Protein AF-A0A1A7NNK5-F1 (afdb_monomer)

Secondary structure (DSSP, 8-state):
-EEE-S-EEPPPPPP---PPTTSPPPPPPPPP---EEE---S-S---EEEE-S-EEPPPPPPPPPPPP-----SSS--PPPPPPPPPPPPPSEEEEEEEEEEE-TT-EEEPPPPPPPPPPPPPP-PPP-TT--PPPPPPPBPPPPPPPPPSEEEEEEEEEEE-TT-EEEPPPPPPPPSSSBT-PPPPPPPSEEEEEEEEEEEETT-EEEPPPPPPBSSPPPPPPSEEEEEEEEEEEESSEEEEPPPPPPBP--SS-S--PPPPPPPSEEEEEEEEEEEESSEEEEPPPPPPB-TTSPPPPPPPSEEEEEEEEEEE-TT-EEEPPPPPPBP--SS--PBPPPPPPSEEEEEEEEEEE-TT-EEEPPPPPPBSSBPPPPPPSEEEEEEEEEEE-SS-EEEPPPPPPB-STTPBPPPPPPSEEEEEEEEEEE-TT-EEEPPPPPPB------TTPBPPPPPPPPPSEEEEEEEEEEE-TT-EEEPPPPPPB---TTSBPPPPPPPPPSEEEEEEEEEEEESS-EEEPPPBPPPP--SSSPPPPPPPPPSEEEEES-EEEEESS--EEEPPPB--S--GGGTT----SPPPPPPPPPPSEEE-SSS-EEEE-S-B------HHHHHHHHHHHHS-GGG--HHHHHHHHHHHHHHTT-S---S-GGGTEETTEE-HHHHHHHHHHHHHHHHHHHHTT----S-EEE--SSTT--HHHHHHHHTT-EEEE-SS--B-S----GGGT---PPPTT--TT-GGGS-----SEEEEETTTEEEEESEE-TTT-SEEEE-SEEEEEPTT-EE-SEEEE-TTEEEEE-EEEGGGS-----SS-----------S-SS-EESS-EEE-TT-EEEEEEEETTEEE-EEESS-EEE-TT-EEEEE-TT-B--TT-EEEEEEEESS-B----SEEEE--SS-EEEEE--STTEEEEEEE--S---PPPPP--

Organism: NCBI:txid505345

Solvent-accessible surface area (backbone atoms only — not comparable to full-atom values): 41651 Å² total; per-residue (Å²): 112,49,75,42,74,59,75,45,72,29,54,69,26,74,68,72,74,84,78,69,92,88,60,86,78,73,78,77,76,76,46,70,63,14,47,54,70,52,83,73,79,94,76,82,76,77,39,34,40,40,34,50,26,41,30,33,17,4,42,17,20,54,18,50,61,22,55,66,34,69,90,65,100,52,101,62,83,50,50,17,32,50,15,31,53,15,26,50,13,10,35,10,35,37,37,48,68,37,36,32,40,38,32,30,73,54,11,35,30,28,16,3,35,14,6,33,17,5,40,16,6,60,35,76,85,80,81,93,63,100,83,68,96,71,81,81,48,51,59,4,36,13,3,31,15,6,33,15,6,26,4,34,37,35,44,37,33,45,33,38,40,33,26,52,40,11,34,29,27,15,5,31,16,5,32,17,15,86,76,17,61,74,2,28,15,6,32,15,6,23,7,30,39,35,46,35,32,46,32,38,40,41,20,46,52,16,34,30,31,18,4,32,17,5,35,8,30,28,16,6,31,17,6,24,13,34,33,37,42,36,30,48,33,40,38,39,42,35,43,27,42,32,27,15,3,34,17,3,36,18,46,81,47,96,84,59,82,66,15,26,14,5,32,14,7,21,18,27,39,41,40,37,38,37,35,39,41,40,29,27,53,27,36,38,28,16,3,32,17,5,32,16,6,39,41,8,33,14,6,31,15,6,26,23,36,33,31,47,36,38,44,35,39,40,38,25,57,42,23,36,39,33,18,4,32,16,5,35,12,46,41,90,75,98,40,72,1,31,15,5,30,15,5,20,34,30,42,32,45,32,35,45,34,40,37,42,26,40,56,20,39,39,36,16,3,31,16,4,33,4,18,23,24,16,5,33,16,6,25,30,36,34,33,47,37,37,40,34,40,39,38,29,38,48,23,37,39,31,17,2,29,18,3,38,6,55,34,60,64,7,30,14,4,30,16,6,22,28,33,36,30,49,32,35,42,34,39,38,39,25,30,59,21,35,37,30,17,4,31,13,14,39,18,43,76,76,65,92,67,84,74,47,64,35,22,39,17,5,30,15,6,23,20,33,36,32,47,30,32,48,35,36,39,38,26,51,44,21,36,32,32,16,4,32,13,4,31,20,53,30,56,65,73,15,36,19,6,30,15,4,32,15,7,22,18,30,36,32,47,30,37,43,34,38,40,41,25,32,41,26,35,29,30,19,3,33,11,7,28,9,7,70,12,59,35,62,26,9,34,15,5,32,15,7,22,15,30,35,40,30,31,53,26,32,41,35,45,37,81,46,23,31,44,30,27,28,20,54,15,38,44,42,73,59,86,81,51,84,83,55,94,64,95,43,64,79,35,53,59,17,49,66,20,28,20,33,31,37,38,49,42,49,30,33,43,34,36,58,46,52,24,36,44,76,71,72,55,66,64,56,56,53,49,53,46,50,66,74,69,48,72,66,84,81,49,58,58,65,63,45,51,56,52,50,52,52,52,32,49,73,48,72,39,90,71,79,98,62,62,64,76,63,30,34,54,101,60,35,59,35,73,67,13,52,51,53,51,47,48,55,52,48,52,42,38,50,50,63,41,35,74,55,22,30,58,57,51,46,67,40,83,46,65,85,49,99,80,65,49,72,68,54,53,52,56,39,57,75,47,42,40,50,41,41,34,78,79,40,47,45,25,74,68,67,72,86,45,79,84,68,37,74,75,53,70,61,93,83,60,58,90,90,57,71,80,77,67,60,60,43,73,60,33,28,50,46,73,58,75,96,55,33,37,39,40,34,34,59,30,58,56,90,59,38,59,39,45,45,36,52,66,43,36,40,31,44,34,50,63,19,34,34,26,29,27,37,36,25,30,49,59,7,32,43,33,27,62,62,37,55,61,86,68,51,82,74,76,79,67,96,73,83,83,90,82,86,74,91,65,88,77,75,80,53,71,50,24,37,26,55,24,37,38,34,29,29,47,52,4,31,44,40,37,35,35,51,34,72,50,28,26,24,42,40,35,21,59,21,30,32,41,42,34,83,50,9,31,36,38,38,50,24,61,76,47,53,78,58,86,67,41,57,38,72,59,33,37,34,24,68,52,45,50,76,56,63,70,65,40,77,48,67,57,32,88,77,45,38,72,43,81,42,62,86,50,88,30,33,32,26,37,32,37,41,90,69,67,71,77,77,74,76,77,78,88,75,135

Foldseek 3Di:
DAEAPEAAEFDAFDADPADDPDDDDDQPPWGDWREAEDDDDDDDDAAEYEYQAEFEIYAWHAWHAFDAQDPDPDPDFGAWAAWGAWHEWHERYEYAEHAEYEYANQYEQEWYAWHETHHIHQQDDDDDDPDDPDDGHATHAWYATHETHERYEYAEYQEYHAEHQYEFEWYATHAIDDHGPPHEWYEWYESYAYAEYAEYEHEYNYEFYIYAWYEYLEWHEWYESEEYEDYAEYEYYYQYYQEWYATYAHDADPPDAESETYAWYESYHYEEYEEYYAEANAEQEIYAWYAGYEQAETHEWYEPYEYADYAEYEAYHAYEYEIYAWYAYDYDDDHWYETHEWYEPYDYAEYAEYEHEDQYEYETYAWYAIQAEWHAWYEHAEYAEYEEYEAEANYEFEIYATHEHADQAHEWYAWYEHHEYAEYAEYHHEHQYEFEIYAWEEHDDPDLDAEDAGYATYEWYEHAAYAEYAEYEHEYQYEQHIYAWYAYEHRQHYEKYETHEWYEPEAYAYYNEYEYEYLYEQEIYEFYEIYDHLEATYEFHAWAESEEYEDQYEYEYDYFAYEQDWAFRAQNPDVPCPPDPRPYDGHHGHHTYFSYEYAYFQYEYEYAAAADDDLPDVCLVVLVCCLVPPPLPPAALVNVVVSLCVLCVVLVRNDDPADPVQQDDPRTGDPSNSVVSCCVSVVSNVVVQSRRHHYDGEHDHHHPDPPDDPVVSLVRVLGYWYAAHDHYFAFPYDDPVPSFFDFDADPPDDPVRPSPDGQGDFRTWDDDPDFEIETEDEGAQNHTQEAEFAAGEYEYEQHYEANYEYEFHAHGEYWYFWAFQVLDDDPPPPDDDDDDDDDPDPDGRHHEYAAEYEYEANGEYEKEAAELGIIAAYEYAAEYHYYQNYEYEYECQNYDDDAFRKNWHRYAYNHAHDDDGNYYYYNHPAWGWDWDCPDGRGTMIGTHGPPPPPDDDDDDD

Structure (mmCIF, N/CA/C/O backbone):
data_AF-A0A1A7NNK5-F1
#
_entry.id   AF-A0A1A7NNK5-F1
#
loop_
_atom_site.group_PDB
_atom_site.id
_atom_site.type_symbol
_atom_site.label_atom_id
_atom_site.label_alt_id
_atom_site.label_comp_id
_atom_site.label_asym_id
_atom_site.label_entity_id
_atom_site.label_seq_id
_atom_site.pdbx_PDB_ins_code
_atom_site.Cartn_x
_atom_site.Cartn_y
_atom_site.Cartn_z
_atom_site.occupancy
_atom_site.B_iso_or_equiv
_atom_site.auth_seq_id
_atom_site.auth_comp_id
_atom_site.auth_asym_id
_atom_site.auth_atom_id
_atom_site.pdbx_PDB_model_num
ATOM 1 N N . MET A 1 1 ? 2.997 -22.135 -40.185 1.00 81.81 1 MET A N 1
ATOM 2 C CA . MET A 1 1 ? 3.923 -22.169 -39.035 1.00 81.81 1 MET A CA 1
ATOM 3 C C . MET A 1 1 ? 5.244 -21.602 -39.512 1.00 81.81 1 MET A C 1
ATOM 5 O O . MET A 1 1 ? 5.759 -22.099 -40.505 1.00 81.81 1 MET A O 1
ATOM 9 N N . LEU A 1 2 ? 5.728 -20.541 -38.877 1.00 83.88 2 LEU A N 1
ATOM 10 C CA . LEU A 1 2 ? 7.052 -19.974 -39.112 1.00 83.88 2 LEU A CA 1
ATOM 11 C C . LEU A 1 2 ? 7.973 -20.445 -37.988 1.00 83.88 2 LEU A C 1
ATOM 13 O O . LEU A 1 2 ? 7.607 -20.326 -36.820 1.00 83.88 2 LEU A O 1
ATOM 17 N N . THR A 1 3 ? 9.153 -20.954 -38.328 1.00 85.81 3 THR A N 1
ATOM 18 C CA . THR A 1 3 ? 10.159 -21.367 -37.345 1.00 85.81 3 THR A CA 1
ATOM 19 C C . THR A 1 3 ? 11.445 -20.590 -37.579 1.00 85.81 3 THR A C 1
ATOM 21 O O . THR A 1 3 ? 12.001 -20.651 -38.672 1.00 85.81 3 THR A O 1
ATOM 24 N N . VAL A 1 4 ? 11.918 -19.878 -36.557 1.00 84.69 4 VAL A N 1
ATOM 25 C CA . VAL A 1 4 ? 13.207 -19.173 -36.559 1.00 84.69 4 VAL A CA 1
ATOM 26 C C . VAL A 1 4 ? 14.189 -19.994 -35.728 1.00 84.69 4 VAL A C 1
ATOM 28 O O . VAL A 1 4 ? 14.134 -19.990 -34.498 1.00 84.69 4 VAL A O 1
ATOM 31 N N . ASN A 1 5 ? 15.051 -20.747 -36.410 1.00 86.00 5 ASN A N 1
ATOM 32 C CA . ASN A 1 5 ? 16.009 -21.681 -35.807 1.00 86.00 5 ASN A CA 1
ATOM 33 C C . ASN A 1 5 ? 17.481 -21.325 -36.083 1.00 86.00 5 ASN A C 1
ATOM 35 O O . ASN A 1 5 ? 18.376 -22.057 -35.666 1.00 86.00 5 ASN A O 1
ATOM 39 N N . THR A 1 6 ? 17.731 -20.211 -36.765 1.00 82.06 6 THR A N 1
ATOM 40 C CA . THR A 1 6 ? 19.062 -19.645 -37.002 1.00 82.06 6 THR A CA 1
ATOM 41 C C . THR A 1 6 ? 19.121 -18.239 -36.433 1.00 82.06 6 THR A C 1
ATOM 43 O O . THR A 1 6 ? 18.115 -17.534 -36.458 1.00 82.06 6 THR A O 1
ATOM 46 N N . ASP A 1 7 ? 20.293 -17.825 -35.955 1.00 83.31 7 ASP A N 1
ATOM 47 C CA . ASP A 1 7 ? 20.484 -16.470 -35.445 1.00 83.31 7 ASP A CA 1
ATOM 48 C C . ASP A 1 7 ? 20.218 -15.430 -36.546 1.00 83.31 7 ASP A C 1
ATOM 50 O O . ASP A 1 7 ? 20.822 -15.475 -37.620 1.00 83.31 7 ASP A O 1
ATOM 54 N N . CYS A 1 8 ? 19.342 -14.471 -36.259 1.00 80.38 8 CYS A N 1
ATOM 55 C CA . CYS A 1 8 ? 19.039 -13.339 -37.126 1.00 80.38 8 CYS A CA 1
ATOM 56 C C . CYS A 1 8 ? 19.620 -12.058 -36.516 1.00 80.38 8 CYS A C 1
ATOM 58 O O . CYS A 1 8 ? 19.437 -11.781 -35.328 1.00 80.38 8 CYS A O 1
ATOM 60 N N . ARG A 1 9 ? 20.327 -11.266 -37.326 1.00 75.75 9 ARG A N 1
ATOM 61 C CA . ARG A 1 9 ? 20.856 -9.952 -36.936 1.00 75.75 9 ARG A CA 1
ATOM 62 C C . ARG A 1 9 ? 20.324 -8.900 -37.901 1.00 75.75 9 ARG A C 1
ATOM 64 O O . ARG A 1 9 ? 20.449 -9.096 -39.107 1.00 75.75 9 ARG A O 1
ATOM 71 N N . GLY A 1 10 ? 19.749 -7.819 -37.377 1.00 66.50 10 GLY A N 1
ATOM 72 C CA . GLY A 1 10 ? 19.498 -6.609 -38.156 1.00 66.50 10 GLY A CA 1
ATOM 73 C C . GLY A 1 10 ? 20.810 -6.028 -38.688 1.00 66.50 10 GLY A C 1
ATOM 74 O O . GLY A 1 10 ? 21.851 -6.163 -38.044 1.00 66.50 10 GLY A O 1
ATOM 75 N N . GLU A 1 11 ? 20.778 -5.421 -39.873 1.00 60.53 11 GLU A N 1
ATOM 76 C CA . GLU A 1 11 ? 21.938 -4.701 -40.405 1.00 60.53 11 GLU A CA 1
ATOM 77 C C . GLU A 1 11 ? 22.227 -3.466 -39.538 1.00 60.53 11 GLU A C 1
ATOM 79 O O . GLU A 1 11 ? 21.307 -2.740 -39.152 1.00 60.53 11 GLU A O 1
ATOM 84 N N . ASP A 1 12 ? 23.501 -3.237 -39.207 1.00 56.03 12 ASP A N 1
ATOM 85 C CA . ASP A 1 12 ? 23.922 -2.036 -38.485 1.00 56.03 12 ASP A CA 1
ATOM 86 C C . ASP A 1 12 ? 23.692 -0.805 -39.375 1.00 56.03 12 ASP A C 1
ATOM 88 O O . ASP A 1 12 ? 24.138 -0.767 -40.526 1.00 56.03 12 ASP A O 1
ATOM 92 N N . GLY A 1 13 ? 23.024 0.227 -38.848 1.00 54.53 13 GLY A N 1
ATOM 93 C CA . GLY A 1 13 ? 22.861 1.489 -39.565 1.00 54.53 13 GLY A CA 1
ATOM 94 C C . GLY A 1 13 ? 24.223 2.095 -39.922 1.00 54.53 13 GLY A C 1
ATOM 95 O O . GLY A 1 13 ? 25.065 2.313 -39.049 1.00 54.53 13 GLY A O 1
ATOM 96 N N . VAL A 1 14 ? 24.455 2.377 -41.208 1.00 51.34 14 VAL A N 1
ATOM 97 C CA . VAL A 1 14 ? 25.700 2.996 -41.693 1.00 51.34 14 VAL A CA 1
ATOM 98 C C . VAL A 1 14 ? 25.894 4.348 -40.999 1.00 51.34 14 VAL A C 1
ATOM 100 O O . VAL A 1 14 ? 25.038 5.227 -41.100 1.00 51.34 14 VAL A O 1
ATOM 103 N N . SER A 1 15 ? 27.015 4.535 -40.293 1.00 47.50 15 SER A N 1
ATOM 104 C CA . SER A 1 15 ? 27.321 5.820 -39.660 1.00 47.50 15 SER A CA 1
ATOM 105 C C . SER A 1 15 ? 27.484 6.898 -40.734 1.00 47.50 15 SER A C 1
ATOM 107 O O . SER A 1 15 ? 28.276 6.758 -41.668 1.00 47.50 15 SER A O 1
ATOM 109 N N . GLY A 1 16 ? 26.710 7.981 -40.628 1.00 49.78 16 GLY A N 1
ATOM 110 C CA . GLY A 1 16 ? 26.841 9.117 -41.535 1.00 49.78 16 GLY A CA 1
ATOM 111 C C . GLY A 1 16 ? 28.265 9.672 -41.467 1.00 49.78 16 GLY A C 1
ATOM 112 O O . GLY A 1 16 ? 28.710 10.144 -40.420 1.00 49.78 16 GLY A O 1
ATOM 113 N N . THR A 1 17 ? 29.011 9.596 -42.568 1.00 45.22 17 THR A N 1
ATOM 114 C CA . THR A 1 17 ? 30.363 10.160 -42.667 1.00 45.22 17 THR A CA 1
ATOM 115 C C . THR A 1 17 ? 30.332 11.664 -42.393 1.00 45.22 17 THR A C 1
ATOM 117 O O . THR A 1 17 ? 29.502 12.367 -42.966 1.00 45.22 17 THR A O 1
ATOM 120 N N . ARG A 1 18 ? 31.256 12.161 -41.550 1.00 42.41 18 ARG A N 1
ATOM 121 C CA . ARG A 1 18 ? 31.449 13.595 -41.250 1.00 42.41 18 ARG A CA 1
ATOM 122 C C . ARG A 1 18 ? 31.411 14.430 -42.536 1.00 42.41 18 ARG A C 1
ATOM 124 O O . ARG A 1 18 ? 32.340 14.354 -43.338 1.00 42.41 18 ARG A O 1
ATOM 131 N N . GLY A 1 19 ? 30.372 15.247 -42.703 1.00 44.44 19 GLY A N 1
ATOM 132 C CA . GLY A 1 19 ? 30.342 16.273 -43.742 1.00 44.44 19 GLY A CA 1
ATOM 133 C C . GLY A 1 19 ? 31.486 17.267 -43.531 1.00 44.44 19 GLY A C 1
ATOM 134 O O . GLY A 1 19 ? 31.755 17.692 -42.407 1.00 44.44 19 GLY A O 1
ATOM 135 N N . THR A 1 20 ? 32.200 17.614 -44.599 1.00 43.59 20 THR A N 1
ATOM 136 C CA . THR A 1 20 ? 33.245 18.647 -44.582 1.00 43.59 20 THR A CA 1
ATOM 137 C C . THR A 1 20 ? 32.674 20.007 -44.148 1.00 43.59 20 THR A C 1
ATOM 139 O O . THR A 1 20 ? 31.589 20.367 -44.615 1.00 43.59 20 THR A O 1
ATOM 142 N N . PRO A 1 21 ? 33.386 20.798 -43.317 1.00 37.69 21 PRO A N 1
ATOM 143 C CA . PRO A 1 21 ? 32.901 22.098 -42.848 1.00 37.69 21 PRO A CA 1
ATOM 144 C C . PRO A 1 21 ? 32.651 23.045 -44.032 1.00 37.69 21 PRO A C 1
ATOM 146 O O . PRO A 1 21 ? 33.583 23.347 -44.776 1.00 37.69 21 PRO A O 1
ATOM 149 N N . GLY A 1 22 ? 31.409 23.508 -44.219 1.00 39.97 22 GLY A N 1
ATOM 150 C CA . GLY A 1 22 ? 31.071 24.552 -45.203 1.00 39.97 22 GLY A CA 1
ATOM 151 C C .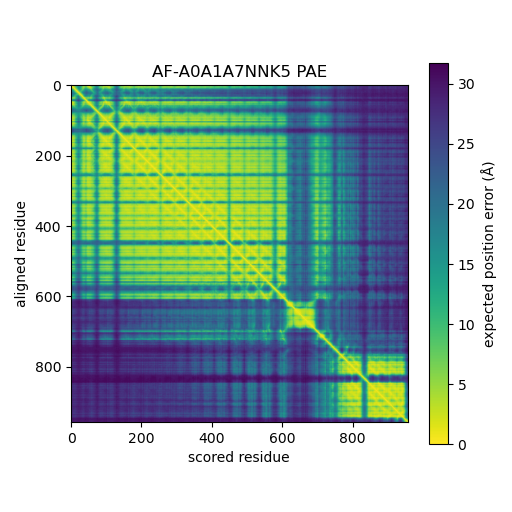 GLY A 1 22 ? 29.923 24.256 -46.175 1.00 39.97 22 GLY A C 1
ATOM 152 O O . GLY A 1 22 ? 29.599 25.119 -46.985 1.00 39.97 22 GLY A O 1
ATOM 153 N N . THR A 1 23 ? 29.273 23.093 -46.102 1.00 41.62 23 THR A N 1
ATOM 154 C CA . THR A 1 23 ? 28.012 22.838 -46.829 1.00 41.62 23 THR A CA 1
ATOM 155 C C . THR A 1 23 ? 26.858 22.788 -45.835 1.00 41.62 23 THR A C 1
ATOM 157 O O . THR A 1 23 ? 26.981 22.152 -44.791 1.00 41.62 23 THR A O 1
ATOM 160 N N . GLN A 1 24 ? 25.767 23.513 -46.115 1.00 41.47 24 GLN A N 1
ATOM 161 C CA . GLN A 1 24 ? 24.550 23.460 -45.300 1.00 41.47 24 GLN A CA 1
ATOM 162 C C . GLN A 1 24 ? 24.129 21.996 -45.128 1.00 41.47 24 GLN A C 1
ATOM 164 O O . GLN A 1 24 ? 24.039 21.261 -46.111 1.00 41.47 24 GLN A O 1
ATOM 169 N N . GLY A 1 25 ? 23.968 21.580 -43.870 1.00 40.12 25 GLY A N 1
ATOM 170 C CA . GLY A 1 25 ? 23.824 20.185 -43.473 1.00 40.12 25 GLY A CA 1
ATOM 171 C C . GLY A 1 25 ? 22.693 19.483 -44.214 1.00 40.12 25 GLY A C 1
ATOM 172 O O . GLY A 1 25 ? 21.543 19.915 -44.172 1.00 40.12 25 GLY A O 1
ATOM 173 N N . ILE A 1 26 ? 23.026 18.377 -44.873 1.00 44.66 26 ILE A N 1
ATOM 174 C CA . ILE A 1 26 ? 22.032 17.389 -45.283 1.00 44.66 26 ILE A CA 1
ATOM 175 C C . ILE A 1 26 ? 21.593 16.688 -43.986 1.00 44.66 26 ILE A C 1
ATOM 177 O O . ILE A 1 26 ? 22.468 16.181 -43.278 1.00 44.66 26 ILE A O 1
ATOM 181 N N . PRO A 1 27 ? 20.292 16.668 -43.637 1.00 44.09 27 PRO A N 1
ATOM 182 C CA . PRO A 1 27 ? 19.795 15.896 -42.503 1.00 44.09 27 PRO A CA 1
ATOM 183 C C . PRO A 1 27 ? 20.292 14.456 -42.635 1.00 44.09 27 PRO A C 1
ATOM 185 O O . PRO A 1 27 ? 20.125 13.851 -43.696 1.00 44.09 27 PRO A O 1
ATOM 188 N N . GLY A 1 28 ? 20.950 13.931 -41.598 1.00 44.59 28 GLY A N 1
ATOM 189 C CA . GLY A 1 28 ? 21.425 12.550 -41.601 1.00 44.59 28 GLY A CA 1
ATOM 190 C C . GLY A 1 28 ? 20.269 11.621 -41.958 1.00 44.59 28 GLY A C 1
ATOM 191 O O . GLY A 1 28 ? 19.222 11.657 -41.317 1.00 44.59 28 GLY A O 1
ATOM 192 N N . THR A 1 29 ? 20.425 10.837 -43.023 1.00 43.19 29 THR A N 1
ATOM 193 C CA . THR A 1 29 ? 19.422 9.854 -43.434 1.00 43.19 29 THR A CA 1
ATOM 194 C C . THR A 1 29 ? 19.223 8.868 -42.290 1.00 43.19 29 THR A C 1
ATOM 196 O O . THR A 1 29 ? 20.189 8.238 -41.858 1.00 43.19 29 THR A O 1
ATOM 199 N N . SER A 1 30 ? 17.990 8.750 -41.796 1.00 45.66 30 SER A N 1
ATOM 200 C CA . SER A 1 30 ? 17.600 7.758 -40.795 1.00 45.66 30 SER A CA 1
ATOM 201 C C . SER A 1 30 ? 18.019 6.373 -41.288 1.00 45.66 30 SER A C 1
ATOM 203 O O . SER A 1 30 ? 17.568 5.948 -42.354 1.00 45.66 30 SER A O 1
ATOM 205 N N . GLY A 1 31 ? 18.910 5.701 -40.557 1.00 48.41 31 GLY A N 1
ATOM 206 C CA . GLY A 1 31 ? 19.272 4.317 -40.852 1.00 48.41 31 GLY A CA 1
ATOM 207 C C . GLY A 1 31 ? 18.009 3.458 -40.913 1.00 48.41 31 GLY A C 1
ATOM 208 O O . GLY A 1 31 ? 17.103 3.642 -40.107 1.00 48.41 31 GLY A O 1
ATOM 209 N N . THR A 1 32 ? 17.915 2.577 -41.904 1.00 48.72 32 THR A N 1
ATOM 210 C CA . THR A 1 32 ? 16.809 1.623 -42.026 1.00 48.72 32 THR A CA 1
ATOM 211 C C . THR A 1 32 ? 16.795 0.697 -40.814 1.00 48.72 32 THR A C 1
ATOM 213 O O . THR A 1 32 ? 17.808 0.057 -40.534 1.00 48.72 32 THR A O 1
ATOM 216 N N . ASP A 1 33 ? 15.663 0.620 -40.112 1.00 53.53 33 ASP A N 1
ATOM 217 C CA . ASP A 1 33 ? 15.479 -0.243 -38.943 1.00 53.53 33 ASP A CA 1
ATOM 218 C C . ASP A 1 33 ? 15.718 -1.708 -39.341 1.00 53.53 33 ASP A C 1
ATOM 220 O O . ASP A 1 33 ? 14.889 -2.322 -40.010 1.00 53.53 33 ASP A O 1
ATOM 224 N N . GLY A 1 34 ? 16.852 -2.295 -38.960 1.00 54.03 34 GLY A N 1
ATOM 225 C CA . GLY A 1 34 ? 17.108 -3.715 -39.190 1.00 54.03 34 GLY A CA 1
ATOM 226 C C . GLY A 1 34 ? 16.211 -4.570 -38.293 1.00 54.03 34 GLY A C 1
ATOM 227 O O . GLY A 1 34 ? 16.580 -4.831 -37.155 1.00 54.03 34 GLY A O 1
ATOM 228 N N . HIS A 1 35 ? 15.046 -5.004 -38.773 1.00 63.47 35 HIS A N 1
ATOM 229 C CA . HIS A 1 35 ? 14.123 -5.854 -38.013 1.00 63.47 35 HIS A CA 1
ATOM 230 C C . HIS A 1 35 ? 13.504 -6.946 -38.890 1.00 63.47 35 HIS A C 1
ATOM 232 O O . HIS A 1 35 ? 13.397 -6.811 -40.110 1.00 63.47 35 HIS A O 1
ATOM 238 N N . ILE A 1 36 ? 13.080 -8.048 -38.265 1.00 73.00 36 ILE A N 1
ATOM 239 C CA . ILE A 1 36 ? 12.209 -9.021 -38.931 1.00 73.00 36 ILE A CA 1
ATOM 240 C C . ILE A 1 36 ? 10.787 -8.458 -38.865 1.00 73.00 36 ILE A C 1
ATOM 242 O O . ILE A 1 36 ? 10.138 -8.562 -37.825 1.00 73.00 36 ILE A O 1
ATOM 246 N N . ALA A 1 37 ? 10.319 -7.860 -39.963 1.00 74.56 37 ALA A N 1
ATOM 247 C CA . ALA A 1 37 ? 8.921 -7.481 -40.151 1.00 74.56 37 ALA A CA 1
ATOM 248 C C . ALA A 1 37 ? 8.180 -8.538 -40.967 1.00 74.56 37 ALA A C 1
ATOM 250 O O . ALA A 1 37 ? 8.602 -8.910 -42.064 1.00 74.56 37 ALA A O 1
ATOM 251 N N . ILE A 1 38 ? 7.039 -8.984 -40.450 1.00 75.31 38 ILE A N 1
ATOM 252 C CA . ILE A 1 38 ? 6.088 -9.799 -41.209 1.00 75.31 38 ILE A CA 1
ATOM 253 C C . ILE A 1 38 ? 4.771 -9.044 -41.246 1.00 75.31 38 ILE A C 1
ATOM 255 O O . ILE A 1 38 ? 3.964 -9.126 -40.319 1.00 75.31 38 ILE A O 1
ATOM 259 N N . ASP A 1 39 ? 4.579 -8.303 -42.330 1.00 72.25 39 ASP A N 1
ATOM 260 C CA . ASP A 1 39 ? 3.332 -7.606 -42.603 1.00 72.25 39 ASP A CA 1
ATOM 261 C C . ASP A 1 39 ? 2.347 -8.572 -43.278 1.00 72.25 39 ASP A C 1
ATOM 263 O O . ASP A 1 39 ? 2.556 -9.025 -44.410 1.00 72.25 39 ASP A O 1
ATOM 267 N N . GLN A 1 40 ? 1.296 -8.957 -42.552 1.00 66.19 40 GLN A N 1
ATOM 268 C CA . GLN A 1 40 ? 0.234 -9.807 -43.081 1.00 66.19 40 GLN A CA 1
ATOM 269 C C . GLN A 1 40 ? -0.958 -8.948 -43.502 1.00 66.19 40 GLN A C 1
ATOM 271 O O . GLN A 1 40 ? -1.788 -8.556 -42.688 1.00 66.19 40 GLN A O 1
ATOM 276 N N . ASN A 1 41 ? -1.085 -8.714 -44.807 1.00 60.59 41 ASN A N 1
ATOM 277 C CA . ASN A 1 41 ? -2.256 -8.060 -45.385 1.00 60.59 41 ASN A CA 1
ATOM 278 C C . ASN A 1 41 ? -3.505 -8.964 -45.295 1.00 60.59 41 ASN A C 1
ATOM 280 O O . ASN A 1 41 ? -3.696 -9.814 -46.159 1.00 60.59 41 ASN A O 1
ATOM 284 N N . ASN A 1 42 ? -4.338 -8.752 -44.263 1.00 52.91 42 ASN A N 1
ATOM 285 C CA . ASN A 1 42 ? -5.781 -9.039 -44.058 1.00 52.91 42 ASN A CA 1
ATOM 286 C C . ASN A 1 42 ? -6.442 -10.355 -44.540 1.00 52.91 42 ASN A C 1
ATOM 288 O O . ASN A 1 42 ? -7.616 -10.566 -44.247 1.00 52.91 42 ASN A O 1
ATOM 292 N N . ASN A 1 43 ? -5.764 -11.262 -45.236 1.00 57.12 43 ASN A N 1
ATOM 293 C CA . ASN A 1 43 ? -6.344 -12.496 -45.759 1.00 57.12 43 ASN A CA 1
ATOM 294 C C . ASN A 1 43 ? -5.309 -13.624 -45.664 1.00 57.12 43 ASN A C 1
ATOM 296 O O . ASN A 1 43 ? -4.485 -13.739 -46.561 1.00 57.12 43 ASN A O 1
ATOM 300 N N . PHE A 1 44 ? -5.349 -14.423 -44.588 1.00 52.50 44 PHE A N 1
ATOM 301 C CA . PHE A 1 44 ? -5.070 -15.877 -44.506 1.00 52.50 44 PHE A CA 1
ATOM 302 C C . PHE A 1 44 ? -4.421 -16.326 -43.180 1.00 52.50 44 PHE A C 1
ATOM 304 O O . PHE A 1 44 ? -3.382 -15.831 -42.774 1.00 52.50 44 PHE A O 1
ATOM 311 N N . THR A 1 45 ? -5.006 -17.403 -42.631 1.00 63.25 45 THR A N 1
ATOM 312 C CA . THR A 1 45 ? -4.492 -18.445 -41.710 1.00 63.25 45 THR A CA 1
ATOM 313 C C . THR A 1 45 ? -3.793 -18.060 -40.395 1.00 63.25 45 THR A C 1
ATOM 315 O O . THR A 1 45 ? -2.855 -17.274 -40.396 1.00 63.25 45 THR A O 1
ATOM 318 N N . PRO A 1 46 ? -4.133 -18.737 -39.275 1.00 68.12 46 PRO A N 1
ATOM 319 C CA . PRO A 1 46 ? -3.464 -18.542 -37.992 1.00 68.12 46 PRO A CA 1
ATOM 320 C C . PRO A 1 46 ? -1.951 -18.786 -38.103 1.00 68.12 46 PRO A C 1
ATOM 322 O O . PRO A 1 46 ? -1.488 -19.922 -38.249 1.00 68.12 46 PRO A O 1
ATOM 325 N N . LEU A 1 47 ? -1.164 -17.712 -38.024 1.00 83.12 47 LEU A N 1
ATOM 326 C CA . LEU A 1 47 ? 0.288 -17.801 -37.999 1.00 83.12 47 LEU A CA 1
ATOM 327 C C . LEU A 1 47 ? 0.738 -18.247 -36.603 1.00 83.12 47 LEU A C 1
ATOM 329 O O . LEU A 1 47 ? 0.609 -17.508 -35.629 1.00 83.12 47 LEU A O 1
ATOM 333 N N . THR A 1 48 ? 1.274 -19.462 -36.505 1.00 89.69 48 THR A N 1
ATOM 334 C CA . THR A 1 48 ? 2.083 -19.874 -35.351 1.00 89.69 48 THR A CA 1
ATOM 335 C C . THR A 1 48 ? 3.545 -19.557 -35.629 1.00 89.69 48 THR A C 1
ATOM 337 O O . THR A 1 48 ? 4.094 -20.076 -36.607 1.00 89.69 48 THR A O 1
ATOM 340 N N . VAL A 1 49 ? 4.160 -18.740 -34.777 1.00 88.69 49 VAL A N 1
ATOM 341 C CA . VAL A 1 49 ? 5.586 -18.395 -34.813 1.00 88.69 49 VAL A CA 1
ATOM 342 C C . VAL A 1 49 ? 6.297 -19.148 -33.692 1.00 88.69 49 VAL A C 1
ATOM 344 O O . VAL A 1 49 ? 5.896 -19.052 -32.536 1.00 88.69 49 VAL A O 1
ATOM 347 N N . VAL A 1 50 ? 7.338 -19.908 -34.029 1.00 90.56 50 VAL A N 1
ATOM 348 C CA . VAL A 1 50 ? 8.185 -20.633 -33.073 1.00 90.56 50 VAL A CA 1
ATOM 349 C C . VAL A 1 50 ? 9.612 -20.114 -33.196 1.00 90.56 50 VAL A C 1
ATOM 351 O O . VAL A 1 50 ? 10.199 -20.188 -34.274 1.00 90.56 50 VAL A O 1
ATOM 354 N N . ILE A 1 51 ? 10.175 -19.598 -32.108 1.00 88.12 51 ILE A N 1
ATOM 355 C CA . ILE A 1 51 ? 11.527 -19.029 -32.079 1.00 88.12 51 ILE A CA 1
ATOM 356 C C . ILE A 1 51 ? 12.372 -19.852 -31.116 1.00 88.12 51 ILE A C 1
ATOM 358 O O . ILE A 1 51 ? 12.052 -19.951 -29.931 1.00 88.12 51 ILE A O 1
ATOM 362 N N . SER A 1 52 ? 13.458 -20.416 -31.640 1.00 87.44 52 SER A N 1
ATOM 363 C CA . SER A 1 52 ? 14.410 -21.240 -30.889 1.00 87.44 52 SER A CA 1
ATOM 364 C C . SER A 1 52 ? 15.862 -20.763 -31.048 1.00 87.44 52 SER A C 1
ATOM 366 O O . SER A 1 52 ? 16.788 -21.493 -30.706 1.00 87.44 52 SER A O 1
ATOM 368 N N . ALA A 1 53 ? 16.074 -19.574 -31.620 1.00 86.94 53 ALA A N 1
ATOM 369 C CA . ALA A 1 53 ? 17.381 -18.960 -31.871 1.00 86.94 53 ALA A CA 1
ATOM 370 C C . ALA A 1 53 ? 17.385 -17.477 -31.458 1.00 86.94 53 ALA A C 1
ATOM 372 O O . ALA A 1 53 ? 16.373 -16.967 -30.969 1.00 86.94 53 ALA A O 1
ATOM 373 N N . ASN A 1 54 ? 18.520 -16.788 -31.617 1.00 86.31 54 ASN A N 1
ATOM 374 C CA . ASN A 1 54 ? 18.619 -15.370 -31.276 1.00 86.31 54 ASN A CA 1
ATOM 375 C C . ASN A 1 54 ? 18.074 -14.482 -32.404 1.00 86.31 54 ASN A C 1
ATOM 377 O O . ASN A 1 54 ? 18.397 -14.687 -33.572 1.00 86.31 54 ASN A O 1
ATOM 381 N N . VAL A 1 55 ? 17.312 -13.451 -32.052 1.00 84.12 55 VAL A N 1
ATOM 382 C CA . VAL A 1 55 ? 16.828 -12.410 -32.963 1.00 84.12 55 VAL A CA 1
ATOM 383 C C . VAL A 1 55 ? 17.247 -11.058 -32.397 1.00 84.12 55 VAL A C 1
ATOM 385 O O . VAL A 1 55 ? 16.818 -10.692 -31.306 1.00 84.12 55 VAL A O 1
ATOM 388 N N . ASN A 1 56 ? 18.096 -10.326 -33.117 1.00 81.50 56 ASN A N 1
ATOM 389 C CA . ASN A 1 56 ? 18.588 -9.014 -32.692 1.00 81.50 56 ASN A CA 1
ATOM 390 C C . ASN A 1 56 ? 18.106 -7.917 -33.648 1.00 81.50 56 ASN A C 1
ATOM 392 O O . ASN A 1 56 ? 18.348 -8.019 -34.853 1.00 81.50 56 ASN A O 1
ATOM 396 N N . GLY A 1 57 ? 17.496 -6.868 -33.100 1.00 74.69 57 GLY A N 1
ATOM 397 C CA . GLY A 1 57 ? 17.162 -5.636 -33.808 1.00 74.69 57 GLY A CA 1
ATOM 398 C C . GLY A 1 57 ? 18.408 -4.803 -34.124 1.00 74.69 57 GLY A C 1
ATOM 399 O O . GLY A 1 57 ? 19.425 -4.886 -33.429 1.00 74.69 57 GLY A O 1
ATOM 400 N N . GLY A 1 58 ? 18.338 -4.018 -35.196 1.00 68.25 58 GLY A N 1
ATOM 401 C CA . GLY A 1 58 ? 19.427 -3.171 -35.681 1.00 68.25 58 GLY A CA 1
ATOM 402 C C . GLY A 1 58 ? 19.730 -2.005 -34.737 1.00 68.25 58 GLY A C 1
ATOM 403 O O . GLY A 1 58 ? 18.831 -1.427 -34.126 1.00 68.25 58 GLY A O 1
ATOM 404 N N . ILE A 1 59 ? 21.006 -1.644 -34.610 1.00 70.06 59 ILE A N 1
ATOM 405 C CA . ILE A 1 59 ? 21.447 -0.513 -33.782 1.00 70.06 59 ILE A CA 1
ATOM 406 C C . ILE A 1 59 ? 21.135 0.808 -34.502 1.00 70.06 59 ILE A C 1
ATOM 408 O O . ILE A 1 59 ? 21.449 0.965 -35.684 1.00 70.06 59 ILE A O 1
ATOM 412 N N . GLY A 1 60 ? 20.565 1.773 -33.777 1.00 59.94 60 GLY A N 1
ATOM 413 C CA . GLY A 1 60 ? 20.300 3.116 -34.283 1.00 59.94 60 GLY A CA 1
ATOM 414 C C . GLY A 1 60 ? 21.586 3.886 -34.582 1.00 59.94 60 GLY A C 1
ATOM 415 O O . GLY A 1 60 ? 22.531 3.889 -33.790 1.00 59.94 60 GLY A O 1
ATOM 416 N N . GLY A 1 61 ? 21.634 4.562 -35.733 1.00 58.91 61 GLY A N 1
ATOM 417 C CA . GLY A 1 61 ? 22.793 5.368 -36.132 1.00 58.91 61 GLY A CA 1
ATOM 418 C C . GLY A 1 61 ? 23.052 6.539 -35.175 1.00 58.91 61 GLY A C 1
ATOM 419 O O . GLY A 1 61 ? 22.121 7.139 -34.648 1.00 58.91 61 GLY A O 1
ATOM 420 N N . THR A 1 62 ? 24.313 6.903 -34.939 1.00 60.56 62 THR A N 1
ATOM 421 C CA . THR A 1 62 ? 24.660 8.088 -34.131 1.00 60.56 62 THR A CA 1
ATOM 422 C C . THR A 1 62 ? 24.332 9.383 -34.872 1.00 60.56 62 THR A C 1
ATOM 424 O O . THR A 1 62 ? 24.631 9.489 -36.064 1.00 60.56 62 THR A O 1
ATOM 427 N N . GLY A 1 63 ? 23.806 10.380 -34.162 1.00 58.25 63 GLY A N 1
ATOM 428 C CA . GLY A 1 63 ? 23.580 11.716 -34.702 1.00 58.25 63 GLY A CA 1
ATOM 429 C C . GLY A 1 63 ? 24.885 12.372 -35.150 1.00 58.25 63 GLY A C 1
ATOM 430 O O . GLY A 1 63 ? 25.933 12.206 -34.521 1.00 58.25 63 GLY A O 1
ATOM 431 N N . GLY A 1 64 ? 24.845 13.093 -36.271 1.00 55.78 64 GLY A N 1
ATOM 432 C CA . GLY A 1 64 ? 26.003 13.842 -36.758 1.00 55.78 64 GLY A CA 1
ATOM 433 C C . GLY A 1 64 ? 26.355 14.986 -35.806 1.00 55.78 64 GLY A C 1
ATOM 434 O O . GLY A 1 64 ? 25.467 15.687 -35.330 1.00 55.78 64 GLY A O 1
ATOM 435 N N . ASN A 1 65 ? 27.643 15.204 -35.533 1.00 56.38 65 ASN A N 1
ATOM 436 C CA . ASN A 1 65 ? 28.077 16.385 -34.780 1.00 56.38 65 ASN A CA 1
ATOM 437 C C . ASN A 1 65 ? 27.687 17.662 -35.538 1.00 56.38 65 ASN A C 1
ATOM 439 O O . ASN A 1 65 ? 27.916 17.744 -36.749 1.00 56.38 65 ASN A O 1
ATOM 443 N N . GLY A 1 66 ? 27.164 18.657 -34.821 1.00 53.09 66 GLY A N 1
ATOM 444 C CA . GLY A 1 66 ? 27.034 20.017 -35.324 1.00 53.09 66 GLY A CA 1
ATOM 445 C C . GLY A 1 66 ? 28.407 20.524 -35.763 1.00 53.09 66 GLY A C 1
ATOM 446 O O . GLY A 1 66 ? 29.431 20.219 -35.145 1.00 53.09 66 GLY A O 1
ATOM 447 N N . GLY A 1 67 ? 28.457 21.249 -36.877 1.00 50.31 67 GLY A N 1
ATOM 448 C CA . GLY A 1 67 ? 29.690 21.891 -37.314 1.00 50.31 67 GLY A CA 1
ATOM 449 C C . GLY A 1 67 ? 30.124 22.948 -36.297 1.00 50.31 67 GLY A C 1
ATOM 450 O O . GLY A 1 67 ? 29.307 23.760 -35.855 1.00 50.31 67 GLY A O 1
ATOM 451 N N . ASP A 1 68 ? 31.412 22.969 -35.949 1.00 51.34 68 ASP A N 1
ATOM 452 C CA . ASP A 1 68 ? 31.984 24.071 -35.175 1.00 51.34 68 ASP A CA 1
ATOM 453 C C . ASP A 1 68 ? 31.658 25.386 -35.897 1.00 51.34 68 ASP A C 1
ATOM 455 O O . ASP A 1 68 ? 31.979 25.545 -37.081 1.00 51.34 68 ASP A O 1
ATOM 459 N N . GLY A 1 69 ? 30.987 26.313 -35.203 1.00 48.84 69 GLY A N 1
ATOM 460 C CA . GLY A 1 69 ? 30.682 27.632 -35.747 1.00 48.84 69 GLY A CA 1
ATOM 461 C C . GLY A 1 69 ? 31.982 28.262 -36.236 1.00 48.84 69 GLY A C 1
ATOM 462 O O . GLY A 1 69 ? 32.913 28.463 -35.454 1.00 48.84 69 GLY A O 1
ATOM 463 N N . GLY A 1 70 ? 32.087 28.491 -37.548 1.00 44.41 70 GLY A N 1
ATOM 464 C CA . GLY A 1 70 ? 33.314 28.986 -38.161 1.00 44.41 70 GLY A CA 1
ATOM 465 C C . GLY A 1 70 ? 33.809 30.236 -37.436 1.00 44.41 70 GLY A C 1
ATOM 466 O O . GLY A 1 70 ? 33.025 31.118 -37.094 1.00 44.41 70 GLY A O 1
ATOM 467 N N . ARG A 1 71 ? 35.121 30.318 -37.193 1.00 42.84 71 ARG A N 1
ATOM 468 C CA . ARG A 1 71 ? 35.787 31.487 -36.602 1.00 42.84 71 ARG A CA 1
ATOM 469 C C . ARG A 1 71 ? 35.694 32.675 -37.572 1.00 42.84 71 ARG A C 1
ATOM 471 O O . ARG A 1 71 ? 36.648 32.978 -38.283 1.00 42.84 71 ARG A O 1
ATOM 478 N N . PHE A 1 72 ? 34.532 33.318 -37.651 1.00 50.31 72 PHE A N 1
ATOM 479 C CA . PHE A 1 72 ? 34.302 34.481 -38.503 1.00 50.31 72 PHE A CA 1
ATOM 480 C C . PHE A 1 72 ? 34.917 35.712 -37.850 1.00 50.31 72 PHE A C 1
ATOM 482 O O . PHE A 1 72 ? 34.406 36.175 -36.840 1.00 50.31 72 PHE A O 1
ATOM 489 N N . ILE A 1 73 ? 35.985 36.261 -38.440 1.00 48.66 73 ILE A N 1
ATOM 490 C CA . ILE A 1 73 ? 36.685 37.500 -38.025 1.00 48.66 73 ILE A CA 1
ATOM 491 C C . ILE A 1 73 ? 35.853 38.756 -38.409 1.00 48.66 73 ILE A C 1
ATOM 493 O O . ILE A 1 73 ? 36.381 39.784 -38.822 1.00 48.66 73 ILE A O 1
ATOM 497 N N . GLY A 1 74 ? 34.522 38.670 -38.339 1.00 50.16 74 GLY A N 1
ATOM 498 C CA . GLY A 1 74 ? 33.584 39.744 -38.674 1.00 50.16 74 GLY A CA 1
ATOM 499 C C . GLY A 1 74 ? 32.702 40.089 -37.477 1.00 50.16 74 GLY A C 1
ATOM 500 O O . GLY A 1 74 ? 32.438 39.232 -36.647 1.00 50.16 74 GLY A O 1
ATOM 501 N N . ARG A 1 75 ? 32.243 41.344 -37.400 1.00 53.31 75 ARG A N 1
ATOM 502 C CA . ARG A 1 75 ? 31.419 41.920 -36.312 1.00 53.31 75 ARG A CA 1
ATOM 503 C C . ARG A 1 75 ? 30.018 41.297 -36.139 1.00 53.31 75 ARG A C 1
ATOM 505 O O . ARG A 1 75 ? 29.238 41.794 -35.333 1.00 53.31 75 ARG A O 1
ATOM 512 N N . ASP A 1 76 ? 29.704 40.234 -36.872 1.00 54.69 76 ASP A N 1
ATOM 513 C CA . ASP A 1 76 ? 28.404 39.572 -36.842 1.00 54.69 76 ASP A CA 1
ATOM 514 C C . ASP A 1 76 ? 28.477 38.315 -35.965 1.00 54.69 76 ASP A C 1
ATOM 516 O O . ASP A 1 76 ? 29.425 37.532 -36.044 1.00 54.69 76 ASP A O 1
ATOM 520 N N . LYS A 1 77 ? 27.479 38.142 -35.092 1.00 56.75 77 LYS A N 1
ATOM 521 C CA . LYS A 1 77 ? 27.402 37.054 -34.107 1.00 56.75 77 LYS A CA 1
ATOM 522 C C . LYS A 1 77 ? 27.481 35.688 -34.798 1.00 56.75 77 LYS A C 1
ATOM 524 O O . LYS A 1 77 ? 26.629 35.368 -35.621 1.00 56.75 77 LYS A O 1
ATOM 529 N N . ALA A 1 78 ? 28.479 34.881 -34.444 1.00 55.31 78 ALA A N 1
ATOM 530 C CA . ALA A 1 78 ? 28.554 33.484 -34.857 1.00 55.31 78 ALA A CA 1
ATOM 531 C C . ALA A 1 78 ? 27.832 32.616 -33.817 1.00 55.31 78 ALA A C 1
ATOM 533 O O . ALA A 1 78 ? 28.355 32.398 -32.723 1.00 55.31 78 ALA A O 1
ATOM 534 N N . ASP A 1 79 ? 26.629 32.151 -34.150 1.00 60.19 79 ASP A N 1
ATOM 535 C CA . ASP A 1 79 ? 25.915 31.152 -33.354 1.00 60.19 79 ASP A CA 1
ATOM 536 C C . ASP A 1 79 ? 26.492 29.751 -33.641 1.00 60.19 79 ASP A C 1
ATOM 538 O O . ASP A 1 79 ? 26.878 29.439 -34.775 1.00 60.19 79 ASP A O 1
ATOM 542 N N . GLY A 1 80 ? 26.598 28.912 -32.606 1.00 61.66 80 GLY A N 1
ATOM 543 C CA . GLY A 1 80 ? 26.959 27.503 -32.773 1.00 61.66 80 GLY A CA 1
ATOM 544 C C . GLY A 1 80 ? 25.863 26.750 -33.533 1.00 61.66 80 GLY A C 1
ATOM 545 O O . GLY A 1 80 ? 24.687 27.077 -33.397 1.00 61.66 80 GLY A O 1
ATOM 546 N N . THR A 1 81 ? 26.226 25.752 -34.345 1.00 70.12 81 THR A N 1
ATOM 547 C CA . THR A 1 81 ? 25.215 24.908 -35.007 1.00 70.12 81 THR A CA 1
ATOM 548 C C . THR A 1 81 ? 24.745 23.788 -34.083 1.00 70.12 81 THR A C 1
ATOM 550 O O . THR A 1 81 ? 25.519 23.292 -33.261 1.00 70.12 81 THR A O 1
ATOM 553 N N . ASP A 1 82 ? 23.478 23.401 -34.207 1.00 72.19 82 ASP A N 1
ATOM 554 C CA . ASP A 1 82 ? 22.884 22.323 -33.416 1.00 72.19 82 ASP A CA 1
ATOM 555 C C . ASP A 1 82 ? 23.498 20.957 -33.767 1.00 72.19 82 ASP A C 1
ATOM 557 O O . ASP A 1 82 ? 23.840 20.681 -34.922 1.00 72.19 82 ASP A O 1
ATOM 561 N N . GLY A 1 83 ? 23.633 20.094 -32.760 1.00 71.50 83 GLY A N 1
ATOM 562 C CA . GLY A 1 83 ? 23.980 18.689 -32.953 1.00 71.50 83 GLY A CA 1
ATOM 563 C C . GLY A 1 83 ? 22.806 17.904 -33.542 1.00 71.50 83 GLY A C 1
ATOM 564 O O . GLY A 1 83 ? 21.656 18.147 -33.189 1.00 71.50 83 GLY A O 1
ATOM 565 N N . GLY A 1 84 ? 23.073 16.954 -34.439 1.00 73.62 84 GLY A N 1
ATOM 566 C CA . GLY A 1 84 ? 22.030 16.093 -35.002 1.00 73.62 84 GLY A CA 1
ATOM 567 C C . GLY A 1 84 ? 21.504 15.076 -33.987 1.00 73.62 84 GLY A C 1
ATOM 568 O O . GLY A 1 84 ? 22.261 14.587 -33.153 1.00 73.62 84 GLY A O 1
ATOM 569 N N . ASP A 1 85 ? 20.228 14.709 -34.069 1.00 78.88 85 ASP A N 1
ATOM 570 C CA . ASP A 1 85 ? 19.640 13.677 -33.206 1.00 78.88 85 ASP A CA 1
ATOM 571 C C . ASP A 1 85 ? 20.187 12.271 -33.518 1.00 78.88 85 ASP A C 1
ATOM 573 O O . ASP A 1 85 ? 20.539 11.952 -34.656 1.00 78.88 85 ASP A O 1
ATOM 577 N N . GLY A 1 86 ? 20.246 11.415 -32.498 1.00 76.56 86 GLY A N 1
ATOM 578 C CA . GLY A 1 86 ? 20.531 9.993 -32.642 1.00 76.56 86 GLY A CA 1
ATOM 579 C C . GLY A 1 86 ? 19.355 9.236 -33.261 1.00 76.56 86 GLY A C 1
ATOM 580 O O . GLY A 1 86 ? 18.197 9.497 -32.946 1.00 76.56 86 GLY A O 1
ATOM 581 N N . GLY A 1 87 ? 19.644 8.275 -34.137 1.00 76.38 87 GLY A N 1
ATOM 582 C CA . GLY A 1 87 ? 18.641 7.391 -34.730 1.00 76.38 87 GLY A CA 1
ATOM 583 C C . GLY A 1 87 ? 18.063 6.405 -33.714 1.00 76.38 87 GLY A C 1
ATOM 584 O O . GLY A 1 87 ? 18.742 6.012 -32.769 1.00 76.38 87 GLY A O 1
ATOM 585 N N . ASN A 1 88 ? 16.817 5.978 -33.901 1.00 81.12 88 ASN A N 1
ATOM 586 C CA . ASN A 1 88 ? 16.193 4.974 -33.034 1.00 81.12 88 ASN A CA 1
ATOM 587 C C . ASN A 1 88 ? 16.792 3.579 -33.275 1.00 81.12 88 ASN A C 1
ATOM 589 O O . ASN A 1 88 ? 17.275 3.288 -34.367 1.00 81.12 88 ASN A O 1
ATOM 593 N N . GLY A 1 89 ? 16.766 2.723 -32.256 1.00 82.12 89 GLY A N 1
ATOM 594 C CA . GLY A 1 89 ? 17.056 1.302 -32.408 1.00 82.12 89 GLY A CA 1
ATOM 595 C C . GLY A 1 89 ? 15.873 0.565 -33.035 1.00 82.12 89 GLY A C 1
ATOM 596 O O . GLY A 1 89 ? 14.724 0.852 -32.702 1.00 82.12 89 GLY A O 1
ATOM 597 N N . GLY A 1 90 ? 16.151 -0.391 -33.920 1.00 80.19 90 GLY A N 1
ATOM 598 C CA . GLY A 1 90 ? 15.120 -1.212 -34.556 1.00 80.19 90 GLY A CA 1
ATOM 599 C C . GLY A 1 90 ? 14.517 -2.236 -33.591 1.00 80.19 90 GLY A C 1
ATOM 600 O O . GLY A 1 90 ? 15.201 -2.728 -32.694 1.00 80.19 90 GLY A O 1
ATOM 601 N N . ASP A 1 91 ? 13.245 -2.589 -33.774 1.00 85.56 91 ASP A N 1
ATOM 602 C CA . ASP A 1 91 ? 12.603 -3.651 -32.990 1.00 85.56 91 ASP A CA 1
ATOM 603 C C . ASP A 1 91 ? 13.279 -5.018 -33.257 1.00 85.56 91 ASP A C 1
ATOM 605 O O . ASP A 1 91 ? 13.777 -5.281 -34.351 1.00 85.56 91 ASP A O 1
ATOM 609 N N . GLY A 1 92 ? 13.313 -5.917 -32.269 1.00 86.12 92 GLY A N 1
ATOM 610 C CA . GLY A 1 92 ? 13.872 -7.261 -32.445 1.00 86.12 92 GLY A CA 1
ATOM 611 C C . GLY A 1 92 ? 13.014 -8.102 -33.391 1.00 86.12 92 GLY A C 1
ATOM 612 O O . GLY A 1 92 ? 13.480 -8.589 -34.424 1.00 86.12 92 GLY A O 1
ATOM 613 N N . LEU A 1 93 ? 11.732 -8.240 -33.053 1.00 88.56 93 LEU A N 1
ATOM 614 C CA . LEU A 1 93 ? 10.722 -8.889 -33.883 1.00 88.56 93 LEU A CA 1
ATOM 615 C C . LEU A 1 93 ? 9.459 -8.029 -33.937 1.00 88.56 93 LEU A C 1
ATOM 617 O O . LEU A 1 93 ? 8.892 -7.711 -32.890 1.00 88.56 93 LEU A O 1
ATOM 621 N N . GLN A 1 94 ? 8.992 -7.723 -35.149 1.00 89.88 94 GLN A N 1
ATOM 622 C CA . GLN A 1 94 ? 7.752 -6.988 -35.369 1.00 89.88 94 GLN A CA 1
ATOM 623 C C . GLN A 1 94 ? 6.772 -7.806 -36.213 1.00 89.88 94 GLN A C 1
ATOM 625 O O . GLN A 1 94 ? 7.087 -8.280 -37.306 1.00 89.88 94 GLN A O 1
ATOM 630 N N . LEU A 1 95 ? 5.556 -7.954 -35.703 1.00 87.56 95 LEU A N 1
ATOM 631 C CA . LEU A 1 95 ? 4.476 -8.695 -36.345 1.00 87.56 95 LEU A CA 1
ATOM 632 C C . LEU A 1 95 ? 3.195 -7.856 -36.281 1.00 87.56 95 LEU A C 1
ATOM 634 O O . LEU A 1 95 ? 2.922 -7.225 -35.266 1.00 87.56 95 LEU A O 1
ATOM 638 N N . THR A 1 96 ? 2.371 -7.870 -37.324 1.00 87.88 96 THR A N 1
ATOM 639 C CA . THR A 1 96 ? 1.039 -7.242 -37.242 1.00 87.88 96 THR A CA 1
ATOM 640 C C . THR A 1 96 ? 0.097 -8.154 -36.453 1.00 87.88 96 THR A C 1
ATOM 642 O O . THR A 1 96 ? -0.438 -7.785 -35.412 1.00 87.88 96 THR A O 1
ATOM 645 N N . GLN A 1 97 ? -0.035 -9.408 -36.888 1.00 87.50 97 GLN A N 1
ATOM 646 C CA . GLN A 1 97 ? -0.931 -10.388 -36.279 1.00 87.50 97 GLN A CA 1
ATOM 647 C C . GLN A 1 97 ? -0.254 -11.752 -36.146 1.00 87.50 97 GLN A C 1
ATOM 649 O O . GLN A 1 97 ? 0.564 -12.157 -36.975 1.00 87.50 97 GLN A O 1
ATOM 654 N N . SER A 1 98 ? -0.633 -12.498 -35.114 1.00 89.00 98 SER A N 1
ATOM 655 C CA . SER A 1 98 ? -0.306 -13.914 -34.989 1.00 89.00 98 SER A CA 1
ATOM 656 C C . SER A 1 98 ? -1.429 -14.660 -34.276 1.00 89.00 98 SER A C 1
ATOM 658 O O . SER A 1 98 ? -2.229 -14.077 -33.555 1.00 89.00 98 SER A O 1
ATOM 660 N N . ASN A 1 99 ? -1.507 -15.972 -34.468 1.00 90.50 99 ASN A N 1
ATOM 661 C CA . ASN A 1 99 ? -2.388 -16.797 -33.646 1.00 90.50 99 ASN A CA 1
ATOM 662 C C . ASN A 1 99 ? -1.675 -17.238 -32.371 1.00 90.50 99 ASN A C 1
ATOM 664 O O . ASN A 1 99 ? -2.252 -17.220 -31.291 1.00 90.50 99 ASN A O 1
ATOM 668 N N . LYS A 1 100 ? -0.419 -17.670 -32.501 1.00 94.38 100 LYS A N 1
ATOM 669 C CA . LYS A 1 100 ? 0.357 -18.176 -31.375 1.00 94.38 100 LYS A CA 1
ATOM 670 C C . LYS A 1 100 ? 1.830 -17.855 -31.555 1.00 94.38 100 LYS A C 1
ATOM 672 O O . LYS A 1 100 ? 2.402 -18.206 -32.586 1.00 94.38 100 LYS A O 1
ATOM 677 N N . ILE A 1 101 ? 2.453 -17.277 -30.539 1.00 93.56 101 ILE A N 1
ATOM 678 C CA . ILE A 1 101 ? 3.903 -17.090 -30.480 1.00 93.56 101 ILE A CA 1
ATOM 679 C C . ILE A 1 101 ? 4.462 -18.024 -29.411 1.00 93.56 101 ILE A C 1
ATOM 681 O O . ILE A 1 101 ? 3.966 -18.045 -28.288 1.00 93.56 101 ILE A O 1
ATOM 685 N N . ILE A 1 102 ? 5.481 -18.804 -29.760 1.00 93.94 102 ILE A N 1
ATOM 686 C CA . ILE A 1 102 ? 6.181 -19.708 -28.846 1.00 93.94 102 ILE A CA 1
ATOM 687 C C . ILE A 1 102 ? 7.667 -19.359 -28.873 1.00 93.94 102 ILE A C 1
ATOM 689 O O . ILE A 1 102 ? 8.312 -19.487 -29.914 1.00 93.94 102 ILE A O 1
ATOM 693 N N . LEU A 1 103 ? 8.214 -18.959 -27.728 1.00 92.50 103 LEU A N 1
ATOM 694 C CA . LEU A 1 103 ? 9.653 -18.816 -27.524 1.00 92.50 103 LEU A CA 1
ATOM 695 C C . LEU A 1 103 ? 10.100 -19.905 -26.553 1.00 92.50 103 LEU A C 1
ATOM 697 O O . LEU A 1 103 ? 9.631 -19.934 -25.412 1.00 92.50 103 LEU A O 1
ATOM 701 N N . ASN A 1 104 ? 10.993 -20.781 -27.013 1.00 86.69 104 ASN A N 1
ATOM 702 C CA . ASN A 1 104 ? 11.503 -21.914 -26.241 1.00 86.69 104 ASN A CA 1
ATOM 703 C C . ASN A 1 104 ? 13.038 -22.023 -26.311 1.00 86.69 104 ASN A C 1
ATOM 705 O O . ASN A 1 104 ? 13.709 -21.229 -26.974 1.00 86.69 104 ASN A O 1
ATOM 709 N N . ALA A 1 105 ? 13.604 -23.005 -25.601 1.00 74.31 105 ALA A N 1
ATOM 710 C CA . ALA A 1 105 ? 14.987 -23.456 -25.769 1.00 74.31 105 ALA A CA 1
ATOM 711 C C . ALA A 1 105 ? 16.085 -22.364 -25.695 1.00 74.31 105 ALA A C 1
ATOM 713 O O . ALA A 1 105 ? 17.029 -22.380 -26.485 1.00 74.31 105 ALA A O 1
ATOM 714 N N . LYS A 1 106 ? 16.025 -21.452 -24.709 1.00 83.25 106 LYS A N 1
ATOM 715 C CA . LYS A 1 106 ? 16.982 -20.329 -24.532 1.00 83.25 106 LYS A CA 1
ATOM 716 C C . LYS A 1 106 ? 16.996 -19.287 -25.670 1.00 83.25 106 LYS A C 1
ATOM 718 O O . LYS A 1 106 ? 17.997 -18.581 -25.812 1.00 83.25 106 LYS A O 1
ATOM 723 N N . ALA A 1 107 ? 15.932 -19.177 -26.468 1.00 88.44 107 ALA A N 1
ATOM 724 C CA . ALA A 1 107 ? 15.807 -18.112 -27.465 1.00 88.44 107 ALA A CA 1
ATOM 725 C C . ALA A 1 107 ? 15.940 -16.717 -26.823 1.00 88.44 107 ALA A C 1
ATOM 727 O O . ALA A 1 107 ? 15.382 -16.473 -25.749 1.00 88.44 107 ALA A O 1
ATOM 728 N N . ASN A 1 108 ? 16.651 -15.804 -27.495 1.00 90.94 108 ASN A N 1
ATOM 729 C CA . ASN A 1 108 ? 16.767 -14.400 -27.091 1.00 90.94 108 ASN A CA 1
ATOM 730 C C . ASN A 1 108 ? 16.210 -13.499 -28.195 1.00 90.94 108 ASN A C 1
ATOM 732 O O . ASN A 1 108 ? 16.678 -13.574 -29.327 1.00 90.94 108 ASN A O 1
ATOM 736 N N . VAL A 1 109 ? 15.263 -12.622 -27.871 1.00 90.88 109 VAL A N 1
ATOM 737 C CA . VAL A 1 109 ? 14.790 -11.568 -28.781 1.00 90.88 109 VAL A CA 1
ATOM 738 C C . VAL A 1 109 ? 15.182 -10.220 -28.188 1.00 90.88 109 VAL A C 1
ATOM 740 O O . VAL A 1 109 ? 14.776 -9.903 -27.073 1.00 90.88 109 VAL A O 1
ATOM 743 N N . ILE A 1 110 ? 16.013 -9.454 -28.888 1.00 90.81 110 ILE A N 1
ATOM 744 C CA . ILE A 1 110 ? 16.658 -8.247 -28.359 1.00 90.81 110 ILE A CA 1
ATOM 745 C C . ILE A 1 110 ? 16.352 -7.067 -29.279 1.00 90.81 110 ILE A C 1
ATOM 747 O O . ILE A 1 110 ? 16.652 -7.130 -30.468 1.00 90.81 110 ILE A O 1
ATOM 751 N N . GLY A 1 111 ? 15.791 -5.993 -28.731 1.00 88.56 111 GLY A N 1
ATOM 752 C CA . GLY A 1 111 ? 15.607 -4.723 -29.425 1.00 88.56 111 GLY A CA 1
ATOM 753 C C . GLY A 1 111 ? 16.922 -3.960 -29.608 1.00 88.56 111 GLY A C 1
ATOM 754 O O . GLY A 1 111 ? 17.854 -4.070 -28.807 1.00 88.56 111 GLY A O 1
ATOM 755 N N . GLY A 1 112 ? 16.999 -3.175 -30.674 1.00 82.75 112 GLY A N 1
ATOM 756 C CA . GLY A 1 112 ? 18.150 -2.360 -31.034 1.00 82.75 112 GLY A CA 1
ATOM 757 C C . GLY A 1 112 ? 18.386 -1.196 -30.074 1.00 82.75 112 GLY A C 1
ATOM 758 O O . GLY A 1 112 ? 17.456 -0.623 -29.516 1.00 82.75 112 GLY A O 1
ATOM 759 N N . ILE A 1 113 ? 19.643 -0.807 -29.882 1.00 85.19 113 ILE A N 1
ATOM 760 C CA . ILE A 1 113 ? 20.005 0.335 -29.028 1.00 85.19 113 ILE A CA 1
ATOM 761 C C . ILE A 1 113 ? 19.817 1.639 -29.814 1.00 85.19 113 ILE A C 1
ATOM 763 O O . ILE A 1 113 ? 20.224 1.711 -30.971 1.00 85.19 113 ILE A O 1
ATOM 767 N N . GLY A 1 114 ? 19.250 2.670 -29.187 1.00 80.69 114 GLY A N 1
ATOM 768 C CA . GLY A 1 114 ? 19.162 4.010 -29.763 1.00 80.69 114 GLY A CA 1
ATOM 769 C C . GLY A 1 114 ? 20.534 4.678 -29.909 1.00 80.69 114 GLY A C 1
ATOM 770 O O . GLY A 1 114 ? 21.402 4.573 -29.040 1.00 80.69 114 GLY A O 1
ATOM 771 N N . GLY A 1 115 ? 20.742 5.382 -31.015 1.00 79.62 115 GLY A N 1
ATOM 772 C CA . GLY A 1 115 ? 21.957 6.133 -31.300 1.00 79.62 115 GLY A CA 1
ATOM 773 C C . GLY A 1 115 ? 22.128 7.334 -30.372 1.00 79.62 115 GLY A C 1
ATOM 774 O O . GLY A 1 115 ? 21.161 7.938 -29.918 1.00 79.62 115 GLY A O 1
ATOM 775 N N . ASN A 1 116 ? 23.372 7.713 -30.081 1.00 82.88 116 ASN A N 1
ATOM 776 C CA . ASN A 1 116 ? 23.639 8.921 -29.296 1.00 82.88 116 ASN A CA 1
ATOM 777 C C . ASN A 1 116 ? 23.365 10.185 -30.127 1.00 82.88 116 ASN A C 1
ATOM 779 O O . ASN A 1 116 ? 23.620 10.185 -31.334 1.00 82.88 116 ASN A O 1
ATOM 783 N N . GLY A 1 117 ? 22.916 11.253 -29.470 1.00 76.00 117 GLY A N 1
ATOM 784 C CA . GLY A 1 117 ? 22.836 12.586 -30.059 1.00 76.00 117 GLY A CA 1
ATOM 785 C C . GLY A 1 117 ? 24.223 13.143 -30.388 1.00 76.00 117 GLY A C 1
ATOM 786 O O . GLY A 1 117 ? 25.204 12.866 -29.694 1.00 76.00 117 GLY A O 1
ATOM 787 N N . GLY A 1 118 ? 24.306 13.900 -31.476 1.00 72.12 118 GLY A N 1
ATOM 788 C CA . GLY A 1 118 ? 25.509 14.581 -31.934 1.00 72.12 118 GLY A CA 1
ATOM 789 C C . GLY A 1 118 ? 25.830 15.811 -31.089 1.00 72.12 118 GLY A C 1
ATOM 790 O O . GLY A 1 118 ? 24.943 16.444 -30.514 1.00 72.12 118 GLY A O 1
ATOM 791 N N . ALA A 1 119 ? 27.115 16.160 -31.024 1.00 70.31 119 ALA A N 1
ATOM 792 C CA . ALA A 1 119 ? 27.557 17.308 -30.241 1.00 70.31 119 ALA A CA 1
ATOM 793 C C . ALA A 1 119 ? 27.091 18.641 -30.835 1.00 70.31 119 ALA A C 1
ATOM 795 O O . ALA A 1 119 ? 27.228 18.839 -32.041 1.00 70.31 119 ALA A O 1
ATOM 796 N N . GLY A 1 120 ? 26.579 19.550 -30.000 1.00 63.38 120 GLY A N 1
ATOM 797 C CA . GLY A 1 120 ? 26.338 20.940 -30.403 1.00 63.38 120 GLY A CA 1
ATOM 798 C C . GLY A 1 120 ? 27.661 21.688 -30.600 1.00 63.38 120 GLY A C 1
ATOM 799 O O . GLY A 1 120 ? 28.625 21.465 -29.863 1.00 63.38 120 GLY A O 1
ATOM 800 N N . GLY A 1 121 ? 27.735 22.570 -31.598 1.00 58.94 121 GLY A N 1
ATOM 801 C CA . GLY A 1 121 ? 28.918 23.397 -31.829 1.00 58.94 121 GLY A CA 1
ATOM 802 C C . GLY A 1 121 ? 29.097 24.437 -30.716 1.00 58.94 121 GLY A C 1
ATOM 803 O O . GLY A 1 121 ? 28.175 25.199 -30.410 1.00 58.94 121 GLY A O 1
ATOM 804 N N . ASN A 1 122 ? 30.298 24.518 -30.136 1.00 59.47 122 ASN A N 1
ATOM 805 C CA . ASN A 1 122 ? 30.628 25.566 -29.167 1.00 59.47 122 ASN A CA 1
ATOM 806 C C . ASN A 1 122 ? 30.687 26.933 -29.867 1.00 59.47 122 ASN A C 1
ATOM 808 O O . ASN A 1 122 ? 31.422 27.100 -30.843 1.00 59.47 122 ASN A O 1
ATOM 812 N N . ALA A 1 123 ? 29.982 27.937 -29.340 1.00 56.19 123 ALA A N 1
ATOM 813 C CA . ALA A 1 123 ? 30.206 29.320 -29.748 1.00 56.19 123 ALA A CA 1
ATOM 814 C C . ALA A 1 123 ? 31.619 29.745 -29.302 1.00 56.19 123 ALA A C 1
ATOM 816 O O . ALA A 1 123 ? 31.976 29.629 -28.127 1.00 56.19 123 ALA A O 1
ATOM 817 N N . GLY A 1 124 ? 32.460 30.194 -30.237 1.00 53.94 124 GLY A N 1
ATOM 818 C CA . GLY A 1 124 ? 33.828 30.613 -29.929 1.00 53.94 124 GLY A CA 1
ATOM 819 C C . GLY A 1 124 ? 33.853 31.810 -28.972 1.00 53.94 124 GLY A C 1
ATOM 820 O O . GLY A 1 124 ? 33.278 32.855 -29.268 1.00 53.94 124 GLY A O 1
ATOM 821 N N . LEU A 1 125 ? 34.546 31.678 -27.836 1.00 47.03 125 LEU A N 1
ATOM 822 C CA . LEU A 1 125 ? 34.758 32.768 -26.880 1.00 47.03 125 LEU A CA 1
ATOM 823 C C . LEU A 1 125 ? 35.673 33.836 -27.515 1.00 47.03 125 LEU A C 1
ATOM 825 O O . LEU A 1 125 ? 36.857 33.581 -27.749 1.00 47.03 125 LEU A O 1
ATOM 829 N N . TYR A 1 126 ? 35.131 35.015 -27.833 1.00 47.78 126 TYR A N 1
ATOM 830 C CA . TYR A 1 126 ? 35.902 36.112 -28.426 1.00 47.78 126 TYR A CA 1
ATOM 831 C C . TYR A 1 126 ? 36.807 36.810 -27.398 1.00 47.78 126 TYR A C 1
ATOM 833 O O . TYR A 1 126 ? 36.439 37.009 -26.242 1.00 47.78 126 TYR A O 1
ATOM 841 N N . ALA A 1 127 ? 38.019 37.155 -27.842 1.00 45.12 127 ALA A N 1
ATOM 842 C CA . ALA A 1 127 ? 39.089 37.738 -27.040 1.00 45.12 127 ALA A CA 1
ATOM 843 C C . ALA A 1 127 ? 38.866 39.224 -26.699 1.00 45.12 127 ALA A C 1
ATOM 845 O O . ALA A 1 127 ? 38.316 39.990 -27.485 1.00 45.12 127 ALA A O 1
ATOM 846 N N . PHE A 1 128 ? 39.374 39.593 -25.523 1.00 42.44 128 PHE A N 1
ATOM 847 C CA . PHE A 1 128 ? 39.327 40.891 -24.854 1.00 42.44 128 PHE A CA 1
ATOM 848 C C . PHE A 1 128 ? 39.757 42.086 -25.728 1.00 42.44 128 PHE A C 1
ATOM 850 O O . PHE A 1 128 ? 40.891 42.149 -26.202 1.00 42.44 128 PHE A O 1
ATOM 857 N N . GLY A 1 129 ? 38.859 43.066 -25.856 1.00 42.91 129 GLY A N 1
ATOM 858 C CA . GLY A 1 129 ? 39.156 44.452 -26.217 1.00 42.91 129 GLY A CA 1
ATOM 859 C C . GLY A 1 129 ? 38.396 45.383 -25.266 1.00 42.91 129 GLY A C 1
ATOM 860 O O . GLY A 1 129 ? 37.180 45.273 -25.134 1.00 42.91 129 GLY A O 1
ATOM 861 N N . ASP A 1 130 ? 39.126 46.264 -24.587 1.00 52.41 130 ASP A N 1
ATOM 862 C CA . ASP A 1 130 ? 38.845 46.810 -23.248 1.00 52.41 130 ASP A CA 1
ATOM 863 C C . ASP A 1 130 ? 37.551 47.614 -22.990 1.00 52.41 130 ASP A C 1
ATOM 865 O O . ASP A 1 130 ? 37.452 48.184 -21.913 1.00 52.41 130 ASP A O 1
ATOM 869 N N . ASN A 1 131 ? 36.544 47.705 -23.870 1.00 48.16 131 ASN A N 1
ATOM 870 C CA . ASN A 1 131 ? 35.389 48.584 -23.581 1.00 48.16 131 ASN A CA 1
ATOM 871 C C . ASN A 1 131 ? 34.024 48.234 -24.208 1.00 48.16 131 ASN A C 1
ATOM 873 O O . ASN A 1 131 ? 33.147 49.097 -24.228 1.00 48.16 131 ASN A O 1
ATOM 877 N N . LEU A 1 132 ? 33.771 47.005 -24.674 1.00 48.41 132 LEU A N 1
ATOM 878 C CA . LEU A 1 132 ? 32.435 46.635 -25.175 1.00 48.41 132 LEU A CA 1
ATOM 879 C C . LEU A 1 132 ? 31.869 45.403 -24.454 1.00 48.41 132 LEU A C 1
ATOM 881 O O . LEU A 1 132 ? 32.382 44.296 -24.583 1.00 48.41 132 LEU A O 1
ATOM 885 N N . ILE A 1 133 ? 30.780 45.606 -23.704 1.00 48.84 133 ILE A N 1
ATOM 886 C CA . ILE A 1 133 ? 29.929 44.535 -23.166 1.00 48.84 133 ILE A CA 1
ATOM 887 C C . ILE A 1 133 ? 29.163 43.935 -24.355 1.00 48.84 133 ILE A C 1
ATOM 889 O O . ILE A 1 133 ? 28.039 44.342 -24.646 1.00 48.84 133 ILE A O 1
ATOM 893 N N . GLU A 1 134 ? 29.779 43.015 -25.094 1.00 50.03 134 GLU A N 1
ATOM 894 C CA . GLU A 1 134 ? 29.071 42.250 -26.121 1.00 50.03 134 GLU A CA 1
ATOM 895 C C . GLU A 1 134 ? 28.448 40.984 -25.530 1.00 50.03 134 GLU A C 1
ATOM 897 O O . GLU A 1 134 ? 29.024 40.284 -24.698 1.00 50.03 134 GLU A O 1
ATOM 902 N N . THR A 1 135 ? 27.213 40.721 -25.954 1.00 55.88 135 THR A N 1
ATOM 903 C CA . THR A 1 135 ? 26.438 39.544 -25.559 1.00 55.88 135 THR A CA 1
ATOM 904 C C . THR A 1 135 ? 27.076 38.296 -26.180 1.00 55.88 135 THR A C 1
ATOM 906 O O . THR A 1 135 ? 27.196 38.271 -27.406 1.00 55.88 135 THR A O 1
ATOM 909 N N . PRO A 1 136 ? 27.473 37.272 -25.395 1.00 57.44 136 PRO A N 1
ATOM 910 C CA . PRO A 1 136 ? 28.027 36.034 -25.944 1.00 57.44 136 PRO A CA 1
ATOM 911 C C . PRO A 1 136 ? 27.067 35.411 -26.971 1.00 57.44 136 PRO A C 1
ATOM 913 O O . PRO A 1 136 ? 25.848 35.431 -26.772 1.00 57.44 136 PRO A O 1
ATOM 916 N N . GLY A 1 137 ? 27.615 34.911 -28.085 1.00 58.19 137 GLY A N 1
ATOM 917 C CA . GLY A 1 137 ? 26.858 34.164 -29.098 1.00 58.19 137 GLY A CA 1
ATOM 918 C C . GLY A 1 137 ? 26.205 32.924 -28.485 1.00 58.19 137 GLY A C 1
ATOM 919 O O . GLY A 1 137 ? 26.702 32.396 -27.486 1.00 58.19 137 GLY A O 1
ATOM 920 N N . LYS A 1 138 ? 25.072 32.477 -29.038 1.00 65.94 138 LYS A N 1
ATOM 921 C CA . LYS A 1 138 ? 24.369 31.313 -28.487 1.00 65.94 138 LYS A CA 1
ATOM 922 C C . LYS A 1 138 ? 25.132 30.036 -28.848 1.00 65.94 138 LYS A C 1
ATOM 924 O O . LYS A 1 138 ? 25.492 29.833 -30.007 1.00 65.94 138 LYS A O 1
ATOM 929 N N . SER A 1 139 ? 25.381 29.185 -27.857 1.00 64.62 139 SER A N 1
ATOM 930 C CA . SER A 1 139 ? 25.782 27.790 -28.064 1.00 64.62 139 SER A CA 1
ATOM 931 C C . SER A 1 139 ? 24.745 27.077 -28.930 1.00 64.62 139 SER A C 1
ATOM 933 O O . SER A 1 139 ? 23.546 27.317 -28.773 1.00 64.62 139 SER A O 1
ATOM 935 N N . GLY A 1 140 ? 25.202 26.198 -29.826 1.00 65.00 140 GLY A N 1
ATOM 936 C CA . GLY A 1 140 ? 24.301 25.262 -30.494 1.00 65.00 140 GLY A CA 1
ATOM 937 C C . GLY A 1 140 ? 23.691 24.302 -29.471 1.00 65.00 140 GLY A C 1
ATOM 938 O O . GLY A 1 140 ? 24.329 23.960 -28.467 1.00 65.00 140 GLY A O 1
ATOM 939 N N . SER A 1 141 ? 22.456 23.874 -29.705 1.00 74.50 141 SER A N 1
ATOM 940 C CA . SER A 1 141 ? 21.815 22.861 -28.871 1.00 74.50 141 SER A CA 1
ATOM 941 C C . SER A 1 141 ? 22.441 21.482 -29.098 1.00 74.50 141 SER A C 1
ATOM 943 O O . SER A 1 141 ? 22.918 21.160 -30.189 1.00 74.50 141 SER A O 1
ATOM 945 N N . GLY A 1 142 ? 22.506 20.676 -28.039 1.00 75.44 142 GLY A N 1
ATOM 946 C CA . GLY A 1 142 ? 22.973 19.293 -28.137 1.00 75.44 142 GLY A CA 1
ATOM 947 C C . GLY A 1 142 ? 21.910 18.409 -28.792 1.00 75.44 142 GLY A C 1
ATOM 948 O O . GLY A 1 142 ? 20.725 18.584 -28.511 1.00 75.44 142 GLY A O 1
ATOM 949 N N . GLY A 1 143 ? 22.315 17.443 -29.620 1.00 78.75 143 GLY A N 1
ATOM 950 C CA . GLY A 1 143 ? 21.379 16.490 -30.221 1.00 78.75 143 GLY A CA 1
ATOM 951 C C . GLY A 1 143 ? 20.723 15.585 -29.170 1.00 78.75 143 GLY A C 1
ATOM 952 O O . GLY A 1 143 ? 21.342 15.240 -28.152 1.00 78.75 143 GLY A O 1
ATOM 953 N N . ASN A 1 144 ? 19.477 15.174 -29.413 1.00 84.88 144 ASN A N 1
ATOM 954 C CA . ASN A 1 144 ? 18.783 14.196 -28.574 1.00 84.88 144 ASN A CA 1
ATOM 955 C C . ASN A 1 144 ? 19.299 12.779 -28.854 1.00 84.88 144 ASN A C 1
ATOM 957 O O . ASN A 1 144 ? 19.678 12.452 -29.976 1.00 84.88 144 ASN A O 1
ATOM 961 N N . GLY A 1 145 ? 19.297 11.915 -27.844 1.00 83.56 145 GLY A N 1
ATOM 962 C CA . GLY A 1 145 ? 19.509 10.485 -28.028 1.00 83.56 145 GLY A CA 1
ATOM 963 C C . GLY A 1 145 ? 18.291 9.819 -28.669 1.00 83.56 145 GLY A C 1
ATOM 964 O O . GLY A 1 145 ? 17.153 10.161 -28.351 1.00 83.56 145 GLY A O 1
ATOM 965 N N . GLY A 1 146 ? 18.529 8.850 -29.550 1.00 83.25 146 GLY A N 1
ATOM 966 C CA . GLY A 1 146 ? 17.476 8.038 -30.156 1.00 83.25 146 GLY A CA 1
ATOM 967 C C . GLY A 1 146 ? 16.863 7.057 -29.158 1.00 83.25 146 GLY A C 1
ATOM 968 O O . GLY A 1 146 ? 17.512 6.646 -28.194 1.00 83.25 146 GLY A O 1
ATOM 969 N N . ASN A 1 147 ? 15.615 6.656 -29.374 1.00 88.50 147 ASN A N 1
ATOM 970 C CA . ASN A 1 147 ? 14.943 5.674 -28.520 1.00 88.50 147 ASN A CA 1
ATOM 971 C C . ASN A 1 147 ? 15.470 4.257 -28.785 1.00 88.50 147 ASN A C 1
ATOM 973 O O . ASN A 1 147 ? 15.888 3.947 -29.899 1.00 88.50 147 ASN A O 1
ATOM 977 N N . GLY A 1 148 ? 15.432 3.389 -27.780 1.00 89.75 148 GLY A N 1
ATOM 978 C CA . GLY A 1 148 ? 15.679 1.963 -27.964 1.00 89.75 148 GLY A CA 1
ATOM 979 C C . GLY A 1 148 ? 14.498 1.260 -28.638 1.00 89.75 148 GLY A C 1
ATOM 980 O O . GLY A 1 148 ? 13.345 1.623 -28.411 1.00 89.75 148 GLY A O 1
ATOM 981 N N . GLY A 1 149 ? 14.791 0.253 -29.457 1.00 87.75 149 GLY A N 1
ATOM 982 C CA . GLY A 1 149 ? 13.789 -0.597 -30.097 1.00 87.75 149 GLY A CA 1
ATOM 983 C C . GLY A 1 149 ? 13.187 -1.601 -29.118 1.00 87.75 149 GLY A C 1
ATOM 984 O O . GLY A 1 149 ? 13.820 -1.987 -28.134 1.00 87.75 149 GLY A O 1
ATOM 985 N N . ASN A 1 150 ? 11.968 -2.053 -29.376 1.00 92.62 150 ASN A N 1
ATOM 986 C CA . ASN A 1 150 ? 11.305 -3.057 -28.553 1.00 92.62 150 ASN A CA 1
ATOM 987 C C . ASN A 1 150 ? 11.900 -4.446 -28.806 1.00 92.62 150 ASN A C 1
ATOM 989 O O . ASN A 1 150 ? 12.398 -4.732 -29.893 1.00 92.62 150 ASN A O 1
ATOM 993 N N . GLY A 1 151 ? 11.822 -5.346 -27.827 1.00 92.56 151 GLY A N 1
ATOM 994 C CA . GLY A 1 151 ? 12.178 -6.748 -28.051 1.00 92.56 151 GLY A CA 1
ATOM 995 C C . GLY A 1 151 ? 11.196 -7.406 -29.023 1.00 92.56 151 GLY A C 1
ATOM 996 O O . GLY A 1 151 ? 11.563 -7.806 -30.127 1.00 92.56 151 GLY A O 1
ATOM 997 N N . LEU A 1 152 ? 9.927 -7.466 -28.624 1.00 93.94 152 LEU A N 1
ATOM 998 C CA . LEU A 1 152 ? 8.818 -7.986 -29.419 1.00 93.94 152 LEU A CA 1
ATOM 999 C C . LEU A 1 152 ? 7.713 -6.931 -29.529 1.00 93.94 152 LEU A C 1
ATOM 1001 O O . LEU A 1 152 ? 7.149 -6.519 -28.517 1.00 93.94 152 LEU A O 1
ATOM 1005 N N . LYS A 1 153 ? 7.361 -6.549 -30.757 1.00 93.88 153 LYS A N 1
ATOM 1006 C CA . LYS A 1 153 ? 6.244 -5.649 -31.046 1.00 93.88 153 LYS A CA 1
ATOM 1007 C C . LYS A 1 153 ? 5.180 -6.366 -31.868 1.00 93.88 153 LYS A C 1
ATOM 1009 O O . LYS A 1 153 ? 5.480 -6.935 -32.918 1.00 93.88 153 LYS A O 1
ATOM 1014 N N . LEU A 1 154 ? 3.942 -6.355 -31.385 1.00 90.81 154 LEU A N 1
ATOM 1015 C CA . LEU A 1 154 ? 2.835 -7.085 -31.997 1.00 90.81 154 LEU A CA 1
ATOM 1016 C C . LEU A 1 154 ? 1.525 -6.305 -31.889 1.00 90.81 154 LEU A C 1
ATOM 1018 O O . LEU A 1 154 ? 1.206 -5.843 -30.808 1.00 90.81 154 LEU A O 1
ATOM 1022 N N . GLU A 1 155 ? 0.698 -6.207 -32.929 1.00 90.50 155 GLU A N 1
ATOM 1023 C CA . GLU A 1 155 ? -0.642 -5.625 -32.723 1.00 90.50 155 GLU A CA 1
ATOM 1024 C C . GLU A 1 155 ? -1.567 -6.641 -32.040 1.00 90.50 155 GLU A C 1
ATOM 1026 O O . GLU A 1 155 ? -2.131 -6.345 -30.986 1.00 90.50 155 GLU A O 1
ATOM 1031 N N . GLN A 1 156 ? -1.683 -7.861 -32.581 1.00 91.44 156 GLN A N 1
ATOM 1032 C CA . GLN A 1 156 ? -2.614 -8.875 -32.063 1.00 91.44 156 GLN A CA 1
ATOM 1033 C C . GLN A 1 156 ? -2.016 -10.291 -31.972 1.00 91.44 156 GLN A C 1
ATOM 1035 O O . GLN A 1 156 ? -1.413 -10.789 -32.926 1.00 91.44 156 GLN A O 1
ATOM 1040 N N . SER A 1 157 ? -2.249 -10.979 -30.850 1.00 93.12 157 SER A N 1
ATOM 1041 C CA . SER A 1 157 ? -2.088 -12.437 -30.707 1.00 93.12 157 SER A CA 1
ATOM 1042 C C . SER A 1 157 ? -3.341 -13.086 -30.131 1.00 93.12 157 SER A C 1
ATOM 1044 O O . SER A 1 157 ? -4.053 -12.449 -29.364 1.00 93.12 157 SER A O 1
ATOM 1046 N N . ASN A 1 158 ? -3.551 -14.384 -30.351 1.00 93.25 158 ASN A N 1
ATOM 1047 C CA . ASN A 1 158 ? -4.421 -15.142 -29.442 1.00 93.25 158 ASN A CA 1
ATOM 1048 C C . ASN A 1 158 ? -3.603 -15.649 -28.245 1.00 93.25 158 ASN A C 1
ATOM 1050 O O . ASN A 1 158 ? -4.009 -15.502 -27.098 1.00 93.25 158 ASN A O 1
ATOM 1054 N N . GLU A 1 159 ? -2.407 -16.193 -28.482 1.00 96.50 159 GLU A N 1
ATOM 1055 C CA . GLU A 1 159 ? -1.586 -16.783 -27.421 1.00 96.50 159 GLU A CA 1
ATOM 1056 C C . GLU A 1 159 ? -0.108 -16.380 -27.535 1.00 96.50 159 GLU A C 1
ATOM 1058 O O . GLU A 1 159 ? 0.479 -16.400 -28.619 1.00 96.50 159 GLU A O 1
ATOM 1063 N N . ILE A 1 160 ? 0.527 -16.045 -26.413 1.00 96.25 160 ILE A N 1
ATOM 1064 C CA . ILE A 1 160 ? 1.985 -15.887 -26.313 1.00 96.25 160 ILE A CA 1
ATOM 1065 C C . ILE A 1 160 ? 2.488 -16.821 -25.215 1.00 96.25 160 ILE A C 1
ATOM 1067 O O . ILE A 1 160 ? 2.061 -16.716 -24.069 1.00 96.25 160 ILE A O 1
ATOM 1071 N N . LEU A 1 161 ? 3.405 -17.722 -25.562 1.00 96.56 161 LEU A N 1
ATOM 1072 C CA . LEU A 1 161 ? 4.014 -18.685 -24.653 1.00 96.56 161 LEU A CA 1
ATOM 1073 C C . LEU A 1 161 ? 5.531 -18.482 -24.606 1.00 96.56 161 LEU A C 1
ATOM 1075 O O . LEU A 1 161 ? 6.228 -18.734 -25.591 1.00 96.56 161 LEU A O 1
ATOM 1079 N N . LEU A 1 162 ? 6.038 -18.082 -23.442 1.00 95.25 162 LEU A N 1
ATOM 1080 C CA . LEU A 1 162 ? 7.467 -17.985 -23.154 1.00 95.25 162 LEU A CA 1
ATOM 1081 C C . LEU A 1 162 ? 7.838 -19.047 -22.122 1.00 95.25 162 LEU A C 1
ATOM 1083 O O . LEU A 1 162 ? 7.295 -19.063 -21.013 1.00 95.25 162 LEU A O 1
ATOM 1087 N N . ASN A 1 163 ? 8.753 -19.944 -22.477 1.00 92.25 163 ASN A N 1
ATOM 1088 C CA . ASN A 1 163 ? 9.183 -21.014 -21.587 1.00 92.25 163 ASN A CA 1
ATOM 1089 C C . ASN A 1 163 ? 10.688 -21.307 -21.706 1.00 92.25 163 ASN A C 1
ATOM 1091 O O . ASN A 1 163 ? 11.398 -20.726 -22.524 1.00 92.25 163 ASN A O 1
ATOM 1095 N N . GLU A 1 164 ? 11.186 -22.204 -20.851 1.00 87.62 164 GLU A N 1
ATOM 1096 C CA . GLU A 1 164 ? 12.517 -22.820 -20.967 1.00 87.62 164 GLU A CA 1
ATOM 1097 C C . GLU A 1 164 ? 13.676 -21.818 -21.131 1.00 87.62 164 GLU A C 1
ATOM 1099 O O . GLU A 1 164 ? 14.537 -21.968 -22.005 1.00 87.62 164 GLU A O 1
ATOM 1104 N N . ARG A 1 165 ? 13.730 -20.803 -20.256 1.00 89.62 165 ARG A N 1
ATOM 1105 C CA . ARG A 1 165 ? 14.745 -19.728 -20.275 1.00 89.62 165 ARG A CA 1
ATOM 1106 C C . ARG A 1 165 ? 14.674 -18.791 -21.487 1.00 89.62 165 ARG A C 1
ATOM 1108 O O . ARG A 1 165 ? 15.677 -18.147 -21.793 1.00 89.62 165 ARG A O 1
ATOM 1115 N N . ALA A 1 166 ? 13.537 -18.710 -22.179 1.00 92.88 166 ALA A N 1
ATOM 1116 C CA . ALA A 1 166 ? 13.315 -17.678 -23.188 1.00 92.88 166 ALA A CA 1
ATOM 1117 C C . ALA A 1 166 ? 13.531 -16.278 -22.593 1.00 92.88 166 ALA A C 1
ATOM 1119 O O . ALA A 1 166 ? 13.118 -16.001 -21.463 1.00 92.88 166 ALA A O 1
ATOM 1120 N N . LYS A 1 167 ? 14.170 -15.394 -23.358 1.00 95.88 167 LYS A N 1
ATOM 1121 C CA . LYS A 1 167 ? 14.475 -14.032 -22.929 1.00 95.88 167 LYS A CA 1
ATOM 1122 C C . LYS A 1 167 ? 14.054 -13.029 -23.989 1.00 95.88 167 LYS A C 1
ATOM 1124 O O . LYS A 1 167 ? 14.412 -13.169 -25.155 1.00 95.88 167 LYS A O 1
ATOM 1129 N N . ILE A 1 168 ? 13.343 -11.991 -23.573 1.00 94.88 168 ILE A N 1
ATOM 1130 C CA . ILE A 1 168 ? 13.027 -10.852 -24.431 1.00 94.88 168 ILE A CA 1
ATOM 1131 C C . ILE A 1 168 ? 13.581 -9.592 -23.772 1.00 94.88 168 ILE A C 1
ATOM 1133 O O . ILE A 1 168 ? 13.381 -9.376 -22.575 1.00 94.88 168 ILE A O 1
ATOM 1137 N N . ILE A 1 169 ? 14.329 -8.801 -24.538 1.00 95.00 169 ILE A N 1
ATOM 1138 C CA . ILE A 1 169 ? 15.047 -7.624 -24.055 1.00 95.00 169 ILE A CA 1
ATOM 1139 C C . ILE A 1 169 ? 14.689 -6.413 -24.915 1.00 95.00 169 ILE A C 1
ATOM 1141 O O . ILE A 1 169 ? 14.876 -6.459 -26.126 1.00 95.00 169 ILE A O 1
ATOM 1145 N N . GLY A 1 170 ? 14.226 -5.329 -24.300 1.00 94.06 170 GLY A N 1
ATOM 1146 C CA . GLY A 1 170 ? 14.104 -4.027 -24.956 1.00 94.06 170 GLY A CA 1
ATOM 1147 C C . GLY A 1 170 ? 15.466 -3.342 -25.105 1.00 94.06 170 GLY A C 1
ATOM 1148 O O . GLY A 1 170 ? 16.351 -3.481 -24.259 1.00 94.06 170 GLY A O 1
ATOM 1149 N N . GLY A 1 171 ? 15.657 -2.604 -26.189 1.00 89.44 171 GLY A N 1
ATOM 1150 C CA . GLY A 1 171 ? 16.876 -1.854 -26.460 1.00 89.44 171 GLY A CA 1
ATOM 1151 C C . GLY A 1 171 ? 17.007 -0.615 -25.578 1.00 89.44 171 GLY A C 1
ATOM 1152 O O . GLY A 1 171 ? 16.019 0.011 -25.211 1.00 89.44 171 GLY A O 1
ATOM 1153 N N . ASN A 1 172 ? 18.228 -0.226 -25.220 1.00 92.19 172 ASN A N 1
ATOM 1154 C CA . ASN A 1 172 ? 18.447 0.985 -24.421 1.00 92.19 172 ASN A CA 1
ATOM 1155 C C . ASN A 1 172 ? 18.271 2.253 -25.268 1.00 92.19 172 ASN A C 1
ATOM 1157 O O . ASN A 1 172 ? 18.615 2.257 -26.450 1.00 92.19 172 ASN A O 1
ATOM 1161 N N . GLY A 1 173 ? 17.828 3.341 -24.643 1.00 89.88 173 GLY A N 1
ATOM 1162 C CA . GLY A 1 173 ? 17.864 4.671 -25.239 1.00 89.88 173 GLY A CA 1
ATOM 1163 C C . GLY A 1 173 ? 19.293 5.202 -25.376 1.00 89.88 173 GLY A C 1
ATOM 1164 O O . GLY A 1 173 ? 20.161 4.951 -24.532 1.00 89.88 173 GLY A O 1
ATOM 1165 N N . GLY A 1 174 ? 19.540 5.950 -26.445 1.00 85.31 174 GLY A N 1
ATOM 1166 C CA . GLY A 1 174 ? 20.796 6.641 -26.698 1.00 85.31 174 GLY A CA 1
ATOM 1167 C C . GLY A 1 174 ? 20.987 7.833 -25.766 1.00 85.31 174 GLY A C 1
ATOM 1168 O O . GLY A 1 174 ? 20.026 8.439 -25.289 1.00 85.31 174 GLY A O 1
ATOM 1169 N N . ASN A 1 175 ? 22.238 8.197 -25.489 1.00 87.88 175 ASN A N 1
ATOM 1170 C CA . ASN A 1 175 ? 22.509 9.387 -24.687 1.00 87.88 175 ASN A CA 1
ATOM 1171 C C . ASN A 1 175 ? 22.346 10.651 -25.541 1.00 87.88 175 ASN A C 1
ATOM 1173 O O . ASN A 1 175 ? 22.806 10.685 -26.681 1.00 87.88 175 ASN A O 1
ATOM 1177 N N . GLY A 1 176 ? 21.752 11.694 -24.970 1.00 83.56 176 GLY A N 1
ATOM 1178 C CA . GLY A 1 176 ? 21.870 13.050 -25.489 1.00 83.56 176 GLY A CA 1
ATOM 1179 C C . GLY A 1 176 ? 23.293 13.580 -25.315 1.00 83.56 176 GLY A C 1
ATOM 1180 O O . GLY A 1 176 ? 24.090 13.046 -24.530 1.00 83.56 176 GLY A O 1
ATOM 1181 N N . ASP A 1 177 ? 23.618 14.636 -26.051 1.00 80.94 177 ASP A N 1
ATOM 1182 C CA . ASP A 1 177 ? 24.921 15.281 -25.928 1.00 80.94 177 ASP A CA 1
ATOM 1183 C C . ASP A 1 177 ? 25.117 15.980 -24.564 1.00 80.94 177 ASP A C 1
ATOM 1185 O O . ASP A 1 177 ? 24.171 16.412 -23.904 1.00 80.94 177 ASP A O 1
ATOM 1189 N N . LYS A 1 178 ? 26.382 16.090 -24.141 1.00 74.12 178 LYS A N 1
ATOM 1190 C CA . LYS A 1 178 ? 26.816 16.797 -22.927 1.00 74.12 178 LYS A CA 1
ATOM 1191 C C . LYS A 1 178 ? 27.298 18.226 -23.188 1.00 74.12 178 LYS A C 1
ATOM 1193 O O . LYS A 1 178 ? 27.409 18.981 -22.225 1.00 74.12 178 LYS A O 1
ATOM 1198 N N . SER A 1 179 ? 27.688 18.550 -24.424 1.00 61.88 179 SER A N 1
ATOM 1199 C CA . SER A 1 179 ? 28.387 19.797 -24.775 1.00 61.88 179 SER A CA 1
ATOM 1200 C C . SER A 1 179 ? 27.480 20.950 -25.207 1.00 61.88 179 SER A C 1
ATOM 1202 O O . SER A 1 179 ? 27.903 22.094 -25.076 1.00 61.88 179 SER A O 1
ATOM 1204 N N . GLY A 1 180 ? 26.265 20.681 -25.684 1.00 60.47 180 GLY A N 1
ATOM 1205 C CA . GLY A 1 180 ? 25.283 21.712 -26.037 1.00 60.47 180 GLY A CA 1
ATOM 1206 C C . GLY A 1 180 ? 24.192 21.912 -24.983 1.00 60.47 180 GLY A C 1
ATOM 1207 O O . GLY A 1 180 ? 23.924 21.035 -24.156 1.00 60.47 180 GLY A O 1
ATOM 1208 N N . ASP A 1 181 ? 23.515 23.058 -25.036 1.00 63.94 181 ASP A N 1
ATOM 1209 C CA . ASP A 1 181 ? 22.321 23.278 -24.222 1.00 63.94 181 ASP A CA 1
ATOM 1210 C C . ASP A 1 181 ? 21.206 22.303 -24.695 1.00 63.94 181 ASP A C 1
ATOM 1212 O O . ASP A 1 181 ? 20.947 22.194 -25.891 1.00 63.94 181 ASP A O 1
ATOM 1216 N N . TYR A 1 182 ? 20.526 21.601 -23.776 1.00 74.38 182 TYR A N 1
ATOM 1217 C CA . TYR A 1 182 ? 19.244 20.881 -23.993 1.00 74.38 182 TYR A CA 1
ATOM 1218 C C . TYR A 1 182 ? 19.191 19.477 -24.647 1.00 74.38 182 TYR A C 1
ATOM 1220 O O . TYR A 1 182 ? 18.079 18.983 -24.835 1.00 74.38 182 TYR A O 1
ATOM 1228 N N . GLY A 1 183 ? 20.294 18.777 -24.934 1.00 77.50 183 GLY A N 1
ATOM 1229 C CA . GLY A 1 183 ? 20.205 17.432 -25.545 1.00 77.50 183 GLY A CA 1
ATOM 1230 C C . GLY A 1 183 ? 19.553 16.386 -24.625 1.00 77.50 183 GLY A C 1
ATOM 1231 O O . GLY A 1 183 ? 20.111 16.066 -23.579 1.00 77.50 183 GLY A O 1
ATOM 1232 N N . ASN A 1 184 ? 18.384 15.834 -24.966 1.00 86.50 184 ASN A N 1
ATOM 1233 C CA . ASN A 1 184 ? 17.671 14.870 -24.108 1.00 86.50 184 ASN A CA 1
ATOM 1234 C C . ASN A 1 184 ? 18.151 13.429 -24.333 1.00 86.50 184 ASN A C 1
ATOM 1236 O O . ASN A 1 184 ? 18.579 13.076 -25.426 1.00 86.50 184 ASN A O 1
ATOM 1240 N N . GLY A 1 185 ? 18.076 12.583 -23.308 1.00 87.12 185 GLY A N 1
ATOM 1241 C CA . GLY A 1 185 ? 18.292 11.147 -23.456 1.00 87.12 185 GLY A CA 1
ATOM 1242 C C . GLY A 1 185 ? 17.101 10.482 -24.145 1.00 87.12 185 GLY A C 1
ATOM 1243 O O . GLY A 1 185 ? 15.960 10.873 -23.908 1.00 87.12 185 GLY A O 1
ATOM 1244 N N . GLY A 1 186 ? 17.363 9.479 -24.981 1.00 88.31 186 GLY A N 1
ATOM 1245 C CA . GLY A 1 186 ? 16.311 8.678 -25.605 1.00 88.31 186 GLY A CA 1
ATOM 1246 C C . GLY A 1 186 ? 15.655 7.725 -24.608 1.00 88.31 186 GLY A C 1
ATOM 1247 O O . GLY A 1 186 ? 16.269 7.332 -23.617 1.00 88.31 186 GLY A O 1
ATOM 1248 N N . ASN A 1 187 ? 14.414 7.325 -24.856 1.00 92.56 187 ASN A N 1
ATOM 1249 C CA . ASN A 1 187 ? 13.711 6.361 -24.009 1.00 92.56 187 ASN A CA 1
ATOM 1250 C C . ASN A 1 187 ? 14.219 4.932 -24.251 1.00 92.56 187 ASN A C 1
ATOM 1252 O O . ASN A 1 187 ? 14.652 4.600 -25.356 1.00 92.56 187 ASN A O 1
ATOM 1256 N N . GLY A 1 188 ? 14.148 4.077 -23.234 1.00 93.62 188 GLY A N 1
ATOM 1257 C CA . GLY A 1 188 ? 14.335 2.638 -23.397 1.00 93.62 188 GLY A CA 1
ATOM 1258 C C . GLY A 1 188 ? 13.148 1.992 -24.115 1.00 93.62 188 GLY A C 1
ATOM 1259 O O . GLY A 1 188 ? 12.011 2.425 -23.943 1.00 93.62 188 GLY A O 1
ATOM 1260 N N . GLY A 1 189 ? 13.412 0.962 -24.916 1.00 92.94 189 GLY A N 1
ATOM 1261 C CA . GLY A 1 189 ? 12.388 0.169 -25.593 1.00 92.94 189 GLY A CA 1
ATOM 1262 C C . GLY A 1 189 ? 11.715 -0.833 -24.656 1.00 92.94 189 GLY A C 1
ATOM 1263 O O . GLY A 1 189 ? 12.324 -1.304 -23.687 1.00 92.94 189 GLY A O 1
ATOM 1264 N N . ASP A 1 190 ? 10.466 -1.186 -24.951 1.00 96.50 190 ASP A N 1
ATOM 1265 C CA . ASP A 1 190 ? 9.729 -2.188 -24.185 1.00 96.50 190 ASP A CA 1
ATOM 1266 C C . ASP A 1 190 ? 10.284 -3.595 -24.469 1.00 96.50 190 ASP A C 1
ATOM 1268 O O . ASP A 1 190 ? 10.770 -3.879 -25.568 1.00 96.50 190 ASP A O 1
ATOM 1272 N N . ALA A 1 191 ? 10.207 -4.525 -23.512 1.00 96.31 191 ALA A N 1
ATOM 1273 C CA . ALA A 1 191 ? 10.548 -5.915 -23.832 1.00 96.31 191 ALA A CA 1
ATOM 1274 C C . ALA A 1 191 ? 9.463 -6.523 -24.731 1.00 96.31 191 ALA A C 1
ATOM 1276 O O . ALA A 1 191 ? 9.777 -7.043 -25.800 1.00 96.31 191 ALA A O 1
ATOM 1277 N N . ILE A 1 192 ? 8.191 -6.395 -24.345 1.00 96.62 192 ILE A N 1
ATOM 1278 C CA . ILE A 1 192 ? 7.054 -6.724 -25.207 1.00 96.62 192 ILE A CA 1
ATOM 1279 C C . ILE A 1 192 ? 6.070 -5.556 -25.245 1.00 96.62 192 ILE A C 1
ATOM 1281 O O . ILE A 1 192 ? 5.595 -5.116 -24.198 1.00 96.62 192 ILE A O 1
ATOM 1285 N N . GLN A 1 193 ? 5.713 -5.120 -26.450 1.00 96.19 193 GLN A N 1
ATOM 1286 C CA . GLN A 1 193 ? 4.671 -4.131 -26.694 1.00 96.19 193 GLN A CA 1
ATOM 1287 C C . GLN A 1 193 ? 3.572 -4.735 -27.567 1.00 96.19 193 GLN A C 1
ATOM 1289 O O . GLN A 1 193 ? 3.843 -5.201 -28.677 1.00 96.19 193 GLN A O 1
ATOM 1294 N N . LEU A 1 194 ? 2.332 -4.720 -27.071 1.00 94.25 194 LEU A N 1
ATOM 1295 C CA . LEU A 1 194 ? 1.190 -5.240 -27.807 1.00 94.25 194 LEU A CA 1
ATOM 1296 C C . LEU A 1 194 ? -0.133 -4.504 -27.583 1.00 94.25 194 LEU A C 1
ATOM 1298 O O . LEU A 1 194 ? -0.373 -3.954 -26.514 1.00 94.25 194 LEU A O 1
ATOM 1302 N N . GLN A 1 195 ? -1.021 -4.511 -28.584 1.00 93.31 195 GLN A N 1
ATOM 1303 C CA . GLN A 1 195 ? -2.379 -3.977 -28.403 1.00 93.31 195 GLN A CA 1
ATOM 1304 C C . GLN A 1 195 ? -3.282 -5.035 -27.764 1.00 93.31 195 GLN A C 1
ATOM 1306 O O . GLN A 1 195 ? -3.912 -4.777 -26.741 1.00 93.31 195 GLN A O 1
ATOM 1311 N N . GLN A 1 196 ? -3.312 -6.256 -28.304 1.00 94.00 196 GLN A N 1
ATOM 1312 C CA . GLN A 1 196 ? -4.197 -7.306 -27.802 1.00 94.00 196 GLN A CA 1
ATOM 1313 C C . GLN A 1 196 ? -3.531 -8.684 -27.773 1.00 94.00 196 GLN A C 1
ATOM 1315 O O . GLN A 1 196 ? -2.882 -9.101 -28.731 1.00 94.00 196 GLN A O 1
ATOM 1320 N N . ALA A 1 197 ? -3.752 -9.425 -26.688 1.00 94.94 197 ALA A N 1
ATOM 1321 C CA . ALA A 1 197 ? -3.482 -10.856 -26.623 1.00 94.94 197 ALA A CA 1
ATOM 1322 C C . ALA A 1 197 ? -4.534 -11.573 -25.779 1.00 94.94 197 ALA A C 1
ATOM 1324 O O . ALA A 1 197 ? -4.693 -11.211 -24.620 1.00 94.94 197 ALA A O 1
ATOM 1325 N N . ASP A 1 198 ? -5.209 -12.614 -26.274 1.00 94.94 198 ASP A N 1
ATOM 1326 C CA . ASP A 1 198 ? -6.195 -13.315 -25.430 1.00 94.94 198 ASP A CA 1
ATOM 1327 C C . ASP A 1 198 ? -5.529 -13.950 -24.203 1.00 94.94 198 ASP A C 1
ATOM 1329 O O . ASP A 1 198 ? -6.039 -13.824 -23.089 1.00 94.94 198 ASP A O 1
ATOM 1333 N N . THR A 1 199 ? -4.386 -14.617 -24.378 1.00 97.44 199 THR A N 1
ATOM 1334 C CA . THR A 1 199 ? -3.654 -15.270 -23.287 1.00 97.44 199 THR A CA 1
ATOM 1335 C C . THR A 1 199 ? -2.140 -15.096 -23.407 1.00 97.44 199 THR A C 1
ATOM 1337 O O . THR A 1 199 ? -1.549 -15.344 -24.458 1.00 97.44 199 THR A O 1
ATOM 1340 N N . ILE A 1 200 ? -1.488 -14.730 -22.304 1.00 97.56 200 ILE A N 1
ATOM 1341 C CA . ILE A 1 200 ? -0.025 -14.672 -22.186 1.00 97.56 200 ILE A CA 1
ATOM 1342 C C . ILE A 1 200 ? 0.416 -15.611 -21.065 1.00 97.56 200 ILE A C 1
ATOM 1344 O O . ILE A 1 200 ? -0.062 -15.502 -19.939 1.00 97.56 200 ILE A O 1
ATOM 1348 N N . ILE A 1 201 ? 1.342 -16.522 -21.360 1.00 97.44 201 ILE A N 1
ATOM 1349 C CA . ILE A 1 201 ? 1.899 -17.479 -20.402 1.00 97.44 201 ILE A CA 1
ATOM 1350 C C . ILE A 1 201 ? 3.418 -17.342 -20.403 1.00 97.44 201 ILE A C 1
ATOM 1352 O O . ILE A 1 201 ? 4.075 -17.574 -21.419 1.00 97.44 201 ILE A O 1
ATOM 1356 N N . ILE A 1 202 ? 3.984 -17.008 -19.247 1.00 96.56 202 ILE A N 1
ATOM 1357 C CA . ILE A 1 202 ? 5.426 -16.864 -19.047 1.00 96.56 202 ILE A CA 1
ATOM 1358 C C . ILE A 1 202 ? 5.831 -17.797 -17.916 1.00 96.56 202 ILE A C 1
ATOM 1360 O O . ILE A 1 202 ? 5.297 -17.728 -16.809 1.00 96.56 202 ILE A O 1
ATOM 1364 N N . SER A 1 203 ? 6.750 -18.715 -18.205 1.00 95.50 203 SER A N 1
ATOM 1365 C CA . SER A 1 203 ? 7.079 -19.788 -17.272 1.00 95.50 203 SER A CA 1
ATOM 1366 C C . SER A 1 203 ? 8.521 -20.271 -17.360 1.00 95.50 203 SER A C 1
ATOM 1368 O O . SER A 1 203 ? 9.250 -19.930 -18.288 1.00 95.50 203 SER A O 1
ATOM 1370 N N . ASN A 1 204 ? 8.924 -21.118 -16.409 1.00 90.50 204 ASN A N 1
ATOM 1371 C CA . ASN A 1 204 ? 10.126 -21.956 -16.504 1.00 90.50 204 ASN A CA 1
ATOM 1372 C C . ASN A 1 204 ? 11.415 -21.186 -16.863 1.00 90.50 204 ASN A C 1
ATOM 1374 O O . ASN A 1 204 ? 12.023 -21.427 -17.910 1.00 90.50 204 ASN A O 1
ATOM 1378 N N . LEU A 1 205 ? 11.861 -20.292 -15.977 1.00 92.25 205 LEU A N 1
ATOM 1379 C CA . LEU A 1 205 ? 13.076 -19.468 -16.090 1.00 92.25 205 LEU A CA 1
ATOM 1380 C C . LEU A 1 205 ? 13.024 -18.365 -17.156 1.00 92.25 205 LEU A C 1
ATOM 1382 O O . LEU A 1 205 ? 14.064 -17.776 -17.460 1.00 92.25 205 LEU A O 1
ATOM 1386 N N . ALA A 1 206 ? 11.856 -18.087 -17.741 1.00 94.94 206 ALA A N 1
ATOM 1387 C CA . ALA A 1 206 ? 11.709 -17.028 -18.733 1.00 94.94 206 ALA A CA 1
ATOM 1388 C C . ALA A 1 206 ? 11.954 -15.626 -18.141 1.00 94.94 206 ALA A C 1
ATOM 1390 O O . ALA A 1 206 ? 11.708 -15.372 -16.956 1.00 94.94 206 ALA A O 1
ATOM 1391 N N . GLN A 1 207 ? 12.451 -14.714 -18.982 1.00 96.69 207 GLN A N 1
ATOM 1392 C CA . GLN A 1 207 ? 12.821 -13.357 -18.583 1.00 96.69 207 GLN A CA 1
ATOM 1393 C C . GLN A 1 207 ? 12.312 -12.295 -19.558 1.00 96.69 207 GLN A C 1
ATOM 1395 O O . GLN A 1 207 ? 12.555 -12.394 -20.761 1.00 96.69 207 GLN A O 1
ATOM 1400 N N . LEU A 1 208 ? 11.700 -11.238 -19.023 1.00 96.81 208 LEU A N 1
ATOM 1401 C CA . LEU A 1 208 ? 11.428 -9.991 -19.742 1.00 96.81 208 LEU A CA 1
ATOM 1402 C C . LEU A 1 208 ? 12.258 -8.876 -19.115 1.00 96.81 208 LEU A C 1
ATOM 1404 O O . LEU A 1 208 ? 12.248 -8.713 -17.895 1.00 96.81 208 LEU A O 1
ATOM 1408 N N . ILE A 1 209 ? 13.011 -8.142 -19.929 1.00 96.69 209 ILE A N 1
ATOM 1409 C CA . ILE A 1 209 ? 13.870 -7.056 -19.450 1.00 96.69 209 ILE A CA 1
ATOM 1410 C C . ILE A 1 209 ? 13.709 -5.869 -20.385 1.00 96.69 209 ILE A C 1
ATOM 1412 O O . ILE A 1 209 ? 14.087 -5.947 -21.546 1.00 96.69 209 ILE A O 1
ATOM 1416 N N . ALA A 1 210 ? 13.167 -4.765 -19.903 1.00 96.25 210 ALA A N 1
ATOM 1417 C CA . ALA A 1 210 ? 13.025 -3.581 -20.732 1.00 96.25 210 ALA A CA 1
ATOM 1418 C C . ALA A 1 210 ? 14.336 -2.791 -20.843 1.00 96.25 210 ALA A C 1
ATOM 1420 O O . ALA A 1 210 ? 15.253 -2.936 -20.027 1.00 96.25 210 ALA A O 1
ATOM 1421 N N . GLY A 1 211 ? 14.411 -1.942 -21.863 1.00 92.06 211 GLY A N 1
ATOM 1422 C CA . GLY A 1 211 ? 15.549 -1.070 -22.099 1.00 92.06 211 GLY A CA 1
ATOM 1423 C C . GLY A 1 211 ? 15.633 0.067 -21.087 1.00 92.06 211 GLY A C 1
ATOM 1424 O O . GLY A 1 211 ? 14.622 0.596 -20.631 1.00 92.06 211 GLY A O 1
ATOM 1425 N N . MET A 1 212 ? 16.847 0.484 -20.746 1.00 94.88 212 MET A N 1
ATOM 1426 C CA . MET A 1 212 ? 17.075 1.661 -19.903 1.00 94.88 212 MET A CA 1
ATOM 1427 C C . MET A 1 212 ? 16.941 2.956 -20.706 1.00 94.88 212 MET A C 1
ATOM 1429 O O . MET A 1 212 ? 17.289 2.994 -21.887 1.00 94.88 212 MET A O 1
ATOM 1433 N N . GLY A 1 213 ? 16.524 4.029 -20.040 1.00 92.50 213 GLY A N 1
ATOM 1434 C CA . GLY A 1 213 ? 16.571 5.377 -20.588 1.00 92.50 213 GLY A CA 1
ATOM 1435 C C . GLY A 1 213 ? 18.005 5.890 -20.753 1.00 92.50 213 GLY A C 1
ATOM 1436 O O . GLY A 1 213 ? 18.892 5.639 -19.930 1.00 92.50 213 GLY A O 1
ATOM 1437 N N . GLY A 1 214 ? 18.234 6.631 -21.829 1.00 88.94 214 GLY A N 1
ATOM 1438 C CA . GLY A 1 214 ? 19.489 7.304 -22.122 1.00 88.94 214 GLY A CA 1
ATOM 1439 C C . GLY A 1 214 ? 19.729 8.501 -21.206 1.00 88.94 214 GLY A C 1
ATOM 1440 O O . GLY A 1 214 ? 18.802 9.123 -20.684 1.00 88.94 214 GLY A O 1
ATOM 1441 N N . ARG A 1 215 ? 20.997 8.853 -20.995 1.00 89.69 215 ARG A N 1
ATOM 1442 C CA . ARG A 1 215 ? 21.365 10.046 -20.217 1.00 89.69 215 ARG A CA 1
ATOM 1443 C C . ARG A 1 215 ? 21.287 11.284 -21.095 1.00 89.69 215 ARG A C 1
ATOM 1445 O O . ARG A 1 215 ? 21.643 11.214 -22.262 1.00 89.69 215 ARG A O 1
ATOM 1452 N N . GLY A 1 216 ? 20.891 12.415 -20.538 1.00 85.75 216 GLY A N 1
ATOM 1453 C CA . GLY A 1 216 ? 20.790 13.667 -21.286 1.00 85.75 216 GLY A CA 1
ATOM 1454 C C . GLY A 1 216 ? 20.730 14.866 -20.362 1.00 85.75 216 GLY A C 1
ATOM 1455 O O . GLY A 1 216 ? 20.849 14.731 -19.153 1.00 85.75 216 GLY A O 1
ATOM 1456 N N . TYR A 1 217 ? 20.512 16.050 -20.907 1.00 83.50 217 TYR A N 1
ATOM 1457 C CA . TYR A 1 217 ? 20.070 17.216 -20.154 1.00 83.50 217 TYR A CA 1
ATOM 1458 C C . TYR A 1 217 ? 18.766 16.910 -19.404 1.00 83.50 217 TYR A C 1
ATOM 1460 O O . TYR A 1 217 ? 18.679 17.158 -18.205 1.00 83.50 217 TYR A O 1
ATOM 1468 N N . LYS A 1 218 ? 17.807 16.263 -20.077 1.00 84.69 218 LYS A N 1
ATOM 1469 C CA . LYS A 1 218 ? 16.757 15.463 -19.432 1.00 84.69 218 LYS A CA 1
ATOM 1470 C C . LYS A 1 218 ? 17.059 13.989 -19.649 1.00 84.69 218 LYS A C 1
ATOM 1472 O O . LYS A 1 218 ? 17.449 13.601 -20.750 1.00 84.69 218 LYS A O 1
ATOM 1477 N N . GLY A 1 219 ? 16.903 13.184 -18.608 1.00 87.00 219 GLY A N 1
ATOM 1478 C CA . GLY A 1 219 ? 16.992 11.737 -18.746 1.00 87.00 219 GLY A CA 1
ATOM 1479 C C . GLY A 1 219 ? 15.843 11.194 -19.590 1.00 87.00 219 GLY A C 1
ATOM 1480 O O . GLY A 1 219 ? 14.716 11.664 -19.455 1.00 87.00 219 GLY A O 1
ATOM 1481 N N . GLY A 1 220 ? 16.125 10.214 -20.447 1.00 90.25 220 GLY A N 1
ATOM 1482 C CA . GLY A 1 220 ? 15.074 9.448 -21.114 1.00 90.25 220 GLY A CA 1
ATOM 1483 C C . GLY A 1 220 ? 14.393 8.496 -20.134 1.00 90.25 220 GLY A C 1
ATOM 1484 O O . GLY A 1 220 ? 15.003 8.078 -19.150 1.00 90.25 220 GLY A O 1
ATOM 1485 N N . ASN A 1 221 ? 13.143 8.134 -20.383 1.00 94.19 221 ASN A N 1
ATOM 1486 C CA . ASN A 1 221 ? 12.416 7.194 -19.532 1.00 94.19 221 ASN A CA 1
ATOM 1487 C C . ASN A 1 221 ? 12.879 5.753 -19.787 1.00 94.19 221 ASN A C 1
ATOM 1489 O O . ASN A 1 221 ? 13.320 5.417 -20.888 1.00 94.19 221 ASN A O 1
ATOM 1493 N N . GLY A 1 222 ? 12.773 4.892 -18.779 1.00 94.50 222 GLY A N 1
ATOM 1494 C CA . GLY A 1 222 ? 12.930 3.454 -18.967 1.00 94.50 222 GLY A CA 1
ATOM 1495 C C . GLY A 1 222 ? 11.754 2.841 -19.731 1.00 94.50 222 GLY A C 1
ATOM 1496 O O . GLY A 1 222 ? 10.631 3.334 -19.642 1.00 94.50 222 GLY A O 1
ATOM 1497 N N . GLY A 1 223 ? 12.009 1.767 -20.478 1.00 94.38 223 GLY A N 1
ATOM 1498 C CA . GLY A 1 223 ? 10.962 0.996 -21.152 1.00 94.38 223 GLY A CA 1
ATOM 1499 C C . GLY A 1 223 ? 10.186 0.095 -20.187 1.00 94.38 223 GLY A C 1
ATOM 1500 O O . GLY A 1 223 ? 10.661 -0.218 -19.090 1.00 94.38 223 GLY A O 1
ATOM 1501 N N . ASN A 1 224 ? 9.018 -0.381 -20.611 1.00 97.31 224 ASN A N 1
ATOM 1502 C CA . ASN A 1 224 ? 8.187 -1.313 -19.851 1.00 97.31 224 ASN A CA 1
ATOM 1503 C C . ASN A 1 224 ? 8.522 -2.765 -20.214 1.00 97.31 224 ASN A C 1
ATOM 1505 O O . ASN A 1 224 ? 8.809 -3.086 -21.368 1.00 97.31 224 ASN A O 1
ATOM 1509 N N . SER A 1 225 ? 8.478 -3.694 -19.257 1.00 97.06 225 SER A N 1
ATOM 1510 C CA . SER A 1 225 ? 8.712 -5.108 -19.611 1.00 97.06 225 SER A CA 1
ATOM 1511 C C . SER A 1 225 ? 7.550 -5.703 -20.404 1.00 97.06 225 SER A C 1
ATOM 1513 O O . SER A 1 225 ? 7.766 -6.432 -21.369 1.00 97.06 225 SER A O 1
ATOM 1515 N N . LEU A 1 226 ? 6.318 -5.384 -20.018 1.00 97.31 226 LEU A N 1
ATOM 1516 C CA . LEU A 1 226 ? 5.120 -5.793 -20.738 1.00 97.31 226 LEU A CA 1
ATOM 1517 C C . LEU A 1 226 ? 4.168 -4.605 -20.848 1.00 97.31 226 LEU A C 1
ATOM 1519 O O . LEU A 1 226 ? 3.590 -4.187 -19.847 1.00 97.31 226 LEU A O 1
ATOM 1523 N N . GLN A 1 227 ? 3.987 -4.092 -22.061 1.00 97.00 227 GLN A N 1
ATOM 1524 C CA . GLN A 1 227 ? 2.974 -3.093 -22.377 1.00 97.00 227 GLN A CA 1
ATOM 1525 C C . GLN A 1 227 ? 1.852 -3.740 -23.197 1.00 97.00 227 GLN A C 1
ATOM 1527 O O . GLN A 1 227 ? 2.111 -4.269 -24.277 1.00 97.00 227 GLN A O 1
ATOM 1532 N N . LEU A 1 228 ? 0.619 -3.712 -22.681 1.00 95.50 228 LEU A N 1
ATOM 1533 C CA . LEU A 1 228 ? -0.522 -4.415 -23.277 1.00 95.50 228 LEU A CA 1
ATOM 1534 C C . LEU A 1 228 ? -1.852 -3.678 -23.075 1.00 95.50 228 LEU A C 1
ATOM 1536 O O . LEU A 1 228 ? -2.245 -3.405 -21.945 1.00 95.50 228 LEU A O 1
ATOM 1540 N N . GLU A 1 229 ? -2.611 -3.410 -24.139 1.00 94.06 229 GLU A N 1
ATOM 1541 C CA . GLU A 1 229 ? -3.919 -2.756 -23.970 1.00 94.06 229 GLU A CA 1
ATOM 1542 C C . GLU A 1 229 ? -5.002 -3.730 -23.492 1.00 94.06 229 GLU A C 1
ATOM 1544 O O . GLU A 1 229 ? -5.737 -3.412 -22.559 1.00 94.06 229 GLU A O 1
ATOM 1549 N N . ARG A 1 230 ? -5.124 -4.914 -24.101 1.00 94.12 230 ARG A N 1
ATOM 1550 C CA . ARG A 1 230 ? -6.181 -5.883 -23.773 1.00 94.12 230 ARG A CA 1
ATOM 1551 C C . ARG A 1 230 ? -5.705 -7.323 -23.661 1.00 94.12 230 ARG A C 1
ATOM 1553 O O . ARG A 1 230 ? -5.075 -7.846 -24.578 1.00 94.12 230 ARG A O 1
ATOM 1560 N N . SER A 1 231 ? -6.114 -8.001 -22.591 1.00 96.31 231 SER A N 1
ATOM 1561 C CA . SER A 1 231 ? -5.996 -9.456 -22.490 1.00 96.31 231 SER A CA 1
ATOM 1562 C C . SER A 1 231 ? -7.111 -10.102 -21.689 1.00 96.31 231 SER A C 1
ATOM 1564 O O . SER A 1 231 ? -7.664 -9.492 -20.781 1.00 96.31 231 SER A O 1
ATOM 1566 N N . ASN A 1 232 ? -7.435 -11.359 -21.986 1.00 95.88 232 ASN A N 1
ATOM 1567 C CA . ASN A 1 232 ? -8.329 -12.117 -21.116 1.00 95.88 232 ASN A CA 1
ATOM 1568 C C . ASN A 1 232 ? -7.553 -12.688 -19.929 1.00 95.88 232 ASN A C 1
ATOM 1570 O O . ASN A 1 232 ? -8.086 -12.730 -18.821 1.00 95.88 232 ASN A O 1
ATOM 1574 N N . LYS A 1 233 ? -6.303 -13.122 -20.144 1.00 97.88 233 LYS A N 1
ATOM 1575 C CA . LYS A 1 233 ? -5.533 -13.816 -19.114 1.00 97.88 233 LYS A CA 1
ATOM 1576 C C . LYS A 1 233 ? -4.019 -13.653 -19.257 1.00 97.88 233 LYS A C 1
ATOM 1578 O O . LYS A 1 233 ? -3.450 -13.926 -20.311 1.00 97.88 233 LYS A O 1
ATOM 1583 N N . ILE A 1 234 ? -3.348 -13.335 -18.154 1.00 98.06 234 ILE A N 1
ATOM 1584 C CA . ILE A 1 234 ? -1.887 -13.342 -18.035 1.00 98.06 234 ILE A CA 1
ATOM 1585 C C . ILE A 1 234 ? -1.487 -14.304 -16.913 1.00 98.06 234 ILE A C 1
ATOM 1587 O O . ILE A 1 234 ? -2.017 -14.224 -15.806 1.00 98.06 234 ILE A O 1
ATOM 1591 N N . VAL A 1 235 ? -0.551 -15.213 -17.189 1.00 98.06 235 VAL A N 1
ATOM 1592 C CA . VAL A 1 235 ? -0.064 -16.214 -16.231 1.00 98.06 235 VAL A CA 1
ATOM 1593 C C . VAL A 1 235 ? 1.453 -16.164 -16.127 1.00 98.06 235 VAL A C 1
ATOM 1595 O O . VAL A 1 235 ? 2.158 -16.372 -17.117 1.00 98.06 235 VAL A O 1
ATOM 1598 N N . PHE A 1 236 ? 1.943 -15.988 -14.904 1.00 97.31 236 PHE A N 1
ATOM 1599 C CA . PHE A 1 236 ? 3.342 -16.160 -14.536 1.00 97.31 236 PHE A CA 1
ATOM 1600 C C . PHE A 1 236 ? 3.471 -17.357 -13.598 1.00 97.31 236 PHE A C 1
ATOM 1602 O O . PHE A 1 236 ? 2.862 -17.386 -12.525 1.00 97.31 236 PHE A O 1
ATOM 1609 N N . ASN A 1 237 ? 4.249 -18.357 -14.011 1.00 95.25 237 ASN A N 1
ATOM 1610 C CA . ASN A 1 237 ? 4.382 -19.592 -13.246 1.00 95.25 237 ASN A CA 1
ATOM 1611 C C . ASN A 1 237 ? 5.804 -20.170 -13.290 1.00 95.25 237 ASN A C 1
ATOM 1613 O O . ASN A 1 237 ? 6.378 -20.395 -14.356 1.00 95.25 237 ASN A O 1
ATOM 1617 N N . GLY A 1 238 ? 6.346 -20.481 -12.119 1.00 92.69 238 GLY A N 1
ATOM 1618 C CA . GLY A 1 238 ? 7.682 -21.036 -11.930 1.00 92.69 238 GLY A CA 1
ATOM 1619 C C . GLY A 1 238 ? 8.684 -19.942 -11.580 1.00 92.69 238 GLY A C 1
ATOM 1620 O O . GLY A 1 238 ? 8.321 -18.892 -11.066 1.00 92.69 238 GLY A O 1
ATOM 1621 N N . GLU A 1 239 ? 9.963 -20.179 -11.845 1.00 94.56 239 GLU A N 1
ATOM 1622 C CA . GLU A 1 239 ? 10.982 -19.142 -11.672 1.00 94.56 239 GLU A CA 1
ATOM 1623 C C . GLU A 1 239 ? 10.909 -18.190 -12.872 1.00 94.56 239 GLU A C 1
ATOM 1625 O O . GLU A 1 239 ? 11.273 -18.576 -13.973 1.00 94.56 239 GLU A O 1
ATOM 1630 N N . VAL A 1 240 ? 10.371 -16.983 -12.721 1.00 96.19 240 VAL A N 1
ATOM 1631 C CA . VAL A 1 240 ? 10.214 -16.009 -13.823 1.00 96.19 240 VAL A CA 1
ATOM 1632 C C . VAL A 1 240 ? 10.734 -14.660 -13.364 1.00 96.19 240 VAL A C 1
ATOM 1634 O O . VAL A 1 240 ? 10.537 -14.295 -12.208 1.00 96.19 240 VAL A O 1
ATOM 1637 N N . LYS A 1 241 ? 11.373 -13.901 -14.260 1.00 97.69 241 LYS A N 1
ATOM 1638 C CA . LYS A 1 241 ? 11.889 -12.567 -13.930 1.00 97.69 241 LYS A CA 1
ATOM 1639 C C . LYS A 1 241 ? 11.451 -11.504 -14.934 1.00 97.69 241 LYS A C 1
ATOM 1641 O O . LYS A 1 241 ? 11.808 -11.581 -16.104 1.00 97.69 241 LYS A O 1
ATOM 1646 N N . ILE A 1 242 ? 10.736 -10.492 -14.461 1.00 96.88 242 ILE A N 1
ATOM 1647 C CA . ILE A 1 242 ? 10.231 -9.363 -15.252 1.00 96.88 242 ILE A CA 1
ATOM 1648 C C . ILE A 1 242 ? 10.867 -8.083 -14.702 1.00 96.88 242 ILE A C 1
ATOM 1650 O O . ILE A 1 242 ? 10.793 -7.853 -13.496 1.00 96.88 242 ILE A O 1
ATOM 1654 N N . ILE A 1 243 ? 11.539 -7.289 -15.541 1.00 97.00 243 ILE A N 1
ATOM 1655 C CA . ILE A 1 243 ? 12.340 -6.135 -15.101 1.00 97.00 243 ILE A CA 1
ATOM 1656 C C . ILE A 1 243 ? 12.050 -4.889 -15.951 1.00 97.00 243 ILE A C 1
ATOM 1658 O O . ILE A 1 243 ? 12.446 -4.823 -17.115 1.00 97.00 243 ILE A O 1
ATOM 1662 N N . GLY A 1 244 ? 11.390 -3.885 -15.377 1.00 96.25 244 GLY A N 1
ATOM 1663 C CA . GLY A 1 244 ? 11.229 -2.562 -15.986 1.00 96.25 244 GLY A CA 1
ATOM 1664 C C . GLY A 1 244 ? 12.568 -1.833 -16.162 1.00 96.25 244 GLY A C 1
ATOM 1665 O O . GLY A 1 244 ? 13.529 -2.057 -15.420 1.00 96.25 244 GLY A O 1
ATOM 1666 N N . GLY A 1 245 ? 12.653 -0.968 -17.168 1.00 93.31 245 GLY A N 1
ATOM 1667 C CA . GLY A 1 245 ? 13.872 -0.246 -17.510 1.00 93.31 245 GLY A CA 1
ATOM 1668 C C . GLY A 1 245 ? 14.138 0.893 -16.534 1.00 93.31 245 GLY A C 1
ATOM 1669 O O . GLY A 1 245 ? 13.220 1.605 -16.154 1.00 93.31 245 GLY A O 1
ATOM 1670 N N . ALA A 1 246 ? 15.383 1.118 -16.121 1.00 94.50 246 ALA A N 1
ATOM 1671 C CA . ALA A 1 246 ? 15.698 2.285 -15.295 1.00 94.50 246 ALA A CA 1
ATOM 1672 C C . ALA A 1 246 ? 15.595 3.590 -16.103 1.00 94.50 246 ALA A C 1
ATOM 1674 O O . ALA A 1 246 ? 15.946 3.619 -17.286 1.00 94.50 246 ALA A O 1
ATOM 1675 N N . GLY A 1 247 ? 15.177 4.669 -15.445 1.00 92.19 247 GLY A N 1
ATOM 1676 C CA . GLY A 1 247 ? 15.203 6.015 -16.000 1.00 92.19 247 GLY A CA 1
ATOM 1677 C C . GLY A 1 247 ? 16.630 6.528 -16.201 1.00 92.19 247 GLY A C 1
ATOM 1678 O O . GLY A 1 247 ? 17.556 6.229 -15.440 1.00 92.19 247 GLY A O 1
ATOM 1679 N N . GLY A 1 248 ? 16.820 7.314 -17.252 1.00 88.25 248 GLY A N 1
ATOM 1680 C CA . GLY A 1 248 ? 18.080 7.953 -17.587 1.00 88.25 248 GLY A CA 1
ATOM 1681 C C . GLY A 1 248 ? 18.439 9.056 -16.597 1.00 88.25 248 GLY A C 1
ATOM 1682 O O . GLY A 1 248 ? 17.589 9.815 -16.135 1.00 88.25 248 GLY A O 1
ATOM 1683 N N . ASN A 1 249 ? 19.725 9.185 -16.277 1.00 88.75 249 ASN A N 1
ATOM 1684 C CA . ASN A 1 249 ? 20.195 10.289 -15.442 1.00 88.75 249 ASN A CA 1
ATOM 1685 C C . ASN A 1 249 ? 20.304 11.577 -16.257 1.00 88.75 249 ASN A C 1
ATOM 1687 O O . ASN A 1 249 ? 20.812 11.563 -17.383 1.00 88.75 249 ASN A O 1
ATOM 1691 N N . ALA A 1 250 ? 19.935 12.689 -15.635 1.00 83.19 250 ALA A N 1
ATOM 1692 C CA . ALA A 1 250 ? 20.226 13.998 -16.173 1.00 83.19 250 ALA A CA 1
ATOM 1693 C C . ALA A 1 250 ? 21.697 14.390 -15.933 1.00 83.19 250 ALA A C 1
ATOM 1695 O O . ALA A 1 250 ? 22.295 14.046 -14.906 1.00 83.19 250 ALA A O 1
ATOM 1696 N N . PHE A 1 251 ? 22.307 15.118 -16.866 1.00 80.19 251 PHE A N 1
ATOM 1697 C CA . PHE A 1 251 ? 23.667 15.623 -16.718 1.00 80.19 251 PHE A CA 1
ATOM 1698 C C . PHE A 1 251 ? 23.732 16.781 -15.719 1.00 80.19 251 PHE A C 1
ATOM 1700 O O . PHE A 1 251 ? 22.813 17.591 -15.576 1.00 80.19 251 PHE A O 1
ATOM 1707 N N . TYR A 1 252 ? 24.866 16.863 -15.026 1.00 72.31 252 TYR A N 1
ATOM 1708 C CA . TYR A 1 252 ? 25.127 17.886 -14.026 1.00 72.31 252 TYR A CA 1
ATOM 1709 C C . TYR A 1 252 ? 25.652 19.158 -14.703 1.00 72.31 252 TYR A C 1
ATOM 1711 O O . TYR A 1 252 ? 26.835 19.247 -15.028 1.00 72.31 252 TYR A O 1
ATOM 1719 N N . THR A 1 253 ? 24.784 20.147 -14.918 1.00 65.31 253 THR A N 1
ATOM 1720 C CA . THR A 1 253 ? 25.184 21.476 -15.410 1.00 65.31 253 THR A CA 1
ATOM 1721 C C . THR A 1 253 ? 24.966 22.525 -14.325 1.00 65.31 253 THR A C 1
ATOM 1723 O O . THR A 1 253 ? 23.889 22.600 -13.739 1.00 65.31 253 THR A O 1
ATOM 1726 N N . TYR A 1 254 ? 25.979 23.352 -14.052 1.00 63.53 254 TYR A N 1
ATOM 1727 C CA . TYR A 1 254 ? 25.939 24.334 -12.959 1.00 63.53 254 TYR A CA 1
ATOM 1728 C C . TYR A 1 254 ? 24.994 25.527 -13.203 1.00 63.53 254 TYR A C 1
ATOM 1730 O O . TYR A 1 254 ? 24.595 26.168 -12.234 1.00 63.53 254 TYR A O 1
ATOM 1738 N N . TYR A 1 255 ? 24.625 25.828 -14.456 1.00 62.75 255 TYR A N 1
ATOM 1739 C CA . TYR A 1 255 ? 24.011 27.119 -14.813 1.00 62.75 255 TYR A CA 1
ATOM 1740 C C . TYR A 1 255 ? 22.614 27.055 -15.443 1.00 62.75 255 TYR A C 1
ATOM 1742 O O . TYR A 1 255 ? 21.990 28.100 -15.616 1.00 62.75 255 TYR A O 1
ATOM 1750 N N . LEU A 1 256 ? 22.094 25.869 -15.755 1.00 59.44 256 LEU A N 1
ATOM 1751 C CA . LEU A 1 256 ? 20.840 25.728 -16.492 1.00 59.44 256 LEU A CA 1
ATOM 1752 C C . LEU A 1 256 ? 19.754 25.095 -15.609 1.00 59.44 256 LEU A C 1
ATOM 1754 O O . LEU A 1 256 ? 20.032 24.213 -14.798 1.00 59.44 256 LEU A O 1
ATOM 1758 N N . LYS A 1 257 ? 18.522 25.609 -15.715 1.00 60.62 257 LYS A N 1
ATOM 1759 C CA . LYS A 1 257 ? 17.342 25.120 -14.983 1.00 60.62 257 LYS A CA 1
ATOM 1760 C C . LYS A 1 257 ? 16.605 24.078 -15.840 1.00 60.62 257 LYS A C 1
ATOM 1762 O O . LYS A 1 257 ? 16.378 24.333 -17.022 1.00 60.62 257 LYS A O 1
ATOM 1767 N N . GLY A 1 258 ? 16.156 22.964 -15.247 1.00 63.16 258 GLY A N 1
ATOM 1768 C CA . GLY A 1 258 ? 15.218 22.020 -15.888 1.00 63.16 258 GLY A CA 1
ATOM 1769 C C . GLY A 1 258 ? 15.774 20.651 -16.312 1.00 63.16 258 GLY A C 1
ATOM 1770 O O . GLY A 1 258 ? 15.249 20.057 -17.257 1.00 63.16 258 GLY A O 1
ATOM 1771 N N . ASN A 1 259 ? 16.794 20.143 -15.621 1.00 73.81 259 ASN A N 1
ATOM 1772 C CA . ASN A 1 259 ? 17.484 18.877 -15.888 1.00 73.81 259 ASN A CA 1
ATOM 1773 C C . ASN A 1 259 ? 16.835 17.713 -15.132 1.00 73.81 259 ASN A C 1
ATOM 1775 O O . ASN A 1 259 ? 17.405 17.198 -14.163 1.00 73.81 259 ASN A O 1
ATOM 1779 N N . ASN A 1 260 ? 15.617 17.335 -15.513 1.00 84.88 260 ASN A N 1
ATOM 1780 C CA . ASN A 1 260 ? 14.894 16.275 -14.810 1.00 84.88 260 ASN A CA 1
ATOM 1781 C C . ASN A 1 260 ? 15.473 14.894 -15.137 1.00 84.88 260 ASN A C 1
ATOM 1783 O O . ASN A 1 260 ? 15.821 14.617 -16.289 1.00 84.88 260 ASN A O 1
ATOM 1787 N N . GLY A 1 261 ? 15.558 14.033 -14.124 1.00 88.25 261 GLY A N 1
ATOM 1788 C CA . GLY A 1 261 ? 15.808 12.611 -14.351 1.00 88.25 261 GLY A CA 1
ATOM 1789 C C . GLY A 1 261 ? 14.633 11.975 -15.097 1.00 88.25 261 GLY A C 1
ATOM 1790 O O . GLY A 1 261 ? 13.502 12.438 -14.959 1.00 88.25 261 GLY A O 1
ATOM 1791 N N . GLY A 1 262 ? 14.906 10.953 -15.905 1.00 91.44 262 GLY A N 1
ATOM 1792 C CA . GLY A 1 262 ? 13.854 10.191 -16.579 1.00 91.44 262 GLY A CA 1
ATOM 1793 C C . GLY A 1 262 ? 13.139 9.262 -15.604 1.00 91.44 262 GLY A C 1
ATOM 1794 O O . GLY A 1 262 ? 13.743 8.809 -14.633 1.00 91.44 262 GLY A O 1
ATOM 1795 N N . ASP A 1 263 ? 11.873 8.958 -15.853 1.00 94.50 263 ASP A N 1
ATOM 1796 C CA . ASP A 1 263 ? 11.110 8.027 -15.022 1.00 94.50 263 ASP A CA 1
ATOM 1797 C C . ASP A 1 263 ? 11.562 6.577 -15.267 1.00 94.50 263 ASP A C 1
ATOM 1799 O O . ASP A 1 263 ? 12.006 6.213 -16.362 1.00 94.50 263 ASP A O 1
ATOM 1803 N N . GLY A 1 264 ? 11.465 5.740 -14.237 1.00 94.25 264 GLY A N 1
ATOM 1804 C CA . GLY A 1 264 ? 11.611 4.298 -14.373 1.00 94.25 264 GLY A CA 1
ATOM 1805 C C . GLY A 1 264 ? 10.420 3.693 -15.115 1.00 94.25 264 GLY A C 1
ATOM 1806 O O . GLY A 1 264 ? 9.289 4.133 -14.946 1.00 94.25 264 GLY A O 1
ATOM 1807 N N . GLY A 1 265 ? 10.676 2.688 -15.946 1.00 94.25 265 GLY A N 1
ATOM 1808 C CA . GLY A 1 265 ? 9.642 1.963 -16.673 1.00 94.25 265 GLY A CA 1
ATOM 1809 C C . GLY A 1 265 ? 8.927 0.934 -15.802 1.00 94.25 265 GLY A C 1
ATOM 1810 O O . GLY A 1 265 ? 9.510 0.363 -14.872 1.00 94.25 265 GLY A O 1
ATOM 1811 N N . ASP A 1 266 ? 7.665 0.671 -16.120 1.00 97.56 266 ASP A N 1
ATOM 1812 C CA . ASP A 1 266 ? 6.827 -0.254 -15.365 1.00 97.56 266 ASP A CA 1
ATOM 1813 C C . ASP A 1 266 ? 7.247 -1.711 -15.640 1.00 97.56 266 ASP A C 1
ATOM 1815 O O . ASP A 1 266 ? 7.722 -2.058 -16.731 1.00 97.56 266 ASP A O 1
ATOM 1819 N N . ALA A 1 267 ? 7.055 -2.619 -14.677 1.00 96.56 267 ALA A N 1
ATOM 1820 C CA . ALA A 1 267 ? 7.203 -4.044 -14.996 1.00 96.56 267 ALA A CA 1
ATOM 1821 C C . ALA A 1 267 ? 6.055 -4.495 -15.921 1.00 96.56 267 ALA A C 1
ATOM 1823 O O . ALA A 1 267 ? 6.283 -5.194 -16.911 1.00 96.56 267 ALA A O 1
ATOM 1824 N N . MET A 1 268 ? 4.834 -4.037 -15.643 1.00 97.38 268 MET A N 1
ATOM 1825 C CA . MET A 1 268 ? 3.649 -4.274 -16.459 1.00 97.38 268 MET A CA 1
ATOM 1826 C C . MET A 1 268 ? 2.804 -3.003 -16.556 1.00 97.38 268 MET A C 1
ATOM 1828 O O . MET A 1 268 ? 2.299 -2.505 -15.550 1.00 97.38 268 MET A O 1
ATOM 1832 N N . LYS A 1 269 ? 2.595 -2.528 -17.783 1.00 96.94 269 LYS A N 1
ATOM 1833 C CA . LYS A 1 269 ? 1.702 -1.415 -18.100 1.00 96.94 269 LYS A CA 1
ATOM 1834 C C . LYS A 1 269 ? 0.547 -1.917 -18.949 1.00 96.94 269 LYS A C 1
ATOM 1836 O O . LYS A 1 269 ? 0.705 -2.224 -20.130 1.00 96.94 269 LYS A O 1
ATOM 1841 N N . LEU A 1 270 ? -0.614 -2.020 -18.326 1.00 95.38 270 LEU A N 1
ATOM 1842 C CA . LEU A 1 270 ? -1.783 -2.678 -18.877 1.00 95.38 270 LEU A CA 1
ATOM 1843 C C . LEU A 1 270 ? -2.969 -1.702 -18.962 1.00 95.38 270 LEU A C 1
ATOM 1845 O O . LEU A 1 270 ? -3.026 -0.733 -18.210 1.00 95.38 270 LEU A O 1
ATOM 1849 N N . SER A 1 271 ? -3.948 -1.944 -19.837 1.00 93.62 271 SER A N 1
ATOM 1850 C CA . SER A 1 271 ? -5.197 -1.152 -19.847 1.00 93.62 271 SER A CA 1
ATOM 1851 C C . SER A 1 271 ? -6.402 -1.957 -19.357 1.00 93.62 271 SER A C 1
ATOM 1853 O O . SER A 1 271 ? -7.051 -1.563 -18.389 1.00 93.62 271 SER A O 1
ATOM 1855 N N . GLN A 1 272 ? -6.670 -3.126 -19.936 1.00 94.94 272 GLN A N 1
ATOM 1856 C CA . GLN A 1 272 ? -7.774 -3.985 -19.520 1.00 94.94 272 GLN A CA 1
ATOM 1857 C C . GLN A 1 272 ? -7.359 -5.455 -19.541 1.00 94.94 272 GLN A C 1
ATOM 1859 O O . GLN A 1 272 ? -7.031 -5.996 -20.597 1.00 94.94 272 GLN A O 1
ATOM 1864 N N . VAL A 1 273 ? -7.415 -6.119 -18.387 1.00 95.75 273 VAL A N 1
ATOM 1865 C CA . VAL A 1 273 ? -7.122 -7.554 -18.280 1.00 95.75 273 VAL A CA 1
ATOM 1866 C C . VAL A 1 273 ? -8.236 -8.273 -17.528 1.00 95.75 273 VAL A C 1
ATOM 1868 O O . VAL A 1 273 ? -8.742 -7.744 -16.550 1.00 95.75 273 VAL A O 1
ATOM 1871 N N . GLY A 1 274 ? -8.638 -9.465 -17.967 1.00 96.06 274 GLY A N 1
ATOM 1872 C CA . GLY A 1 274 ? -9.538 -10.311 -17.175 1.00 96.06 274 GLY A CA 1
ATOM 1873 C C . GLY A 1 274 ? -8.834 -10.797 -15.906 1.00 96.06 274 GLY A C 1
ATOM 1874 O O . GLY A 1 274 ? -9.056 -10.271 -14.818 1.00 96.06 274 GLY A O 1
ATOM 1875 N N . ASP A 1 275 ? -7.913 -11.748 -16.072 1.00 97.81 275 ASP A N 1
ATOM 1876 C CA . ASP A 1 275 ? -7.190 -12.386 -14.970 1.00 97.81 275 ASP A CA 1
ATOM 1877 C C . ASP A 1 275 ? -5.668 -12.194 -15.057 1.00 97.81 275 ASP A C 1
ATOM 1879 O O . ASP A 1 275 ? -5.062 -12.378 -16.116 1.00 97.81 275 ASP A O 1
ATOM 1883 N N . ILE A 1 276 ? -5.035 -11.921 -13.915 1.00 98.19 276 ILE A N 1
ATOM 1884 C CA . ILE A 1 276 ? -3.583 -11.989 -13.721 1.00 98.19 276 ILE A CA 1
ATOM 1885 C C . ILE A 1 276 ? -3.292 -13.015 -12.622 1.00 98.19 276 ILE A C 1
ATOM 1887 O O . ILE A 1 276 ? -3.625 -12.791 -11.459 1.00 98.19 276 ILE A O 1
ATOM 1891 N N . ASP A 1 277 ? -2.638 -14.118 -12.984 1.00 98.12 277 ASP A N 1
ATOM 1892 C CA . ASP A 1 277 ? -2.228 -15.173 -12.053 1.00 98.12 277 ASP A CA 1
ATOM 1893 C C . ASP A 1 277 ? -0.689 -15.184 -11.923 1.00 98.12 277 ASP A C 1
ATOM 1895 O O . ASP A 1 277 ? 0.026 -15.418 -12.900 1.00 98.12 277 ASP A O 1
ATOM 1899 N N . ILE A 1 278 ? -0.168 -14.946 -10.716 1.00 97.69 278 ILE A N 1
ATOM 1900 C CA . ILE A 1 278 ? 1.261 -14.969 -10.373 1.00 97.69 278 ILE A CA 1
ATOM 1901 C C . ILE A 1 278 ? 1.487 -16.031 -9.292 1.00 97.69 278 ILE A C 1
ATOM 1903 O O . ILE A 1 278 ? 0.900 -15.979 -8.213 1.00 97.69 278 ILE A O 1
ATOM 1907 N N . SER A 1 279 ? 2.348 -17.006 -9.566 1.00 94.88 279 SER A N 1
ATOM 1908 C CA . SER A 1 279 ? 2.606 -18.114 -8.637 1.00 94.88 279 SER A CA 1
ATOM 1909 C C . SER A 1 279 ? 4.036 -18.626 -8.744 1.00 94.88 279 SER A C 1
ATOM 1911 O O . SER A 1 279 ? 4.652 -18.558 -9.808 1.00 94.88 279 SER A O 1
ATOM 1913 N N . ASN A 1 280 ? 4.526 -19.214 -7.658 1.00 93.75 280 ASN A N 1
ATOM 1914 C CA . ASN A 1 280 ? 5.863 -19.768 -7.468 1.00 93.75 280 ASN A CA 1
ATOM 1915 C C . ASN A 1 280 ? 6.932 -18.666 -7.351 1.00 93.75 280 ASN A C 1
ATOM 1917 O O . ASN A 1 280 ? 6.660 -17.559 -6.891 1.00 93.75 280 ASN A O 1
ATOM 1921 N N . LEU A 1 281 ? 8.173 -18.960 -7.747 1.00 93.81 281 LEU A N 1
ATOM 1922 C CA . LEU A 1 281 ? 9.341 -18.077 -7.611 1.00 93.81 281 LEU A CA 1
ATOM 1923 C C . LEU A 1 281 ? 9.370 -16.951 -8.664 1.00 93.81 281 LEU A C 1
ATOM 1925 O O . LEU A 1 281 ? 10.383 -16.716 -9.328 1.00 93.81 281 LEU A O 1
ATOM 1929 N N . VAL A 1 282 ? 8.250 -16.257 -8.839 1.00 96.44 282 VAL A N 1
ATOM 1930 C CA . VAL A 1 282 ? 8.112 -15.154 -9.789 1.00 96.44 282 VAL A CA 1
ATOM 1931 C C . VAL A 1 282 ? 8.630 -13.856 -9.164 1.00 96.44 282 VAL A C 1
ATOM 1933 O O . VAL A 1 282 ? 8.256 -13.497 -8.049 1.00 96.44 282 VAL A O 1
ATOM 1936 N N . GLN A 1 283 ? 9.469 -13.128 -9.903 1.00 97.56 283 GLN A N 1
ATOM 1937 C CA . GLN A 1 283 ? 9.992 -11.814 -9.539 1.00 97.56 283 GLN A CA 1
ATOM 1938 C C . GLN A 1 283 ? 9.569 -10.761 -10.563 1.00 97.56 283 GLN A C 1
ATOM 1940 O O . GLN A 1 283 ? 9.980 -10.835 -11.723 1.00 97.56 283 GLN A O 1
ATOM 1945 N N . LEU A 1 284 ? 8.800 -9.757 -10.140 1.00 97.44 284 LEU A N 1
ATOM 1946 C CA . LEU A 1 284 ? 8.523 -8.571 -10.956 1.00 97.44 284 LEU A CA 1
ATOM 1947 C C . LEU A 1 284 ? 9.192 -7.375 -10.290 1.00 97.44 284 LEU A C 1
ATOM 1949 O O . LEU A 1 284 ? 8.968 -7.101 -9.113 1.00 97.44 284 LEU A O 1
ATOM 1953 N N . ILE A 1 285 ? 10.030 -6.676 -11.041 1.00 97.25 285 ILE A N 1
ATOM 1954 C CA . ILE A 1 285 ? 10.808 -5.543 -10.556 1.00 97.25 285 ILE A CA 1
ATOM 1955 C C . ILE A 1 285 ? 10.599 -4.407 -11.544 1.00 97.25 285 ILE A C 1
ATOM 1957 O O . ILE A 1 285 ? 10.891 -4.581 -12.722 1.00 97.25 285 ILE A O 1
ATOM 1961 N N . SER A 1 286 ? 10.099 -3.256 -11.122 1.00 96.31 286 SER A N 1
ATOM 1962 C CA . SER A 1 286 ? 10.021 -2.099 -12.020 1.00 96.31 286 SER A CA 1
ATOM 1963 C C . SER A 1 286 ? 11.301 -1.259 -11.982 1.00 96.31 286 SER A C 1
ATOM 1965 O O . SER A 1 286 ? 12.205 -1.471 -11.167 1.00 96.31 286 SER A O 1
ATOM 1967 N N . GLY A 1 287 ? 11.425 -0.339 -12.934 1.00 93.69 287 GLY A N 1
ATOM 1968 C CA . GLY A 1 287 ? 12.602 0.498 -13.099 1.00 93.69 287 GLY A CA 1
ATOM 1969 C C . GLY A 1 287 ? 12.710 1.583 -12.035 1.00 93.69 287 GLY A C 1
ATOM 1970 O O . GLY A 1 287 ? 11.722 2.211 -11.675 1.00 93.69 287 GLY A O 1
ATOM 1971 N N . ALA A 1 288 ? 13.921 1.863 -11.556 1.00 95.06 288 ALA A N 1
ATOM 1972 C CA . ALA A 1 288 ? 14.164 3.032 -10.712 1.00 95.06 288 ALA A CA 1
ATOM 1973 C C . ALA A 1 288 ? 14.143 4.329 -11.537 1.00 95.06 288 ALA A C 1
ATOM 1975 O O . ALA A 1 288 ? 14.549 4.330 -12.702 1.00 95.06 288 ALA A O 1
ATOM 1976 N N . GLY A 1 289 ? 13.732 5.429 -10.912 1.00 93.25 289 GLY A N 1
ATOM 1977 C CA . GLY A 1 289 ? 13.815 6.763 -11.488 1.00 93.25 289 GLY A CA 1
ATOM 1978 C C . GLY A 1 289 ? 15.259 7.242 -11.638 1.00 93.25 289 GLY A C 1
ATOM 1979 O O . GLY A 1 289 ? 16.136 6.947 -10.822 1.00 93.25 289 GLY A O 1
ATOM 1980 N N . GLY A 1 290 ? 15.509 7.999 -12.699 1.00 91.25 290 GLY A N 1
ATOM 1981 C CA . GLY A 1 290 ? 16.791 8.621 -12.983 1.00 91.25 290 GLY A CA 1
ATOM 1982 C C . GLY A 1 290 ? 17.083 9.782 -12.037 1.00 91.25 290 GLY A C 1
ATOM 1983 O O . GLY A 1 290 ? 16.194 10.529 -11.624 1.00 91.25 290 GLY A O 1
ATOM 1984 N N . ASN A 1 291 ? 18.355 9.975 -11.704 1.00 90.88 291 ASN A N 1
ATOM 1985 C CA . ASN A 1 291 ? 18.781 11.118 -10.903 1.00 90.88 291 ASN A CA 1
ATOM 1986 C C . ASN A 1 291 ? 18.767 12.399 -11.743 1.00 90.88 291 ASN A C 1
ATOM 1988 O O . ASN A 1 291 ? 19.106 12.380 -12.929 1.00 90.88 291 ASN A O 1
ATOM 1992 N N . SER A 1 292 ? 18.428 13.518 -11.111 1.00 86.00 292 SER A N 1
ATOM 1993 C CA . SER A 1 292 ? 18.424 14.828 -11.755 1.00 86.00 292 SER A CA 1
ATOM 1994 C C . SER A 1 292 ? 19.759 15.556 -11.593 1.00 86.00 292 SER A C 1
ATOM 1996 O O . SER A 1 292 ? 20.542 15.291 -10.675 1.00 86.00 292 SER A O 1
ATOM 1998 N N . GLY A 1 293 ? 19.987 16.543 -12.461 1.00 79.56 293 GLY A N 1
ATOM 1999 C CA . GLY A 1 293 ? 21.017 17.556 -12.253 1.00 79.56 293 GLY A CA 1
ATOM 2000 C C . GLY A 1 293 ? 20.610 18.546 -11.157 1.00 79.56 293 GLY A C 1
ATOM 2001 O O . GLY A 1 293 ? 19.562 18.397 -10.520 1.00 79.56 293 GLY A O 1
ATOM 2002 N N . ASN A 1 294 ? 21.425 19.585 -10.963 1.00 77.50 294 ASN A N 1
ATOM 2003 C CA . ASN A 1 294 ? 21.125 20.646 -10.005 1.00 77.50 294 ASN A CA 1
ATOM 2004 C C . ASN A 1 294 ? 19.760 21.298 -10.263 1.00 77.50 294 ASN A C 1
ATOM 2006 O O . ASN A 1 294 ? 19.398 21.564 -11.409 1.00 77.50 294 ASN A O 1
ATOM 2010 N N . ASN A 1 295 ? 19.034 21.624 -9.190 1.00 75.00 295 ASN A N 1
ATOM 2011 C CA . ASN A 1 295 ? 17.822 22.459 -9.230 1.00 75.00 295 ASN A CA 1
ATOM 2012 C C . ASN A 1 295 ? 16.695 21.883 -10.102 1.00 75.00 295 ASN A C 1
ATOM 2014 O O . ASN A 1 295 ? 15.976 22.630 -10.766 1.00 75.00 295 ASN A O 1
ATOM 2018 N N . SER A 1 296 ? 16.598 20.558 -10.151 1.00 82.50 296 SER A N 1
ATOM 2019 C CA . SER A 1 296 ? 15.686 19.832 -11.033 1.00 82.50 296 SER A CA 1
ATOM 2020 C C . SER A 1 296 ? 15.036 18.676 -10.280 1.00 82.50 296 SER A C 1
ATOM 2022 O O . SER A 1 296 ? 15.417 18.398 -9.143 1.00 82.50 296 SER A O 1
ATOM 2024 N N . ASN A 1 297 ? 14.038 18.032 -10.882 1.00 87.56 297 ASN A N 1
ATOM 2025 C CA . ASN A 1 297 ? 13.322 16.943 -10.225 1.00 87.56 297 ASN A CA 1
ATOM 2026 C C . ASN A 1 297 ? 13.941 15.592 -10.580 1.00 87.56 297 ASN A C 1
ATOM 2028 O O . ASN A 1 297 ? 14.232 15.333 -11.753 1.00 87.56 297 ASN A O 1
ATOM 2032 N N . GLY A 1 298 ? 14.127 14.732 -9.578 1.00 89.81 298 GLY A N 1
ATOM 2033 C CA . GLY A 1 298 ? 14.402 13.315 -9.814 1.00 89.81 298 GLY A CA 1
ATOM 2034 C C . GLY A 1 298 ? 13.247 12.667 -10.580 1.00 89.81 298 GLY A C 1
ATOM 2035 O O . GLY A 1 298 ? 12.101 13.090 -10.430 1.00 89.81 298 GLY A O 1
ATOM 2036 N N . GLY A 1 299 ? 13.549 11.668 -11.408 1.00 92.19 299 GLY A N 1
ATOM 2037 C CA . GLY A 1 299 ? 12.516 10.873 -12.074 1.00 92.19 299 GLY A CA 1
ATOM 2038 C C . GLY A 1 299 ? 11.792 9.975 -11.075 1.00 92.19 299 GLY A C 1
ATOM 2039 O O . GLY A 1 299 ? 12.374 9.570 -10.070 1.00 92.19 299 GLY A O 1
ATOM 2040 N N . ASN A 1 300 ? 10.532 9.653 -11.323 1.00 95.56 300 ASN A N 1
ATOM 2041 C CA . ASN A 1 300 ? 9.770 8.729 -10.488 1.00 95.56 300 ASN A CA 1
ATOM 2042 C C . ASN A 1 300 ? 10.220 7.281 -10.728 1.00 95.56 300 ASN A C 1
ATOM 2044 O O . ASN A 1 300 ? 10.703 6.941 -11.809 1.00 95.56 300 ASN A O 1
ATOM 2048 N N . GLY A 1 301 ? 10.068 6.421 -9.726 1.00 95.38 301 GLY A N 1
ATOM 2049 C CA . GLY A 1 301 ? 10.169 4.980 -9.919 1.00 95.38 301 GLY A CA 1
ATOM 2050 C C . GLY A 1 301 ? 8.960 4.436 -10.681 1.00 95.38 301 GLY A C 1
ATOM 2051 O O . GLY A 1 301 ? 7.858 4.957 -10.535 1.00 95.38 301 GLY A O 1
ATOM 2052 N N . GLY A 1 302 ? 9.168 3.400 -11.492 1.00 95.00 302 GLY A N 1
ATOM 2053 C CA . GLY A 1 302 ? 8.092 2.728 -12.220 1.00 95.00 302 GLY A CA 1
ATOM 2054 C C . GLY A 1 302 ? 7.209 1.894 -11.293 1.00 95.00 302 GLY A C 1
ATOM 2055 O O . GLY A 1 302 ? 7.664 1.425 -10.243 1.00 95.00 302 GLY A O 1
ATOM 2056 N N . ASP A 1 303 ? 5.971 1.644 -11.699 1.00 97.69 303 ASP A N 1
ATOM 2057 C CA . ASP A 1 303 ? 5.042 0.761 -10.993 1.00 97.69 303 ASP A CA 1
ATOM 2058 C C . ASP A 1 303 ? 5.301 -0.711 -11.373 1.00 97.69 303 ASP A C 1
ATOM 2060 O O . ASP A 1 303 ? 5.773 -1.019 -12.474 1.00 97.69 303 ASP A O 1
ATOM 2064 N N . VAL A 1 304 ? 4.985 -1.664 -10.491 1.00 97.44 304 VAL A N 1
ATOM 2065 C CA . VAL A 1 304 ? 5.069 -3.087 -10.870 1.00 97.44 304 VAL A CA 1
ATOM 2066 C C . VAL A 1 304 ? 3.924 -3.452 -11.810 1.00 97.44 304 VAL A C 1
ATOM 2068 O O . VAL A 1 304 ? 4.173 -3.982 -12.891 1.00 97.44 304 VAL A O 1
ATOM 2071 N N . ILE A 1 305 ? 2.682 -3.148 -11.432 1.00 97.19 305 ILE A N 1
ATOM 2072 C CA . ILE A 1 305 ? 1.503 -3.322 -12.282 1.00 97.19 305 ILE A CA 1
ATOM 2073 C C . ILE A 1 305 ? 0.695 -2.027 -12.290 1.00 97.19 305 ILE A C 1
ATOM 2075 O O . ILE A 1 305 ? 0.015 -1.689 -11.320 1.00 97.19 305 ILE A O 1
ATOM 2079 N N . LYS A 1 306 ? 0.728 -1.331 -13.424 1.00 96.31 306 LYS A N 1
ATOM 2080 C CA . LYS A 1 306 ? -0.124 -0.178 -13.709 1.00 96.31 306 LYS A CA 1
ATOM 2081 C C . LYS A 1 306 ? -1.259 -0.620 -14.622 1.00 96.31 306 LYS A C 1
ATOM 2083 O O . LYS A 1 306 ? -0.982 -1.111 -15.717 1.00 96.31 306 LYS A O 1
ATOM 2088 N N . LEU A 1 307 ? -2.514 -0.491 -14.192 1.00 93.25 307 LEU A N 1
ATOM 2089 C CA . LEU A 1 307 ? -3.647 -1.058 -14.928 1.00 93.25 307 LEU A CA 1
ATOM 2090 C C . LEU A 1 307 ? -4.962 -0.301 -14.707 1.00 93.25 307 LEU A C 1
ATOM 2092 O O . LEU A 1 307 ? -5.379 -0.090 -13.581 1.00 93.25 307 LEU A O 1
ATOM 2096 N N . HIS A 1 308 ? -5.672 0.052 -15.780 1.00 91.75 308 HIS A N 1
ATOM 2097 C CA . HIS A 1 308 ? -6.965 0.742 -15.663 1.00 91.75 308 HIS A CA 1
ATOM 2098 C C . HIS A 1 308 ? -8.059 -0.201 -15.126 1.00 91.75 308 HIS A C 1
ATOM 2100 O O . HIS A 1 308 ? -8.699 0.110 -14.124 1.00 91.75 308 HIS A O 1
ATOM 2106 N N . LYS A 1 309 ? -8.253 -1.391 -15.713 1.00 93.38 309 LYS A N 1
ATOM 2107 C CA . LYS A 1 309 ? -9.255 -2.356 -15.222 1.00 93.38 309 LYS A CA 1
ATOM 2108 C C . LYS A 1 309 ? -8.741 -3.795 -15.169 1.00 93.38 309 LYS A C 1
ATOM 2110 O O . LYS A 1 309 ? -8.287 -4.325 -16.182 1.00 93.38 309 LYS A O 1
ATOM 2115 N N . VAL A 1 310 ? -8.954 -4.455 -14.032 1.00 95.19 310 VAL A N 1
ATOM 2116 C CA . VAL A 1 310 ? -8.794 -5.906 -13.876 1.00 95.19 310 VAL A CA 1
ATOM 2117 C C . VAL A 1 310 ? -10.023 -6.556 -13.261 1.00 95.19 310 VAL A C 1
ATOM 2119 O O . VAL A 1 310 ? -10.663 -5.954 -12.400 1.00 95.19 310 VAL A O 1
ATOM 2122 N N . ASP A 1 311 ? -10.346 -7.782 -13.660 1.00 95.44 311 ASP A N 1
ATOM 2123 C CA . ASP A 1 311 ? -11.371 -8.545 -12.948 1.00 95.44 311 ASP A CA 1
ATOM 2124 C C . ASP A 1 311 ? -10.719 -9.262 -11.749 1.00 95.44 311 ASP A C 1
ATOM 2126 O O . ASP A 1 311 ? -11.120 -9.035 -10.608 1.00 95.44 311 ASP A O 1
ATOM 2130 N N . ASN A 1 312 ? -9.649 -10.048 -11.949 1.00 97.31 312 ASN A N 1
ATOM 2131 C CA . ASN A 1 312 ? -8.961 -10.736 -10.847 1.00 97.31 312 ASN A CA 1
ATOM 2132 C C . ASN A 1 312 ? -7.427 -10.642 -10.900 1.00 97.31 312 ASN A C 1
ATOM 2134 O O . ASN A 1 312 ? -6.808 -10.907 -11.927 1.00 97.31 312 ASN A O 1
ATOM 2138 N N . ILE A 1 313 ? -6.806 -10.385 -9.747 1.00 98.00 313 ILE A N 1
ATOM 2139 C CA . ILE A 1 313 ? -5.369 -10.574 -9.508 1.00 98.00 313 ILE A CA 1
ATOM 2140 C C . ILE A 1 313 ? -5.195 -11.655 -8.438 1.00 98.00 313 ILE A C 1
ATOM 2142 O O . ILE A 1 313 ? -5.774 -11.552 -7.354 1.00 98.00 313 ILE A O 1
ATOM 2146 N N . ARG A 1 314 ? -4.385 -12.681 -8.719 1.00 98.25 314 ARG A N 1
ATOM 2147 C CA . ARG A 1 314 ? -4.054 -13.764 -7.781 1.00 98.25 314 ARG A CA 1
ATOM 2148 C C . ARG A 1 314 ? -2.544 -13.902 -7.655 1.00 98.25 314 ARG A C 1
ATOM 2150 O O . ARG A 1 314 ? -1.868 -14.100 -8.660 1.00 98.25 314 ARG A O 1
ATOM 2157 N N . ILE A 1 315 ? -2.024 -13.817 -6.433 1.00 97.81 315 ILE A N 1
ATOM 2158 C CA . ILE A 1 315 ? -0.594 -13.938 -6.131 1.00 97.81 315 ILE A CA 1
ATOM 2159 C C . ILE A 1 315 ? -0.386 -14.941 -5.001 1.00 97.81 315 ILE A C 1
ATOM 2161 O O . ILE A 1 315 ? -1.042 -14.842 -3.966 1.00 97.81 315 ILE A O 1
ATOM 2165 N N . SER A 1 316 ? 0.508 -15.903 -5.213 1.00 95.25 316 SER A N 1
ATOM 2166 C CA . SER A 1 316 ? 0.715 -17.053 -4.320 1.00 95.25 316 SER A CA 1
ATOM 2167 C C . SER A 1 316 ? 2.146 -17.599 -4.400 1.00 95.25 316 SER A C 1
ATOM 2169 O O . SER A 1 316 ? 2.956 -17.153 -5.219 1.00 95.25 316 SER A O 1
ATOM 2171 N N . ASP A 1 317 ? 2.445 -18.601 -3.568 1.00 89.38 317 ASP A N 1
ATOM 2172 C CA . ASP A 1 317 ? 3.599 -19.500 -3.715 1.00 89.38 317 ASP A CA 1
ATOM 2173 C C . ASP A 1 317 ? 4.995 -18.825 -3.719 1.00 89.38 317 ASP A C 1
ATOM 2175 O O . ASP A 1 317 ? 5.923 -19.284 -4.381 1.00 89.38 317 ASP A O 1
ATOM 2179 N N . SER A 1 318 ? 5.209 -17.795 -2.895 1.00 92.56 318 SER A N 1
ATOM 2180 C CA . SER A 1 318 ? 6.509 -17.096 -2.727 1.00 92.56 318 SER A CA 1
ATOM 2181 C C . SER A 1 318 ? 6.896 -16.106 -3.831 1.00 92.56 318 SER A C 1
ATOM 2183 O O . SER A 1 318 ? 8.083 -15.829 -4.039 1.00 92.56 318 SER A O 1
ATOM 2185 N N . ALA A 1 319 ? 5.909 -15.537 -4.520 1.00 95.75 319 ALA A N 1
ATOM 2186 C CA . ALA A 1 319 ? 6.148 -14.452 -5.461 1.00 95.75 319 ALA A CA 1
ATOM 2187 C C . ALA A 1 319 ? 6.737 -13.210 -4.763 1.00 95.75 319 ALA A C 1
ATOM 2189 O O . ALA A 1 319 ? 6.421 -12.906 -3.607 1.00 95.75 319 ALA A O 1
ATOM 2190 N N . LYS A 1 320 ? 7.579 -12.467 -5.488 1.00 97.88 320 LYS A N 1
ATOM 2191 C CA . LYS A 1 320 ? 8.193 -11.224 -5.016 1.00 97.88 320 LYS A CA 1
ATOM 2192 C C . LYS A 1 320 ? 8.004 -10.091 -6.017 1.00 97.88 320 LYS A C 1
ATOM 2194 O O . LYS A 1 320 ? 8.497 -10.164 -7.141 1.00 97.88 320 LYS A O 1
ATOM 2199 N N . LEU A 1 321 ? 7.326 -9.027 -5.605 1.00 98.12 321 LEU A N 1
ATOM 2200 C CA . LEU A 1 321 ? 7.120 -7.838 -6.432 1.00 98.12 321 LEU A CA 1
ATOM 2201 C C . LEU A 1 321 ? 7.823 -6.647 -5.772 1.00 98.12 321 LEU A C 1
ATOM 2203 O O . LEU A 1 321 ? 7.670 -6.426 -4.572 1.00 98.12 321 LEU A O 1
ATOM 2207 N N . ILE A 1 322 ? 8.613 -5.897 -6.541 1.00 97.81 322 ILE A N 1
ATOM 2208 C CA . ILE A 1 322 ? 9.412 -4.770 -6.042 1.00 97.81 322 ILE A CA 1
ATOM 2209 C C . ILE A 1 322 ? 9.233 -3.578 -6.976 1.00 97.81 322 ILE A C 1
ATOM 2211 O O . ILE A 1 322 ? 9.601 -3.661 -8.149 1.00 97.81 322 ILE A O 1
ATOM 2215 N N . ALA A 1 323 ? 8.707 -2.471 -6.465 1.00 97.56 323 ALA A N 1
ATOM 2216 C CA . ALA A 1 323 ? 8.582 -1.265 -7.265 1.00 97.56 323 ALA A CA 1
ATOM 2217 C C . ALA A 1 323 ? 9.879 -0.437 -7.283 1.00 97.56 323 ALA A C 1
ATOM 2219 O O . ALA A 1 323 ? 10.776 -0.599 -6.451 1.00 97.56 323 ALA A O 1
ATOM 2220 N N . GLY A 1 324 ? 9.985 0.456 -8.261 1.00 93.94 324 GLY A N 1
ATOM 2221 C CA . GLY A 1 324 ? 11.154 1.279 -8.497 1.00 93.94 324 GLY A CA 1
ATOM 2222 C C . GLY A 1 324 ? 11.256 2.399 -7.476 1.00 93.94 324 GLY A C 1
ATOM 2223 O O . GLY A 1 324 ? 10.267 3.040 -7.140 1.00 93.94 324 GLY A O 1
ATOM 2224 N N . ASN A 1 325 ? 12.464 2.689 -7.005 1.00 95.75 325 ASN A N 1
ATOM 2225 C CA . ASN A 1 325 ? 12.687 3.867 -6.168 1.00 95.75 325 ASN A CA 1
ATOM 2226 C C . ASN A 1 325 ? 12.668 5.146 -7.010 1.00 95.75 325 ASN A C 1
ATOM 2228 O O . ASN A 1 325 ? 13.083 5.133 -8.172 1.00 95.75 325 ASN A O 1
ATOM 2232 N N . GLY A 1 326 ? 12.271 6.256 -6.396 1.00 93.38 326 GLY A N 1
ATOM 2233 C CA . GLY A 1 326 ? 12.412 7.581 -6.979 1.00 93.38 326 GLY A CA 1
ATOM 2234 C C . GLY A 1 326 ? 13.875 8.006 -7.113 1.00 93.38 326 GLY A C 1
ATOM 2235 O O . GLY A 1 326 ? 14.733 7.690 -6.282 1.00 93.38 326 GLY A O 1
ATOM 2236 N N . GLY A 1 327 ? 14.164 8.751 -8.172 1.00 90.19 327 GLY A N 1
ATOM 2237 C CA . GLY A 1 327 ? 15.464 9.335 -8.449 1.00 90.19 327 GLY A CA 1
ATOM 2238 C C . GLY A 1 327 ? 15.790 10.479 -7.494 1.00 90.19 327 GLY A C 1
ATOM 2239 O O . GLY A 1 327 ? 14.920 11.219 -7.028 1.00 90.19 327 GLY A O 1
ATOM 2240 N N . THR A 1 328 ? 17.074 10.644 -7.200 1.00 89.12 328 THR A N 1
ATOM 2241 C CA . THR A 1 328 ? 17.552 11.735 -6.345 1.00 89.12 328 THR A CA 1
ATOM 2242 C C . THR A 1 328 ? 17.708 13.028 -7.143 1.00 89.12 328 THR A C 1
ATOM 2244 O O . THR A 1 328 ? 18.174 13.000 -8.285 1.00 89.12 328 THR A O 1
ATOM 2247 N N . SER A 1 329 ? 17.368 14.166 -6.537 1.00 85.31 329 SER A N 1
ATOM 2248 C CA . SER A 1 329 ? 17.811 15.474 -7.008 1.00 85.31 329 SER A CA 1
ATOM 2249 C C . SER A 1 329 ? 18.971 15.980 -6.166 1.00 85.31 329 SER A C 1
ATOM 2251 O O . SER A 1 329 ? 18.906 16.072 -4.938 1.00 85.31 329 SER A O 1
ATOM 2253 N N . ASN A 1 330 ? 20.067 16.316 -6.842 1.00 77.19 330 ASN A N 1
ATOM 2254 C CA . ASN A 1 330 ? 21.133 17.082 -6.217 1.00 77.19 330 ASN A CA 1
ATOM 2255 C C . ASN A 1 330 ? 20.729 18.559 -6.233 1.00 77.19 330 ASN A C 1
ATOM 2257 O O . ASN A 1 330 ? 20.361 19.098 -7.268 1.00 77.19 330 ASN A O 1
ATOM 2261 N N . SER A 1 331 ? 20.812 19.237 -5.095 1.00 68.44 331 SER A N 1
ATOM 2262 C CA . SER A 1 331 ? 20.877 20.697 -5.037 1.00 68.44 331 SER A CA 1
ATOM 2263 C C . SER A 1 331 ? 22.029 21.051 -4.120 1.00 68.44 331 SER A C 1
ATOM 2265 O O . SER A 1 331 ? 22.207 20.410 -3.086 1.00 68.44 331 SER A O 1
ATOM 2267 N N . HIS A 1 332 ? 22.874 21.994 -4.534 1.00 64.06 332 HIS A N 1
ATOM 2268 C CA . HIS A 1 332 ? 24.017 22.402 -3.721 1.00 64.06 332 HIS A CA 1
ATOM 2269 C C . HIS A 1 332 ? 23.832 23.750 -3.036 1.00 64.06 332 HIS A C 1
ATOM 2271 O O . HIS A 1 332 ? 24.462 23.958 -2.007 1.00 64.06 332 HIS A O 1
ATOM 2277 N N . ILE A 1 333 ? 23.001 24.669 -3.541 1.00 62.16 333 ILE A N 1
ATOM 2278 C CA . ILE A 1 333 ? 22.818 25.990 -2.919 1.00 62.16 333 ILE A CA 1
ATOM 2279 C C . ILE A 1 333 ? 21.450 26.571 -3.315 1.00 62.16 333 ILE A C 1
ATOM 2281 O O . ILE A 1 333 ? 21.282 27.075 -4.424 1.00 62.16 333 ILE A O 1
ATOM 2285 N N . GLY A 1 334 ? 20.486 26.559 -2.389 1.00 59.81 334 GLY A N 1
ATOM 2286 C CA . GLY A 1 334 ? 19.365 27.511 -2.354 1.00 59.81 334 GLY A CA 1
ATOM 2287 C C . GLY A 1 334 ? 18.265 27.367 -3.412 1.00 59.81 334 GLY A C 1
ATOM 2288 O O . GLY A 1 334 ? 17.404 28.242 -3.480 1.00 59.81 334 GLY A O 1
ATOM 2289 N N . ASN A 1 335 ? 18.258 26.297 -4.209 1.00 59.53 335 ASN A N 1
ATOM 2290 C CA . ASN A 1 335 ? 17.250 26.062 -5.244 1.00 59.53 335 ASN A CA 1
ATOM 2291 C C . ASN A 1 335 ? 16.524 24.718 -5.043 1.00 59.53 335 ASN A C 1
ATOM 2293 O O . ASN A 1 335 ? 17.119 23.702 -4.685 1.00 59.53 335 ASN A O 1
ATOM 2297 N N . VAL A 1 336 ? 15.215 24.745 -5.295 1.00 68.81 336 VAL A N 1
ATOM 2298 C CA . VAL A 1 336 ? 14.211 23.732 -4.924 1.00 68.81 336 VAL A CA 1
ATOM 2299 C C . VAL A 1 336 ? 14.090 22.661 -6.019 1.00 68.81 336 VAL A C 1
ATOM 2301 O O . VAL A 1 336 ? 13.284 22.795 -6.933 1.00 68.81 336 VAL A O 1
ATOM 2304 N N . GLY A 1 337 ? 14.927 21.622 -5.974 1.00 77.31 337 GLY A N 1
ATOM 2305 C CA . GLY A 1 337 ? 14.718 20.396 -6.762 1.00 77.31 337 GLY A CA 1
ATOM 2306 C C . GLY A 1 337 ? 13.977 19.346 -5.934 1.00 77.31 337 GLY A C 1
ATOM 2307 O O . GLY A 1 337 ? 14.376 19.096 -4.798 1.00 77.31 337 GLY A O 1
ATOM 2308 N N . ASN A 1 338 ? 12.914 18.731 -6.452 1.00 87.56 338 ASN A N 1
ATOM 2309 C CA . ASN A 1 338 ? 12.194 17.682 -5.718 1.00 87.56 338 ASN A CA 1
ATOM 2310 C C . ASN A 1 338 ? 12.822 16.305 -5.980 1.00 87.56 338 ASN A C 1
ATOM 2312 O O . ASN A 1 338 ? 13.355 16.048 -7.060 1.00 87.56 338 ASN A O 1
ATOM 2316 N N . GLY A 1 339 ? 12.815 15.418 -4.992 1.00 88.50 339 GLY A N 1
ATOM 2317 C CA . GLY A 1 339 ? 13.069 14.000 -5.231 1.00 88.50 339 GLY A CA 1
ATOM 2318 C C . GLY A 1 339 ? 11.933 13.398 -6.059 1.00 88.50 339 GLY A C 1
ATOM 2319 O O . GLY A 1 339 ? 10.799 13.869 -5.977 1.00 88.50 339 GLY A O 1
ATOM 2320 N N . GLY A 1 340 ? 12.234 12.388 -6.874 1.00 92.12 340 GLY A N 1
ATOM 2321 C CA . GLY A 1 340 ? 11.192 11.631 -7.568 1.00 92.12 340 GLY A CA 1
ATOM 2322 C C . GLY A 1 340 ? 10.407 10.761 -6.591 1.00 92.12 340 GLY A C 1
ATOM 2323 O O . GLY A 1 340 ? 10.949 10.347 -5.568 1.00 92.12 340 GLY A O 1
ATOM 2324 N N . ASN A 1 341 ? 9.148 10.461 -6.880 1.00 95.19 341 ASN A N 1
ATOM 2325 C CA . ASN A 1 341 ? 8.356 9.555 -6.048 1.00 95.19 341 ASN A CA 1
ATOM 2326 C C . ASN A 1 341 ? 8.769 8.096 -6.286 1.00 95.19 341 ASN A C 1
ATOM 2328 O O . ASN A 1 341 ? 9.244 7.746 -7.368 1.00 95.19 341 ASN A O 1
ATOM 2332 N N . GLY A 1 342 ? 8.595 7.246 -5.279 1.00 95.06 342 GLY A N 1
ATOM 2333 C CA . GLY A 1 342 ? 8.680 5.802 -5.451 1.00 95.06 342 GLY A CA 1
ATOM 2334 C C . GLY A 1 342 ? 7.478 5.255 -6.222 1.00 95.06 342 GLY A C 1
ATOM 2335 O O . GLY A 1 342 ? 6.394 5.831 -6.177 1.00 95.06 342 GLY A O 1
ATOM 2336 N N . GLY A 1 343 ? 7.683 4.160 -6.949 1.00 95.81 343 GLY A N 1
ATOM 2337 C CA . GLY A 1 343 ? 6.625 3.480 -7.690 1.00 95.81 343 GLY A CA 1
ATOM 2338 C C . GLY A 1 343 ? 5.753 2.601 -6.797 1.00 95.81 343 GLY A C 1
ATOM 2339 O O . GLY A 1 343 ? 6.186 2.146 -5.731 1.00 95.81 343 GLY A O 1
ATOM 2340 N N . ASN A 1 344 ? 4.535 2.327 -7.253 1.00 97.94 344 ASN A N 1
ATOM 2341 C CA . ASN A 1 344 ? 3.572 1.479 -6.557 1.00 97.94 344 ASN A CA 1
ATOM 2342 C C . ASN A 1 344 ? 3.736 0.005 -6.956 1.00 97.94 344 ASN A C 1
ATOM 2344 O O . ASN A 1 344 ? 4.239 -0.306 -8.041 1.00 97.94 344 ASN A O 1
ATOM 2348 N N . ILE A 1 345 ? 3.265 -0.932 -6.126 1.00 98.00 345 ILE A N 1
ATOM 2349 C CA . ILE A 1 345 ? 3.142 -2.329 -6.584 1.00 98.00 345 ILE A CA 1
ATOM 2350 C C . ILE A 1 345 ? 1.943 -2.461 -7.528 1.00 98.00 345 ILE A C 1
ATOM 2352 O O . ILE A 1 345 ? 2.112 -2.912 -8.660 1.00 98.00 345 ILE A O 1
ATOM 2356 N N . PHE A 1 346 ? 0.758 -2.021 -7.104 1.00 97.50 346 PHE A N 1
ATOM 2357 C CA . PHE A 1 346 ? -0.412 -1.911 -7.970 1.00 97.50 346 PHE A CA 1
ATOM 2358 C C . PHE A 1 346 ? -0.913 -0.475 -8.004 1.00 97.50 346 PHE A C 1
ATOM 2360 O O . PHE A 1 346 ? -1.269 0.079 -6.965 1.00 97.50 346 PHE A O 1
ATOM 2367 N N . GLN A 1 347 ? -1.002 0.087 -9.206 1.00 96.75 347 GLN A N 1
ATOM 2368 C CA . GLN A 1 347 ? -1.736 1.319 -9.468 1.00 96.75 347 GLN A CA 1
ATOM 2369 C C . GLN A 1 347 ? -2.923 0.987 -10.373 1.00 96.75 347 GLN A C 1
ATOM 2371 O O . GLN A 1 347 ? -2.752 0.752 -11.573 1.00 96.75 347 GLN A O 1
ATOM 2376 N N . LEU A 1 348 ? -4.108 0.914 -9.767 1.00 94.94 348 LEU A N 1
ATOM 2377 C CA . LEU A 1 348 ? -5.326 0.395 -10.375 1.00 94.94 348 LEU A CA 1
ATOM 2378 C C . LEU A 1 348 ? -6.450 1.434 -10.339 1.00 94.94 348 LEU A C 1
ATOM 2380 O O . LEU A 1 348 ? -6.694 2.045 -9.301 1.00 94.94 348 LEU A O 1
ATOM 2384 N N . ASP A 1 349 ? -7.219 1.583 -11.415 1.00 93.69 349 ASP A N 1
ATOM 2385 C CA . ASP A 1 349 ? -8.471 2.345 -11.300 1.00 93.69 349 ASP A CA 1
ATOM 2386 C C . ASP A 1 349 ? -9.602 1.432 -10.817 1.00 93.69 349 ASP A C 1
ATOM 2388 O O . ASP A 1 349 ? -10.321 1.776 -9.878 1.00 93.69 349 ASP A O 1
ATOM 2392 N N . LYS A 1 350 ? -9.731 0.230 -11.395 1.00 94.12 350 LYS A N 1
ATOM 2393 C CA . LYS A 1 350 ? -10.730 -0.754 -10.968 1.00 94.12 350 LYS A CA 1
ATOM 2394 C C . LYS A 1 350 ? -10.180 -2.178 -10.870 1.00 94.12 350 LYS A C 1
ATOM 2396 O O . LYS A 1 350 ? -9.538 -2.661 -11.801 1.00 94.12 350 LYS A O 1
ATOM 2401 N N . ALA A 1 351 ? -10.528 -2.869 -9.784 1.00 95.19 351 ALA A N 1
ATOM 2402 C CA . ALA A 1 351 ? -10.281 -4.295 -9.591 1.00 95.19 351 ALA A CA 1
ATOM 2403 C C . ALA A 1 351 ? -11.488 -4.981 -8.942 1.00 95.19 351 ALA A C 1
ATOM 2405 O O . ALA A 1 351 ? -11.940 -4.530 -7.892 1.00 95.19 351 ALA A O 1
ATOM 2406 N N . ASP A 1 352 ? -11.999 -6.079 -9.499 1.00 94.56 352 ASP A N 1
ATOM 2407 C CA . ASP A 1 352 ? -13.078 -6.797 -8.807 1.00 94.56 352 ASP A CA 1
ATOM 2408 C C . ASP A 1 352 ? -12.496 -7.609 -7.631 1.00 94.56 352 ASP A C 1
ATOM 2410 O O . ASP A 1 352 ? -12.927 -7.433 -6.493 1.00 94.56 352 ASP A O 1
ATOM 2414 N N . ASN A 1 353 ? -11.447 -8.413 -7.842 1.00 96.69 353 ASN A N 1
ATOM 2415 C CA . ASN A 1 353 ? -10.807 -9.180 -6.766 1.00 96.69 353 ASN A CA 1
ATOM 2416 C C . ASN A 1 353 ? -9.274 -9.104 -6.793 1.00 96.69 353 ASN A C 1
ATOM 2418 O O . ASN A 1 353 ? -8.642 -9.405 -7.803 1.00 96.69 353 ASN A O 1
ATOM 2422 N N . ILE A 1 354 ? -8.666 -8.812 -5.644 1.00 97.88 354 ILE A N 1
ATOM 2423 C CA . ILE A 1 354 ? -7.221 -8.938 -5.414 1.00 97.88 354 ILE A CA 1
ATOM 2424 C C . ILE A 1 354 ? -7.009 -9.977 -4.315 1.00 97.88 354 ILE A C 1
ATOM 2426 O O . ILE A 1 354 ? -7.489 -9.804 -3.195 1.00 97.88 354 ILE A O 1
ATOM 2430 N N . ARG A 1 355 ? -6.290 -11.059 -4.621 1.00 98.06 355 ARG A N 1
ATOM 2431 C CA . ARG A 1 355 ? -5.952 -12.118 -3.666 1.00 98.06 355 ARG A CA 1
ATOM 2432 C C . ARG A 1 355 ? -4.444 -12.312 -3.584 1.00 98.06 355 ARG A C 1
ATOM 2434 O O . ARG A 1 355 ? -3.811 -12.612 -4.592 1.00 98.06 355 ARG A O 1
ATOM 2441 N N . ILE A 1 356 ? -3.899 -12.190 -2.379 1.00 98.06 356 ILE A N 1
ATOM 2442 C CA . ILE A 1 356 ? -2.479 -12.378 -2.079 1.00 98.06 356 ILE A CA 1
ATOM 2443 C C . ILE A 1 356 ? -2.381 -13.398 -0.939 1.00 98.06 356 ILE A C 1
ATOM 2445 O O . ILE A 1 356 ? -2.961 -13.184 0.123 1.00 98.06 356 ILE A O 1
ATOM 2449 N N . SER A 1 357 ? -1.689 -14.511 -1.153 1.00 96.00 357 SER A N 1
ATOM 2450 C CA . SER A 1 357 ? -1.591 -15.600 -0.175 1.00 96.00 357 SER A CA 1
ATOM 2451 C C . SER A 1 357 ? -0.176 -16.163 -0.058 1.00 96.00 357 SER A C 1
ATOM 2453 O O . SE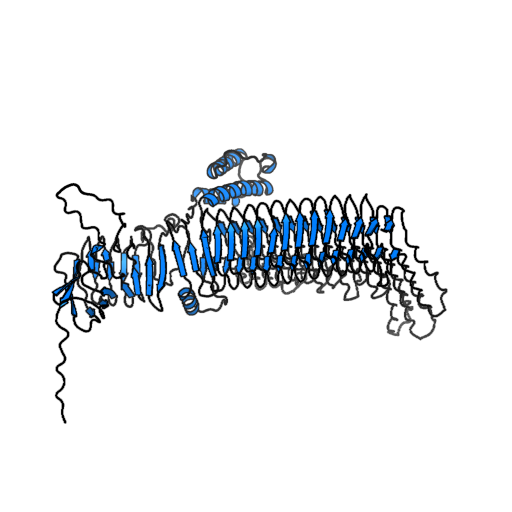R A 1 357 ? 0.757 -15.729 -0.747 1.00 96.00 357 SER A O 1
ATOM 2455 N N . ASP A 1 358 ? -0.035 -17.147 0.828 1.00 93.06 358 ASP A N 1
ATOM 2456 C CA . ASP A 1 358 ? 1.183 -17.925 1.059 1.00 93.06 358 ASP A CA 1
ATOM 2457 C C . ASP A 1 358 ? 2.374 -17.043 1.476 1.00 93.06 358 ASP A C 1
ATOM 2459 O O . ASP A 1 358 ? 2.200 -16.077 2.212 1.00 93.06 358 ASP A O 1
ATOM 2463 N N . SER A 1 359 ? 3.597 -17.374 1.057 1.00 92.88 359 SER A N 1
ATOM 2464 C CA . SER A 1 359 ? 4.836 -16.674 1.444 1.00 92.88 359 SER A CA 1
ATOM 2465 C C . SER A 1 359 ? 5.188 -15.488 0.528 1.00 92.88 359 SER A C 1
ATOM 2467 O O . SER A 1 359 ? 6.348 -15.317 0.153 1.00 92.88 359 SER A O 1
ATOM 2469 N N . THR A 1 360 ? 4.196 -14.704 0.099 1.00 95.25 360 THR A N 1
ATOM 2470 C CA . THR A 1 360 ? 4.380 -13.616 -0.884 1.00 95.25 360 THR A CA 1
ATOM 2471 C C . THR A 1 360 ? 4.961 -12.343 -0.252 1.00 95.25 360 THR A C 1
ATOM 2473 O O . THR A 1 360 ? 4.534 -11.934 0.828 1.00 95.25 360 THR A O 1
ATOM 2476 N N . GLU A 1 361 ? 5.885 -11.665 -0.946 1.00 97.31 361 GLU A N 1
ATOM 2477 C CA . GLU A 1 361 ? 6.482 -10.390 -0.510 1.00 97.31 361 GLU A CA 1
ATOM 2478 C C . GLU A 1 361 ? 6.279 -9.279 -1.559 1.00 97.31 361 GLU A C 1
ATOM 2480 O O . GLU A 1 361 ? 6.757 -9.388 -2.690 1.00 97.31 361 GLU A O 1
ATOM 2485 N N . LEU A 1 362 ? 5.605 -8.185 -1.187 1.00 97.94 362 LEU A N 1
ATOM 2486 C CA . LEU A 1 362 ? 5.405 -7.006 -2.040 1.00 97.94 362 LEU A CA 1
ATOM 2487 C C . LEU A 1 362 ? 6.065 -5.777 -1.395 1.00 97.94 362 LEU A C 1
ATOM 2489 O O . LEU A 1 362 ? 5.754 -5.448 -0.250 1.00 97.94 362 LEU A O 1
ATOM 2493 N N . ILE A 1 363 ? 6.966 -5.100 -2.114 1.00 97.38 363 ILE A N 1
ATOM 2494 C CA . ILE A 1 363 ? 7.764 -3.972 -1.601 1.00 97.38 363 ILE A CA 1
ATOM 2495 C C . ILE A 1 363 ? 7.662 -2.773 -2.549 1.00 97.38 363 ILE A C 1
ATOM 2497 O O . ILE A 1 363 ? 8.289 -2.765 -3.611 1.00 97.38 363 ILE A O 1
ATOM 2501 N N . ALA A 1 364 ? 6.890 -1.757 -2.177 1.00 97.69 364 ALA A N 1
ATOM 2502 C CA . ALA A 1 364 ? 6.781 -0.536 -2.965 1.00 97.69 364 ALA A CA 1
ATOM 2503 C C . ALA A 1 364 ? 8.072 0.304 -2.908 1.00 97.69 364 ALA A C 1
ATOM 2505 O O . ALA A 1 364 ? 8.935 0.116 -2.045 1.00 97.69 364 ALA A O 1
ATOM 2506 N N . GLY A 1 365 ? 8.223 1.217 -3.864 1.00 94.75 365 GLY A N 1
ATOM 2507 C CA . GLY A 1 365 ? 9.441 1.987 -4.054 1.00 94.75 365 GLY A CA 1
ATOM 2508 C C . GLY A 1 365 ? 9.538 3.130 -3.058 1.00 94.75 365 GLY A C 1
ATOM 2509 O O . GLY A 1 365 ? 8.549 3.795 -2.773 1.00 94.75 365 GLY A O 1
ATOM 2510 N N . SER A 1 366 ? 10.732 3.414 -2.553 1.00 95.94 366 SER A N 1
ATOM 2511 C CA . SER A 1 366 ? 10.956 4.587 -1.704 1.00 95.94 366 SER A CA 1
ATOM 2512 C C . SER A 1 366 ? 11.072 5.865 -2.532 1.00 95.94 366 SER A C 1
ATOM 2514 O O . SER A 1 366 ? 11.557 5.849 -3.667 1.00 95.94 366 SER A O 1
ATOM 2516 N N . GLY A 1 367 ? 10.693 6.987 -1.929 1.00 92.94 367 GLY A N 1
ATOM 2517 C CA . GLY A 1 367 ? 10.908 8.316 -2.473 1.00 92.94 367 GLY A CA 1
ATOM 2518 C C . GLY A 1 367 ? 12.391 8.645 -2.639 1.00 92.94 367 GLY A C 1
ATOM 2519 O O . GLY A 1 367 ? 13.254 8.271 -1.839 1.00 92.94 367 GLY A O 1
ATOM 2520 N N . GLY A 1 368 ? 12.697 9.369 -3.706 1.00 89.75 368 GLY A N 1
ATOM 2521 C CA . GLY A 1 368 ? 14.014 9.905 -3.984 1.00 89.75 368 GLY A CA 1
ATOM 2522 C C . GLY A 1 368 ? 14.357 11.071 -3.062 1.00 89.75 368 GLY A C 1
ATOM 2523 O O . GLY A 1 368 ? 13.495 11.818 -2.598 1.00 89.75 368 GLY A O 1
ATOM 2524 N N . LYS A 1 369 ? 15.650 11.262 -2.807 1.00 89.44 369 LYS A N 1
ATOM 2525 C CA . LYS A 1 369 ? 16.143 12.399 -2.018 1.00 89.44 369 LYS A CA 1
ATOM 2526 C C . LYS A 1 369 ? 15.992 13.697 -2.798 1.00 89.44 369 LYS A C 1
ATOM 2528 O O . LYS A 1 369 ? 16.327 13.730 -3.980 1.00 89.44 369 LYS A O 1
ATOM 2533 N N . GLY A 1 370 ? 15.533 14.746 -2.130 1.00 81.62 370 GLY A N 1
ATOM 2534 C CA . GLY A 1 370 ? 15.330 16.062 -2.717 1.00 81.62 370 GLY A CA 1
ATOM 2535 C C . GLY A 1 370 ? 16.294 17.111 -2.187 1.00 81.62 370 GLY A C 1
ATOM 2536 O O . GLY A 1 370 ? 16.596 17.136 -0.997 1.00 81.62 370 GLY A O 1
ATOM 2537 N N . GLY A 1 371 ? 16.730 18.034 -3.042 1.00 76.62 371 GLY A N 1
ATOM 2538 C CA . GLY A 1 371 ? 17.320 19.291 -2.570 1.00 76.62 371 GLY A CA 1
ATOM 2539 C C . GLY A 1 371 ? 16.289 20.203 -1.891 1.00 76.62 371 GLY A C 1
ATOM 2540 O O . GLY A 1 371 ? 16.592 20.881 -0.921 1.00 76.62 371 GLY A O 1
ATOM 2541 N N . GLY A 1 372 ? 15.055 20.186 -2.397 1.00 78.62 372 GLY A N 1
ATOM 2542 C CA . GLY A 1 372 ? 13.952 21.064 -2.021 1.00 78.62 372 GLY A CA 1
ATOM 2543 C C . GLY A 1 372 ? 12.768 20.364 -1.361 1.00 78.62 372 GLY A C 1
ATOM 2544 O O . GLY A 1 372 ? 12.301 20.841 -0.344 1.00 78.62 372 GLY A O 1
ATOM 2545 N N . ASN A 1 373 ? 12.279 19.246 -1.891 1.00 84.56 373 ASN A N 1
ATOM 2546 C CA . ASN A 1 373 ? 11.335 18.376 -1.180 1.00 84.56 373 ASN A CA 1
ATOM 2547 C C . ASN A 1 373 ? 11.721 16.928 -1.442 1.00 84.56 373 ASN A C 1
ATOM 2549 O O . ASN A 1 373 ? 12.034 16.587 -2.584 1.00 84.56 373 ASN A O 1
ATOM 2553 N N . GLY A 1 374 ? 11.690 16.086 -0.418 1.00 86.19 374 GLY A N 1
ATOM 2554 C CA . GLY A 1 374 ? 11.770 14.645 -0.599 1.00 86.19 374 GLY A CA 1
ATOM 2555 C C . GLY A 1 374 ? 10.639 14.123 -1.484 1.00 86.19 374 GLY A C 1
ATOM 2556 O O . GLY A 1 374 ? 9.534 14.661 -1.454 1.00 86.19 374 GLY A O 1
ATOM 2557 N N . GLY A 1 375 ? 10.916 13.096 -2.286 1.00 90.38 375 GLY A N 1
ATOM 2558 C CA . GLY A 1 375 ? 9.864 12.379 -3.005 1.00 90.38 375 GLY A CA 1
ATOM 2559 C C . GLY A 1 375 ? 9.029 11.534 -2.047 1.00 90.38 375 GLY A C 1
ATOM 2560 O O . GLY A 1 375 ? 9.527 11.105 -1.010 1.00 90.38 375 GLY A O 1
ATOM 2561 N N . ASN A 1 376 ? 7.772 11.269 -2.378 1.00 94.56 376 ASN A N 1
ATOM 2562 C CA . ASN A 1 376 ? 6.929 10.387 -1.570 1.00 94.56 376 ASN A CA 1
ATOM 2563 C C . ASN A 1 376 ? 7.273 8.914 -1.833 1.00 94.56 376 ASN A C 1
ATOM 2565 O O . ASN A 1 376 ? 7.704 8.560 -2.933 1.00 94.56 376 ASN A O 1
ATOM 2569 N N . GLY A 1 377 ? 7.076 8.062 -0.831 1.00 94.69 377 GLY A N 1
ATOM 2570 C CA . GLY A 1 377 ? 7.081 6.616 -1.011 1.00 94.69 377 GLY A CA 1
ATOM 2571 C C . GLY A 1 377 ? 5.870 6.141 -1.814 1.00 94.69 377 GLY A C 1
ATOM 2572 O O . GLY A 1 377 ? 4.822 6.783 -1.793 1.00 94.69 377 GLY A O 1
ATOM 2573 N N . GLY A 1 378 ? 6.030 5.038 -2.541 1.00 95.75 378 GLY A N 1
ATOM 2574 C CA . GLY A 1 378 ? 4.951 4.404 -3.292 1.00 95.75 378 GLY A CA 1
ATOM 2575 C C . GLY A 1 378 ? 4.061 3.527 -2.414 1.00 95.75 378 GLY A C 1
ATOM 2576 O O . GLY A 1 378 ? 4.499 3.002 -1.383 1.00 95.75 378 GLY A O 1
ATOM 2577 N N . ASP A 1 379 ? 2.822 3.338 -2.853 1.00 97.88 379 ASP A N 1
ATOM 2578 C CA . ASP A 1 379 ? 1.838 2.485 -2.199 1.00 97.88 379 ASP A CA 1
ATOM 2579 C C . ASP A 1 379 ? 1.993 1.014 -2.628 1.00 97.88 379 ASP A C 1
ATOM 2581 O O . ASP A 1 379 ? 2.458 0.704 -3.731 1.00 97.88 379 ASP A O 1
ATOM 2585 N N . VAL A 1 380 ? 1.562 0.063 -1.792 1.00 97.56 380 VAL A N 1
ATOM 2586 C CA . VAL A 1 380 ? 1.475 -1.341 -2.242 1.00 97.56 380 VAL A CA 1
ATOM 2587 C C . VAL A 1 380 ? 0.244 -1.524 -3.134 1.00 97.56 380 VAL A C 1
ATOM 2589 O O . VAL A 1 380 ? 0.377 -1.944 -4.279 1.00 97.56 380 VAL A O 1
ATOM 2592 N N . ILE A 1 381 ? -0.951 -1.184 -2.656 1.00 97.56 381 ILE A N 1
ATOM 2593 C CA . ILE A 1 381 ? -2.194 -1.235 -3.434 1.00 97.56 381 ILE A CA 1
ATOM 2594 C C . ILE A 1 381 ? -2.802 0.167 -3.467 1.00 97.56 381 ILE A C 1
ATOM 2596 O O . ILE A 1 381 ? -3.375 0.605 -2.472 1.00 97.56 381 ILE A O 1
ATOM 2600 N N . GLN A 1 382 ? -2.737 0.836 -4.616 1.00 96.62 382 GLN A N 1
ATOM 2601 C CA . GLN A 1 382 ? -3.481 2.064 -4.884 1.00 96.62 382 GLN A CA 1
ATOM 2602 C C . GLN A 1 382 ? -4.631 1.754 -5.846 1.00 96.62 382 GLN A C 1
ATOM 2604 O O . GLN A 1 382 ? -4.398 1.292 -6.964 1.00 96.62 382 GLN A O 1
ATOM 2609 N N . LEU A 1 383 ? -5.872 1.975 -5.406 1.00 93.50 383 LEU A N 1
ATOM 2610 C CA . LEU A 1 383 ? -7.072 1.568 -6.141 1.00 93.50 383 LEU A CA 1
ATOM 2611 C C . LEU A 1 3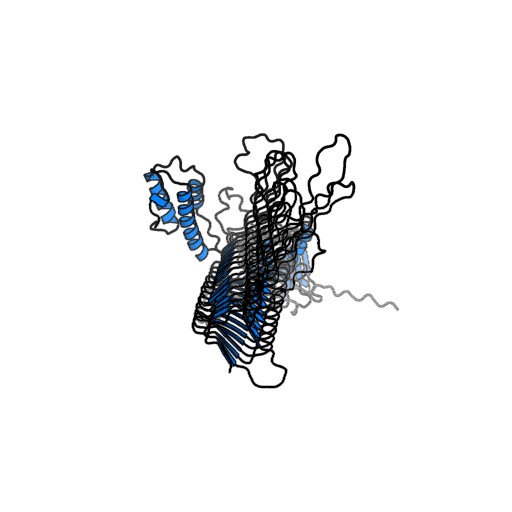83 ? -8.164 2.643 -6.110 1.00 93.50 383 LEU A C 1
ATOM 2613 O O . LEU A 1 383 ? -8.596 3.018 -5.027 1.00 93.50 383 LEU A O 1
ATOM 2617 N N . GLN A 1 384 ? -8.726 3.086 -7.239 1.00 90.75 384 GLN A N 1
ATOM 2618 C CA . GLN A 1 384 ? -9.899 3.979 -7.155 1.00 90.75 384 GLN A CA 1
ATOM 2619 C C . GLN A 1 384 ? -11.135 3.222 -6.638 1.00 90.75 384 GLN A C 1
ATOM 2621 O O . GLN A 1 384 ? -11.715 3.617 -5.628 1.00 90.75 384 GLN A O 1
ATOM 2626 N N . ALA A 1 385 ? -11.506 2.100 -7.261 1.00 88.50 385 ALA A N 1
ATOM 2627 C CA . ALA A 1 385 ? -12.659 1.298 -6.847 1.00 88.50 385 ALA A CA 1
ATOM 2628 C C . ALA A 1 385 ? -12.393 -0.216 -6.890 1.00 88.50 385 ALA A C 1
ATOM 2630 O O . ALA A 1 385 ? -12.033 -0.771 -7.926 1.00 88.50 385 ALA A O 1
ATOM 2631 N N . GLY A 1 386 ? -12.653 -0.899 -5.776 1.00 85.81 386 GLY A N 1
ATOM 2632 C CA . GLY A 1 386 ? -12.530 -2.345 -5.633 1.00 85.81 386 GLY A CA 1
ATOM 2633 C C . GLY A 1 386 ? -13.787 -3.037 -5.128 1.00 85.81 386 GLY A C 1
ATOM 2634 O O . GLY A 1 386 ? -14.573 -2.439 -4.387 1.00 85.81 386 GLY A O 1
ATOM 2635 N N . GLU A 1 387 ? -13.962 -4.319 -5.461 1.00 89.88 387 GLU A N 1
ATOM 2636 C CA . GLU A 1 387 ? -14.903 -5.155 -4.707 1.00 89.88 387 GLU A CA 1
ATOM 2637 C C . GLU A 1 387 ? -14.209 -5.822 -3.520 1.00 89.88 387 GLU A C 1
ATOM 2639 O O . GLU A 1 387 ? -14.515 -5.468 -2.383 1.00 89.88 387 GLU A O 1
ATOM 2644 N N . ASN A 1 388 ? -13.256 -6.730 -3.740 1.00 95.81 388 ASN A N 1
ATOM 2645 C CA . ASN A 1 388 ? -12.686 -7.532 -2.656 1.00 95.81 388 ASN A CA 1
ATOM 2646 C C . ASN A 1 388 ? -11.151 -7.549 -2.660 1.00 95.81 388 ASN A C 1
ATOM 2648 O O . ASN A 1 388 ? -10.522 -7.856 -3.672 1.00 95.81 388 ASN A O 1
ATOM 2652 N N . ILE A 1 389 ? -10.546 -7.314 -1.494 1.00 97.75 389 ILE A N 1
ATOM 2653 C CA . ILE A 1 389 ? -9.113 -7.518 -1.245 1.00 97.75 389 ILE A CA 1
ATOM 2654 C C . ILE A 1 389 ? -8.967 -8.607 -0.182 1.00 97.75 389 ILE A C 1
ATOM 2656 O O . ILE A 1 389 ? -9.513 -8.489 0.913 1.00 97.75 389 ILE A O 1
ATOM 2660 N N . THR A 1 390 ? -8.251 -9.683 -0.501 1.00 98.00 390 THR A N 1
ATOM 2661 C CA . THR A 1 390 ? -7.984 -10.802 0.413 1.00 98.00 390 THR A CA 1
ATOM 2662 C C . THR A 1 390 ? -6.484 -11.017 0.550 1.00 98.00 390 THR A C 1
ATOM 2664 O O . THR A 1 390 ? -5.803 -11.269 -0.442 1.00 98.00 390 THR A O 1
ATOM 2667 N N . ILE A 1 391 ? -5.983 -10.947 1.778 1.00 97.75 391 ILE A N 1
ATOM 2668 C CA . ILE A 1 391 ? -4.590 -11.196 2.142 1.00 97.75 391 ILE A CA 1
ATOM 2669 C C . ILE A 1 391 ? -4.585 -12.299 3.203 1.00 97.75 391 ILE A C 1
ATOM 2671 O O . ILE A 1 391 ? -5.241 -12.148 4.229 1.00 97.75 391 ILE A O 1
ATOM 2675 N N . SER A 1 392 ? -3.891 -13.408 2.971 1.00 93.88 392 SER A N 1
ATOM 2676 C CA . SER A 1 392 ? -3.882 -14.546 3.903 1.00 93.88 392 SER A CA 1
ATOM 2677 C C . SER A 1 392 ? -2.490 -15.139 4.098 1.00 93.88 392 SER A C 1
ATOM 2679 O O . SER A 1 392 ? -1.564 -14.832 3.356 1.00 93.88 392 SER A O 1
ATOM 2681 N N . ASP A 1 393 ? -2.356 -16.034 5.076 1.00 91.50 393 ASP A N 1
ATOM 2682 C CA . ASP A 1 393 ? -1.152 -16.840 5.311 1.00 91.50 393 ASP A CA 1
ATOM 2683 C C . ASP A 1 393 ? 0.078 -15.996 5.691 1.00 91.50 393 ASP A C 1
ATOM 2685 O O . ASP A 1 393 ? -0.013 -15.193 6.609 1.00 91.50 393 ASP A O 1
ATOM 2689 N N . SER A 1 394 ? 1.252 -16.198 5.085 1.00 90.31 394 SER A N 1
ATOM 2690 C CA . SER A 1 394 ? 2.523 -15.560 5.489 1.00 90.31 394 SER A CA 1
ATOM 2691 C C . SER A 1 394 ? 2.942 -14.439 4.533 1.00 90.31 394 SER A C 1
ATOM 2693 O O . SER A 1 394 ? 4.083 -14.388 4.071 1.00 90.31 394 SER A O 1
ATOM 2695 N N . VAL A 1 395 ? 2.005 -13.540 4.227 1.00 94.50 395 VAL A N 1
ATOM 2696 C CA . VAL A 1 395 ? 2.219 -12.429 3.293 1.00 94.50 395 VAL A CA 1
ATOM 2697 C C . VAL A 1 395 ? 2.911 -11.254 3.976 1.00 94.50 395 VAL A C 1
ATOM 2699 O O . VAL A 1 395 ? 2.546 -10.863 5.084 1.00 94.50 395 VAL A O 1
ATOM 2702 N N . ARG A 1 396 ? 3.865 -10.628 3.285 1.00 96.06 396 ARG A N 1
ATOM 2703 C CA . ARG A 1 396 ? 4.513 -9.390 3.725 1.00 96.06 396 ARG A CA 1
ATOM 2704 C C . ARG A 1 396 ? 4.311 -8.274 2.706 1.00 96.06 396 ARG A C 1
ATOM 2706 O O . ARG A 1 396 ? 4.813 -8.359 1.588 1.00 96.06 396 ARG A O 1
ATOM 2713 N N . LEU A 1 397 ? 3.615 -7.215 3.107 1.00 97.56 397 LEU A N 1
ATOM 2714 C CA . LEU A 1 397 ? 3.400 -6.013 2.306 1.00 97.56 397 LEU A CA 1
ATOM 2715 C C . LEU A 1 397 ? 4.151 -4.842 2.942 1.00 97.56 397 LEU A C 1
ATOM 2717 O O . LEU A 1 397 ? 3.952 -4.552 4.120 1.00 97.56 397 LEU A O 1
ATOM 2721 N N . MET A 1 398 ? 5.010 -4.176 2.178 1.00 97.00 398 MET A N 1
ATOM 2722 C CA . MET A 1 398 ? 5.803 -3.041 2.644 1.00 97.00 398 MET A CA 1
ATOM 2723 C C . MET A 1 398 ? 5.645 -1.868 1.687 1.00 97.00 398 MET A C 1
ATOM 2725 O O . MET A 1 398 ? 6.034 -1.969 0.523 1.00 97.00 398 MET A O 1
ATOM 2729 N N . ALA A 1 399 ? 5.094 -0.762 2.169 1.00 96.69 399 ALA A N 1
ATOM 2730 C CA . ALA A 1 399 ? 5.033 0.463 1.391 1.00 96.69 399 ALA A CA 1
ATOM 2731 C C . ALA A 1 399 ? 6.382 1.203 1.401 1.00 96.69 399 ALA A C 1
ATOM 2733 O O . ALA A 1 399 ? 7.260 0.939 2.229 1.00 96.69 399 ALA A O 1
ATOM 2734 N N . GLY A 1 400 ? 6.559 2.113 0.447 1.00 93.25 400 GLY A N 1
ATOM 2735 C CA . GLY A 1 400 ? 7.797 2.854 0.269 1.00 93.25 400 GLY A CA 1
ATOM 2736 C C . GLY A 1 400 ? 7.987 3.919 1.338 1.00 93.25 400 GLY A C 1
ATOM 2737 O O . GLY A 1 400 ? 7.037 4.595 1.715 1.00 93.25 400 GLY A O 1
ATOM 2738 N N . ASN A 1 401 ? 9.216 4.135 1.797 1.00 93.62 401 ASN A N 1
ATOM 2739 C CA . ASN A 1 401 ? 9.499 5.269 2.679 1.00 93.62 401 ASN A CA 1
ATOM 2740 C C . ASN A 1 401 ? 9.511 6.579 1.887 1.00 93.62 401 ASN A C 1
ATOM 2742 O O . ASN A 1 401 ? 9.832 6.585 0.697 1.00 93.62 401 ASN A O 1
ATOM 2746 N N . GLY A 1 402 ? 9.237 7.690 2.563 1.00 89.69 402 GLY A N 1
ATOM 2747 C CA . GLY A 1 402 ? 9.519 9.014 2.032 1.00 89.69 402 GLY A CA 1
ATOM 2748 C C . GLY A 1 402 ? 11.005 9.201 1.725 1.00 89.69 402 GLY A C 1
ATOM 2749 O O . GLY A 1 402 ? 11.866 8.490 2.244 1.00 89.69 402 GLY A O 1
ATOM 2750 N N . GLY A 1 403 ? 11.300 10.161 0.858 1.00 86.75 403 GLY A N 1
ATOM 2751 C CA . GLY A 1 403 ? 12.650 10.586 0.534 1.00 86.75 403 GLY A CA 1
ATOM 2752 C C . GLY A 1 403 ? 13.122 11.746 1.406 1.00 86.75 403 GLY A C 1
ATOM 2753 O O . GLY A 1 403 ? 12.350 12.612 1.814 1.00 86.75 403 GLY A O 1
ATOM 2754 N N . TYR A 1 404 ? 14.425 11.785 1.654 1.00 83.31 404 TYR A N 1
ATOM 2755 C CA . TYR A 1 404 ? 15.049 12.772 2.530 1.00 83.31 404 TYR A CA 1
ATOM 2756 C C . TYR A 1 404 ? 15.217 14.130 1.838 1.00 83.31 404 TYR A C 1
ATOM 2758 O O . TYR A 1 404 ? 15.668 14.195 0.688 1.00 83.31 404 TYR A O 1
ATOM 2766 N N . GLY A 1 405 ? 14.929 15.213 2.562 1.00 77.31 405 GLY A N 1
ATOM 2767 C CA . GLY A 1 405 ? 15.223 16.587 2.153 1.00 77.31 405 GLY A CA 1
ATOM 2768 C C . GLY A 1 405 ? 16.615 17.037 2.621 1.00 77.31 405 GLY A C 1
ATOM 2769 O O . GLY A 1 405 ? 16.921 16.983 3.811 1.00 77.31 405 GLY A O 1
ATOM 2770 N N . ASN A 1 406 ? 17.490 17.452 1.695 1.00 72.06 406 ASN A N 1
ATOM 2771 C CA . ASN A 1 406 ? 18.888 17.797 2.004 1.00 72.06 406 ASN A CA 1
ATOM 2772 C C . ASN A 1 406 ? 19.097 19.221 2.551 1.00 72.06 406 ASN A C 1
ATOM 2774 O O . ASN A 1 406 ? 20.091 19.449 3.247 1.00 72.06 406 ASN A O 1
ATOM 2778 N N . ASP A 1 407 ? 18.200 20.166 2.258 1.00 69.19 407 ASP A N 1
ATOM 2779 C CA . ASP A 1 407 ? 18.357 21.563 2.672 1.00 69.19 407 ASP A CA 1
ATOM 2780 C C . ASP A 1 407 ? 17.428 21.908 3.840 1.00 69.19 407 ASP A C 1
ATOM 2782 O O . ASP A 1 407 ? 16.264 21.527 3.850 1.00 69.19 407 ASP A O 1
ATOM 2786 N N . GLY A 1 408 ? 17.883 22.723 4.800 1.00 62.50 408 GLY A N 1
ATOM 2787 C CA . GLY A 1 408 ? 17.104 23.087 6.002 1.00 62.50 408 GLY A CA 1
ATOM 2788 C C . GLY A 1 408 ? 15.789 23.852 5.756 1.00 62.50 408 GLY A C 1
ATOM 2789 O O . GLY A 1 408 ? 15.104 24.210 6.709 1.00 62.50 408 GLY A O 1
ATOM 2790 N N . ARG A 1 409 ? 15.434 24.112 4.490 1.00 68.31 409 ARG A N 1
ATOM 2791 C CA . ARG A 1 409 ? 14.147 24.680 4.044 1.00 68.31 409 ARG A CA 1
ATOM 2792 C C . ARG A 1 409 ? 13.236 23.652 3.360 1.00 68.31 409 ARG A C 1
ATOM 2794 O O . ARG A 1 409 ? 12.179 24.032 2.868 1.00 68.31 409 ARG A O 1
ATOM 2801 N N . SER A 1 410 ? 13.671 22.399 3.257 1.00 70.62 410 SER A N 1
ATOM 2802 C CA . SER A 1 410 ? 12.992 21.364 2.480 1.00 70.62 410 SER A CA 1
ATOM 2803 C C . SER A 1 410 ? 11.902 20.653 3.266 1.00 70.62 410 SER A C 1
ATOM 2805 O O . SER A 1 410 ? 12.000 20.555 4.486 1.00 70.62 410 SER A O 1
ATOM 2807 N N . ASN A 1 411 ? 10.869 20.153 2.586 1.00 81.56 411 ASN A N 1
ATOM 2808 C CA . ASN A 1 411 ? 9.938 19.229 3.228 1.00 81.56 411 ASN A CA 1
ATOM 2809 C C . ASN A 1 411 ? 10.413 17.784 3.044 1.00 81.56 411 ASN A C 1
ATOM 2811 O O . ASN A 1 411 ? 10.868 17.415 1.958 1.00 81.56 411 ASN A O 1
ATOM 2815 N N . GLY A 1 412 ? 10.309 16.970 4.094 1.00 83.44 412 GLY A N 1
ATOM 2816 C CA . GLY A 1 412 ? 10.500 15.523 3.976 1.00 83.44 412 GLY A CA 1
ATOM 2817 C C . GLY A 1 412 ? 9.406 14.905 3.101 1.00 83.44 412 GLY A C 1
ATOM 2818 O O . GLY A 1 412 ? 8.284 15.411 3.061 1.00 83.44 412 GLY A O 1
ATOM 2819 N N . GLY A 1 413 ? 9.733 13.833 2.381 1.00 88.19 413 GLY A N 1
ATOM 2820 C CA . GLY A 1 413 ? 8.740 13.064 1.637 1.00 88.19 413 GLY A CA 1
ATOM 2821 C C . GLY A 1 413 ? 7.844 12.257 2.575 1.00 88.19 413 GLY A C 1
ATOM 2822 O O . GLY A 1 413 ? 8.303 11.791 3.622 1.00 88.19 413 GLY A O 1
ATOM 2823 N N . ASN A 1 414 ? 6.581 12.071 2.197 1.00 93.12 414 ASN A N 1
ATOM 2824 C CA . ASN A 1 414 ? 5.657 11.223 2.949 1.00 93.12 414 ASN A CA 1
ATOM 2825 C C . ASN A 1 414 ? 5.943 9.741 2.682 1.00 93.12 414 ASN A C 1
ATOM 2827 O O . ASN A 1 414 ? 6.357 9.374 1.579 1.00 93.12 414 ASN A O 1
ATOM 2831 N N . GLY A 1 415 ? 5.692 8.892 3.674 1.00 93.25 415 GLY A N 1
ATOM 2832 C CA . GLY A 1 415 ? 5.645 7.449 3.478 1.00 93.25 415 GLY A CA 1
ATOM 2833 C C . GLY A 1 415 ? 4.432 7.020 2.652 1.00 93.25 415 GLY A C 1
ATOM 2834 O O . GLY A 1 415 ? 3.397 7.684 2.672 1.00 93.25 415 GLY A O 1
ATOM 2835 N N . GLY A 1 416 ? 4.573 5.924 1.911 1.00 95.19 416 GLY A N 1
ATOM 2836 C CA . GLY A 1 416 ? 3.485 5.307 1.157 1.00 95.19 416 GLY A CA 1
ATOM 2837 C C . GLY A 1 416 ? 2.565 4.468 2.044 1.00 95.19 416 GLY A C 1
ATOM 2838 O O . GLY A 1 416 ? 2.958 4.006 3.122 1.00 95.19 416 GLY A O 1
ATOM 2839 N N . ASN A 1 417 ? 1.352 4.231 1.564 1.00 97.56 417 ASN A N 1
ATOM 2840 C CA . ASN A 1 417 ? 0.338 3.415 2.215 1.00 97.56 417 ASN A CA 1
ATOM 2841 C C . ASN A 1 417 ? 0.426 1.948 1.774 1.00 97.56 417 ASN A C 1
ATOM 2843 O O . ASN A 1 417 ? 0.858 1.634 0.663 1.00 97.56 417 ASN A O 1
ATOM 2847 N N . VAL A 1 418 ? -0.041 1.009 2.601 1.00 97.25 418 VAL A N 1
ATOM 2848 C CA . VAL A 1 418 ? -0.156 -0.385 2.127 1.00 97.25 418 VAL A CA 1
ATOM 2849 C C . VAL A 1 418 ? -1.390 -0.550 1.242 1.00 97.25 418 VAL A C 1
ATOM 2851 O O . VAL A 1 418 ? -1.283 -1.071 0.136 1.00 97.25 418 VAL A O 1
ATOM 2854 N N . ILE A 1 419 ? -2.555 -0.086 1.689 1.00 97.50 419 ILE A N 1
ATOM 2855 C CA . ILE A 1 419 ? -3.788 -0.082 0.900 1.00 97.50 419 ILE A CA 1
ATOM 2856 C C . ILE A 1 419 ? -4.369 1.326 0.924 1.00 97.50 419 ILE A C 1
ATOM 2858 O O . ILE A 1 419 ? -4.803 1.789 1.976 1.00 97.50 419 ILE A O 1
ATOM 2862 N N . GLN A 1 420 ? -4.428 1.972 -0.236 1.00 96.50 420 GLN A N 1
ATOM 2863 C CA . GLN A 1 420 ? -5.102 3.248 -0.433 1.00 96.50 420 GLN A CA 1
ATOM 2864 C C . GLN A 1 420 ? -6.230 3.085 -1.452 1.00 96.50 420 GLN A C 1
ATOM 2866 O O . GLN A 1 420 ? -5.993 2.664 -2.588 1.00 96.50 420 GLN A O 1
ATOM 2871 N N . SER A 1 421 ? -7.466 3.425 -1.074 1.00 95.25 421 SER A N 1
ATOM 2872 C CA . SER A 1 421 ? -8.579 3.372 -2.025 1.00 95.25 421 SER A CA 1
ATOM 2873 C C . SER A 1 421 ? -9.723 4.339 -1.747 1.00 95.25 421 SER A C 1
ATOM 2875 O O . SER A 1 421 ? -10.000 4.676 -0.603 1.00 95.25 421 SER A O 1
ATOM 2877 N N . GLN A 1 422 ? -10.450 4.766 -2.784 1.00 92.56 422 GLN A N 1
ATOM 2878 C CA . GLN A 1 422 ? -11.694 5.511 -2.557 1.00 92.56 422 GLN A CA 1
ATOM 2879 C C . GLN A 1 422 ? -12.786 4.567 -2.054 1.00 92.56 422 GLN A C 1
ATOM 2881 O O . GLN A 1 422 ? -13.443 4.851 -1.057 1.00 92.56 422 GLN A O 1
ATOM 2886 N N . ARG A 1 423 ? -12.969 3.408 -2.694 1.00 92.75 423 ARG A N 1
ATOM 2887 C CA . ARG A 1 423 ? -14.017 2.467 -2.289 1.00 92.75 423 ARG A CA 1
ATOM 2888 C C . ARG A 1 423 ? -13.583 1.022 -2.433 1.00 92.75 423 ARG A C 1
ATOM 2890 O O . ARG A 1 423 ? -13.241 0.603 -3.531 1.00 92.75 423 ARG A O 1
ATOM 2897 N N . VAL A 1 424 ? -13.738 0.236 -1.372 1.00 93.62 424 VAL A N 1
ATOM 2898 C CA . VAL A 1 424 ? -13.599 -1.228 -1.415 1.00 93.62 424 VAL A CA 1
ATOM 2899 C C . VAL A 1 424 ? -14.793 -1.868 -0.725 1.00 93.62 424 VAL A C 1
ATOM 2901 O O . VAL A 1 424 ? -15.125 -1.494 0.389 1.00 93.62 424 VAL A O 1
ATOM 2904 N N . ASN A 1 425 ? -15.467 -2.842 -1.334 1.00 93.81 425 ASN A N 1
ATOM 2905 C CA . ASN A 1 425 ? -16.586 -3.498 -0.651 1.00 93.81 425 ASN A CA 1
ATOM 2906 C C . ASN A 1 425 ? -16.099 -4.314 0.564 1.00 93.81 425 ASN A C 1
ATOM 2908 O O . ASN A 1 425 ? -16.584 -4.096 1.675 1.00 93.81 425 ASN A O 1
ATOM 2912 N N . THR A 1 426 ? -15.128 -5.210 0.375 1.00 96.06 426 THR A N 1
ATOM 2913 C CA . THR A 1 426 ? -14.618 -6.083 1.440 1.00 96.06 426 THR A CA 1
ATOM 2914 C C . THR A 1 426 ? -13.090 -6.138 1.472 1.00 96.06 426 THR A C 1
ATOM 2916 O O . THR A 1 426 ? -12.456 -6.399 0.454 1.00 96.06 426 THR A O 1
ATOM 2919 N N . ILE A 1 427 ? -12.496 -5.983 2.657 1.00 97.31 427 ILE A N 1
ATOM 2920 C CA . ILE A 1 427 ? -11.090 -6.316 2.925 1.00 97.31 427 ILE A CA 1
ATOM 2921 C C . ILE A 1 427 ? -11.033 -7.453 3.945 1.00 97.31 427 ILE A C 1
ATOM 2923 O O . ILE A 1 427 ? -11.649 -7.371 5.007 1.00 97.31 427 ILE A O 1
ATOM 2927 N N . MET A 1 428 ? -10.290 -8.511 3.635 1.00 97.56 428 MET A N 1
ATOM 2928 C CA . MET A 1 428 ? -10.015 -9.626 4.542 1.00 97.56 428 MET A CA 1
ATOM 2929 C C . MET A 1 428 ? -8.507 -9.806 4.676 1.00 97.56 428 MET A C 1
ATOM 2931 O O . MET A 1 428 ? -7.832 -10.029 3.675 1.00 97.56 428 MET A O 1
ATOM 2935 N N . VAL A 1 429 ? -7.988 -9.718 5.899 1.00 97.00 429 VAL A N 1
ATOM 2936 C CA . VAL A 1 429 ? -6.579 -9.972 6.218 1.00 97.00 429 VAL A CA 1
ATOM 2937 C C . VAL A 1 429 ? -6.514 -11.061 7.285 1.00 97.00 429 VAL A C 1
ATOM 2939 O O . VAL A 1 429 ? -7.094 -10.902 8.354 1.00 97.00 429 VAL A O 1
ATOM 2942 N N . SER A 1 430 ? -5.843 -12.172 7.007 1.00 93.50 430 SER A N 1
ATOM 2943 C CA . SER A 1 430 ? -5.733 -13.304 7.932 1.00 93.50 430 SER A CA 1
ATOM 2944 C C . SER A 1 430 ? -4.363 -13.986 7.862 1.00 93.50 430 SER A C 1
ATOM 2946 O O . SER A 1 430 ? -3.482 -13.592 7.098 1.00 93.50 430 SER A O 1
ATOM 2948 N N . GLY A 1 431 ? -4.170 -15.015 8.683 1.00 88.25 431 GLY A N 1
ATOM 2949 C CA . GLY A 1 431 ? -2.898 -15.704 8.877 1.00 88.25 431 GLY A CA 1
ATOM 2950 C C . GLY A 1 431 ? -1.827 -14.839 9.551 1.00 88.25 431 GLY A C 1
ATOM 2951 O O . GLY A 1 431 ? -2.099 -13.907 10.295 1.00 88.25 431 GLY A O 1
ATOM 2952 N N . LEU A 1 432 ? -0.569 -15.132 9.252 1.00 85.75 432 LEU A N 1
ATOM 2953 C CA . LEU A 1 432 ? 0.613 -14.431 9.755 1.00 85.75 432 LEU A CA 1
ATOM 2954 C C . LEU A 1 432 ? 0.974 -13.184 8.924 1.00 85.75 432 LEU A C 1
ATOM 2956 O O . LEU A 1 432 ? 2.151 -12.814 8.861 1.00 85.75 432 LEU A O 1
ATOM 2960 N N . ALA A 1 433 ? -0.001 -12.550 8.265 1.00 91.25 433 ALA A N 1
ATOM 2961 C CA . ALA A 1 433 ? 0.275 -11.448 7.355 1.00 91.25 433 ALA A CA 1
ATOM 2962 C C . ALA A 1 433 ? 0.846 -10.222 8.091 1.00 91.25 433 ALA A C 1
ATOM 2964 O O . ALA A 1 433 ? 0.400 -9.849 9.180 1.00 91.25 433 ALA A O 1
ATOM 2965 N N . GLN A 1 434 ? 1.833 -9.577 7.473 1.00 94.00 434 GLN A N 1
ATOM 2966 C CA . GLN A 1 434 ? 2.491 -8.369 7.965 1.00 94.00 434 GLN A CA 1
ATOM 2967 C C . GLN A 1 434 ? 2.336 -7.257 6.937 1.00 94.00 434 GLN A C 1
ATOM 2969 O O . GLN A 1 434 ? 2.868 -7.348 5.832 1.00 94.00 434 GLN A O 1
ATOM 2974 N N . LEU A 1 435 ? 1.621 -6.201 7.302 1.00 97.19 435 LEU A N 1
ATOM 2975 C CA . LEU A 1 435 ? 1.426 -5.028 6.463 1.00 97.19 435 LEU A CA 1
ATOM 2976 C C . LEU A 1 435 ? 2.098 -3.838 7.149 1.00 97.19 435 LEU A C 1
ATOM 2978 O O . LEU A 1 435 ? 1.737 -3.470 8.268 1.00 97.19 435 LEU A O 1
ATOM 2982 N N . MET A 1 436 ? 3.099 -3.266 6.488 1.00 95.75 436 MET A N 1
ATOM 2983 C CA . MET A 1 436 ? 3.938 -2.195 7.013 1.00 95.75 436 MET A CA 1
ATOM 2984 C C . MET A 1 436 ? 3.877 -0.990 6.080 1.00 95.75 436 MET A C 1
ATOM 2986 O O . MET A 1 436 ? 4.310 -1.080 4.930 1.00 95.75 436 MET A O 1
ATOM 2990 N N . ALA A 1 437 ? 3.346 0.125 6.564 1.00 95.56 437 ALA A N 1
ATOM 2991 C CA . ALA A 1 437 ? 3.349 1.363 5.803 1.00 95.56 437 ALA A CA 1
ATOM 2992 C C . ALA A 1 437 ? 4.729 2.037 5.842 1.00 95.56 437 ALA A C 1
ATOM 2994 O O . ALA A 1 437 ? 5.586 1.705 6.666 1.00 95.56 437 ALA A O 1
ATOM 2995 N N . GLY A 1 438 ? 4.955 2.957 4.910 1.00 91.31 438 GLY A N 1
ATOM 2996 C CA . GLY A 1 438 ? 6.219 3.654 4.766 1.00 91.31 438 GLY A CA 1
ATOM 2997 C C . GLY A 1 438 ? 6.387 4.731 5.823 1.00 91.31 438 GLY A C 1
ATOM 2998 O O . GLY A 1 438 ? 5.436 5.428 6.162 1.00 91.31 438 GLY A O 1
ATOM 2999 N N . ASN A 1 439 ? 7.604 4.926 6.312 1.00 91.94 439 ASN A N 1
ATOM 3000 C CA . ASN A 1 439 ? 7.903 6.043 7.205 1.00 91.94 439 ASN A CA 1
ATOM 3001 C C . ASN A 1 439 ? 8.011 7.353 6.413 1.00 91.94 439 ASN A C 1
ATOM 3003 O O . ASN A 1 439 ? 8.511 7.362 5.284 1.00 91.94 439 ASN A O 1
ATOM 3007 N N . GLY A 1 440 ? 7.608 8.460 7.031 1.00 84.56 440 GLY A N 1
ATOM 3008 C CA . GLY A 1 440 ? 7.982 9.794 6.582 1.00 84.56 440 GLY A CA 1
ATOM 3009 C C . GLY A 1 440 ? 9.477 10.012 6.799 1.00 84.56 440 GLY A C 1
ATOM 3010 O O . GLY A 1 440 ? 10.045 9.534 7.784 1.00 84.56 440 GLY A O 1
ATOM 3011 N N . ASP A 1 441 ? 10.140 10.702 5.873 1.00 84.19 441 ASP A N 1
ATOM 3012 C CA . ASP A 1 441 ? 11.582 10.924 6.007 1.00 84.19 441 ASP A CA 1
ATOM 3013 C C . ASP A 1 441 ? 11.902 12.187 6.815 1.00 84.19 441 ASP A C 1
ATOM 3015 O O . ASP A 1 441 ? 11.127 13.148 6.907 1.00 84.19 441 ASP A O 1
ATOM 3019 N N . TYR A 1 442 ? 13.102 12.170 7.380 1.00 75.38 442 TYR A N 1
ATOM 3020 C CA . TYR A 1 442 ? 13.691 13.260 8.128 1.00 75.38 442 TYR A CA 1
ATOM 3021 C C . TYR A 1 442 ? 14.029 14.442 7.210 1.00 75.38 442 TYR A C 1
ATOM 3023 O O . TYR A 1 442 ? 14.399 14.284 6.046 1.00 75.38 442 TYR A O 1
ATOM 3031 N N . ASN A 1 443 ? 13.989 15.647 7.774 1.00 65.88 443 ASN A N 1
ATOM 3032 C CA . ASN A 1 443 ? 14.662 16.812 7.201 1.00 65.88 443 ASN A CA 1
ATOM 3033 C C . ASN A 1 443 ? 15.921 17.057 8.029 1.00 65.88 443 ASN A C 1
ATOM 3035 O O . ASN A 1 443 ? 15.821 17.343 9.228 1.00 65.88 443 ASN A O 1
ATOM 3039 N N . GLY A 1 444 ? 17.104 16.859 7.453 1.00 57.81 444 GLY A N 1
ATOM 3040 C CA . GLY A 1 444 ? 18.323 16.849 8.256 1.00 57.81 444 GLY A CA 1
ATOM 3041 C C . GLY A 1 444 ? 19.279 18.004 7.990 1.00 57.81 444 GLY A C 1
ATOM 3042 O O . GLY A 1 444 ? 19.412 18.575 6.909 1.00 57.81 444 GLY A O 1
ATOM 3043 N N . GLU A 1 445 ? 19.993 18.327 9.060 1.00 52.78 445 GLU A N 1
ATOM 3044 C CA . GLU A 1 445 ? 20.968 19.398 9.137 1.00 52.78 445 GLU A CA 1
ATOM 3045 C C . GLU A 1 445 ? 22.323 18.946 8.596 1.00 52.78 445 GLU A C 1
ATOM 3047 O O . GLU A 1 445 ? 23.117 18.313 9.296 1.00 52.78 445 GLU A O 1
ATOM 3052 N N . ARG A 1 446 ? 22.658 19.323 7.364 1.00 53.34 446 ARG A N 1
ATOM 3053 C CA . ARG A 1 446 ? 24.080 19.466 6.999 1.00 53.34 446 ARG A CA 1
ATOM 3054 C C . ARG A 1 446 ? 24.485 20.874 6.593 1.00 53.34 446 ARG A C 1
ATOM 3056 O O . ARG A 1 446 ? 25.674 21.183 6.645 1.00 53.34 446 ARG A O 1
ATOM 3063 N N . SER A 1 447 ? 23.540 21.763 6.308 1.00 50.28 447 SER A N 1
ATOM 3064 C CA . SER A 1 447 ? 23.863 23.137 5.926 1.00 50.28 447 SER A CA 1
ATOM 3065 C C . SER A 1 447 ? 23.724 24.093 7.109 1.00 50.28 447 SER A C 1
ATOM 3067 O O . SER A 1 447 ? 22.622 24.422 7.536 1.00 50.28 447 SER A O 1
ATOM 3069 N N . ARG A 1 448 ? 24.864 24.595 7.613 1.00 50.53 448 ARG A N 1
ATOM 3070 C CA . ARG A 1 448 ? 24.968 25.719 8.572 1.00 50.53 448 ARG A CA 1
ATOM 3071 C C . ARG A 1 448 ? 24.547 27.058 7.933 1.00 50.53 448 ARG A C 1
ATOM 3073 O O . ARG A 1 448 ? 25.251 28.058 8.065 1.00 50.53 448 ARG A O 1
ATOM 3080 N N . SER A 1 449 ? 23.463 27.088 7.161 1.00 43.34 449 SER A N 1
ATOM 3081 C CA . SER A 1 449 ? 23.025 28.311 6.491 1.00 43.34 449 SER A CA 1
ATOM 3082 C C . SER A 1 449 ? 22.234 29.187 7.457 1.00 43.34 449 SER A C 1
ATOM 3084 O O . SER A 1 449 ? 21.215 28.770 8.005 1.00 43.34 449 SER A O 1
ATOM 3086 N N . TYR A 1 450 ? 22.721 30.409 7.634 1.00 52.94 450 TYR A N 1
ATOM 3087 C CA . TYR A 1 450 ? 22.142 31.470 8.443 1.00 52.94 450 TYR A CA 1
ATOM 3088 C C . TYR A 1 450 ? 20.683 31.789 8.030 1.00 52.94 450 TYR A C 1
ATOM 3090 O O . TYR A 1 450 ? 20.402 32.016 6.855 1.00 52.94 450 TYR A O 1
ATOM 3098 N N . ALA A 1 451 ? 19.776 31.844 9.015 1.00 51.12 451 ALA A N 1
ATOM 3099 C CA . ALA A 1 451 ? 18.458 32.503 8.970 1.00 51.12 451 ALA A CA 1
ATOM 3100 C C . ALA A 1 451 ? 17.403 31.997 7.948 1.00 51.12 451 ALA A C 1
ATOM 3102 O O . ALA A 1 451 ? 16.754 32.796 7.273 1.00 51.12 451 ALA A O 1
ATOM 3103 N N . GLY A 1 452 ? 17.188 30.682 7.822 1.00 53.59 452 GLY A N 1
ATOM 3104 C CA . GLY A 1 452 ? 16.037 30.116 7.092 1.00 53.59 452 GLY A CA 1
ATOM 3105 C C . GLY A 1 452 ? 14.882 29.692 8.012 1.00 53.59 452 GLY A C 1
ATOM 3106 O O . GLY A 1 452 ? 15.130 29.237 9.125 1.00 53.59 452 GLY A O 1
ATOM 3107 N N . ASN A 1 453 ? 13.634 29.812 7.542 1.00 57.34 453 ASN A N 1
ATOM 3108 C CA . ASN A 1 453 ? 12.471 29.159 8.162 1.00 57.34 453 ASN A CA 1
ATOM 3109 C C . ASN A 1 453 ? 12.615 27.633 8.009 1.00 57.34 453 ASN A C 1
ATOM 3111 O O . ASN A 1 453 ? 12.882 27.181 6.894 1.00 57.34 453 ASN A O 1
ATOM 3115 N N . GLY A 1 454 ? 12.477 26.864 9.096 1.00 57.88 454 GLY A N 1
ATOM 3116 C CA . GLY A 1 454 ? 12.559 25.400 9.060 1.00 57.88 454 GLY A CA 1
ATOM 3117 C C . GLY A 1 454 ? 11.479 24.773 8.171 1.00 57.88 454 GLY A C 1
ATOM 3118 O O . GLY A 1 454 ? 10.352 25.265 8.130 1.00 57.88 454 GLY A O 1
ATOM 3119 N N . GLY A 1 455 ? 11.831 23.716 7.435 1.00 65.25 455 GLY A N 1
ATOM 3120 C CA . GLY A 1 455 ? 10.877 22.914 6.655 1.00 65.25 455 GLY A CA 1
ATOM 3121 C C . GLY A 1 455 ? 10.122 21.885 7.507 1.00 65.25 455 GLY A C 1
ATOM 3122 O O . GLY A 1 455 ? 10.546 21.580 8.623 1.00 65.25 455 GLY A O 1
ATOM 3123 N N . ASN A 1 456 ? 9.012 21.348 6.991 1.00 80.06 456 ASN A N 1
ATOM 3124 C CA . ASN A 1 456 ? 8.210 20.324 7.674 1.00 80.06 456 ASN A CA 1
ATOM 3125 C C . ASN A 1 456 ? 8.732 18.920 7.339 1.00 80.06 456 ASN A C 1
ATOM 3127 O O . ASN A 1 456 ? 9.057 18.634 6.188 1.00 80.06 456 ASN A O 1
ATOM 3131 N N . ALA A 1 457 ? 8.796 18.022 8.314 1.00 83.56 457 ALA A N 1
ATOM 3132 C CA . ALA A 1 457 ? 9.078 16.622 8.011 1.00 83.56 457 ALA A CA 1
ATOM 3133 C C . ALA A 1 457 ? 7.881 15.930 7.333 1.00 83.56 457 ALA A C 1
ATOM 3135 O O . ALA A 1 457 ? 6.747 16.407 7.410 1.00 83.56 457 ALA A O 1
ATOM 3136 N N . GLY A 1 458 ? 8.153 14.820 6.643 1.00 86.56 458 GLY A N 1
ATOM 3137 C CA . GLY A 1 458 ? 7.119 14.043 5.963 1.00 86.56 458 GLY A CA 1
ATOM 3138 C C . GLY A 1 458 ? 6.275 13.234 6.944 1.00 86.56 458 GLY A C 1
ATOM 3139 O O . GLY A 1 458 ? 6.766 12.805 7.989 1.00 86.56 458 GLY A O 1
ATOM 3140 N N . ASN A 1 459 ? 5.010 13.003 6.607 1.00 91.69 459 ASN A N 1
ATOM 3141 C CA . ASN A 1 459 ? 4.126 12.146 7.396 1.00 91.69 459 ASN A CA 1
ATOM 3142 C C . ASN A 1 459 ? 4.426 10.664 7.132 1.00 91.69 459 ASN A C 1
ATOM 3144 O O . ASN A 1 459 ? 4.837 10.295 6.029 1.00 91.69 459 ASN A O 1
ATOM 3148 N N . GLY A 1 460 ? 4.195 9.821 8.133 1.00 92.00 460 GLY A N 1
ATOM 3149 C CA . GLY A 1 460 ? 4.135 8.377 7.948 1.00 92.00 460 GLY A CA 1
ATOM 3150 C C . GLY A 1 460 ? 2.907 7.973 7.136 1.00 92.00 460 GLY A C 1
ATOM 3151 O O . GLY A 1 460 ? 1.883 8.651 7.185 1.00 92.00 460 GLY A O 1
ATOM 3152 N N . GLY A 1 461 ? 3.031 6.896 6.366 1.00 94.00 461 GLY A N 1
ATOM 3153 C CA . GLY A 1 461 ? 1.926 6.323 5.607 1.00 94.00 461 GLY A CA 1
ATOM 3154 C C . GLY A 1 461 ? 1.006 5.471 6.478 1.00 94.00 461 GLY A C 1
ATOM 3155 O O . GLY A 1 461 ? 1.414 4.942 7.520 1.00 94.00 461 GLY A O 1
ATOM 3156 N N . ASP A 1 462 ? -0.223 5.293 6.015 1.00 96.31 462 ASP A N 1
ATOM 3157 C CA . ASP A 1 462 ? -1.236 4.473 6.663 1.00 96.31 462 ASP A CA 1
ATOM 3158 C C . ASP A 1 462 ? -1.168 3.025 6.166 1.00 96.31 462 ASP A C 1
ATOM 3160 O O . ASP A 1 462 ? -0.799 2.741 5.022 1.00 96.31 462 ASP A O 1
ATOM 3164 N N . VAL A 1 463 ? -1.560 2.058 6.996 1.00 96.81 463 VAL A N 1
ATOM 3165 C CA . VAL A 1 463 ? -1.636 0.670 6.504 1.00 96.81 463 VAL A CA 1
ATOM 3166 C C . VAL A 1 463 ? -2.874 0.489 5.629 1.00 96.81 463 VAL A C 1
ATOM 3168 O O . VAL A 1 463 ? -2.770 -0.016 4.515 1.00 96.81 463 VAL A O 1
ATOM 3171 N N . ILE A 1 464 ? -4.042 0.920 6.100 1.00 97.00 464 ILE A N 1
ATOM 3172 C CA . ILE A 1 464 ? -5.288 0.891 5.328 1.00 97.00 464 ILE A CA 1
ATOM 3173 C C . ILE A 1 464 ? -5.920 2.280 5.385 1.00 97.00 464 ILE A C 1
ATOM 3175 O O . ILE A 1 464 ? -6.420 2.665 6.436 1.00 97.00 464 ILE A O 1
ATOM 3179 N N . GLN A 1 465 ? -5.944 2.995 4.262 1.00 96.25 465 GLN A N 1
ATOM 3180 C CA . GLN A 1 465 ? -6.589 4.299 4.111 1.00 96.25 465 GLN A CA 1
ATOM 3181 C C . GLN A 1 465 ? -7.700 4.209 3.062 1.00 96.25 465 GLN A C 1
ATOM 3183 O O . GLN A 1 465 ? -7.418 4.044 1.871 1.00 96.25 465 GLN A O 1
ATOM 3188 N N . LEU A 1 466 ? -8.967 4.316 3.482 1.00 94.38 466 LEU A N 1
ATOM 3189 C CA . LEU A 1 466 ? -10.110 4.250 2.562 1.00 94.38 466 LEU A CA 1
ATOM 3190 C C . LEU A 1 466 ? -11.115 5.378 2.794 1.00 94.38 466 LEU A C 1
ATOM 3192 O O . LEU A 1 466 ? -11.396 5.731 3.935 1.00 94.38 466 LEU A O 1
ATOM 3196 N N . GLN A 1 467 ? -11.760 5.870 1.733 1.00 92.62 467 GLN A N 1
ATOM 3197 C CA . GLN A 1 467 ? -12.940 6.728 1.926 1.00 92.62 467 GLN A CA 1
ATOM 3198 C C . GLN A 1 467 ? -14.152 5.881 2.329 1.00 92.62 467 GLN A C 1
ATOM 3200 O O . GLN A 1 467 ? -14.879 6.224 3.255 1.00 92.62 467 GLN A O 1
ATOM 3205 N N . GLN A 1 468 ? -14.364 4.733 1.679 1.00 92.44 468 GLN A N 1
ATOM 3206 C CA . GLN A 1 468 ? -15.499 3.868 1.984 1.00 92.44 468 GLN A CA 1
ATOM 3207 C C . GLN A 1 468 ? -15.150 2.377 1.962 1.00 92.44 468 GLN A C 1
ATOM 3209 O O . GLN A 1 468 ? -14.589 1.875 0.985 1.00 92.44 468 GLN A O 1
ATOM 3214 N N . ALA A 1 469 ? -15.595 1.645 2.989 1.00 93.38 469 ALA A N 1
ATOM 3215 C CA . ALA A 1 469 ? -15.660 0.188 2.944 1.00 93.38 469 ALA A CA 1
ATOM 3216 C C . ALA A 1 469 ? -16.897 -0.410 3.613 1.00 93.38 469 ALA A C 1
ATOM 3218 O O . ALA A 1 469 ? -17.323 0.064 4.656 1.00 93.38 469 ALA A O 1
ATOM 3219 N N . ASN A 1 470 ? -17.469 -1.487 3.062 1.00 90.94 470 ASN A N 1
ATOM 3220 C CA . ASN A 1 470 ? -18.612 -2.146 3.709 1.00 90.94 470 ASN A CA 1
ATOM 3221 C C . ASN A 1 470 ? -18.152 -3.086 4.824 1.00 90.94 470 ASN A C 1
ATOM 3223 O O . ASN A 1 470 ? -18.754 -3.103 5.897 1.00 90.94 470 ASN A O 1
ATOM 3227 N N . VAL A 1 471 ? -17.097 -3.865 4.583 1.00 93.19 471 VAL A N 1
ATOM 3228 C CA . VAL A 1 471 ? -16.597 -4.862 5.533 1.00 93.19 471 VAL A CA 1
ATOM 3229 C C . VAL A 1 471 ? -15.070 -4.868 5.556 1.00 93.19 471 VAL A C 1
ATOM 3231 O O . VAL A 1 471 ? -14.430 -5.026 4.523 1.00 93.19 471 VAL A O 1
ATOM 3234 N N . ILE A 1 472 ? -14.479 -4.783 6.744 1.00 95.69 472 ILE A N 1
ATOM 3235 C CA . ILE A 1 472 ? -13.059 -5.059 6.983 1.00 95.69 472 ILE A CA 1
ATOM 3236 C C . ILE A 1 472 ? -12.977 -6.157 8.039 1.00 95.69 472 ILE A C 1
ATOM 3238 O O . ILE A 1 472 ? -13.544 -6.017 9.119 1.00 95.69 472 ILE A O 1
ATOM 3242 N N . LYS A 1 473 ? -12.294 -7.260 7.739 1.00 95.19 473 LYS A N 1
ATOM 3243 C CA . LYS A 1 473 ? -12.061 -8.367 8.675 1.00 95.19 473 LYS A CA 1
ATOM 3244 C C . LYS A 1 473 ? -10.572 -8.620 8.805 1.00 95.19 473 LYS A C 1
ATOM 3246 O O . LYS A 1 473 ? -9.908 -8.844 7.797 1.00 95.19 473 LYS A O 1
ATOM 3251 N N . ILE A 1 474 ? -10.067 -8.601 10.031 1.00 94.69 474 ILE A N 1
ATOM 3252 C CA . ILE A 1 474 ? -8.664 -8.870 10.334 1.00 94.69 474 ILE A CA 1
ATOM 3253 C C . ILE A 1 474 ? -8.614 -9.974 11.390 1.00 94.69 474 ILE A C 1
ATOM 3255 O O . ILE A 1 474 ? -9.191 -9.798 12.462 1.00 94.69 474 ILE A O 1
ATOM 3259 N N . SER A 1 475 ? -7.963 -11.100 11.093 1.00 90.12 475 SER A N 1
ATOM 3260 C CA . SER A 1 475 ? -7.905 -12.271 11.978 1.00 90.12 475 SER A CA 1
ATOM 3261 C C . SER A 1 475 ? -6.518 -12.925 12.051 1.00 90.12 475 SER A C 1
ATOM 3263 O O . SER A 1 475 ? -5.621 -12.586 11.296 1.00 90.12 475 SER A O 1
ATOM 3265 N N . ASP A 1 476 ? -6.347 -13.897 12.947 1.00 83.19 476 ASP A N 1
ATOM 3266 C CA . ASP A 1 476 ? -5.307 -14.940 12.916 1.00 83.19 476 ASP A CA 1
ATOM 3267 C C . ASP A 1 476 ? -3.826 -14.523 13.072 1.00 83.19 476 ASP A C 1
ATOM 3269 O O . ASP A 1 476 ? -2.944 -15.173 12.522 1.00 83.19 476 ASP A O 1
ATOM 3273 N N . SER A 1 477 ? -3.503 -13.576 13.956 1.00 82.69 477 SER A N 1
ATOM 3274 C CA . SER A 1 477 ? -2.131 -13.088 14.252 1.00 82.69 477 SER A CA 1
ATOM 3275 C C . SER A 1 477 ? -1.521 -12.113 13.237 1.00 82.69 477 SER A C 1
ATOM 3277 O O . SER A 1 477 ? -0.299 -11.942 13.189 1.00 82.69 477 SER A O 1
ATOM 3279 N N . VAL A 1 478 ? -2.367 -11.421 12.476 1.00 89.56 478 VAL A N 1
ATOM 3280 C CA . VAL A 1 478 ? -1.959 -10.339 11.567 1.00 89.56 478 VAL A CA 1
ATOM 3281 C C . VAL A 1 478 ? -1.285 -9.185 12.314 1.00 89.56 478 VAL A C 1
ATOM 3283 O O . VAL A 1 478 ? -1.682 -8.820 13.423 1.00 89.56 478 VAL A O 1
ATOM 3286 N N . GLN A 1 479 ? -0.298 -8.558 11.670 1.00 88.81 479 GLN A N 1
ATOM 3287 C CA . GLN A 1 479 ? 0.340 -7.327 12.135 1.00 88.81 479 GLN A CA 1
ATOM 3288 C C . GLN A 1 479 ? 0.134 -6.195 11.125 1.00 88.81 479 GLN A C 1
ATOM 3290 O O . GLN A 1 479 ? 0.611 -6.283 9.995 1.00 88.81 479 GLN A O 1
ATOM 3295 N N . LEU A 1 480 ? -0.529 -5.117 11.549 1.00 93.38 480 LEU A N 1
ATOM 3296 C CA . LEU A 1 480 ? -0.611 -3.856 10.813 1.00 93.38 480 LEU A CA 1
ATOM 3297 C C . LEU A 1 480 ? 0.255 -2.816 11.532 1.00 93.38 480 LEU A C 1
ATOM 3299 O O . LEU A 1 480 ? 0.021 -2.515 12.706 1.00 93.38 480 LEU A O 1
ATOM 3303 N N . ILE A 1 481 ? 1.271 -2.298 10.844 1.00 90.31 481 ILE A N 1
ATOM 3304 C CA . ILE A 1 481 ? 2.245 -1.346 11.387 1.00 90.31 481 ILE A CA 1
ATOM 3305 C C . ILE A 1 481 ? 2.264 -0.104 10.503 1.00 90.31 481 ILE A C 1
ATOM 3307 O O . ILE A 1 481 ? 2.771 -0.151 9.383 1.00 90.31 481 ILE A O 1
ATOM 3311 N N . ALA A 1 482 ? 1.705 0.994 10.993 1.00 91.62 482 ALA A N 1
ATOM 3312 C CA . ALA A 1 482 ? 1.717 2.254 10.268 1.00 91.62 482 ALA A CA 1
ATOM 3313 C C . ALA A 1 482 ? 3.093 2.930 10.323 1.00 91.62 482 ALA A C 1
ATOM 3315 O O . ALA A 1 482 ? 3.924 2.616 11.182 1.00 91.62 482 ALA A O 1
ATOM 3316 N N . GLY A 1 483 ? 3.326 3.839 9.382 1.00 90.38 483 GLY A N 1
ATOM 3317 C CA . GLY A 1 483 ? 4.596 4.522 9.220 1.00 90.38 483 GLY A CA 1
ATOM 3318 C C . GLY A 1 483 ? 4.814 5.577 10.291 1.00 90.38 483 GLY A C 1
ATOM 3319 O O . GLY A 1 483 ? 3.900 6.323 10.631 1.00 90.38 483 GLY A O 1
ATOM 3320 N N . ASP A 1 484 ? 6.033 5.686 10.804 1.00 89.56 484 ASP A N 1
ATOM 3321 C CA . ASP A 1 484 ? 6.408 6.786 11.691 1.00 89.56 484 ASP A CA 1
ATOM 3322 C C . ASP A 1 484 ? 6.518 8.100 10.890 1.00 89.56 484 ASP A C 1
ATOM 3324 O O . ASP A 1 484 ? 6.939 8.104 9.731 1.00 89.56 484 ASP A O 1
ATOM 3328 N N . GLY A 1 485 ? 6.150 9.225 11.501 1.00 86.44 485 GLY A N 1
ATOM 3329 C CA . GLY A 1 485 ? 6.395 10.556 10.958 1.00 86.44 485 GLY A CA 1
ATOM 3330 C C . GLY A 1 485 ? 7.879 10.914 11.023 1.00 86.44 485 GLY A C 1
ATOM 3331 O O . GLY A 1 485 ? 8.587 10.530 11.954 1.00 86.44 485 GLY A O 1
ATOM 3332 N N . GLY A 1 486 ? 8.365 11.665 10.038 1.00 84.44 486 GLY A N 1
ATOM 3333 C CA . GLY A 1 486 ? 9.753 12.114 10.020 1.00 84.44 486 GLY A CA 1
ATOM 3334 C C . GLY A 1 486 ? 10.029 13.135 11.127 1.00 84.44 486 GLY A C 1
ATOM 3335 O O . GLY A 1 486 ? 9.180 13.975 11.433 1.00 84.44 486 GLY A O 1
ATOM 3336 N N . SER A 1 487 ? 11.231 13.119 11.709 1.00 83.12 487 SER A N 1
ATOM 3337 C CA . SER A 1 487 ? 11.660 14.197 12.614 1.00 83.12 487 SER A CA 1
ATOM 3338 C C . SER A 1 487 ? 12.357 15.322 11.849 1.00 83.12 487 SER A C 1
ATOM 3340 O O . SER A 1 487 ? 13.015 15.111 10.823 1.00 83.12 487 SER A O 1
ATOM 3342 N N . THR A 1 488 ? 12.285 16.533 12.393 1.00 75.31 488 THR A N 1
ATOM 3343 C CA . THR A 1 488 ? 13.098 17.660 11.924 1.00 75.31 488 THR A CA 1
ATOM 3344 C C . THR A 1 488 ? 14.273 17.883 12.863 1.00 75.31 488 THR A C 1
ATOM 3346 O O . THR A 1 488 ? 14.140 17.849 14.086 1.00 75.31 488 THR A O 1
ATOM 3349 N N . ARG A 1 489 ? 15.452 18.139 12.296 1.00 71.00 489 ARG A N 1
ATOM 3350 C CA . ARG A 1 489 ? 16.564 18.731 13.043 1.00 71.00 489 ARG A CA 1
ATOM 3351 C C . ARG A 1 489 ? 16.656 20.195 12.610 1.00 71.00 489 ARG A C 1
ATOM 3353 O O . ARG A 1 489 ? 16.768 20.491 11.422 1.00 71.00 489 ARG A O 1
ATOM 3360 N N . GLY A 1 490 ? 16.475 21.110 13.557 1.00 61.19 490 GLY A N 1
ATOM 3361 C CA . GLY A 1 490 ? 16.448 22.546 13.301 1.00 61.19 490 GLY A CA 1
ATOM 3362 C C . GLY A 1 490 ? 17.791 23.181 13.609 1.00 61.19 490 GLY A C 1
ATOM 3363 O O . GLY A 1 490 ? 18.306 23.061 14.719 1.00 61.19 490 GLY A O 1
ATOM 3364 N N . SER A 1 491 ? 18.312 23.938 12.639 1.00 61.97 491 SER A N 1
ATOM 3365 C CA . SER A 1 491 ? 19.501 24.765 12.837 1.00 61.97 491 SER A CA 1
ATOM 3366 C C . SER A 1 491 ? 19.367 25.596 14.111 1.00 61.97 491 SER A C 1
ATOM 3368 O O . SER A 1 491 ? 18.342 26.245 14.329 1.00 61.97 491 SER A O 1
ATOM 3370 N N . THR A 1 492 ? 20.442 25.655 14.900 1.00 65.06 492 THR A N 1
ATOM 3371 C CA . THR A 1 492 ? 20.491 26.432 16.145 1.00 65.06 492 THR A CA 1
ATOM 3372 C C . THR A 1 492 ? 20.010 27.873 15.967 1.00 65.06 492 THR A C 1
ATOM 3374 O O . THR A 1 492 ? 19.507 28.451 16.913 1.00 65.06 492 THR A O 1
ATOM 3377 N N . ASN A 1 493 ? 20.111 28.460 14.769 1.00 64.75 493 ASN A N 1
ATOM 3378 C CA . ASN A 1 493 ? 19.818 29.876 14.532 1.00 64.75 493 ASN A CA 1
ATOM 3379 C C . ASN A 1 493 ? 18.530 30.134 13.712 1.00 64.75 493 ASN A C 1
ATOM 3381 O O . ASN A 1 493 ? 18.338 31.262 13.257 1.00 64.75 493 ASN A O 1
ATOM 3385 N N . GLY A 1 494 ? 17.688 29.121 13.463 1.00 64.62 494 GLY A N 1
ATOM 3386 C CA . GLY A 1 494 ? 16.456 29.234 12.660 1.00 64.62 494 GLY A CA 1
ATOM 3387 C C . GLY A 1 494 ? 15.161 29.030 13.459 1.00 64.62 494 GLY A C 1
ATOM 3388 O O . GLY A 1 494 ? 15.192 28.595 14.611 1.00 64.62 494 GLY A O 1
ATOM 3389 N N . ASN A 1 495 ? 14.016 29.335 12.833 1.00 65.50 495 ASN A N 1
ATOM 3390 C CA . ASN A 1 495 ? 12.697 28.923 13.334 1.00 65.50 495 ASN A CA 1
ATOM 3391 C C . ASN A 1 495 ? 12.593 27.393 13.262 1.00 65.50 495 ASN A C 1
ATOM 3393 O O . ASN A 1 495 ? 12.995 26.817 12.246 1.00 65.50 495 ASN A O 1
ATOM 3397 N N . GLY A 1 496 ? 12.069 26.746 14.307 1.00 66.12 496 GLY A N 1
ATOM 3398 C CA . GLY A 1 496 ? 11.949 25.289 14.328 1.00 66.12 496 GLY A CA 1
ATOM 3399 C C . GLY A 1 496 ? 10.988 24.775 13.249 1.00 66.12 496 GLY A C 1
ATOM 3400 O O . GLY A 1 496 ? 9.932 25.361 13.022 1.00 66.12 496 GLY A O 1
ATOM 3401 N N . GLY A 1 497 ? 11.372 23.696 12.567 1.00 74.44 497 GLY A N 1
ATOM 3402 C CA . GLY A 1 497 ? 10.494 22.919 11.689 1.00 74.44 497 GLY A CA 1
ATOM 3403 C C . GLY A 1 497 ? 9.546 22.020 12.487 1.00 74.44 497 GLY A C 1
ATOM 3404 O O . GLY A 1 497 ? 9.881 21.605 13.602 1.00 74.44 497 GLY A O 1
ATOM 3405 N N . ASN A 1 498 ? 8.370 21.730 11.923 1.00 82.06 498 ASN A N 1
ATOM 3406 C CA . ASN A 1 498 ? 7.398 20.826 12.540 1.00 82.06 498 ASN A CA 1
ATOM 3407 C C . ASN A 1 498 ? 7.726 19.368 12.205 1.00 82.06 498 ASN A C 1
ATOM 3409 O O . ASN A 1 498 ? 8.047 19.053 11.054 1.00 82.06 498 ASN A O 1
ATOM 3413 N N . GLY A 1 499 ? 7.602 18.489 13.199 1.00 82.81 499 GLY A N 1
ATOM 3414 C CA . GLY A 1 499 ? 7.653 17.044 12.987 1.00 82.81 499 GLY A CA 1
ATOM 3415 C C . GLY A 1 499 ? 6.481 16.553 12.130 1.00 82.81 499 GLY A C 1
ATOM 3416 O O . GLY A 1 499 ? 5.405 17.154 12.132 1.00 82.81 499 GLY A O 1
ATOM 3417 N N . GLY A 1 500 ? 6.700 15.473 11.382 1.00 86.38 500 GLY A N 1
ATOM 3418 C CA . GLY A 1 500 ? 5.662 14.824 10.589 1.00 86.38 500 GLY A CA 1
ATOM 3419 C C . GLY A 1 500 ? 4.729 14.005 11.474 1.00 86.38 500 GLY A C 1
ATOM 3420 O O . GLY A 1 500 ? 5.144 13.480 12.508 1.00 86.38 500 GLY A O 1
ATOM 3421 N N . ASN A 1 501 ? 3.466 13.876 11.084 1.00 88.06 501 ASN A N 1
ATOM 3422 C CA . ASN A 1 501 ? 2.528 13.021 11.807 1.00 88.06 501 ASN A CA 1
ATOM 3423 C C . ASN A 1 501 ? 2.836 11.542 11.537 1.00 88.06 501 ASN A C 1
ATOM 3425 O O . ASN A 1 501 ? 3.246 11.188 10.431 1.00 88.06 501 ASN A O 1
ATOM 3429 N N . GLY A 1 502 ? 2.620 10.685 12.532 1.00 86.69 502 GLY A N 1
ATOM 3430 C CA . GLY A 1 502 ? 2.592 9.240 12.323 1.00 86.69 502 GLY A CA 1
ATOM 3431 C C . GLY A 1 502 ? 1.344 8.822 11.551 1.00 86.69 502 GLY A C 1
ATOM 3432 O O . GLY A 1 502 ? 0.298 9.454 11.696 1.00 86.69 502 GLY A O 1
ATOM 3433 N N . GLY A 1 503 ? 1.462 7.769 10.747 1.00 90.56 503 GLY A N 1
ATOM 3434 C CA . GLY A 1 503 ? 0.337 7.190 10.018 1.00 90.56 503 GLY A CA 1
ATOM 3435 C C . GLY A 1 503 ? -0.583 6.360 10.913 1.00 90.56 503 GLY A C 1
ATOM 3436 O O . GLY A 1 503 ? -0.195 5.887 11.992 1.00 90.56 503 GLY A O 1
ATOM 3437 N N . ASP A 1 504 ? -1.802 6.148 10.441 1.00 90.94 504 ASP A N 1
ATOM 3438 C CA . ASP A 1 504 ? -2.819 5.320 11.065 1.00 90.94 504 ASP A CA 1
ATOM 3439 C C . ASP A 1 504 ? -2.702 3.854 10.610 1.00 90.94 504 ASP A C 1
ATOM 3441 O O . ASP A 1 504 ? -2.392 3.548 9.456 1.00 90.94 504 ASP A O 1
ATOM 3445 N N . ALA A 1 505 ? -2.990 2.888 11.492 1.00 91.12 505 ALA A N 1
ATOM 3446 C CA . ALA A 1 505 ? -3.056 1.494 11.031 1.00 91.12 505 ALA A CA 1
ATOM 3447 C C . ALA A 1 505 ? -4.334 1.244 10.206 1.00 91.12 505 ALA A C 1
ATOM 3449 O O . ALA A 1 505 ? -4.311 0.497 9.232 1.00 91.12 505 ALA A O 1
ATOM 3450 N N . ILE A 1 506 ? -5.447 1.891 10.552 1.00 94.44 506 ILE A N 1
ATOM 3451 C CA . ILE A 1 506 ? -6.675 1.885 9.752 1.00 94.44 506 ILE A CA 1
ATOM 3452 C C . ILE A 1 506 ? -7.293 3.284 9.814 1.00 94.44 506 ILE A C 1
ATOM 3454 O O . ILE A 1 506 ? -7.704 3.700 10.893 1.00 94.44 506 ILE A O 1
ATOM 3458 N N . GLN A 1 507 ? -7.414 3.971 8.681 1.00 94.06 507 GLN A N 1
ATOM 3459 C CA . GLN A 1 507 ? -8.097 5.258 8.539 1.00 94.06 507 GLN A CA 1
ATOM 3460 C C . GLN A 1 507 ? -9.261 5.132 7.552 1.00 94.06 507 GLN A C 1
ATOM 3462 O O . GLN A 1 507 ? -9.075 4.712 6.407 1.00 94.06 507 GLN A O 1
ATOM 3467 N N . LEU A 1 508 ? -10.471 5.487 7.993 1.00 90.56 508 LEU A N 1
ATOM 3468 C CA . LEU A 1 508 ? -11.692 5.350 7.198 1.00 90.56 508 LEU A CA 1
ATOM 3469 C C . LEU A 1 508 ? -12.621 6.554 7.354 1.00 90.56 508 LEU A C 1
ATOM 3471 O O . LEU A 1 508 ? -12.953 6.935 8.480 1.00 90.56 508 LEU A O 1
ATOM 3475 N N . ASP A 1 509 ? -13.134 7.087 6.243 1.00 87.06 509 ASP A N 1
ATOM 3476 C CA . ASP A 1 509 ? -14.210 8.085 6.318 1.00 87.06 509 ASP A CA 1
ATOM 3477 C C . ASP A 1 509 ? -15.544 7.393 6.657 1.00 87.06 509 ASP A C 1
ATOM 3479 O O . ASP A 1 509 ? -16.241 7.771 7.600 1.00 87.06 509 ASP A O 1
ATOM 3483 N N . GLN A 1 510 ? -15.889 6.320 5.940 1.00 80.62 510 GLN A N 1
ATOM 3484 C CA . GLN A 1 510 ? -17.117 5.553 6.163 1.00 80.62 510 GLN A CA 1
ATOM 3485 C C . GLN A 1 510 ? -16.860 4.046 6.098 1.00 80.62 510 GLN A C 1
ATOM 3487 O O . GLN A 1 510 ? -16.612 3.488 5.029 1.00 80.62 510 GLN A O 1
ATOM 3492 N N . ALA A 1 511 ? -16.982 3.354 7.229 1.00 70.88 511 ALA A N 1
ATOM 3493 C CA . ALA A 1 511 ? -17.005 1.896 7.264 1.00 70.88 511 ALA A CA 1
ATOM 3494 C C . ALA A 1 511 ? -18.428 1.383 7.522 1.00 70.88 511 ALA A C 1
ATOM 3496 O O . ALA A 1 511 ? -19.186 2.006 8.251 1.00 70.88 511 ALA A O 1
ATOM 3497 N N . GLY A 1 512 ? -18.793 0.225 6.977 1.00 79.38 512 GLY A N 1
ATOM 3498 C CA . GLY A 1 512 ? -19.954 -0.531 7.441 1.00 79.38 512 GLY A CA 1
ATOM 3499 C C . GLY A 1 512 ? -19.604 -1.269 8.732 1.00 79.38 512 GLY A C 1
ATOM 3500 O O . GLY A 1 512 ? -20.075 -0.919 9.813 1.00 79.38 512 GLY A O 1
ATOM 3501 N N . ILE A 1 513 ? -18.749 -2.291 8.628 1.00 85.81 513 ILE A N 1
ATOM 3502 C CA . ILE A 1 513 ? -18.337 -3.143 9.750 1.00 85.81 513 ILE A CA 1
ATOM 3503 C C . ILE A 1 513 ? -16.829 -3.422 9.691 1.00 85.81 513 ILE A C 1
ATOM 3505 O O . ILE A 1 513 ? -16.337 -3.965 8.707 1.00 85.81 513 ILE A O 1
ATOM 3509 N N . ILE A 1 514 ? -16.109 -3.142 10.775 1.00 90.25 514 ILE A N 1
ATOM 3510 C CA . ILE A 1 514 ? -14.723 -3.560 11.013 1.00 90.25 514 ILE A CA 1
ATOM 3511 C C . ILE A 1 514 ? -14.753 -4.653 12.076 1.00 90.25 514 ILE A C 1
ATOM 3513 O O . ILE A 1 514 ? -15.253 -4.426 13.169 1.00 90.25 514 ILE A O 1
ATOM 3517 N N . THR A 1 515 ? -14.245 -5.844 11.779 1.00 86.75 515 THR A N 1
ATOM 3518 C CA . THR A 1 515 ? -14.113 -6.949 12.737 1.00 86.75 515 THR A CA 1
ATOM 3519 C C . THR A 1 515 ? -12.645 -7.292 12.908 1.00 86.75 515 THR A C 1
ATOM 3521 O O . THR A 1 515 ? -11.974 -7.612 11.929 1.00 86.75 515 THR A O 1
ATOM 3524 N N . ILE A 1 516 ? -12.152 -7.248 14.140 1.00 85.75 516 ILE A N 1
ATOM 3525 C CA . ILE A 1 516 ? -10.785 -7.647 14.482 1.00 85.75 516 ILE A CA 1
ATOM 3526 C C . ILE A 1 516 ? -10.868 -8.818 15.449 1.00 85.75 516 ILE A C 1
ATOM 3528 O O . ILE A 1 516 ? -11.571 -8.733 16.461 1.00 85.75 516 ILE A O 1
ATOM 3532 N N . SER A 1 517 ? -10.178 -9.909 15.131 1.00 80.00 517 SER A N 1
ATOM 3533 C CA . SER A 1 517 ? -10.217 -11.125 15.930 1.00 80.00 517 SER A CA 1
ATOM 3534 C C . SER A 1 517 ? -8.875 -11.844 16.004 1.00 80.00 517 SER A C 1
ATOM 3536 O O . SER A 1 517 ? -8.006 -11.642 15.178 1.00 80.00 517 SER A O 1
ATOM 3538 N N . ASP A 1 518 ? -8.694 -12.712 16.995 1.00 78.38 518 ASP A N 1
ATOM 3539 C CA . ASP A 1 518 ? -7.634 -13.731 16.984 1.00 78.38 518 ASP A CA 1
ATOM 3540 C C . ASP A 1 518 ? -6.184 -13.198 16.920 1.00 78.38 518 ASP A C 1
ATOM 3542 O O . ASP A 1 518 ? -5.450 -13.465 15.974 1.00 78.38 518 ASP A O 1
ATOM 3546 N N . SER A 1 519 ? -5.727 -12.520 17.980 1.00 75.31 519 SER A N 1
ATOM 3547 C CA . SER A 1 519 ? -4.306 -12.155 18.184 1.00 75.31 519 SER A CA 1
ATOM 3548 C C . SER A 1 519 ? -3.725 -11.122 17.215 1.00 75.31 519 SER A C 1
ATOM 3550 O O . SER A 1 519 ? -2.520 -11.094 16.968 1.00 75.31 519 SER A O 1
ATOM 3552 N N . VAL A 1 520 ? -4.562 -10.224 16.701 1.00 79.88 520 VAL A N 1
ATOM 3553 C CA . VAL A 1 520 ? -4.143 -9.157 15.784 1.00 79.88 520 VAL A CA 1
ATOM 3554 C C . VAL A 1 520 ? -3.363 -8.067 16.515 1.00 79.88 520 VAL A C 1
ATOM 3556 O O . VAL A 1 520 ? -3.694 -7.684 17.639 1.00 79.88 520 VAL A O 1
ATOM 3559 N N . ARG A 1 521 ? -2.339 -7.527 15.852 1.00 78.94 521 ARG A N 1
ATOM 3560 C CA . ARG A 1 521 ? -1.536 -6.401 16.328 1.00 78.94 521 ARG A CA 1
ATOM 3561 C C . ARG A 1 521 ? -1.717 -5.194 15.411 1.00 78.94 521 ARG A C 1
ATOM 3563 O O . ARG A 1 521 ? -1.252 -5.221 14.278 1.00 78.94 521 ARG A O 1
ATOM 3570 N N . LEU A 1 522 ? -2.341 -4.134 15.915 1.00 83.25 522 LEU A N 1
ATOM 3571 C CA . LEU A 1 522 ? -2.487 -2.848 15.232 1.00 83.25 522 LEU A CA 1
ATOM 3572 C C . LEU A 1 522 ? -1.611 -1.808 15.927 1.00 83.25 522 LEU A C 1
ATOM 3574 O O . LEU A 1 522 ? -1.821 -1.495 17.101 1.00 83.25 522 LEU A O 1
ATOM 3578 N N . MET A 1 523 ? -0.618 -1.291 15.212 1.00 79.12 523 MET A N 1
ATOM 3579 C CA . MET A 1 523 ? 0.319 -0.298 15.727 1.00 79.12 523 MET A CA 1
ATOM 3580 C C . MET A 1 523 ? 0.305 0.920 14.823 1.00 79.12 523 MET A C 1
ATOM 3582 O O . MET A 1 523 ? 0.635 0.822 13.644 1.00 79.12 523 MET A O 1
ATOM 3586 N N . ALA A 1 524 ? -0.052 2.061 15.395 1.00 77.19 524 ALA A N 1
ATOM 3587 C CA . ALA A 1 524 ? 0.070 3.328 14.701 1.00 77.19 524 ALA A CA 1
ATOM 3588 C C . ALA A 1 524 ? 1.530 3.800 14.600 1.00 77.19 524 ALA A C 1
ATOM 3590 O O . ALA A 1 524 ? 2.407 3.280 15.298 1.00 77.19 524 ALA A O 1
ATOM 3591 N N . GLY A 1 525 ? 1.769 4.812 13.772 1.00 79.06 525 GLY A N 1
ATOM 3592 C CA . GLY A 1 525 ? 3.052 5.484 13.638 1.00 79.06 525 GLY A CA 1
ATOM 3593 C C . GLY A 1 525 ? 3.307 6.487 14.757 1.00 79.06 525 GLY A C 1
ATOM 3594 O O . GLY A 1 525 ? 2.388 7.148 15.245 1.00 79.06 525 GLY A O 1
ATOM 3595 N N . ASN A 1 526 ? 4.562 6.638 15.168 1.00 80.50 526 ASN A N 1
ATOM 3596 C CA . ASN A 1 526 ? 4.976 7.742 16.032 1.00 80.50 526 ASN A CA 1
ATOM 3597 C C . ASN A 1 526 ? 4.868 9.073 15.292 1.00 80.50 526 ASN A C 1
ATOM 3599 O O . ASN A 1 526 ? 5.143 9.143 14.098 1.00 80.50 526 ASN A O 1
ATOM 3603 N N . GLY A 1 527 ? 4.538 10.137 16.021 1.00 80.19 527 GLY A N 1
ATOM 3604 C CA . GLY A 1 527 ? 4.770 11.487 15.521 1.00 80.19 527 GLY A CA 1
ATOM 3605 C C . GLY A 1 527 ? 6.261 11.795 15.579 1.00 80.19 527 GLY A C 1
ATOM 3606 O O . GLY A 1 527 ? 6.913 11.448 16.565 1.00 80.19 527 GLY A O 1
ATOM 3607 N N . GLY A 1 528 ? 6.795 12.416 14.533 1.00 80.69 528 GLY A N 1
ATOM 3608 C CA . GLY A 1 528 ? 8.201 12.790 14.478 1.00 80.69 528 GLY A CA 1
ATOM 3609 C C . GLY A 1 528 ? 8.520 14.007 15.345 1.00 80.69 528 GLY A C 1
ATOM 3610 O O . GLY A 1 528 ? 7.650 14.825 15.657 1.00 80.69 528 GLY A O 1
ATOM 3611 N N . ASP A 1 529 ? 9.790 14.156 15.711 1.00 80.31 529 ASP A N 1
ATOM 3612 C CA . ASP A 1 529 ? 10.218 15.234 16.601 1.00 80.31 529 ASP A CA 1
ATOM 3613 C C . ASP A 1 529 ? 10.179 16.601 15.910 1.00 80.31 529 ASP A C 1
ATOM 3615 O O . ASP A 1 529 ? 10.677 16.791 14.789 1.00 80.31 529 ASP A O 1
ATOM 3619 N N . GLY A 1 530 ? 9.647 17.582 16.636 1.00 73.69 530 GLY A N 1
ATOM 3620 C CA . GLY A 1 530 ? 9.861 18.996 16.350 1.00 73.69 530 GLY A CA 1
ATOM 3621 C C . GLY A 1 530 ? 11.280 19.417 16.735 1.00 73.69 530 GLY A C 1
ATOM 3622 O O . GLY A 1 530 ? 11.914 18.825 17.610 1.00 73.69 530 GLY A O 1
ATOM 3623 N N . SER A 1 531 ? 11.795 20.459 16.087 1.00 73.19 531 SER A N 1
ATOM 3624 C CA . SER A 1 531 ? 13.169 20.912 16.321 1.00 73.19 531 SER A CA 1
ATOM 3625 C C . SER A 1 531 ? 13.314 22.041 17.351 1.00 73.19 531 SER A C 1
ATOM 3627 O O . SER A 1 531 ? 12.517 22.981 17.398 1.00 73.19 531 SER A O 1
ATOM 3629 N N . ASN A 1 532 ? 14.415 21.987 18.116 1.00 63.41 532 ASN A N 1
ATOM 3630 C CA . ASN A 1 532 ? 14.803 22.948 19.163 1.00 63.41 532 ASN A CA 1
ATOM 3631 C C . ASN A 1 532 ? 15.607 24.144 18.624 1.00 63.41 532 ASN A C 1
ATOM 3633 O O . ASN A 1 532 ? 16.750 24.375 19.028 1.00 63.41 532 ASN A O 1
ATOM 3637 N N . GLY A 1 533 ? 15.030 24.904 17.692 1.00 61.97 533 GLY A N 1
ATOM 3638 C CA . GLY A 1 533 ? 15.621 26.174 17.254 1.00 61.97 533 GLY A CA 1
ATOM 3639 C C . GLY A 1 533 ? 15.648 27.218 18.384 1.00 61.97 533 GLY A C 1
ATOM 3640 O O . GLY A 1 533 ? 14.786 27.203 19.256 1.00 61.97 533 GLY A O 1
ATOM 3641 N N . ILE A 1 534 ? 16.615 28.151 18.368 1.00 61.28 534 ILE A N 1
ATOM 3642 C CA . ILE A 1 534 ? 16.664 29.293 19.315 1.00 61.28 534 ILE A CA 1
ATOM 3643 C C . ILE A 1 534 ? 15.463 30.254 19.114 1.00 61.28 534 ILE A C 1
ATOM 3645 O O . ILE A 1 534 ? 15.164 31.052 20.002 1.00 61.28 534 ILE A O 1
ATOM 3649 N N . GLY A 1 535 ? 14.772 30.183 17.965 1.00 62.22 535 GLY A N 1
ATOM 3650 C CA . GLY A 1 535 ? 13.515 30.896 17.688 1.00 62.22 535 GLY A CA 1
ATOM 3651 C C . GLY A 1 535 ? 12.269 30.223 18.288 1.00 62.22 535 GLY A C 1
ATOM 3652 O O . GLY A 1 535 ? 12.370 29.428 19.216 1.00 62.22 535 GLY A O 1
ATOM 3653 N N . ASN A 1 536 ? 11.076 30.525 17.755 1.00 61.53 536 ASN A N 1
ATOM 3654 C CA . ASN A 1 536 ? 9.854 29.793 18.122 1.00 61.53 536 ASN A CA 1
ATOM 3655 C C . ASN A 1 536 ? 10.071 28.301 17.810 1.00 61.53 536 ASN A C 1
ATOM 3657 O O . ASN A 1 536 ? 10.327 27.954 16.651 1.00 61.53 536 ASN A O 1
ATOM 3661 N N . GLY A 1 537 ? 10.030 27.446 18.838 1.00 62.22 537 GLY A N 1
ATOM 3662 C CA . GLY A 1 537 ? 10.230 26.006 18.686 1.00 62.22 537 GLY A CA 1
ATOM 3663 C C . GLY A 1 537 ? 9.215 25.404 17.714 1.00 62.22 537 GLY A C 1
ATOM 3664 O O . GLY A 1 537 ? 8.058 25.828 17.682 1.00 62.22 537 GLY A O 1
ATOM 3665 N N . GLY A 1 538 ? 9.656 24.439 16.907 1.00 67.69 538 GLY A N 1
ATOM 3666 C CA . GLY A 1 538 ? 8.761 23.704 16.017 1.00 67.69 538 GLY A CA 1
ATOM 3667 C C . GLY A 1 538 ? 7.861 22.769 16.821 1.00 67.69 538 GLY A C 1
ATOM 3668 O O . GLY A 1 538 ? 8.277 22.258 17.863 1.00 67.69 538 GLY A O 1
ATOM 3669 N N . ASN A 1 539 ? 6.629 22.549 16.365 1.00 78.38 539 ASN A N 1
ATOM 3670 C CA . ASN A 1 539 ? 5.731 21.617 17.044 1.00 78.38 539 ASN A CA 1
ATOM 3671 C C . ASN A 1 539 ? 6.148 20.170 16.741 1.00 78.38 539 ASN A C 1
ATOM 3673 O O . ASN A 1 539 ? 6.557 19.857 15.619 1.00 78.38 539 ASN A O 1
ATOM 3677 N N . GLY A 1 540 ? 6.028 19.290 17.737 1.00 77.56 540 GLY A N 1
ATOM 3678 C CA . GLY A 1 540 ? 6.124 17.849 17.501 1.00 77.56 540 GLY A CA 1
ATOM 3679 C C . GLY A 1 540 ? 4.992 17.374 16.590 1.00 77.56 540 GLY A C 1
ATOM 3680 O O . GLY A 1 540 ? 3.893 17.935 16.614 1.00 77.56 540 GLY A O 1
ATOM 3681 N N . GLY A 1 541 ? 5.261 16.350 15.784 1.00 78.25 541 GLY A N 1
ATOM 3682 C CA . GLY A 1 541 ? 4.238 15.678 14.996 1.00 78.25 541 GLY A CA 1
ATOM 3683 C C . GLY A 1 541 ? 3.264 14.921 15.897 1.00 78.25 541 GLY A C 1
ATOM 3684 O O . GLY A 1 541 ? 3.626 14.441 16.974 1.00 78.25 541 GLY A O 1
ATOM 3685 N N . ASN A 1 542 ? 2.011 14.800 15.470 1.00 79.19 542 ASN A N 1
ATOM 3686 C CA . ASN A 1 542 ? 1.035 13.979 16.181 1.00 79.19 542 ASN A CA 1
ATOM 3687 C C . ASN A 1 542 ? 1.333 12.494 15.958 1.00 79.19 542 ASN A C 1
ATOM 3689 O O . ASN A 1 542 ? 1.694 12.091 14.853 1.00 79.19 542 ASN A O 1
ATOM 3693 N N . GLY A 1 543 ? 1.152 11.672 16.990 1.00 74.69 543 GLY A N 1
ATOM 3694 C CA . GLY A 1 543 ? 1.122 10.224 16.807 1.00 74.69 543 GLY A CA 1
ATOM 3695 C C . GLY A 1 543 ? -0.116 9.793 16.020 1.00 74.69 543 GLY A C 1
ATOM 3696 O O . GLY A 1 543 ? -1.183 10.393 16.170 1.00 74.69 543 GLY A O 1
ATOM 3697 N N . GLY A 1 544 ? 0.028 8.753 15.204 1.00 75.69 544 GLY A N 1
ATOM 3698 C CA . GLY A 1 544 ? -1.084 8.156 14.472 1.00 75.69 544 GLY A CA 1
ATOM 3699 C C . GLY A 1 544 ? -2.012 7.351 15.383 1.00 75.69 544 GLY A C 1
ATOM 3700 O O . GLY A 1 544 ? -1.646 6.932 16.488 1.00 75.69 544 GLY A O 1
ATOM 3701 N N . ASN A 1 545 ? -3.219 7.087 14.906 1.00 79.44 545 ASN A N 1
ATOM 3702 C CA . ASN A 1 545 ? -4.228 6.262 15.554 1.00 79.44 545 ASN A CA 1
ATOM 3703 C C . ASN A 1 545 ? -4.148 4.811 15.058 1.00 79.44 545 ASN A C 1
ATOM 3705 O O . ASN A 1 545 ? -3.873 4.539 13.893 1.00 79.44 545 ASN A O 1
ATOM 3709 N N . ALA A 1 546 ? -4.417 3.831 15.921 1.00 78.56 546 ALA A N 1
ATOM 3710 C CA . ALA A 1 546 ? -4.471 2.449 15.436 1.00 78.56 546 ALA A CA 1
ATOM 3711 C C . ALA A 1 546 ? -5.741 2.200 14.602 1.00 78.56 546 ALA A C 1
ATOM 3713 O O . ALA A 1 546 ? -5.687 1.496 13.598 1.00 78.56 546 ALA A O 1
ATOM 3714 N N . ILE A 1 547 ? -6.868 2.811 14.971 1.00 85.94 547 ILE A N 1
ATOM 3715 C CA . ILE A 1 547 ? -8.075 2.858 14.141 1.00 85.94 547 ILE A CA 1
ATOM 3716 C C . ILE A 1 547 ? -8.656 4.269 14.207 1.00 85.94 547 ILE A C 1
ATOM 3718 O O . ILE A 1 547 ? -8.917 4.766 15.300 1.00 85.94 547 ILE A O 1
ATOM 3722 N N . GLN A 1 548 ? -8.913 4.891 13.064 1.00 86.06 548 GLN A N 1
ATOM 3723 C CA . GLN A 1 548 ? -9.659 6.134 12.931 1.00 86.06 548 GLN A CA 1
ATOM 3724 C C . GLN A 1 548 ? -10.858 5.909 12.005 1.00 86.06 548 GLN A C 1
ATOM 3726 O O . GLN A 1 548 ? -10.701 5.466 10.869 1.00 86.06 548 GLN A O 1
ATOM 3731 N N . VAL A 1 549 ? -12.060 6.227 12.490 1.00 84.94 549 VAL A N 1
ATOM 3732 C CA . VAL A 1 549 ? -13.305 6.169 11.709 1.00 84.94 549 VAL A CA 1
ATOM 3733 C C . VAL A 1 549 ? -14.082 7.476 11.857 1.00 84.94 549 VAL A C 1
ATOM 3735 O O . VAL A 1 549 ? -14.207 7.994 12.972 1.00 84.94 549 VAL A O 1
ATOM 3738 N N . GLN A 1 550 ? -14.621 8.018 10.761 1.00 78.81 550 GLN A N 1
ATOM 3739 C CA . GLN A 1 550 ? -15.429 9.239 10.839 1.00 78.81 550 GLN A CA 1
ATOM 3740 C C . GLN A 1 550 ? -16.895 8.911 11.133 1.00 78.81 550 GLN A C 1
ATOM 3742 O O . GLN A 1 550 ? -17.381 9.257 12.207 1.00 78.81 550 GLN A O 1
ATOM 3747 N N . GLU A 1 551 ? -17.619 8.223 10.246 1.00 78.38 551 GLU A N 1
ATOM 3748 C CA . GLU A 1 551 ? -19.078 8.081 10.395 1.00 78.38 551 GLU A CA 1
ATOM 3749 C C . GLU A 1 551 ? -19.622 6.675 10.125 1.00 78.38 551 GLU A C 1
ATOM 3751 O O . GLU A 1 551 ? -19.057 5.900 9.350 1.00 78.38 551 GLU A O 1
ATOM 3756 N N . LYS A 1 552 ? -20.775 6.375 10.749 1.00 78.81 552 LYS A N 1
ATOM 3757 C CA . LYS A 1 552 ? -21.627 5.190 10.497 1.00 78.81 552 LYS A CA 1
ATOM 3758 C C . LYS A 1 552 ? -20.912 3.838 10.594 1.00 78.81 552 LYS A C 1
ATOM 3760 O O . LYS A 1 552 ? -21.393 2.847 10.050 1.00 78.81 552 LYS A O 1
ATOM 3765 N N . SER A 1 553 ? -19.797 3.798 11.313 1.00 80.44 553 SER A N 1
ATOM 3766 C CA . SER A 1 553 ? -18.905 2.649 11.369 1.00 80.44 553 SER A CA 1
ATOM 3767 C C . SER A 1 553 ? -19.184 1.777 12.578 1.00 80.44 553 SER A C 1
ATOM 3769 O O . SER A 1 553 ? -19.235 2.269 13.704 1.00 80.44 553 SER A O 1
ATOM 3771 N N . LYS A 1 554 ? -19.321 0.465 12.363 1.00 78.69 554 LYS A N 1
ATOM 3772 C CA . LYS A 1 554 ? -19.388 -0.522 13.444 1.00 78.69 554 LYS A CA 1
ATOM 3773 C C . LYS A 1 554 ? -18.041 -1.216 13.620 1.00 78.69 554 LYS A C 1
ATOM 3775 O O . LYS A 1 554 ? -17.631 -1.968 12.747 1.00 78.69 554 LYS A O 1
ATOM 3780 N N . ILE A 1 555 ? -17.375 -1.024 14.752 1.00 80.31 555 ILE A N 1
ATOM 3781 C CA . ILE A 1 555 ? -16.138 -1.733 15.103 1.00 80.31 555 ILE A CA 1
ATOM 3782 C C . ILE A 1 555 ? -16.482 -2.860 16.076 1.00 80.31 555 ILE A C 1
ATOM 3784 O O . ILE A 1 555 ? -17.064 -2.602 17.122 1.00 80.31 555 ILE A O 1
ATOM 3788 N N . ILE A 1 556 ? -16.110 -4.091 15.742 1.00 75.88 556 ILE A N 1
ATOM 3789 C CA . ILE A 1 556 ? -16.307 -5.299 16.543 1.00 75.88 556 ILE A CA 1
ATOM 3790 C C . ILE A 1 556 ? -14.933 -5.865 16.891 1.00 75.88 556 ILE A C 1
ATOM 3792 O O . ILE A 1 556 ? -14.183 -6.266 15.998 1.00 75.88 556 ILE A O 1
ATOM 3796 N N . LEU A 1 557 ? -14.610 -5.940 18.180 1.00 76.31 557 LEU A N 1
ATOM 3797 C CA . LEU A 1 557 ? -13.451 -6.701 18.646 1.00 76.31 557 LEU A CA 1
ATOM 3798 C C . LEU A 1 557 ? -13.934 -8.032 19.218 1.00 76.31 557 LEU A C 1
ATOM 3800 O O . LEU A 1 557 ? -14.689 -8.070 20.195 1.00 76.31 557 LEU A O 1
ATOM 3804 N N . ALA A 1 558 ? -13.503 -9.119 18.586 1.00 63.75 558 ALA A N 1
ATOM 3805 C CA . ALA A 1 558 ? -13.914 -10.478 18.900 1.00 63.75 558 ALA A CA 1
ATOM 3806 C C . ALA A 1 558 ? -12.694 -11.38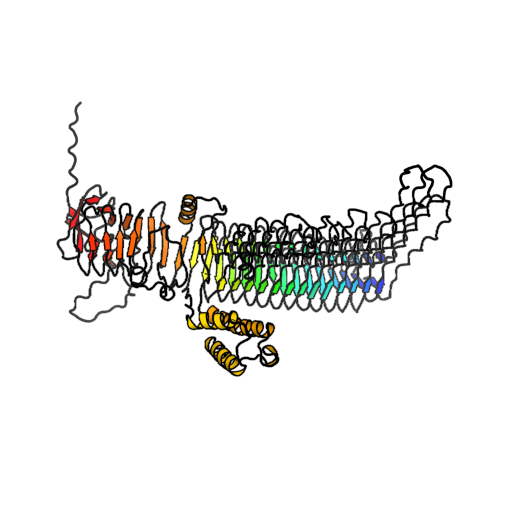2 19.142 1.00 63.75 558 ALA A C 1
ATOM 3808 O O . ALA A 1 558 ? -11.556 -11.048 18.849 1.00 63.75 558 ALA A O 1
ATOM 3809 N N . ASN A 1 559 ? -12.928 -12.576 19.660 1.00 67.56 559 ASN A N 1
ATOM 3810 C CA . ASN A 1 559 ? -11.927 -13.630 19.826 1.00 67.56 559 ASN A CA 1
ATOM 3811 C C . ASN A 1 559 ? -10.652 -13.331 20.666 1.00 67.56 559 ASN A C 1
ATOM 3813 O O . ASN A 1 559 ? -10.732 -12.646 21.681 1.00 67.56 559 ASN A O 1
ATOM 3817 N N . LYS A 1 560 ? -9.508 -13.995 20.395 1.00 57.59 560 LYS A N 1
ATOM 3818 C CA . LYS A 1 560 ? -8.290 -13.924 21.247 1.00 57.59 560 LYS A CA 1
ATOM 3819 C C . LYS A 1 560 ? -7.745 -12.487 21.362 1.00 57.59 560 LYS A C 1
ATOM 3821 O O . LYS A 1 560 ? -7.998 -11.670 20.480 1.00 57.59 560 LYS A O 1
ATOM 3826 N N . GLY A 1 561 ? -6.980 -12.207 22.426 1.00 58.59 561 GLY A N 1
ATOM 3827 C CA . GLY A 1 561 ? -6.469 -10.871 22.765 1.00 58.59 561 GLY A CA 1
ATOM 3828 C C . GLY A 1 561 ? -5.772 -10.184 21.592 1.00 58.59 561 GLY A C 1
ATOM 3829 O O . GLY A 1 561 ? -4.770 -10.682 21.093 1.00 58.59 561 GLY A O 1
ATOM 3830 N N . SER A 1 562 ? -6.330 -9.066 21.126 1.00 62.56 562 SER A N 1
ATOM 3831 C CA . SER A 1 562 ? -5.734 -8.233 20.078 1.00 62.56 562 SER A CA 1
ATOM 3832 C C . SER A 1 562 ? -5.055 -7.022 20.716 1.00 62.56 562 SER A C 1
ATOM 3834 O O . SER A 1 562 ? -5.640 -6.347 21.566 1.00 62.56 562 SER A O 1
ATOM 3836 N N . LEU A 1 563 ? -3.828 -6.727 20.291 1.00 61.97 563 LEU A N 1
ATOM 3837 C CA . LEU A 1 563 ? -3.071 -5.566 20.744 1.00 61.97 563 LEU A CA 1
ATOM 3838 C C . LEU A 1 563 ? -3.312 -4.399 19.787 1.00 61.97 563 LEU A C 1
ATOM 3840 O O . LEU A 1 563 ? -2.781 -4.380 18.681 1.00 61.97 563 LEU A O 1
ATOM 3844 N N . ILE A 1 564 ? -4.085 -3.415 20.234 1.00 66.44 564 ILE A N 1
ATOM 3845 C CA . ILE A 1 564 ? -4.373 -2.184 19.491 1.00 66.44 564 ILE A CA 1
ATOM 3846 C C . ILE A 1 564 ? -3.722 -1.032 20.249 1.00 66.44 564 ILE A C 1
ATOM 3848 O O . ILE A 1 564 ? -4.068 -0.813 21.410 1.00 66.44 564 ILE A O 1
ATOM 3852 N N . TYR A 1 565 ? -2.768 -0.346 19.619 1.00 66.50 565 TYR A N 1
ATOM 3853 C CA . TYR A 1 565 ? -1.919 0.647 20.276 1.00 66.50 565 TYR A CA 1
ATOM 3854 C C . TYR A 1 565 ? -1.742 1.906 19.418 1.00 66.50 565 TYR A C 1
ATOM 3856 O O . TYR A 1 565 ? -1.111 1.868 18.357 1.00 66.50 565 TYR A O 1
ATOM 3864 N N . GLY A 1 566 ? -2.279 3.028 19.906 1.00 59.50 566 GLY A N 1
ATOM 3865 C CA . GLY A 1 566 ? -1.943 4.363 19.409 1.00 59.50 566 GLY A CA 1
ATOM 3866 C C . GLY A 1 566 ? -0.563 4.783 19.910 1.00 59.50 566 GLY A C 1
ATOM 3867 O O . GLY A 1 566 ? -0.166 4.418 21.020 1.00 59.50 566 GLY A O 1
ATOM 3868 N N . ARG A 1 567 ? 0.186 5.530 19.099 1.00 65.19 567 ARG A N 1
ATOM 3869 C CA . ARG A 1 567 ? 1.559 5.921 19.441 1.00 65.19 567 ARG A CA 1
ATOM 3870 C C . ARG A 1 567 ? 1.659 7.369 19.891 1.00 65.19 567 ARG A C 1
ATOM 3872 O O . ARG A 1 567 ? 0.813 8.208 19.597 1.00 65.19 567 ARG A O 1
ATOM 3879 N N . ARG A 1 568 ? 2.696 7.657 20.674 1.00 62.34 568 ARG A N 1
ATOM 3880 C CA . ARG A 1 568 ? 2.965 8.995 21.201 1.00 62.34 568 ARG A CA 1
ATOM 3881 C C . ARG A 1 568 ? 3.478 9.899 20.073 1.00 62.34 568 ARG A C 1
ATOM 3883 O O . ARG A 1 568 ? 4.308 9.475 19.276 1.00 62.34 568 ARG A O 1
ATOM 3890 N N . GLY A 1 569 ? 3.009 11.145 20.033 1.00 58.41 569 GLY A N 1
ATOM 3891 C CA . GLY A 1 569 ? 3.753 12.211 19.367 1.00 58.41 569 GLY A CA 1
ATOM 3892 C C . GLY A 1 569 ? 4.956 12.560 20.235 1.00 58.41 569 GLY A C 1
ATOM 3893 O O . GLY A 1 569 ? 4.777 12.919 21.406 1.00 58.41 569 GLY A O 1
ATOM 3894 N N . GLU A 1 570 ? 6.177 12.373 19.736 1.00 56.56 570 GLU A N 1
ATOM 3895 C CA . GLU A 1 570 ? 7.354 12.772 20.504 1.00 56.56 570 GLU A CA 1
ATOM 3896 C C . GLU A 1 570 ? 7.398 14.309 20.581 1.00 56.56 570 GLU A C 1
ATOM 3898 O O . GLU A 1 570 ? 7.477 15.035 19.589 1.00 56.56 570 GLU A O 1
ATOM 3903 N N . GLY A 1 571 ? 7.226 14.826 21.801 1.00 50.72 571 GLY A N 1
ATOM 3904 C CA . GLY A 1 571 ? 7.386 16.242 22.101 1.00 50.72 571 GLY A CA 1
ATOM 3905 C C . GLY A 1 571 ? 8.866 16.601 22.078 1.00 50.72 571 GLY A C 1
ATOM 3906 O O . GLY A 1 571 ? 9.675 15.881 22.661 1.00 50.72 571 GLY A O 1
ATOM 3907 N N . GLY A 1 572 ? 9.221 17.711 21.428 1.00 48.56 572 GLY A N 1
ATOM 3908 C CA . GLY A 1 572 ? 10.600 18.120 21.115 1.00 48.56 572 GLY A CA 1
ATOM 3909 C C . GLY A 1 572 ? 11.525 18.411 22.309 1.00 48.56 572 GLY A C 1
ATOM 3910 O O . GLY A 1 572 ? 12.588 19.005 22.137 1.00 48.56 572 GLY A O 1
ATOM 3911 N N . LEU A 1 573 ? 11.193 18.004 23.533 1.00 45.94 573 LEU A N 1
ATOM 3912 C CA . LEU A 1 573 ? 12.068 18.160 24.692 1.00 45.94 573 LEU A CA 1
ATOM 3913 C C . LEU A 1 573 ? 13.206 17.133 24.641 1.00 45.94 573 LEU A C 1
ATOM 3915 O O . LEU A 1 573 ? 13.193 16.113 25.333 1.00 45.94 573 LEU A O 1
ATOM 3919 N N . SER A 1 574 ? 14.239 17.423 23.844 1.00 46.59 574 SER A N 1
ATOM 3920 C CA . SER A 1 574 ? 15.510 16.723 23.984 1.00 46.59 574 SER A CA 1
ATOM 3921 C C . SER A 1 574 ? 15.986 16.887 25.431 1.00 46.59 574 SER A C 1
ATOM 3923 O O . SER A 1 574 ? 16.075 17.997 25.961 1.00 46.59 574 SER A O 1
ATOM 3925 N N . LYS A 1 575 ? 16.279 15.762 26.093 1.00 45.69 575 LYS A N 1
ATOM 3926 C CA . LYS A 1 575 ? 16.744 15.708 27.491 1.00 45.69 575 LYS A CA 1
ATOM 3927 C C . LYS A 1 575 ? 17.979 16.580 27.778 1.00 45.69 575 LYS A C 1
ATOM 3929 O O . LYS A 1 575 ? 18.249 16.869 28.938 1.00 45.69 575 LYS A O 1
ATOM 3934 N N . ASP A 1 576 ? 18.683 17.028 26.740 1.00 47.84 576 ASP A N 1
ATOM 3935 C CA . ASP A 1 576 ? 19.916 17.814 26.824 1.00 47.84 576 ASP A CA 1
ATOM 3936 C C . ASP A 1 576 ? 19.702 19.337 26.949 1.00 47.84 576 ASP A C 1
ATOM 3938 O O . ASP A 1 576 ? 20.677 20.083 27.077 1.00 47.84 576 ASP A O 1
ATOM 3942 N N . SER A 1 577 ? 18.462 19.845 26.907 1.00 44.72 577 SER A N 1
ATOM 3943 C CA . SER A 1 577 ? 18.191 21.294 26.978 1.00 44.72 577 SER A CA 1
ATOM 3944 C C . SER A 1 577 ? 18.015 21.852 28.397 1.00 44.72 577 SER A C 1
ATOM 3946 O O . SER A 1 577 ? 17.982 23.072 28.559 1.00 44.72 577 SER A O 1
ATOM 3948 N N . ILE A 1 578 ? 17.993 21.003 29.435 1.00 47.28 578 ILE A N 1
ATOM 3949 C CA . ILE A 1 578 ? 17.790 21.430 30.835 1.00 47.28 578 ILE A CA 1
ATOM 3950 C C . ILE A 1 578 ? 18.891 22.400 31.318 1.00 47.28 578 ILE A C 1
ATOM 3952 O O . ILE A 1 578 ? 18.625 23.242 32.172 1.00 47.28 578 ILE A O 1
ATOM 3956 N N . ASP A 1 579 ? 20.088 22.375 30.719 1.00 46.59 579 ASP A N 1
ATOM 3957 C CA . ASP A 1 579 ? 21.216 23.221 31.147 1.00 46.59 579 ASP A CA 1
ATOM 3958 C C . ASP A 1 579 ? 21.431 24.510 30.336 1.00 46.59 579 ASP A C 1
ATOM 3960 O O . ASP A 1 579 ? 22.286 25.332 30.684 1.00 46.59 579 ASP A O 1
ATOM 3964 N N . ARG A 1 580 ? 20.660 24.758 29.270 1.00 47.28 580 ARG A N 1
ATOM 3965 C CA . ARG A 1 580 ? 20.778 26.009 28.504 1.00 47.28 580 ARG A CA 1
ATOM 3966 C C . ARG A 1 580 ? 19.521 26.848 28.675 1.00 47.28 580 ARG A C 1
ATOM 3968 O O . ARG A 1 580 ? 18.489 26.548 28.094 1.00 47.28 580 ARG A O 1
ATOM 3975 N N . LYS A 1 581 ? 19.653 27.946 29.434 1.00 46.25 581 LYS A N 1
ATOM 3976 C CA . LYS A 1 581 ? 18.700 29.070 29.558 1.00 46.25 581 LYS A CA 1
ATOM 3977 C C . LYS A 1 581 ? 18.441 29.747 28.196 1.00 46.25 581 LYS A C 1
ATOM 3979 O O . LYS A 1 581 ? 18.826 30.896 27.986 1.00 46.25 581 LYS A O 1
ATOM 3984 N N . ALA A 1 582 ? 17.872 29.023 27.241 1.00 48.31 582 ALA A N 1
ATOM 3985 C CA . ALA A 1 582 ? 17.511 29.540 25.933 1.00 48.31 582 ALA A CA 1
ATOM 3986 C C . ALA A 1 582 ? 16.157 30.258 26.036 1.00 48.31 582 ALA A C 1
ATOM 3988 O O . ALA A 1 582 ? 15.188 29.721 26.559 1.00 48.31 582 ALA A O 1
ATOM 3989 N N . TYR A 1 583 ? 16.125 31.503 25.567 1.00 50.69 583 TYR A N 1
ATOM 3990 C CA . TYR A 1 583 ? 15.053 32.490 25.733 1.00 50.69 583 TYR A CA 1
ATOM 3991 C C . TYR A 1 583 ? 13.821 32.271 24.817 1.00 50.69 583 TYR A C 1
ATOM 3993 O O . TYR A 1 583 ? 13.178 33.242 24.423 1.00 50.69 583 TYR A O 1
ATOM 4001 N N . GLY A 1 584 ? 13.484 31.028 24.457 1.00 53.62 584 GLY A N 1
ATOM 4002 C CA . GLY A 1 584 ? 12.364 30.701 23.559 1.00 53.62 584 GLY A CA 1
ATOM 4003 C C . GLY A 1 584 ? 11.255 29.906 24.253 1.00 53.62 584 GLY A C 1
ATOM 4004 O O . GLY A 1 584 ? 11.532 29.088 25.129 1.00 53.62 584 GLY A O 1
ATOM 4005 N N . SER A 1 585 ? 9.994 30.135 23.872 1.00 53.28 585 SER A N 1
ATOM 4006 C CA . SER A 1 585 ? 8.877 29.284 24.304 1.00 53.28 585 SER A CA 1
ATOM 4007 C C . SER A 1 585 ? 9.065 27.862 23.747 1.00 53.28 585 SER A C 1
ATOM 4009 O O . SER A 1 585 ? 9.311 27.734 22.545 1.00 53.28 585 SER A O 1
ATOM 4011 N N . PRO A 1 586 ? 8.945 26.804 24.573 1.00 56.00 586 PRO A N 1
ATOM 4012 C CA . PRO A 1 586 ? 8.978 25.423 24.096 1.00 56.00 586 PRO A CA 1
ATOM 4013 C C . PRO A 1 586 ? 7.939 25.216 22.989 1.00 56.00 586 PRO A C 1
ATOM 4015 O O . PRO A 1 586 ? 6.819 25.722 23.100 1.00 56.00 586 PRO A O 1
ATOM 4018 N N . GLY A 1 587 ? 8.304 24.485 21.931 1.00 56.06 587 GLY A N 1
ATOM 4019 C CA . GLY A 1 587 ? 7.330 24.010 20.946 1.00 56.06 587 GLY A CA 1
ATOM 4020 C C . GLY A 1 587 ? 6.245 23.179 21.635 1.00 56.06 587 GLY A C 1
ATOM 4021 O O . GLY A 1 587 ? 6.497 22.577 22.682 1.00 56.06 587 GLY A O 1
ATOM 4022 N N . LYS A 1 588 ? 5.022 23.166 21.093 1.00 59.81 588 LYS A N 1
ATOM 4023 C CA . LYS A 1 588 ? 3.959 22.332 21.667 1.00 59.81 588 LYS A CA 1
ATOM 4024 C C . LYS A 1 588 ? 4.290 20.861 21.422 1.00 59.81 588 LYS A C 1
ATOM 4026 O O . LYS A 1 588 ? 4.676 20.487 20.311 1.00 59.81 588 LYS A O 1
ATOM 4031 N N . ASP A 1 589 ? 4.114 20.044 22.455 1.00 59.72 589 ASP A N 1
ATOM 4032 C CA . ASP A 1 589 ? 4.195 18.593 22.328 1.00 59.72 589 ASP A CA 1
ATOM 4033 C C . ASP A 1 589 ? 3.154 18.107 21.311 1.00 59.72 589 ASP A C 1
ATOM 4035 O O . ASP A 1 589 ? 2.011 18.577 21.301 1.00 59.72 589 ASP A O 1
ATOM 4039 N N . GLY A 1 590 ? 3.559 17.168 20.453 1.00 58.56 590 GLY A N 1
ATOM 4040 C CA . GLY A 1 590 ? 2.638 16.481 19.557 1.00 58.56 590 GLY A CA 1
ATOM 4041 C C . GLY A 1 590 ? 1.581 15.719 20.357 1.00 58.56 590 GLY A C 1
ATOM 4042 O O . GLY A 1 590 ? 1.854 15.190 21.439 1.00 58.56 590 GLY A O 1
ATOM 4043 N N . SER A 1 591 ? 0.352 15.663 19.845 1.00 62.94 591 SER A N 1
ATOM 4044 C CA . SER A 1 591 ? -0.708 14.909 20.515 1.00 62.94 591 SER A CA 1
ATOM 4045 C C . SER A 1 591 ? -0.455 13.401 20.427 1.00 62.94 591 SER A C 1
ATOM 4047 O O . SER A 1 591 ? 0.137 12.892 19.473 1.00 62.94 591 SER A O 1
ATOM 4049 N N . PHE A 1 592 ? -0.900 12.672 21.449 1.00 64.44 592 PHE A N 1
ATOM 4050 C CA . PHE A 1 592 ? -0.889 11.215 21.430 1.00 64.44 592 PHE A CA 1
ATOM 4051 C C . PHE A 1 592 ? -1.952 10.695 20.456 1.00 64.44 592 PHE A C 1
ATOM 4053 O O . PHE A 1 592 ? -3.103 11.153 20.449 1.00 64.44 592 PHE A O 1
ATOM 4060 N N . GLY A 1 593 ? -1.561 9.705 19.666 1.00 58.69 593 GLY A N 1
ATOM 4061 C CA . GLY A 1 593 ? -2.464 8.902 18.868 1.00 58.69 593 GLY A CA 1
ATOM 4062 C C . GLY A 1 593 ? -3.390 8.058 19.739 1.00 58.69 593 GLY A C 1
ATOM 4063 O O . GLY A 1 593 ? -3.005 7.601 20.819 1.00 58.69 593 GLY A O 1
ATOM 4064 N N . ALA A 1 594 ? -4.629 7.860 19.291 1.00 58.62 594 ALA A N 1
ATOM 4065 C CA . ALA A 1 594 ? -5.595 7.020 19.994 1.00 58.62 594 ALA A CA 1
ATOM 4066 C C . ALA A 1 594 ? -5.457 5.546 19.579 1.00 58.62 594 ALA A C 1
ATOM 4068 O O . ALA A 1 594 ? -5.031 5.234 18.468 1.00 58.62 594 ALA A O 1
ATOM 4069 N N . ALA A 1 595 ? -5.871 4.616 20.444 1.00 64.31 595 ALA A N 1
ATOM 4070 C CA . ALA A 1 595 ? -6.060 3.233 20.006 1.00 64.31 595 ALA A CA 1
ATOM 4071 C C . ALA A 1 595 ? -7.251 3.149 19.038 1.00 64.31 595 ALA A C 1
ATOM 4073 O O . ALA A 1 595 ? -7.164 2.509 17.995 1.00 64.31 595 ALA A O 1
ATOM 4074 N N . ILE A 1 596 ? -8.343 3.847 19.360 1.00 69.38 596 ILE A N 1
ATOM 4075 C CA . ILE A 1 596 ? -9.503 4.002 18.478 1.00 69.38 596 ILE A CA 1
ATOM 4076 C C . ILE A 1 596 ? -9.971 5.458 18.552 1.00 69.38 596 ILE A C 1
ATOM 4078 O O . ILE A 1 596 ? -10.233 5.967 19.643 1.00 69.38 596 ILE A O 1
ATOM 4082 N N . ALA A 1 597 ? -10.075 6.121 17.404 1.00 64.06 597 ALA A N 1
ATOM 4083 C CA . ALA A 1 597 ? -10.579 7.477 17.251 1.00 64.06 597 ALA A CA 1
ATOM 4084 C C . ALA A 1 597 ? -11.892 7.467 16.456 1.00 64.06 597 ALA A C 1
ATOM 4086 O O . ALA A 1 597 ? -11.907 7.133 15.272 1.00 64.06 597 ALA A O 1
ATOM 4087 N N . PHE A 1 598 ? -12.985 7.874 17.100 1.00 69.19 598 PHE A N 1
ATOM 4088 C CA . PHE A 1 598 ? -14.240 8.204 16.420 1.00 69.19 598 PHE A CA 1
ATOM 4089 C C . PHE A 1 598 ? -14.248 9.701 16.152 1.00 69.19 598 PHE A C 1
ATOM 4091 O O . PHE A 1 598 ? -14.218 10.466 17.116 1.00 69.19 598 PHE A O 1
ATOM 4098 N N . THR A 1 599 ? -14.258 10.128 14.889 1.00 70.38 599 THR A N 1
ATOM 4099 C CA . THR A 1 599 ? -14.152 11.558 14.554 1.00 70.38 599 THR A CA 1
ATOM 4100 C C . THR A 1 599 ? -15.428 12.191 13.988 1.00 70.38 599 THR A C 1
ATOM 4102 O O . THR A 1 599 ? -15.476 13.394 13.728 1.00 70.38 599 THR A O 1
ATOM 4105 N N . GLY A 1 600 ? -16.494 11.396 13.870 1.00 61.41 600 GLY A N 1
ATOM 4106 C CA . GLY A 1 600 ? -17.843 11.818 13.493 1.00 61.41 600 GLY A CA 1
ATOM 4107 C C . GLY A 1 600 ? -18.941 11.033 14.231 1.00 61.41 600 GLY A C 1
ATOM 4108 O O . GLY A 1 600 ? -18.751 10.560 15.358 1.00 61.41 600 GLY A O 1
ATOM 4109 N N . SER A 1 601 ? -20.129 10.954 13.626 1.00 61.72 601 SER A N 1
ATOM 4110 C CA . SER A 1 601 ? -21.374 10.509 14.281 1.00 61.72 601 SER A CA 1
ATOM 4111 C C . SER A 1 601 ? -21.849 9.107 13.865 1.00 61.72 601 SER A C 1
ATOM 4113 O O . SER A 1 601 ? -21.470 8.580 12.815 1.00 61.72 601 SER A O 1
ATOM 4115 N N . ASN A 1 602 ? -22.756 8.526 14.661 1.00 66.50 602 ASN A N 1
ATOM 4116 C CA . ASN A 1 602 ? -23.430 7.241 14.405 1.00 66.50 602 ASN A CA 1
ATOM 4117 C C . ASN A 1 602 ? -22.502 6.019 14.314 1.00 66.50 602 ASN A C 1
ATOM 4119 O O . ASN A 1 602 ? -22.814 5.041 13.634 1.00 66.50 602 ASN A O 1
ATOM 4123 N N . ASN A 1 603 ? -21.362 6.067 14.991 1.00 66.38 603 ASN A N 1
ATOM 4124 C CA . ASN A 1 603 ? -20.460 4.935 15.109 1.00 66.38 603 ASN A CA 1
ATOM 4125 C C . ASN A 1 603 ? -20.891 4.009 16.255 1.00 66.38 603 ASN A C 1
ATOM 4127 O O . ASN A 1 603 ? -21.413 4.453 17.284 1.00 66.38 603 ASN A O 1
ATOM 4131 N N . ILE A 1 604 ? -20.652 2.713 16.080 1.00 60.12 604 ILE A N 1
ATOM 4132 C CA . ILE A 1 604 ? -20.939 1.668 17.060 1.00 60.12 604 ILE A CA 1
ATOM 4133 C C . ILE A 1 604 ? -19.624 0.986 17.416 1.00 60.12 604 ILE A C 1
ATOM 4135 O O . ILE A 1 604 ? -18.941 0.455 16.543 1.00 60.12 604 ILE A O 1
ATOM 4139 N N . PHE A 1 605 ? -19.291 0.950 18.699 1.00 68.94 605 PHE A N 1
ATOM 4140 C CA . PHE A 1 605 ? -18.199 0.127 19.198 1.00 68.94 605 PHE A CA 1
ATOM 4141 C C . PHE A 1 605 ? -18.764 -1.077 19.945 1.00 68.94 605 PHE A C 1
ATOM 4143 O O . PHE A 1 605 ? -19.491 -0.899 20.918 1.00 68.94 605 PHE A O 1
ATOM 4150 N N . GLU A 1 606 ? -18.458 -2.286 19.481 1.00 61.94 606 GLU A N 1
ATOM 4151 C CA . GLU A 1 606 ? -18.901 -3.545 20.071 1.00 61.94 606 GLU A CA 1
ATOM 4152 C C . GLU A 1 606 ? -17.711 -4.364 20.584 1.00 61.94 606 GLU A C 1
ATOM 4154 O O . GLU A 1 606 ? -16.816 -4.757 19.829 1.00 61.94 606 GLU A O 1
ATOM 4159 N N . LEU A 1 607 ? -17.731 -4.657 21.881 1.00 61.75 607 LEU A N 1
ATOM 4160 C CA . LEU A 1 607 ? -16.779 -5.548 22.537 1.00 61.75 607 LEU A CA 1
ATOM 4161 C C . LEU A 1 607 ? -17.465 -6.872 22.858 1.00 61.75 607 LEU A C 1
ATOM 4163 O O . LEU A 1 607 ? -18.377 -6.903 23.680 1.00 61.75 607 LEU A O 1
ATOM 4167 N N . GLN A 1 608 ? -17.012 -7.963 22.237 1.00 58.78 608 GLN A N 1
ATOM 4168 C CA . GLN A 1 608 ? -17.611 -9.291 22.422 1.00 58.78 608 GLN A CA 1
ATOM 4169 C C . GLN A 1 608 ? -16.862 -10.172 23.451 1.00 58.78 608 GLN A C 1
ATOM 4171 O O . GLN A 1 608 ? -17.146 -11.368 23.528 1.00 58.78 608 GLN A O 1
ATOM 4176 N N . ARG A 1 609 ? -15.883 -9.635 24.213 1.00 55.47 609 ARG A N 1
ATOM 4177 C CA . ARG A 1 609 ? -15.076 -10.378 25.217 1.00 55.47 609 ARG A CA 1
ATOM 4178 C C . ARG A 1 609 ? -14.503 -9.528 26.367 1.00 55.47 609 ARG A C 1
ATOM 4180 O O . ARG A 1 609 ? -14.398 -8.311 26.254 1.00 55.47 609 ARG A O 1
ATOM 4187 N N . ASN A 1 610 ? -14.039 -10.218 27.425 1.00 37.62 610 ASN A N 1
ATOM 4188 C CA . ASN A 1 610 ? -13.204 -9.714 28.531 1.00 37.62 610 ASN A CA 1
ATOM 4189 C C . ASN A 1 610 ? -11.937 -8.998 28.021 1.00 37.62 610 ASN A C 1
ATOM 4191 O O . ASN A 1 610 ? -11.043 -9.639 27.469 1.00 37.62 610 ASN A O 1
ATOM 4195 N N . ILE A 1 611 ? -11.821 -7.695 28.282 1.00 39.75 611 ILE A N 1
ATOM 4196 C CA . ILE A 1 611 ? -10.559 -6.952 28.217 1.00 39.75 611 ILE A CA 1
ATOM 4197 C C . ILE A 1 611 ? -9.893 -7.100 29.585 1.00 39.75 611 ILE A C 1
ATOM 4199 O O . ILE A 1 611 ? -10.270 -6.433 30.546 1.00 39.75 611 ILE A O 1
ATOM 4203 N N . ALA A 1 612 ? -8.897 -7.975 29.702 1.00 35.09 612 ALA A N 1
ATOM 4204 C CA . ALA A 1 612 ? -8.024 -7.939 30.866 1.00 35.09 612 ALA A CA 1
ATOM 4205 C C . ALA A 1 612 ? -6.849 -7.000 30.566 1.00 35.09 612 ALA A C 1
ATOM 4207 O O . ALA A 1 612 ? -5.869 -7.405 29.961 1.00 35.09 612 ALA A O 1
ATOM 4208 N N . ALA A 1 613 ? -6.899 -5.737 30.986 1.00 36.28 613 ALA A N 1
ATOM 4209 C CA . ALA A 1 613 ? -5.659 -5.030 31.272 1.00 36.28 613 ALA A CA 1
ATOM 4210 C C . ALA A 1 613 ? -4.891 -5.818 32.331 1.00 36.28 613 ALA A C 1
ATOM 4212 O O . ALA A 1 613 ? -5.356 -5.990 33.462 1.00 36.28 613 ALA A O 1
ATOM 4213 N N . VAL A 1 614 ? -3.715 -6.306 31.950 1.00 36.88 614 VAL A N 1
ATOM 4214 C CA . VAL A 1 614 ? -2.734 -6.802 32.905 1.00 36.88 614 VAL A CA 1
ATOM 4215 C C . VAL A 1 614 ? -2.155 -5.575 33.592 1.00 36.88 614 VAL A C 1
ATOM 4217 O O . VAL A 1 614 ? -1.399 -4.806 32.996 1.00 36.88 614 VAL A O 1
ATOM 4220 N N . THR A 1 615 ? -2.524 -5.377 34.854 1.00 36.59 615 THR A N 1
ATOM 4221 C CA . THR A 1 615 ? -1.783 -4.478 35.727 1.00 36.59 615 THR A CA 1
ATOM 4222 C C . THR A 1 615 ? -0.374 -5.035 35.848 1.00 36.59 615 THR A C 1
ATOM 4224 O O . THR A 1 615 ? -0.170 -6.134 36.366 1.00 36.59 615 THR A O 1
ATOM 4227 N N . TYR A 1 616 ? 0.605 -4.303 35.327 1.00 42.59 616 TYR A N 1
ATOM 4228 C CA . TYR A 1 616 ? 1.998 -4.677 35.504 1.00 42.59 616 TYR A CA 1
ATOM 4229 C C . TYR A 1 616 ? 2.308 -4.668 36.999 1.00 42.59 616 TYR A C 1
ATOM 4231 O O . TYR A 1 616 ? 2.055 -3.649 37.646 1.00 42.59 616 TYR A O 1
ATOM 4239 N N . PRO A 1 617 ? 2.885 -5.743 37.557 1.00 46.44 617 PRO A N 1
ATOM 4240 C CA . PRO A 1 617 ? 3.494 -5.654 38.867 1.00 46.44 617 PRO A CA 1
ATOM 4241 C C . PRO A 1 617 ? 4.475 -4.485 38.828 1.00 46.44 617 PRO A C 1
ATOM 4243 O O . PRO A 1 617 ? 5.309 -4.399 37.921 1.00 46.44 617 PRO A O 1
ATOM 4246 N N . GLU A 1 618 ? 4.357 -3.570 39.783 1.00 47.16 618 GLU A N 1
ATOM 4247 C CA . GLU A 1 618 ? 5.187 -2.365 39.838 1.00 47.16 618 GLU A CA 1
ATOM 4248 C C . GLU A 1 618 ? 6.683 -2.709 39.894 1.00 47.16 618 GLU A C 1
ATOM 4250 O O . GLU A 1 618 ? 7.543 -1.949 39.448 1.00 47.16 618 GLU A O 1
ATOM 4255 N N . ASP A 1 619 ? 6.975 -3.932 40.327 1.00 48.91 619 ASP A N 1
ATOM 4256 C CA . ASP A 1 619 ? 8.273 -4.571 40.248 1.00 48.91 619 ASP A CA 1
ATOM 4257 C C . ASP A 1 619 ? 8.771 -4.698 38.805 1.00 48.91 619 ASP A C 1
ATOM 4259 O O . ASP A 1 619 ? 9.882 -4.260 38.550 1.00 48.91 619 ASP A O 1
ATOM 4263 N N . ILE A 1 620 ? 7.978 -5.174 37.834 1.00 51.25 620 ILE A N 1
ATOM 4264 C CA . ILE A 1 620 ? 8.390 -5.276 36.418 1.00 51.25 620 ILE A CA 1
ATOM 4265 C C . ILE A 1 620 ? 8.624 -3.889 35.815 1.00 51.25 620 ILE A C 1
ATOM 4267 O O . ILE A 1 620 ? 9.652 -3.676 35.172 1.00 51.25 620 ILE A O 1
ATOM 4271 N N . LYS A 1 621 ? 7.721 -2.924 36.053 1.00 51.59 621 LYS A N 1
ATOM 4272 C CA . LYS A 1 621 ? 7.894 -1.531 35.597 1.00 51.59 621 LYS A CA 1
ATOM 4273 C C . LYS A 1 621 ? 9.183 -0.934 36.162 1.00 51.59 621 LYS A C 1
ATOM 4275 O O . LYS A 1 621 ? 10.010 -0.439 35.399 1.00 51.59 621 LYS A O 1
ATOM 4280 N N . ARG A 1 622 ? 9.408 -1.039 37.478 1.00 54.19 622 ARG A N 1
ATOM 4281 C CA . ARG A 1 622 ? 10.640 -0.574 38.140 1.00 54.19 622 ARG A CA 1
ATOM 4282 C C . ARG A 1 622 ? 11.879 -1.318 37.656 1.00 54.19 622 ARG A C 1
ATOM 4284 O O . ARG A 1 622 ? 12.935 -0.697 37.569 1.00 54.19 622 ARG A O 1
ATOM 4291 N N . LEU A 1 623 ? 11.782 -2.610 37.357 1.00 53.44 623 LEU A N 1
ATOM 4292 C CA . LEU A 1 623 ? 12.899 -3.446 36.913 1.00 53.44 623 LEU A CA 1
ATOM 4293 C C . LEU A 1 623 ? 13.296 -3.106 35.470 1.00 53.44 623 LEU A C 1
ATOM 4295 O O . LEU A 1 623 ? 14.468 -2.847 35.214 1.00 53.44 623 LEU A O 1
ATOM 4299 N N . VAL A 1 624 ? 12.322 -2.978 34.562 1.00 54.19 624 VAL A N 1
ATOM 4300 C CA . VAL A 1 624 ? 12.519 -2.511 33.179 1.00 54.19 624 VAL A CA 1
ATOM 4301 C C . VAL A 1 624 ? 13.037 -1.071 33.172 1.00 54.19 624 VAL A C 1
ATOM 4303 O O . VAL A 1 624 ? 14.005 -0.774 32.478 1.00 54.19 624 VAL A O 1
ATOM 4306 N N . TYR A 1 625 ? 12.487 -0.182 34.003 1.00 55.72 625 TYR A N 1
ATOM 4307 C CA . TYR A 1 625 ? 12.957 1.202 34.115 1.00 55.72 625 TYR A CA 1
ATOM 4308 C C . TYR A 1 625 ? 14.381 1.292 34.686 1.00 55.72 625 TYR A C 1
ATOM 4310 O O . TYR A 1 625 ? 15.204 2.054 34.179 1.00 55.72 625 TYR A O 1
ATOM 4318 N N . LYS A 1 626 ? 14.719 0.478 35.699 1.00 57.38 626 LYS A N 1
ATOM 4319 C CA . LYS A 1 626 ? 16.091 0.361 36.229 1.00 57.38 626 LYS A CA 1
ATOM 4320 C C . LYS A 1 626 ? 17.070 -0.123 35.164 1.00 57.38 626 LYS A C 1
ATOM 4322 O O . LYS A 1 626 ? 18.189 0.375 35.136 1.00 57.38 626 LYS A O 1
ATOM 4327 N N . PHE A 1 627 ? 16.650 -1.050 34.309 1.00 58.91 627 PHE A N 1
ATOM 4328 C CA . PHE A 1 627 ? 17.471 -1.595 33.232 1.00 58.91 627 PHE A CA 1
ATOM 4329 C C . PHE A 1 627 ? 17.630 -0.615 32.056 1.00 58.91 627 PHE A C 1
ATOM 4331 O O . PHE A 1 627 ? 18.692 -0.556 31.448 1.00 58.91 627 PHE A O 1
ATOM 4338 N N . LEU A 1 628 ? 16.594 0.181 31.754 1.00 53.31 628 LEU A N 1
ATOM 4339 C CA . LEU A 1 628 ? 16.572 1.130 30.633 1.00 53.31 628 LEU A CA 1
ATOM 4340 C C . LEU A 1 628 ? 17.207 2.494 30.949 1.00 53.31 628 LEU A C 1
ATOM 4342 O O . LEU A 1 628 ? 17.731 3.130 30.037 1.00 53.31 628 LEU A O 1
ATOM 4346 N N . TYR A 1 629 ? 17.135 2.971 32.199 1.00 51.22 629 TYR A N 1
ATOM 4347 C CA . TYR A 1 629 ? 17.516 4.349 32.553 1.00 51.22 629 TYR A CA 1
ATOM 4348 C C . TYR A 1 629 ? 18.701 4.489 33.510 1.00 51.22 629 TYR A C 1
ATOM 4350 O O . TYR A 1 629 ? 19.231 5.596 33.633 1.00 51.22 629 TYR A O 1
ATOM 4358 N N . ARG A 1 630 ? 19.167 3.423 34.176 1.00 50.28 630 ARG A N 1
ATOM 4359 C CA . ARG A 1 630 ? 20.485 3.487 34.823 1.00 50.28 630 ARG A CA 1
ATOM 4360 C C . ARG A 1 630 ? 21.541 3.159 33.783 1.00 50.28 630 ARG A C 1
ATOM 4362 O O . ARG A 1 630 ? 21.566 2.048 33.272 1.00 50.28 630 ARG A O 1
ATOM 4369 N N . ASN A 1 631 ? 22.416 4.128 33.512 1.00 47.50 631 ASN A N 1
ATOM 4370 C CA . ASN A 1 631 ? 23.615 3.951 32.697 1.00 47.50 631 ASN A CA 1
ATOM 4371 C C . ASN A 1 631 ? 24.263 2.586 32.982 1.00 47.50 631 ASN A C 1
ATOM 4373 O O . ASN A 1 631 ? 24.573 2.282 34.138 1.00 47.50 631 ASN A O 1
ATOM 4377 N N . ALA A 1 632 ? 24.522 1.816 31.922 1.00 49.00 632 ALA A N 1
ATOM 4378 C CA . ALA A 1 632 ? 25.215 0.520 31.901 1.00 49.00 632 ALA A CA 1
ATOM 4379 C C . ALA A 1 632 ? 26.636 0.527 32.520 1.00 49.00 632 ALA A C 1
ATOM 4381 O O . ALA A 1 632 ? 27.363 -0.456 32.460 1.00 49.00 632 ALA A O 1
ATOM 4382 N N . VAL A 1 633 ? 27.038 1.642 33.128 1.00 50.31 633 VAL A N 1
ATOM 4383 C CA . VAL A 1 633 ? 28.387 1.954 33.596 1.00 50.31 633 VAL A CA 1
ATOM 4384 C C . VAL A 1 633 ? 28.646 1.444 35.027 1.00 50.31 633 VAL A C 1
ATOM 4386 O O . VAL A 1 633 ? 29.785 1.461 35.474 1.00 50.31 633 VAL A O 1
ATOM 4389 N N . ILE A 1 634 ? 27.631 0.967 35.766 1.00 55.09 634 ILE A N 1
ATOM 4390 C CA . ILE A 1 634 ? 27.777 0.609 37.201 1.00 55.09 634 ILE A CA 1
ATOM 4391 C C . ILE A 1 634 ? 27.200 -0.773 37.546 1.00 55.09 634 ILE A C 1
ATOM 4393 O O . ILE A 1 634 ? 26.648 -0.975 38.625 1.00 55.09 634 ILE A O 1
ATOM 4397 N N . TRP A 1 635 ? 27.281 -1.733 36.631 1.00 58.97 635 TRP A N 1
ATOM 4398 C CA . TRP A 1 635 ? 26.939 -3.118 36.948 1.00 58.97 635 TRP A CA 1
ATOM 4399 C C . TRP A 1 635 ? 28.172 -3.967 36.701 1.00 58.97 635 TRP A C 1
ATOM 4401 O O . TRP A 1 635 ? 28.654 -4.042 35.574 1.00 58.97 635 TRP A O 1
ATOM 4411 N N . ASP A 1 636 ? 28.700 -4.600 37.748 1.00 71.75 636 ASP A N 1
ATOM 4412 C CA . ASP A 1 636 ? 29.655 -5.674 37.524 1.00 71.75 636 ASP A CA 1
ATOM 4413 C C . ASP A 1 636 ? 28.954 -6.826 36.779 1.00 71.75 636 ASP A C 1
ATOM 4415 O O . ASP A 1 636 ? 27.741 -7.047 36.897 1.00 71.75 636 ASP A O 1
ATOM 4419 N N . LYS A 1 637 ? 29.739 -7.567 35.999 1.00 72.44 637 LYS A N 1
ATOM 4420 C CA . LYS A 1 637 ? 29.287 -8.649 35.119 1.00 72.44 637 LYS A CA 1
ATOM 4421 C C . LYS A 1 637 ? 28.389 -9.685 35.815 1.00 72.44 637 LYS A C 1
ATOM 4423 O O . LYS A 1 637 ? 27.463 -10.211 35.193 1.00 72.44 637 LYS A O 1
ATOM 4428 N N . ALA A 1 638 ? 28.652 -9.994 37.087 1.00 74.94 638 ALA A N 1
ATOM 4429 C CA . ALA A 1 638 ? 27.895 -10.990 37.839 1.00 74.94 638 ALA A CA 1
ATOM 4430 C C . ALA A 1 638 ? 26.541 -10.432 38.297 1.00 74.94 638 ALA A C 1
ATOM 4432 O O . ALA A 1 638 ? 25.516 -11.090 38.105 1.00 74.94 638 ALA A O 1
ATOM 4433 N N . SER A 1 639 ? 26.520 -9.204 38.819 1.00 72.31 639 SER A N 1
ATOM 4434 C CA . SER A 1 639 ? 25.288 -8.496 39.188 1.00 72.31 639 SER A CA 1
ATOM 4435 C C . SER A 1 639 ? 24.363 -8.304 37.987 1.00 72.31 639 SER A C 1
ATOM 4437 O O . SER A 1 639 ? 23.156 -8.521 38.093 1.00 72.31 639 SER A O 1
ATOM 4439 N N . PHE A 1 640 ? 24.933 -7.979 36.823 1.00 74.25 640 PHE A N 1
ATOM 4440 C CA . PHE A 1 640 ? 24.187 -7.849 35.578 1.00 74.25 640 PHE A CA 1
ATOM 4441 C C . PHE A 1 640 ? 23.502 -9.157 35.154 1.00 74.25 640 PHE A C 1
ATOM 4443 O O . PHE A 1 640 ? 22.292 -9.181 34.930 1.00 74.25 640 PHE A O 1
ATOM 4450 N N . LYS A 1 641 ? 24.259 -10.261 35.086 1.00 77.25 641 LYS A N 1
ATOM 4451 C CA . LYS A 1 641 ? 23.713 -11.576 34.714 1.00 77.25 641 LYS A CA 1
ATOM 4452 C C . LYS A 1 641 ? 22.633 -12.048 35.676 1.00 77.25 641 LYS A C 1
ATOM 4454 O O . LYS A 1 641 ? 21.624 -12.593 35.233 1.00 77.25 641 LYS A O 1
ATOM 4459 N N . ASN A 1 642 ? 22.839 -11.845 36.974 1.00 79.00 642 ASN A N 1
ATOM 4460 C CA . ASN A 1 642 ? 21.888 -12.279 37.988 1.00 79.00 642 ASN A CA 1
ATOM 4461 C C . ASN A 1 642 ? 20.551 -11.537 37.835 1.00 79.00 642 ASN A C 1
ATOM 4463 O O . ASN A 1 642 ? 19.488 -12.151 37.864 1.00 79.00 642 ASN A O 1
ATOM 4467 N N . GLU A 1 643 ? 20.597 -10.233 37.562 1.00 74.25 643 GLU A N 1
ATOM 4468 C CA . GLU A 1 643 ? 19.380 -9.444 37.382 1.00 74.25 643 GLU A CA 1
ATOM 4469 C C . GLU A 1 643 ? 18.707 -9.674 36.031 1.00 74.25 643 GLU A C 1
ATOM 4471 O O . GLU A 1 643 ? 17.483 -9.767 35.967 1.00 74.25 643 GLU A O 1
ATOM 4476 N N . LEU A 1 644 ? 19.488 -9.876 34.969 1.00 76.69 644 LEU A N 1
ATOM 4477 C CA . LEU A 1 644 ? 18.965 -10.291 33.673 1.00 76.69 644 LEU A CA 1
ATOM 4478 C C . LEU A 1 644 ? 18.254 -11.649 33.756 1.00 76.69 644 LEU A C 1
ATOM 4480 O O . LEU A 1 644 ? 17.168 -11.803 33.208 1.00 76.69 644 LEU A O 1
ATOM 4484 N N . THR A 1 645 ? 18.816 -12.605 34.498 1.00 80.19 645 THR A N 1
ATOM 4485 C CA . THR A 1 645 ? 18.201 -13.923 34.727 1.00 80.19 645 THR A CA 1
ATOM 4486 C C . THR A 1 645 ? 16.867 -13.794 35.463 1.00 80.19 645 THR A C 1
ATOM 4488 O O . THR A 1 645 ? 15.888 -14.425 35.072 1.00 80.19 645 THR A O 1
ATOM 4491 N N . LYS A 1 646 ? 16.785 -12.926 36.483 1.00 75.25 646 LYS A N 1
ATOM 4492 C CA . LYS A 1 646 ? 15.515 -12.637 37.172 1.00 75.25 646 LYS A CA 1
ATOM 4493 C C . LYS A 1 646 ? 14.486 -12.002 36.238 1.00 75.25 646 LYS A C 1
ATOM 4495 O O . LYS A 1 646 ? 13.320 -12.393 36.278 1.00 75.25 646 LYS A O 1
ATOM 4500 N N . ILE A 1 647 ? 14.899 -11.050 35.395 1.00 70.44 647 ILE A N 1
ATOM 4501 C CA . ILE A 1 647 ? 14.007 -10.408 34.418 1.00 70.44 647 ILE A CA 1
ATOM 4502 C C . ILE A 1 647 ? 13.460 -11.447 33.437 1.00 70.44 647 ILE A C 1
ATOM 4504 O O . ILE A 1 647 ? 12.251 -11.507 33.228 1.00 70.44 647 ILE A O 1
ATOM 4508 N N . LEU A 1 648 ? 14.332 -12.288 32.879 1.00 75.12 648 LEU A N 1
ATOM 4509 C CA . LEU A 1 648 ? 13.945 -13.340 31.943 1.00 75.12 648 LEU A CA 1
ATOM 4510 C C . LEU A 1 648 ? 12.970 -14.336 32.565 1.00 75.12 648 LEU A C 1
ATOM 4512 O O . LEU A 1 648 ? 11.919 -14.586 31.981 1.00 75.12 648 LEU A O 1
ATOM 4516 N N . ALA A 1 649 ? 13.257 -14.815 33.778 1.00 75.25 649 ALA A N 1
ATOM 4517 C CA . ALA A 1 649 ? 12.360 -15.710 34.502 1.00 75.25 649 ALA A CA 1
ATOM 4518 C C . ALA A 1 649 ? 10.981 -15.069 34.739 1.00 75.25 649 ALA A C 1
ATOM 4520 O O . ALA A 1 649 ? 9.956 -15.737 34.620 1.00 75.25 649 ALA A O 1
ATOM 4521 N N . THR A 1 650 ? 10.944 -13.759 35.005 1.00 65.19 650 THR A N 1
ATOM 4522 C CA . THR A 1 650 ? 9.696 -13.009 35.224 1.00 65.19 650 THR A CA 1
ATOM 4523 C C . THR A 1 650 ? 8.836 -12.910 33.959 1.00 65.19 650 THR A C 1
ATOM 4525 O O . THR A 1 650 ? 7.613 -12.888 34.054 1.00 65.19 650 THR A O 1
ATOM 4528 N N . VAL A 1 651 ? 9.448 -12.898 32.770 1.00 61.97 651 VAL A N 1
ATOM 4529 C CA . VAL A 1 651 ? 8.733 -12.927 31.478 1.00 61.97 651 VAL A CA 1
ATOM 4530 C C . VAL A 1 651 ? 8.612 -14.340 30.889 1.00 61.97 651 VAL A C 1
ATOM 4532 O O . VAL A 1 651 ? 8.286 -14.493 29.713 1.00 61.97 651 VAL A O 1
ATOM 4535 N N . GLY A 1 652 ? 8.866 -15.381 31.692 1.00 72.88 652 GLY A N 1
ATOM 4536 C CA . GLY A 1 652 ? 8.726 -16.784 31.288 1.00 72.88 652 GLY A CA 1
ATOM 4537 C C . GLY A 1 652 ? 9.828 -17.302 30.357 1.00 72.88 652 GLY A C 1
ATOM 4538 O O . GLY A 1 652 ? 9.658 -18.348 29.730 1.00 72.88 652 GLY A O 1
ATOM 4539 N N . ILE A 1 653 ? 10.956 -16.597 30.248 1.00 76.31 653 ILE A N 1
ATOM 4540 C CA . ILE A 1 653 ? 12.139 -17.062 29.523 1.00 76.31 653 ILE A CA 1
ATOM 4541 C C . ILE A 1 653 ? 13.076 -17.760 30.512 1.00 76.31 653 ILE A C 1
ATOM 4543 O O . ILE A 1 653 ? 13.672 -17.126 31.379 1.00 76.31 653 ILE A O 1
ATOM 4547 N N . ASN A 1 654 ? 13.238 -19.072 30.351 1.00 76.38 654 ASN A N 1
ATOM 4548 C CA . ASN A 1 654 ? 14.116 -19.871 31.210 1.00 76.38 654 ASN A CA 1
ATOM 4549 C C . ASN A 1 654 ? 15.581 -19.865 30.756 1.00 76.38 654 ASN A C 1
ATOM 4551 O O . ASN A 1 654 ? 16.452 -20.203 31.551 1.00 76.38 654 ASN A O 1
ATOM 4555 N N . ASP A 1 655 ? 15.852 -19.496 29.500 1.00 74.25 655 ASP A N 1
ATOM 4556 C CA . ASP A 1 655 ? 17.212 -19.449 28.972 1.00 74.25 655 ASP A CA 1
ATOM 4557 C C . ASP A 1 655 ? 17.352 -18.396 27.866 1.00 74.25 655 ASP A C 1
ATOM 4559 O O . ASP A 1 655 ? 16.510 -18.299 26.966 1.00 74.25 655 ASP A O 1
ATOM 4563 N N . MET A 1 656 ? 18.412 -17.589 27.931 1.00 73.62 656 MET A N 1
ATOM 4564 C CA . MET A 1 656 ? 18.696 -16.590 26.905 1.00 73.62 656 MET A CA 1
ATOM 4565 C C . MET A 1 656 ? 19.553 -17.233 25.823 1.00 73.62 656 MET A C 1
ATOM 4567 O O . MET A 1 656 ? 20.756 -17.399 25.997 1.00 73.62 656 MET A O 1
ATOM 4571 N N . ASN A 1 657 ? 18.961 -17.526 24.667 1.00 77.62 657 ASN A N 1
ATOM 4572 C CA . ASN A 1 657 ? 19.704 -17.949 23.474 1.00 77.62 657 ASN A CA 1
ATOM 4573 C C . ASN A 1 657 ? 20.443 -16.761 22.816 1.00 77.62 657 ASN A C 1
ATOM 4575 O O . ASN A 1 657 ? 20.333 -16.524 21.615 1.00 77.62 657 ASN A O 1
ATOM 4579 N N . LEU A 1 658 ? 21.168 -15.974 23.613 1.00 76.94 658 LEU A N 1
ATOM 4580 C CA . LEU A 1 658 ? 21.993 -14.867 23.151 1.00 76.94 658 LEU A CA 1
ATOM 4581 C C . LEU A 1 658 ? 23.421 -15.075 23.686 1.00 76.94 658 LEU A C 1
ATOM 4583 O O . LEU A 1 658 ? 23.605 -15.103 24.905 1.00 76.94 658 LEU A O 1
ATOM 4587 N N . PRO A 1 659 ? 24.432 -15.251 22.812 1.00 84.81 659 PRO A N 1
ATOM 4588 C CA . PRO A 1 659 ? 25.820 -15.393 23.235 1.00 84.81 659 PRO A CA 1
ATOM 4589 C C . PRO A 1 659 ? 26.273 -14.187 24.052 1.00 84.81 659 PRO A C 1
ATOM 4591 O O . PRO A 1 659 ? 25.875 -13.058 23.791 1.00 84.81 659 PRO A O 1
ATOM 4594 N N . GLU A 1 660 ? 27.161 -14.397 25.014 1.00 81.44 660 GLU A N 1
ATOM 4595 C CA . GLU A 1 660 ? 27.620 -13.310 25.878 1.00 81.44 660 GLU A CA 1
ATOM 4596 C C . GLU A 1 660 ? 28.317 -12.175 25.111 1.00 81.44 660 GLU A C 1
ATOM 4598 O O . GLU A 1 660 ? 28.141 -11.004 25.440 1.00 81.44 660 GLU A O 1
ATOM 4603 N N . SER A 1 661 ? 29.029 -12.521 24.036 1.00 83.94 661 SER A N 1
ATOM 4604 C CA . SER A 1 661 ? 29.657 -11.580 23.099 1.00 83.94 661 SER A CA 1
ATOM 4605 C C . SER A 1 661 ? 28.668 -10.670 22.374 1.00 83.94 661 SER A C 1
ATOM 4607 O O . SER A 1 661 ? 29.056 -9.632 21.848 1.00 83.94 661 SER A O 1
ATOM 4609 N N . ASP A 1 662 ? 27.394 -11.054 22.311 1.00 79.31 662 ASP A N 1
ATOM 4610 C CA . ASP A 1 662 ? 26.375 -10.286 21.603 1.00 79.31 662 ASP A CA 1
ATOM 4611 C C . ASP A 1 662 ? 25.824 -9.135 22.434 1.00 79.31 662 ASP A C 1
ATOM 4613 O O . ASP A 1 662 ? 25.151 -8.266 21.872 1.00 79.31 662 ASP A O 1
ATOM 4617 N N . TYR A 1 663 ? 26.078 -9.137 23.747 1.00 77.56 663 TYR A N 1
ATOM 4618 C CA . TYR A 1 663 ? 25.568 -8.107 24.639 1.00 77.56 663 TYR A CA 1
ATOM 4619 C C . TYR A 1 663 ? 26.553 -7.556 25.668 1.00 77.56 663 TYR A C 1
ATOM 4621 O O . TYR A 1 663 ? 26.260 -6.521 26.270 1.00 77.56 663 TYR A O 1
ATOM 4629 N N . LEU A 1 664 ? 27.712 -8.191 25.844 1.00 79.19 664 LEU A N 1
ATOM 4630 C CA . LEU A 1 664 ? 28.822 -7.680 26.639 1.00 79.19 664 LEU A CA 1
ATOM 4631 C C . LEU A 1 664 ? 30.082 -7.542 25.777 1.00 79.19 664 LEU A C 1
ATOM 4633 O O . LEU A 1 664 ? 30.433 -8.460 25.040 1.00 79.19 664 LEU A O 1
ATOM 4637 N N . ASP A 1 665 ? 30.797 -6.434 25.955 1.00 79.81 665 ASP A N 1
ATOM 4638 C CA . ASP A 1 665 ? 32.160 -6.216 25.468 1.00 79.81 665 ASP A CA 1
ATOM 4639 C C . ASP A 1 665 ? 33.053 -5.832 26.656 1.00 79.81 665 ASP A C 1
ATOM 4641 O O . ASP A 1 665 ? 32.682 -4.995 27.478 1.00 79.81 665 ASP A O 1
ATOM 4645 N N . GLU A 1 666 ? 34.171 -6.541 26.826 1.00 79.75 666 GLU A N 1
ATOM 4646 C CA . GLU A 1 666 ? 35.075 -6.431 27.989 1.00 79.75 666 GLU A CA 1
ATOM 4647 C C . GLU A 1 666 ? 34.382 -6.481 29.373 1.00 79.75 666 GLU A C 1
ATOM 4649 O O . GLU A 1 666 ? 34.890 -5.988 30.378 1.00 79.75 666 GLU A O 1
ATOM 4654 N N . GLY A 1 667 ? 33.212 -7.126 29.456 1.00 69.19 667 GLY A N 1
ATOM 4655 C CA . GLY A 1 667 ? 32.423 -7.225 30.689 1.00 69.19 667 GLY A CA 1
ATOM 4656 C C . GLY A 1 667 ? 31.455 -6.063 30.934 1.00 69.19 667 GLY A C 1
ATOM 4657 O O . GLY A 1 667 ? 30.736 -6.102 31.932 1.00 69.19 667 GLY A O 1
ATOM 4658 N N . PHE A 1 668 ? 31.377 -5.097 30.017 1.00 66.69 668 PHE A N 1
ATOM 4659 C CA . PHE A 1 668 ? 30.396 -4.014 30.014 1.00 66.69 668 PHE A CA 1
ATOM 4660 C C . PHE A 1 668 ? 29.310 -4.261 28.972 1.00 66.69 668 PHE A C 1
ATOM 4662 O O . PHE A 1 668 ? 29.567 -4.808 27.905 1.00 66.69 668 PHE A O 1
ATOM 4669 N N . MET A 1 669 ? 28.081 -3.844 29.264 1.00 73.88 669 MET A N 1
ATOM 4670 C CA . MET A 1 669 ? 26.994 -3.933 28.292 1.00 73.88 669 MET A CA 1
ATOM 4671 C C . MET A 1 669 ? 27.207 -2.954 27.142 1.00 73.88 669 MET A C 1
ATOM 4673 O O . MET A 1 669 ? 27.360 -1.752 27.360 1.00 73.88 669 MET A O 1
ATOM 4677 N N . THR A 1 670 ? 27.142 -3.467 25.914 1.00 73.00 670 THR A N 1
ATOM 4678 C CA . THR A 1 670 ? 27.134 -2.633 24.708 1.00 73.00 670 THR A CA 1
ATOM 4679 C C . THR A 1 670 ? 25.735 -2.076 24.453 1.00 73.00 670 THR A C 1
ATOM 4681 O O . THR A 1 670 ? 24.729 -2.668 24.845 1.00 73.00 670 THR A O 1
ATOM 4684 N N . VAL A 1 671 ? 25.645 -0.940 23.758 1.00 61.91 671 VAL A N 1
ATOM 4685 C CA . VAL A 1 671 ? 24.352 -0.355 23.355 1.00 61.91 671 VAL A CA 1
ATOM 4686 C C . VAL A 1 671 ? 23.547 -1.342 22.497 1.00 61.91 671 VAL A C 1
ATOM 4688 O O . VAL A 1 671 ? 22.365 -1.559 22.758 1.00 61.91 671 VAL A O 1
ATOM 4691 N N . ASP A 1 672 ? 24.199 -2.014 21.545 1.00 64.50 672 ASP A N 1
ATOM 4692 C CA . ASP A 1 672 ? 23.579 -3.062 20.721 1.00 64.50 672 ASP A CA 1
ATOM 4693 C C . ASP A 1 672 ? 23.114 -4.260 21.558 1.00 64.50 672 ASP A C 1
ATOM 4695 O O . ASP A 1 672 ? 22.029 -4.800 21.336 1.00 64.50 672 ASP A O 1
ATOM 4699 N N . GLY A 1 673 ? 23.895 -4.634 22.571 1.00 68.81 673 GLY A N 1
ATOM 4700 C CA . GLY A 1 673 ? 23.535 -5.634 23.564 1.00 68.81 673 GLY A CA 1
ATOM 4701 C C . GLY A 1 673 ? 22.272 -5.294 24.333 1.00 68.81 673 GLY A C 1
ATOM 4702 O O . GLY A 1 673 ? 21.351 -6.108 24.417 1.00 68.81 673 GLY A O 1
ATOM 4703 N N . ALA A 1 674 ? 22.202 -4.064 24.844 1.00 61.12 674 ALA A N 1
ATOM 4704 C CA . ALA A 1 674 ? 21.032 -3.535 25.532 1.00 61.12 674 ALA A CA 1
ATOM 4705 C C . ALA A 1 674 ? 19.787 -3.598 24.636 1.00 61.12 674 ALA A C 1
ATOM 4707 O O . ALA A 1 674 ? 18.718 -4.006 25.089 1.00 61.12 674 ALA A O 1
ATOM 4708 N N . ILE A 1 675 ? 19.928 -3.247 23.353 1.00 60.56 675 ILE A N 1
ATOM 4709 C CA . ILE A 1 675 ? 18.844 -3.285 22.363 1.00 60.56 675 ILE A CA 1
ATOM 4710 C C . ILE A 1 675 ? 18.389 -4.726 22.090 1.00 60.56 675 ILE A C 1
ATOM 4712 O O . ILE A 1 675 ? 17.186 -4.990 22.103 1.00 60.56 675 ILE A O 1
ATOM 4716 N N . LYS A 1 676 ? 19.316 -5.671 21.883 1.00 71.56 676 LYS A N 1
ATOM 4717 C CA . LYS A 1 676 ? 18.994 -7.093 21.657 1.00 71.56 676 LYS A CA 1
ATOM 4718 C C . LYS A 1 676 ? 18.283 -7.714 22.860 1.00 71.56 676 LYS A C 1
ATOM 4720 O O . LYS A 1 676 ? 17.257 -8.372 22.698 1.00 71.56 676 LYS A O 1
ATOM 4725 N N . ILE A 1 677 ? 18.787 -7.451 24.065 1.00 67.69 677 ILE A N 1
ATOM 4726 C CA . ILE A 1 677 ? 18.181 -7.902 25.323 1.00 67.69 677 ILE A CA 1
ATOM 4727 C C . ILE A 1 677 ? 16.794 -7.283 25.510 1.00 67.69 677 ILE A C 1
ATOM 4729 O O . ILE A 1 677 ? 15.839 -7.997 25.818 1.00 67.69 677 ILE A O 1
ATOM 4733 N N . LYS A 1 678 ? 16.663 -5.972 25.269 1.00 64.38 678 LYS A N 1
ATOM 4734 C CA . LYS A 1 678 ? 15.380 -5.263 25.301 1.00 64.38 678 LYS A CA 1
ATOM 4735 C C . LYS A 1 678 ? 14.389 -5.921 24.352 1.00 64.38 678 LYS A C 1
ATOM 4737 O O . LYS A 1 678 ? 13.263 -6.173 24.757 1.00 64.38 678 LYS A O 1
ATOM 4742 N N . LYS A 1 679 ? 14.808 -6.240 23.128 1.00 62.88 679 LYS A N 1
ATOM 4743 C CA . LYS A 1 679 ? 13.966 -6.914 22.140 1.00 62.88 679 LYS A CA 1
ATOM 4744 C C . LYS A 1 679 ? 13.517 -8.296 22.619 1.00 62.88 679 LYS A C 1
ATOM 4746 O O . LYS A 1 679 ? 12.329 -8.562 22.584 1.00 62.88 679 LYS A O 1
ATOM 4751 N N . ILE A 1 680 ? 14.417 -9.127 23.151 1.00 70.38 680 ILE A N 1
ATOM 4752 C CA . ILE A 1 680 ? 14.068 -10.457 23.691 1.00 70.38 680 ILE A CA 1
ATOM 4753 C C . ILE A 1 680 ? 13.039 -10.353 24.822 1.00 70.38 680 ILE A C 1
ATOM 4755 O O . ILE A 1 680 ? 12.030 -11.058 24.807 1.00 70.38 680 ILE A O 1
ATOM 4759 N N . ILE A 1 681 ? 13.282 -9.463 25.788 1.00 65.19 681 ILE A N 1
ATOM 4760 C CA . ILE A 1 681 ? 12.395 -9.281 26.940 1.00 65.19 681 ILE A CA 1
ATOM 4761 C C . ILE A 1 681 ? 11.049 -8.724 26.479 1.00 65.19 681 ILE A C 1
ATOM 4763 O O . ILE A 1 681 ? 10.026 -9.288 26.842 1.00 65.19 681 ILE A O 1
ATOM 4767 N N . PHE A 1 682 ? 11.026 -7.666 25.660 1.00 60.78 682 PHE A N 1
ATOM 4768 C CA . PHE A 1 682 ? 9.781 -7.064 25.178 1.00 60.78 682 PHE A CA 1
ATOM 4769 C C . PHE A 1 682 ? 9.014 -7.973 24.222 1.00 60.78 682 PHE A C 1
ATOM 4771 O O . PHE A 1 682 ? 7.794 -7.959 24.266 1.00 60.78 682 PHE A O 1
ATOM 4778 N N . ASP A 1 683 ? 9.670 -8.757 23.370 1.00 56.59 683 ASP A N 1
ATOM 4779 C CA . ASP A 1 683 ? 8.979 -9.665 22.453 1.00 56.59 683 ASP A CA 1
ATOM 4780 C C . ASP A 1 683 ? 8.311 -10.806 23.228 1.00 56.59 683 ASP A C 1
ATOM 4782 O O . ASP A 1 683 ? 7.136 -11.088 22.999 1.00 56.59 683 ASP A O 1
ATOM 4786 N N . ALA A 1 684 ? 9.005 -11.416 24.196 1.00 61.44 684 ALA A N 1
ATOM 4787 C CA . ALA A 1 684 ? 8.407 -12.438 25.057 1.00 61.44 684 ALA A CA 1
ATOM 4788 C C . ALA A 1 684 ? 7.334 -11.868 25.994 1.00 61.44 684 ALA A C 1
ATOM 4790 O O . ALA A 1 684 ? 6.289 -12.486 26.173 1.00 61.44 684 ALA A O 1
ATOM 4791 N N . PHE A 1 685 ? 7.558 -10.667 26.528 1.00 57.12 685 PHE A N 1
ATOM 4792 C CA . PHE A 1 685 ? 6.590 -9.930 27.335 1.00 57.12 685 PHE A CA 1
ATOM 4793 C C . PHE A 1 685 ? 5.339 -9.570 26.531 1.00 57.12 685 PHE A C 1
ATOM 4795 O O . PHE A 1 685 ? 4.234 -9.898 26.934 1.00 57.12 685 PHE A O 1
ATOM 4802 N N . HIS A 1 686 ? 5.481 -8.974 25.347 1.00 51.50 686 HIS A N 1
ATOM 4803 C CA . HIS A 1 686 ? 4.353 -8.691 24.460 1.00 51.50 686 HIS A CA 1
ATOM 4804 C C . HIS A 1 686 ? 3.631 -9.969 24.032 1.00 51.50 686 HIS A C 1
ATOM 4806 O O . HIS A 1 686 ? 2.414 -9.942 23.886 1.00 51.50 686 HIS A O 1
ATOM 4812 N N . LYS A 1 687 ? 4.354 -11.081 23.849 1.00 52.50 687 LYS A N 1
ATOM 4813 C CA . LYS A 1 687 ? 3.765 -12.381 23.525 1.00 52.50 687 LYS A CA 1
ATOM 4814 C C . LYS A 1 687 ? 2.922 -12.927 24.684 1.00 52.50 687 LYS A C 1
ATOM 4816 O O . LYS A 1 687 ? 1.757 -13.237 24.456 1.00 52.50 687 LYS A O 1
ATOM 4821 N N . SER A 1 688 ? 3.447 -12.964 25.912 1.00 53.69 688 SER A N 1
ATOM 4822 C CA . SER A 1 688 ? 2.687 -13.423 27.091 1.00 53.69 688 SER A CA 1
ATOM 4823 C C . SER A 1 688 ? 1.492 -12.514 27.419 1.00 53.69 688 SER A C 1
ATOM 4825 O O . SER A 1 688 ? 0.444 -12.982 27.860 1.00 53.69 688 SER A O 1
ATOM 4827 N N . ILE A 1 689 ? 1.616 -11.220 27.116 1.00 46.00 689 ILE A N 1
ATOM 4828 C CA . ILE A 1 689 ? 0.554 -10.213 27.235 1.00 46.00 689 ILE A CA 1
ATOM 4829 C C . ILE A 1 689 ? -0.499 -10.364 26.133 1.00 46.00 689 ILE A C 1
ATOM 4831 O O . ILE A 1 689 ? -1.686 -10.259 26.414 1.00 46.00 689 ILE A O 1
ATOM 4835 N N . SER A 1 690 ? -0.117 -10.642 24.884 1.00 43.59 690 SER A N 1
ATOM 4836 C CA . SER A 1 690 ? -1.077 -10.815 23.778 1.00 43.59 690 SER A CA 1
ATOM 4837 C C . SER A 1 690 ? -2.035 -11.993 23.991 1.00 43.59 690 SER A C 1
ATOM 4839 O O . SER A 1 690 ? -3.160 -11.980 23.499 1.00 43.59 690 SER A O 1
ATOM 4841 N N . GLU A 1 691 ? -1.623 -12.990 24.778 1.00 43.59 691 GLU A N 1
ATOM 4842 C CA . GLU A 1 691 ? -2.475 -14.121 25.156 1.00 43.59 691 GLU A CA 1
ATOM 4843 C C . GLU A 1 691 ? -3.549 -13.736 26.195 1.00 43.59 691 GLU A C 1
ATOM 4845 O O . GLU A 1 691 ? -4.535 -14.458 26.340 1.00 43.59 691 GLU A O 1
ATOM 4850 N N . THR A 1 692 ? -3.399 -12.595 26.885 1.00 37.84 692 THR A N 1
ATOM 485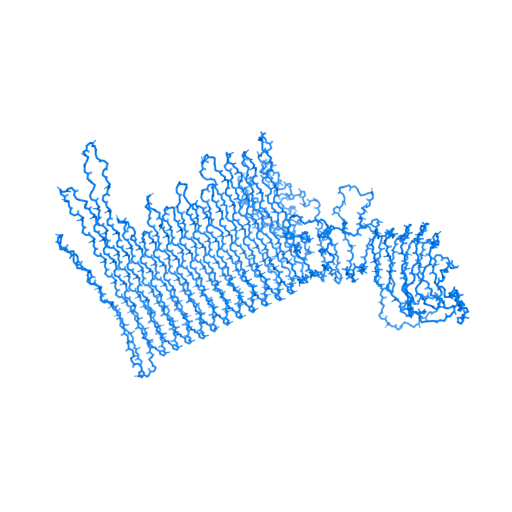1 C CA . THR A 1 692 ? -4.251 -12.181 28.015 1.00 37.84 692 THR A CA 1
ATOM 4852 C C . THR A 1 692 ? -4.856 -10.777 27.912 1.00 37.84 692 THR A C 1
ATOM 4854 O O . THR A 1 692 ? -5.820 -10.518 28.622 1.00 37.84 692 THR A O 1
ATOM 4857 N N . VAL A 1 693 ? -4.380 -9.882 27.037 1.00 37.66 693 VAL A N 1
ATOM 4858 C CA . VAL A 1 693 ? -4.759 -8.456 27.052 1.00 37.66 693 VAL A CA 1
ATOM 4859 C C . VAL A 1 693 ? -5.659 -8.029 25.891 1.00 37.66 693 VAL A C 1
ATOM 4861 O O . VAL A 1 693 ? -5.419 -8.369 24.733 1.00 37.66 693 VAL A O 1
ATOM 4864 N N . GLY A 1 694 ? -6.698 -7.249 26.220 1.00 45.78 694 GLY A N 1
ATOM 4865 C CA . GLY A 1 694 ? -7.470 -6.429 25.280 1.00 45.78 694 GLY A CA 1
ATOM 4866 C C . GLY A 1 694 ? -6.987 -4.971 25.285 1.00 45.78 694 GLY A C 1
ATOM 4867 O O . GLY A 1 694 ? -6.379 -4.549 26.259 1.00 45.78 694 GLY A O 1
ATOM 4868 N N . ILE A 1 695 ? -7.223 -4.249 24.179 1.00 39.53 695 ILE A N 1
ATOM 4869 C CA . ILE A 1 695 ? -6.919 -2.822 23.895 1.00 39.53 695 ILE A CA 1
ATOM 4870 C C . ILE A 1 695 ? -5.974 -2.134 24.899 1.00 39.53 695 ILE A C 1
ATOM 4872 O O . ILE A 1 695 ? -6.384 -1.737 25.987 1.00 39.53 695 ILE A O 1
ATOM 4876 N N . ILE A 1 696 ? -4.730 -1.875 24.489 1.00 37.22 696 ILE A N 1
ATOM 4877 C CA . ILE A 1 696 ? -3.787 -1.063 25.267 1.00 37.22 696 ILE A CA 1
ATOM 4878 C C . ILE A 1 696 ? -3.805 0.360 24.695 1.00 37.22 696 ILE A C 1
ATOM 4880 O O . ILE A 1 696 ? -3.036 0.688 23.797 1.00 37.22 696 ILE A O 1
ATOM 4884 N N . GLY A 1 697 ? -4.698 1.210 25.203 1.00 35.75 697 GLY A N 1
ATOM 4885 C CA . GLY A 1 697 ? -4.764 2.631 24.849 1.00 35.75 697 GLY A CA 1
ATOM 4886 C C . GLY A 1 697 ? -6.166 3.229 24.975 1.00 35.75 697 GLY A C 1
ATOM 4887 O O . GLY A 1 697 ? -7.140 2.521 25.218 1.00 35.75 697 GLY A O 1
ATOM 4888 N N . ASN A 1 698 ? -6.265 4.549 24.806 1.00 37.81 698 ASN A N 1
ATOM 4889 C CA . ASN A 1 698 ? -7.527 5.272 24.967 1.00 37.81 698 ASN A CA 1
ATOM 4890 C C . ASN A 1 698 ? -8.422 5.109 23.726 1.00 37.81 698 ASN A C 1
ATOM 4892 O O . ASN A 1 698 ? -7.948 5.215 22.589 1.00 37.81 698 ASN A O 1
ATOM 4896 N N . VAL A 1 699 ? -9.722 4.910 23.954 1.00 47.81 699 VAL A N 1
ATOM 4897 C CA . VAL A 1 699 ? -10.777 5.116 22.951 1.00 47.81 699 VAL A CA 1
ATOM 4898 C C . VAL A 1 699 ? -11.228 6.569 23.075 1.00 47.81 699 VAL A C 1
ATOM 4900 O O . VAL A 1 699 ? -11.679 6.979 24.142 1.00 47.81 699 VAL A O 1
ATOM 4903 N N . VAL A 1 700 ? -11.073 7.364 22.017 1.00 45.09 700 VAL A N 1
ATOM 4904 C CA . VAL A 1 700 ? -11.332 8.811 22.054 1.00 45.09 700 VAL A CA 1
ATOM 4905 C C . VAL A 1 700 ? -12.391 9.175 21.019 1.00 45.09 700 VAL A C 1
ATOM 4907 O O . VAL A 1 700 ? -12.277 8.819 19.848 1.00 45.09 700 VAL A O 1
ATOM 4910 N N . MET A 1 701 ? -13.410 9.925 21.436 1.00 48.06 701 MET A N 1
ATOM 4911 C CA . MET A 1 701 ? -14.301 10.625 20.509 1.00 48.06 701 MET A CA 1
ATOM 4912 C C . MET A 1 701 ? -13.680 11.995 20.223 1.00 48.06 701 MET A C 1
ATOM 4914 O O . MET A 1 701 ? -13.692 12.873 21.084 1.00 48.06 701 MET A O 1
ATOM 4918 N N . LYS A 1 702 ? -13.055 12.155 19.054 1.00 41.56 702 LYS A N 1
ATOM 4919 C CA . LYS A 1 702 ? -12.453 13.423 18.624 1.00 41.56 702 LYS A CA 1
ATOM 4920 C C . LYS A 1 702 ? -13.437 14.176 17.731 1.00 41.56 702 LYS A C 1
ATOM 4922 O O . LYS A 1 702 ? -14.300 13.595 17.093 1.00 41.56 702 LYS A O 1
ATOM 4927 N N . SER A 1 703 ? -13.286 15.487 17.673 1.00 42.31 703 SER A N 1
ATOM 4928 C CA . SER A 1 703 ? -13.853 16.285 16.592 1.00 42.31 703 SER A CA 1
ATOM 4929 C C . SER A 1 703 ? -12.791 16.454 15.502 1.00 42.31 703 SER A C 1
ATOM 4931 O O . SER A 1 703 ? -11.612 16.613 15.821 1.00 42.31 703 SER A O 1
ATOM 4933 N N . ASN A 1 704 ? -13.202 16.483 14.232 1.00 41.16 704 ASN A N 1
ATOM 4934 C CA . ASN A 1 704 ? -12.324 16.808 13.099 1.00 41.16 704 ASN A CA 1
ATOM 4935 C C . ASN A 1 704 ? -11.730 18.234 13.168 1.00 41.16 704 ASN A C 1
ATOM 4937 O O . ASN A 1 704 ? -10.733 18.510 12.510 1.00 41.16 704 ASN A O 1
ATOM 4941 N N . ASN A 1 705 ? -12.319 19.136 13.959 1.00 36.56 705 ASN A N 1
ATOM 4942 C CA . ASN A 1 705 ? -11.839 20.501 14.171 1.00 36.56 705 ASN A CA 1
ATOM 4943 C C . ASN A 1 705 ? -11.314 20.672 15.604 1.00 36.56 705 ASN A C 1
ATOM 4945 O O . ASN A 1 705 ? -12.035 20.421 16.574 1.00 36.56 705 ASN A O 1
ATOM 4949 N N . SER A 1 706 ? -10.086 21.182 15.734 1.00 34.31 706 SER A N 1
ATOM 4950 C CA . SER A 1 706 ? -9.436 21.512 17.014 1.00 34.31 706 SER A CA 1
ATOM 4951 C C . SER A 1 706 ? -10.090 22.675 17.776 1.00 34.31 706 SER A C 1
ATOM 4953 O O . SER A 1 706 ? -9.686 22.965 18.897 1.00 34.31 706 SER A O 1
ATOM 4955 N N . GLU A 1 707 ? -11.076 23.344 17.174 1.00 31.34 707 GLU A N 1
ATOM 4956 C CA . GLU A 1 707 ? -11.809 24.488 17.743 1.00 31.34 707 GLU A CA 1
ATOM 4957 C C . GLU A 1 707 ? -13.234 24.138 18.197 1.00 31.34 707 GLU A C 1
ATOM 4959 O O . GLU A 1 707 ? -13.998 25.020 18.583 1.00 31.34 707 GLU A O 1
ATOM 4964 N N . VAL A 1 708 ? -13.613 22.860 18.144 1.00 33.31 708 VAL A N 1
ATOM 4965 C CA . VAL A 1 708 ? -14.979 22.446 18.467 1.00 33.31 708 VAL A CA 1
ATOM 4966 C C . VAL A 1 708 ? -15.249 22.595 19.952 1.00 33.31 708 VAL A C 1
ATOM 4968 O O . VAL A 1 708 ? -14.491 22.138 20.811 1.00 33.31 708 VAL A O 1
ATOM 4971 N N . SER A 1 709 ? -16.353 23.276 20.236 1.00 37.59 709 SER A N 1
ATOM 4972 C CA . SER A 1 709 ? -16.781 23.566 21.591 1.00 37.59 709 SER A CA 1
ATOM 4973 C C . SER A 1 709 ? -17.118 22.273 22.333 1.00 37.59 709 SER A C 1
ATOM 4975 O O . SER A 1 709 ? -17.552 21.273 21.755 1.00 37.59 709 SER A O 1
ATOM 4977 N N . PHE A 1 710 ? -16.965 22.293 23.654 1.00 37.72 710 PHE A N 1
ATOM 4978 C CA . PHE A 1 710 ? -17.337 21.163 24.506 1.00 37.72 710 PHE A CA 1
ATOM 4979 C C . PHE A 1 710 ? -18.797 20.711 24.288 1.00 37.72 710 PHE A C 1
ATOM 4981 O O . PHE A 1 710 ? -19.106 19.525 24.390 1.00 37.72 710 PHE A O 1
ATOM 4988 N N . ASP A 1 711 ? -19.698 21.627 23.921 1.00 41.91 711 ASP A N 1
ATOM 4989 C CA . ASP A 1 711 ? -21.106 21.314 23.659 1.00 41.91 711 ASP A CA 1
ATOM 4990 C C . ASP A 1 711 ? -21.343 20.614 22.312 1.00 41.91 711 ASP A C 1
ATOM 4992 O O . ASP A 1 711 ? -22.235 19.769 22.199 1.00 41.91 711 ASP A O 1
ATOM 4996 N N . GLU A 1 712 ? -20.517 20.879 21.304 1.00 38.88 712 GLU A N 1
ATOM 4997 C CA . GLU A 1 712 ? -20.523 20.125 20.048 1.00 38.88 712 GLU A CA 1
ATOM 4998 C C . GLU A 1 712 ? -19.936 18.718 20.240 1.00 38.88 712 GLU A C 1
ATOM 5000 O O . GLU A 1 712 ? -20.529 17.752 19.760 1.00 38.88 712 GLU A O 1
ATOM 5005 N N . LEU A 1 713 ? -18.864 18.565 21.032 1.00 39.16 713 LEU A N 1
ATOM 5006 C CA . LEU A 1 713 ? -18.346 17.253 21.466 1.00 39.16 713 LEU A CA 1
ATOM 5007 C C . LEU A 1 713 ? -19.415 16.435 22.211 1.00 39.16 713 LEU A C 1
ATOM 5009 O O . LEU A 1 713 ? -19.599 15.249 21.927 1.00 39.16 713 LEU A O 1
ATOM 5013 N N . LYS A 1 714 ? -20.198 17.075 23.094 1.00 40.19 714 LYS A N 1
ATOM 5014 C CA . LYS A 1 714 ? -21.376 16.446 23.718 1.00 40.19 714 LYS A CA 1
ATOM 5015 C C . LYS A 1 714 ? -22.413 16.008 22.691 1.00 40.19 714 LYS A C 1
ATOM 5017 O O . LYS A 1 714 ? -23.027 14.958 22.864 1.00 40.19 714 LYS A O 1
ATOM 5022 N N . ASN A 1 715 ? -22.652 16.792 21.643 1.00 42.56 715 ASN A N 1
ATOM 5023 C CA . ASN A 1 715 ? -23.604 16.422 20.597 1.00 42.56 715 ASN A CA 1
ATOM 5024 C C . ASN A 1 715 ? -23.106 15.244 19.745 1.00 42.56 715 ASN A C 1
ATOM 5026 O O . ASN A 1 715 ? -23.914 14.376 19.421 1.00 42.56 715 ASN A O 1
ATOM 5030 N N . PHE A 1 716 ? -21.799 15.140 19.479 1.00 40.56 716 PHE A N 1
ATOM 5031 C CA . PHE A 1 716 ? -21.203 13.960 18.842 1.00 40.56 716 PHE A CA 1
ATOM 5032 C C . PHE A 1 716 ? -21.352 12.705 19.708 1.00 40.56 716 PHE A C 1
ATOM 5034 O O . PHE A 1 716 ? -21.881 11.693 19.239 1.00 40.56 716 PHE A O 1
ATOM 5041 N N . ALA A 1 717 ? -20.984 12.784 20.992 1.00 37.72 717 ALA A N 1
ATOM 5042 C CA . ALA A 1 717 ? -21.097 11.666 21.929 1.00 37.72 717 ALA A CA 1
ATOM 5043 C C . ALA A 1 717 ? -22.540 11.142 22.067 1.00 37.72 717 ALA A C 1
ATOM 5045 O O . ALA A 1 717 ? -22.747 9.939 22.185 1.00 37.72 717 ALA A O 1
ATOM 5046 N N . LYS A 1 718 ? -23.552 12.019 21.959 1.00 37.59 718 LYS A N 1
ATOM 5047 C CA . LYS A 1 718 ? -24.981 11.639 21.983 1.00 37.59 718 LYS A CA 1
ATOM 5048 C C . LYS A 1 718 ? -25.422 10.734 20.822 1.00 37.59 718 LYS A C 1
ATOM 5050 O O . LYS A 1 718 ? -26.522 10.195 20.913 1.00 37.59 718 LYS A O 1
ATOM 5055 N N . THR A 1 719 ? -24.640 10.617 19.747 1.00 36.09 719 THR A N 1
ATOM 5056 C CA . THR A 1 719 ? -24.995 9.845 18.535 1.00 36.09 719 THR A CA 1
ATOM 5057 C C . THR A 1 719 ? -24.197 8.551 18.366 1.00 36.09 719 THR A C 1
ATOM 5059 O O . THR A 1 719 ? -24.549 7.729 17.527 1.00 36.09 719 THR A O 1
ATOM 5062 N N . ASN A 1 720 ? -23.131 8.354 19.145 1.00 38.72 720 ASN A N 1
ATOM 5063 C CA . ASN A 1 720 ? -22.281 7.165 19.083 1.00 38.72 720 ASN A CA 1
ATOM 5064 C C . ASN A 1 720 ? -22.696 6.162 20.177 1.00 38.72 720 ASN A C 1
ATOM 5066 O O . ASN A 1 720 ? -23.076 6.567 21.273 1.00 38.72 720 ASN A O 1
ATOM 5070 N N . THR A 1 721 ? -22.638 4.857 19.890 1.00 38.00 721 THR A N 1
ATOM 5071 C CA . THR A 1 721 ? -23.111 3.795 20.805 1.00 38.00 721 THR A CA 1
ATOM 5072 C C . THR A 1 721 ? -21.966 2.883 21.249 1.00 38.00 721 THR A C 1
ATOM 5074 O O . THR A 1 721 ? -21.218 2.377 20.411 1.00 38.00 721 THR A O 1
ATOM 5077 N N . LEU A 1 722 ? -21.866 2.622 22.557 1.00 43.75 722 LEU A N 1
ATOM 5078 C CA . LEU A 1 722 ? -20.986 1.600 23.132 1.00 43.75 722 LEU A CA 1
ATOM 5079 C C . LEU A 1 722 ? -21.811 0.357 23.497 1.00 43.75 722 LEU A C 1
ATOM 5081 O O . LEU A 1 722 ? -22.626 0.379 24.422 1.00 43.75 722 LEU A O 1
ATOM 5085 N N . VAL A 1 723 ? -21.578 -0.741 22.782 1.00 34.28 723 VAL A N 1
ATOM 5086 C CA . VAL A 1 723 ? -22.186 -2.046 23.050 1.00 34.28 723 VAL A CA 1
ATOM 5087 C C . VAL A 1 723 ? -21.140 -2.934 23.712 1.00 34.28 723 VAL A C 1
ATOM 5089 O O . VAL A 1 723 ? -20.096 -3.230 23.135 1.00 34.28 723 VAL A O 1
ATOM 5092 N N . LEU A 1 724 ? -21.421 -3.373 24.930 1.00 36.91 724 LEU A N 1
ATOM 5093 C CA . LEU A 1 724 ? -20.629 -4.397 25.597 1.00 36.91 724 LEU A CA 1
ATOM 5094 C C . LEU A 1 724 ? -21.464 -5.687 25.524 1.00 36.91 724 LEU A C 1
ATOM 5096 O O . LEU A 1 724 ? -22.694 -5.642 25.508 1.00 36.91 724 LEU A O 1
ATOM 5100 N N . GLY A 1 725 ? -20.827 -6.833 25.316 1.00 27.33 725 GLY A N 1
ATOM 5101 C CA . GLY A 1 725 ? -21.530 -8.096 25.110 1.00 27.33 725 GLY A CA 1
ATOM 5102 C C . GLY A 1 725 ? -20.737 -9.275 25.658 1.00 27.33 725 GLY A C 1
ATOM 5103 O O . GLY A 1 725 ? -19.518 -9.332 25.515 1.00 27.33 725 GLY A O 1
ATOM 5104 N N . GLY A 1 726 ? -21.445 -10.229 26.270 1.00 30.27 726 GLY A N 1
ATOM 5105 C CA . GLY A 1 726 ? -20.855 -11.413 26.904 1.00 30.27 726 GLY A CA 1
ATOM 5106 C C . GLY A 1 726 ? -20.196 -11.130 28.260 1.00 30.27 726 GLY A C 1
ATOM 5107 O O . GLY A 1 726 ? -20.440 -10.096 28.879 1.00 30.27 726 GLY A O 1
ATOM 5108 N N . ASP A 1 727 ? -19.346 -12.056 28.715 1.00 29.19 727 ASP A N 1
ATOM 5109 C CA . ASP A 1 727 ? -18.466 -11.879 29.877 1.00 29.19 727 ASP A CA 1
ATOM 5110 C C . ASP A 1 727 ? -17.365 -10.864 29.516 1.00 29.19 727 ASP A C 1
ATOM 5112 O O . ASP A 1 727 ? -16.238 -11.251 29.223 1.00 29.19 727 ASP A O 1
ATOM 5116 N N . ALA A 1 728 ? -17.688 -9.575 29.413 1.00 28.48 728 ALA A N 1
ATOM 5117 C CA . ALA A 1 728 ? -16.741 -8.513 29.086 1.00 28.48 728 ALA A CA 1
ATOM 5118 C C . ALA A 1 728 ? -16.379 -7.689 30.336 1.00 28.48 728 ALA A C 1
ATOM 5120 O O . ALA A 1 728 ? -17.096 -6.784 30.740 1.00 28.48 728 ALA A O 1
ATOM 5121 N N . SER A 1 729 ? -15.247 -8.000 30.961 1.00 33.38 729 SER A N 1
ATOM 5122 C CA . SER A 1 729 ? -14.586 -7.216 32.005 1.00 33.38 729 SER A CA 1
ATOM 5123 C C . SER A 1 729 ? -13.860 -6.053 31.344 1.00 33.38 729 SER A C 1
ATOM 5125 O O . SER A 1 729 ? -13.051 -6.268 30.447 1.00 33.38 729 SER A O 1
ATOM 5127 N N . LEU A 1 730 ? -14.128 -4.832 31.793 1.00 35.31 730 LEU A N 1
ATOM 5128 C CA . LEU A 1 730 ? -13.366 -3.640 31.440 1.00 35.31 730 LEU A CA 1
ATOM 5129 C C . LEU A 1 730 ? -12.286 -3.452 32.511 1.00 35.31 730 LEU A C 1
ATOM 5131 O O . LEU A 1 730 ? -12.566 -2.963 33.601 1.00 35.31 730 LEU A O 1
ATOM 5135 N N . SER A 1 731 ? -11.049 -3.872 32.259 1.00 32.00 731 SER A N 1
ATOM 5136 C CA . SER A 1 731 ? -9.913 -3.356 33.029 1.00 32.00 731 SER A CA 1
ATOM 5137 C C . SER A 1 731 ? -9.022 -2.504 32.129 1.00 32.00 731 SER A C 1
ATOM 5139 O O . SER A 1 731 ? -8.787 -2.857 30.980 1.00 32.00 731 SER A O 1
ATOM 5141 N N . GLY A 1 732 ? -8.561 -1.352 32.636 1.00 30.89 732 GLY A N 1
ATOM 5142 C CA . GLY A 1 732 ? -7.583 -0.471 31.975 1.00 30.89 732 GLY A CA 1
ATOM 5143 C C . GLY A 1 732 ? -8.090 0.459 30.866 1.00 30.89 732 GLY A C 1
ATOM 5144 O O . GLY A 1 732 ? -7.279 1.169 30.280 1.00 30.89 732 GLY A O 1
ATOM 5145 N N . LEU A 1 733 ? -9.397 0.515 30.599 1.00 31.44 733 LEU A N 1
ATOM 5146 C C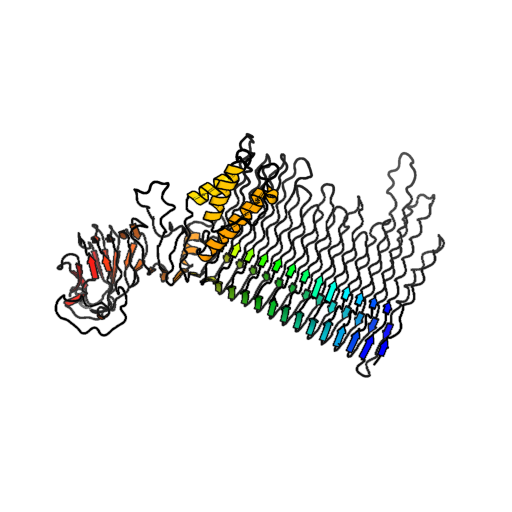A . LEU A 1 733 ? -9.993 1.566 29.768 1.00 31.44 733 LEU A CA 1
ATOM 5147 C C . LEU A 1 733 ? -10.408 2.746 30.656 1.00 31.44 733 LEU A C 1
ATOM 5149 O O . LEU A 1 733 ? -11.278 2.591 31.510 1.00 31.44 733 LEU A O 1
ATOM 5153 N N . SER A 1 734 ? -9.811 3.926 30.457 1.00 31.91 734 SER A N 1
ATOM 5154 C CA . SER A 1 734 ? -10.360 5.174 31.000 1.00 31.91 734 SER A CA 1
ATOM 5155 C C . SER A 1 734 ? -11.308 5.777 29.971 1.00 31.91 734 SER A C 1
ATOM 5157 O O . SER A 1 734 ? -10.878 6.204 28.897 1.00 31.91 734 SER A O 1
ATOM 5159 N N . PHE A 1 735 ? -12.592 5.824 30.296 1.00 34.47 735 PHE A N 1
ATOM 5160 C CA . PHE A 1 735 ? -13.529 6.699 29.608 1.00 34.47 735 PHE A CA 1
ATOM 5161 C C . PHE A 1 735 ? -13.535 8.033 30.353 1.00 34.47 735 PHE A C 1
ATOM 5163 O O . PHE A 1 735 ? -13.657 8.047 31.578 1.00 34.47 735 PHE A O 1
ATOM 5170 N N . ASP A 1 736 ? -13.405 9.146 29.635 1.00 32.94 736 ASP A N 1
ATOM 5171 C CA . ASP A 1 736 ? -13.687 10.460 30.210 1.00 32.94 736 ASP A CA 1
ATOM 5172 C C . ASP A 1 736 ? -15.213 10.611 30.323 1.00 32.94 736 ASP A C 1
ATOM 5174 O O . ASP A 1 736 ? -15.907 11.041 29.398 1.00 32.94 736 ASP A O 1
ATOM 5178 N N . LEU A 1 737 ? -15.750 10.100 31.433 1.00 36.06 737 LEU A N 1
ATOM 5179 C CA . LEU A 1 737 ? -17.179 10.078 31.743 1.00 36.06 737 LEU A CA 1
ATOM 5180 C C . LEU A 1 737 ? -17.643 11.357 32.448 1.00 36.06 737 LEU A C 1
ATOM 5182 O O . LEU A 1 737 ? -18.794 11.395 32.883 1.00 36.06 737 LEU A O 1
ATOM 5186 N N . ASP A 1 738 ? -16.839 12.431 32.491 1.00 35.09 738 ASP A N 1
ATOM 5187 C CA . ASP A 1 738 ? -17.310 13.748 32.966 1.00 35.09 738 ASP A CA 1
ATOM 5188 C C . ASP A 1 738 ? -18.515 14.270 32.142 1.00 35.09 738 ASP A C 1
ATOM 5190 O O . ASP A 1 738 ? -19.201 15.216 32.529 1.00 35.09 738 ASP A O 1
ATOM 5194 N N . LEU A 1 739 ? -18.839 13.598 31.030 1.00 36.19 739 LEU A N 1
ATOM 5195 C CA . LEU A 1 739 ? -20.073 13.722 30.254 1.00 36.19 739 LEU A CA 1
ATOM 5196 C C . LEU A 1 739 ? -21.356 13.160 30.911 1.00 36.19 739 LEU A C 1
ATOM 5198 O O . LEU A 1 739 ? -22.442 13.512 30.449 1.00 36.19 739 LEU A O 1
ATOM 5202 N N . LEU A 1 740 ? -21.271 12.286 31.922 1.00 36.16 740 LEU A N 1
ATOM 5203 C CA . LEU A 1 740 ? -22.412 11.512 32.454 1.00 36.16 740 LEU A CA 1
ATOM 5204 C C . LEU A 1 740 ? -22.632 11.652 33.970 1.00 36.16 740 LEU A C 1
ATOM 5206 O O . LEU A 1 740 ? -23.715 11.336 34.456 1.00 36.16 740 LEU A O 1
ATOM 5210 N N . GLY A 1 741 ? -21.650 12.166 34.709 1.00 34.31 741 GLY A N 1
ATOM 5211 C CA . GLY A 1 741 ? -21.709 12.333 36.160 1.00 34.31 741 GLY A CA 1
ATOM 5212 C C . GLY A 1 741 ? -20.304 12.287 36.751 1.00 34.31 741 GLY A C 1
ATOM 5213 O O . GLY A 1 741 ? -19.409 11.675 36.180 1.00 34.31 741 GLY A O 1
ATOM 5214 N N . LYS A 1 742 ? -20.094 12.948 37.894 1.00 37.62 742 LYS A N 1
ATOM 5215 C CA . LYS A 1 742 ? -18.792 12.925 38.571 1.00 37.62 742 LYS A CA 1
ATOM 5216 C C . LYS A 1 742 ? -18.635 11.556 39.233 1.00 37.62 742 LYS A C 1
ATOM 5218 O O . LYS A 1 742 ? -19.470 11.193 40.054 1.00 37.62 742 LYS A O 1
ATOM 5223 N N . VAL A 1 743 ? -17.586 10.817 38.887 1.00 38.78 743 VAL A N 1
ATOM 5224 C CA . VAL A 1 743 ? -17.196 9.592 39.597 1.00 38.78 743 VAL A CA 1
ATOM 5225 C C . VAL A 1 743 ? -16.147 9.981 40.634 1.00 38.78 743 VAL A C 1
ATOM 5227 O O . VAL A 1 743 ? -15.034 10.358 40.272 1.00 38.78 743 VAL A O 1
ATOM 5230 N N . GLU A 1 744 ? -16.491 9.934 41.922 1.00 38.34 744 GLU A N 1
ATOM 5231 C CA . GLU A 1 744 ? -15.519 10.173 42.997 1.00 38.34 744 GLU A CA 1
ATOM 5232 C C . GLU A 1 744 ? -14.898 8.847 43.484 1.00 38.34 744 GLU A C 1
ATOM 5234 O O . GLU A 1 744 ? -15.629 7.949 43.919 1.00 38.34 744 GLU A O 1
ATOM 5239 N N . PRO A 1 745 ? -13.558 8.698 43.433 1.00 38.75 745 PRO A N 1
ATOM 5240 C CA . PRO A 1 745 ? -12.855 7.548 44.010 1.00 38.75 745 PRO A CA 1
ATOM 5241 C C . PRO A 1 745 ? -12.984 7.494 45.544 1.00 38.75 745 PRO A C 1
ATOM 5243 O O . PRO A 1 745 ? -13.175 8.522 46.190 1.00 38.75 745 PRO A O 1
ATOM 5246 N N . ALA A 1 746 ? -12.847 6.311 46.158 1.00 40.97 746 ALA A N 1
ATOM 5247 C CA . ALA A 1 746 ? -12.812 6.113 47.621 1.00 40.97 746 ALA A CA 1
ATOM 5248 C C . ALA A 1 746 ? -11.821 7.046 48.332 1.00 40.97 746 ALA A C 1
ATOM 5250 O O . ALA A 1 746 ? -10.638 7.048 48.003 1.00 40.97 746 ALA A O 1
ATOM 5251 N N . GLU A 1 747 ? -12.290 7.786 49.348 1.00 37.69 747 GLU A N 1
ATOM 5252 C CA . GLU A 1 747 ? -11.511 8.798 50.095 1.00 37.69 747 GLU A CA 1
ATOM 5253 C C . GLU A 1 747 ? -10.289 8.233 50.850 1.00 37.69 747 GLU A C 1
ATOM 5255 O O . GLU A 1 747 ? -9.447 8.995 51.312 1.00 37.69 747 GLU A O 1
ATOM 5260 N N . ASN A 1 748 ? -10.140 6.907 50.928 1.00 39.72 748 ASN A N 1
ATOM 5261 C CA . ASN A 1 748 ? -9.027 6.232 51.606 1.00 39.72 748 ASN A CA 1
ATOM 5262 C C . ASN A 1 748 ? -8.047 5.528 50.652 1.00 39.72 748 ASN A C 1
ATOM 5264 O O . ASN A 1 748 ? -7.276 4.667 51.079 1.00 39.72 748 ASN A O 1
ATOM 5268 N N . LEU A 1 749 ? -8.066 5.864 49.361 1.00 35.62 749 LEU A N 1
ATOM 5269 C CA . LEU A 1 749 ? -7.038 5.417 48.428 1.00 35.62 749 LEU A CA 1
ATOM 5270 C C . LEU A 1 749 ? -5.889 6.424 48.443 1.00 35.62 749 LEU A C 1
ATOM 5272 O O . LEU A 1 749 ? -5.984 7.508 47.867 1.00 35.62 749 LEU A O 1
ATOM 5276 N N . ASP A 1 750 ? -4.798 6.044 49.109 1.00 37.00 750 ASP A N 1
ATOM 5277 C CA . ASP A 1 750 ? -3.489 6.667 48.922 1.00 37.00 750 ASP A CA 1
ATOM 5278 C C . ASP A 1 750 ? -3.271 6.865 47.416 1.00 37.00 750 ASP A C 1
ATOM 5280 O O . ASP A 1 750 ? -3.499 5.946 46.622 1.00 37.00 750 ASP A O 1
ATOM 5284 N N . ARG A 1 751 ? -2.864 8.069 47.002 1.00 33.84 751 ARG A N 1
ATOM 5285 C CA . ARG A 1 751 ? -2.694 8.438 45.580 1.00 33.84 751 ARG A CA 1
ATOM 5286 C C . ARG A 1 751 ? -1.729 7.517 44.813 1.00 33.84 751 ARG A C 1
ATOM 5288 O O . ARG A 1 751 ? -1.724 7.549 43.588 1.00 33.84 751 ARG A O 1
ATOM 5295 N N . ASP A 1 752 ? -0.993 6.666 45.523 1.00 34.56 752 ASP A N 1
ATOM 5296 C CA . ASP A 1 752 ? -0.082 5.647 45.001 1.00 34.56 752 ASP A CA 1
ATOM 5297 C C . ASP A 1 752 ? -0.756 4.276 44.721 1.00 34.56 752 ASP A C 1
ATOM 5299 O O . ASP A 1 752 ? -0.099 3.358 44.233 1.00 34.56 752 ASP A O 1
ATOM 5303 N N . GLY A 1 753 ? -2.056 4.110 45.011 1.00 31.20 753 GLY A N 1
ATOM 5304 C CA . GLY A 1 753 ? -2.787 2.830 44.948 1.00 31.20 753 GLY A CA 1
ATOM 5305 C C . GLY A 1 753 ? -3.911 2.725 43.906 1.00 31.20 753 GLY A C 1
ATOM 5306 O O . GLY A 1 753 ? -4.573 1.688 43.835 1.00 31.20 753 GLY A O 1
ATOM 5307 N N . ILE A 1 754 ? -4.140 3.759 43.090 1.00 33.22 754 ILE A N 1
ATOM 5308 C CA . ILE A 1 754 ? -5.203 3.768 42.059 1.00 33.22 754 ILE A CA 1
ATOM 5309 C C . ILE A 1 754 ? -4.909 2.771 40.917 1.00 33.22 754 ILE A C 1
ATOM 5311 O O . ILE A 1 754 ? -5.826 2.298 40.251 1.00 33.22 754 ILE A O 1
ATOM 5315 N N . ASP A 1 755 ? -3.656 2.350 40.747 1.00 36.03 755 ASP A N 1
ATOM 5316 C CA . ASP A 1 755 ? -3.226 1.503 39.627 1.00 36.03 755 ASP A CA 1
ATOM 5317 C C . ASP A 1 755 ? -3.652 0.018 39.716 1.00 36.03 755 ASP A C 1
ATOM 5319 O O . ASP A 1 755 ? -3.392 -0.730 38.777 1.00 36.03 755 ASP A O 1
ATOM 5323 N N . ALA A 1 756 ? -4.313 -0.452 40.785 1.00 28.95 756 ALA A N 1
ATOM 5324 C CA . ALA A 1 756 ? -4.490 -1.896 41.030 1.00 28.95 756 ALA A CA 1
ATOM 5325 C C . ALA A 1 756 ? -5.932 -2.435 41.123 1.00 28.95 756 ALA A C 1
ATOM 5327 O O . ALA A 1 756 ? -6.094 -3.644 41.308 1.00 28.95 756 ALA A O 1
ATOM 5328 N N . LYS A 1 757 ? -6.986 -1.619 40.976 1.00 28.67 757 LYS A N 1
ATOM 5329 C CA . LYS A 1 757 ? -8.372 -2.129 40.974 1.00 28.67 757 LYS A CA 1
ATOM 5330 C C . LYS A 1 757 ? -9.097 -1.797 39.660 1.00 28.67 757 LYS A C 1
ATOM 5332 O O . LYS A 1 757 ? -9.211 -0.627 39.312 1.00 28.67 757 LYS A O 1
ATOM 5337 N N . PRO A 1 758 ? -9.560 -2.806 38.897 1.00 32.25 758 PRO A N 1
ATOM 5338 C CA . PRO A 1 758 ? -10.164 -2.598 37.584 1.00 32.25 758 PRO A CA 1
ATOM 5339 C C . PRO A 1 758 ? -11.520 -1.882 37.666 1.00 32.25 758 PRO A C 1
ATOM 5341 O O . PRO A 1 758 ? -12.391 -2.286 38.431 1.00 32.25 758 PRO A O 1
ATOM 5344 N N . LEU A 1 759 ? -11.712 -0.864 36.822 1.00 31.39 759 LEU A N 1
ATOM 5345 C CA . LEU A 1 759 ? -12.978 -0.153 36.599 1.00 31.39 759 LEU A CA 1
ATOM 5346 C C . LEU A 1 759 ? -13.973 -0.999 35.779 1.00 31.39 759 LEU A C 1
ATOM 5348 O O . LEU A 1 759 ? -14.155 -0.801 34.584 1.00 31.39 759 LEU A O 1
ATOM 5352 N N . ARG A 1 760 ? -14.640 -1.954 36.429 1.00 38.03 760 ARG A N 1
ATOM 5353 C CA . ARG A 1 760 ? -15.738 -2.754 35.861 1.00 38.03 760 ARG A CA 1
ATOM 5354 C C . ARG A 1 760 ? -17.056 -1.987 35.952 1.00 38.03 760 ARG A C 1
ATOM 5356 O O . ARG A 1 760 ? -17.793 -2.146 36.920 1.00 38.03 760 ARG A O 1
ATOM 5363 N N . ALA A 1 761 ? -17.348 -1.143 34.968 1.00 33.88 761 ALA A N 1
ATOM 5364 C CA . ALA A 1 761 ? -18.629 -0.450 34.902 1.00 33.88 761 ALA A CA 1
ATOM 5365 C C . ALA A 1 761 ? -19.289 -0.615 33.524 1.00 33.88 761 ALA A C 1
ATOM 5367 O O . ALA A 1 761 ? -18.805 -0.096 32.521 1.00 33.88 761 ALA A O 1
ATOM 5368 N N . PHE A 1 762 ? -20.441 -1.294 33.563 1.00 42.75 762 PHE A N 1
ATOM 5369 C CA . PHE A 1 762 ? -21.485 -1.449 32.539 1.00 42.75 762 PHE A CA 1
ATOM 5370 C C . PHE A 1 762 ? -21.284 -2.567 31.510 1.00 42.75 762 PHE A C 1
ATOM 5372 O O . PHE A 1 762 ? -20.178 -2.870 31.089 1.00 42.75 762 PHE A O 1
ATOM 5379 N N . GLY A 1 763 ? -22.399 -3.208 31.148 1.00 37.19 763 GLY A N 1
ATOM 5380 C CA . GLY A 1 763 ? -22.520 -4.299 30.179 1.00 37.19 763 GLY A CA 1
ATOM 5381 C C . GLY A 1 763 ? -23.250 -3.912 28.888 1.00 37.19 763 GLY A C 1
ATOM 5382 O O . GLY A 1 763 ? -23.213 -4.684 27.953 1.00 37.19 763 GLY A O 1
ATOM 5383 N N . LYS A 1 764 ? -23.876 -2.731 28.785 1.00 38.53 764 LYS A N 1
ATOM 5384 C CA . LYS A 1 764 ? -24.350 -2.079 27.539 1.00 38.53 764 LYS A CA 1
ATOM 5385 C C . LYS A 1 764 ? -24.854 -0.688 27.916 1.00 38.53 764 LYS A C 1
ATOM 5387 O O . LYS A 1 764 ? -25.557 -0.577 28.923 1.00 38.53 764 LYS A O 1
ATOM 5392 N N . PHE A 1 765 ? -24.514 0.334 27.131 1.00 43.56 765 PHE A N 1
ATOM 5393 C CA . PHE A 1 765 ? -24.997 1.701 27.330 1.00 43.56 765 PHE A CA 1
ATOM 5394 C C . PHE A 1 765 ? -25.635 2.203 26.029 1.00 43.56 765 PHE A C 1
ATOM 5396 O O . PHE A 1 765 ? -24.938 2.561 25.079 1.00 43.56 765 PHE A O 1
ATOM 5403 N N . GLU A 1 766 ? -26.966 2.164 25.955 1.00 36.38 766 GLU A N 1
ATOM 5404 C CA . GLU A 1 766 ? -27.723 2.495 24.741 1.00 36.38 766 GLU A CA 1
ATOM 5405 C C . GLU A 1 766 ? -28.595 3.730 24.972 1.00 36.38 766 GLU A C 1
ATOM 5407 O O . GLU A 1 766 ? -29.353 3.792 25.938 1.00 36.38 766 GLU A O 1
ATOM 5412 N N . LYS A 1 767 ? -28.518 4.721 24.079 1.00 37.97 767 LYS A N 1
ATOM 5413 C CA . LYS A 1 767 ? -29.397 5.889 24.137 1.00 37.97 767 LYS A CA 1
ATOM 5414 C C . LYS A 1 767 ? -30.684 5.625 23.355 1.00 37.97 767 LYS A C 1
ATOM 5416 O O . LYS A 1 767 ? -30.655 5.481 22.136 1.00 37.97 767 LYS A O 1
ATOM 5421 N N . GLN A 1 768 ? -31.816 5.622 24.048 1.00 40.19 768 GLN A N 1
ATOM 5422 C CA . GLN A 1 768 ? -33.150 5.493 23.465 1.00 40.19 768 GLN A CA 1
ATOM 5423 C C . GLN A 1 768 ? -33.761 6.900 23.316 1.00 40.19 768 GLN A C 1
ATOM 5425 O O . GLN A 1 768 ? -34.219 7.520 24.275 1.00 40.19 768 GLN A O 1
ATOM 5430 N N . GLY A 1 769 ? -33.736 7.457 22.102 1.00 45.00 769 GLY A N 1
ATOM 5431 C CA . GLY A 1 769 ? -34.301 8.784 21.820 1.00 45.00 769 GLY A CA 1
ATOM 5432 C C . GLY A 1 769 ? -33.465 9.969 22.338 1.00 45.00 769 GLY A C 1
ATOM 5433 O O . GLY A 1 769 ? -32.243 9.898 22.472 1.00 45.00 769 GLY A O 1
ATOM 5434 N N . SER A 1 770 ? -34.105 11.120 22.581 1.00 41.81 770 SER A N 1
ATOM 5435 C CA . SER A 1 770 ? -33.399 12.385 22.857 1.00 41.81 770 SER A CA 1
ATOM 5436 C C . SER A 1 770 ? -32.785 12.485 24.259 1.00 41.81 770 SER A C 1
ATOM 5438 O O . SER A 1 770 ? -31.784 13.192 24.421 1.00 41.81 770 SER A O 1
ATOM 5440 N N . SER A 1 771 ? -33.335 11.779 25.254 1.00 46.19 771 SER A N 1
ATOM 5441 C CA . SER A 1 771 ? -33.038 12.004 26.682 1.00 46.19 771 SER A CA 1
ATOM 5442 C C . SER A 1 771 ? -33.036 10.756 27.577 1.00 46.19 771 SER A C 1
ATOM 5444 O O . SER A 1 771 ? -32.886 10.920 28.788 1.00 46.19 771 SER A O 1
ATOM 5446 N N . THR A 1 772 ? -33.189 9.549 27.023 1.00 41.41 772 THR A N 1
ATOM 5447 C CA . THR A 1 772 ? -33.222 8.304 27.808 1.00 41.41 772 THR A CA 1
ATOM 5448 C C . THR A 1 772 ? -31.995 7.447 27.529 1.00 41.41 772 THR A C 1
ATOM 5450 O O . THR A 1 772 ? -31.619 7.241 26.375 1.00 41.41 772 THR A O 1
ATOM 5453 N N . TRP A 1 773 ? -31.386 6.935 28.592 1.00 49.72 773 TRP A N 1
ATOM 5454 C CA . TRP A 1 773 ? -30.247 6.026 28.555 1.00 49.72 773 TRP A CA 1
ATOM 5455 C C . TRP A 1 773 ? -30.638 4.700 29.197 1.00 49.72 773 TRP A C 1
ATOM 5457 O O . TRP A 1 773 ? -31.167 4.692 30.305 1.00 49.72 773 TRP A O 1
ATOM 5467 N N . GLN A 1 774 ? -30.368 3.592 28.516 1.00 48.09 774 GLN A N 1
ATOM 5468 C CA . GLN A 1 774 ? -30.572 2.248 29.035 1.00 48.09 774 GLN A CA 1
ATOM 5469 C C . GLN A 1 774 ? -29.241 1.660 29.507 1.00 48.09 774 GLN A C 1
ATOM 5471 O O . GLN A 1 774 ? -28.260 1.622 28.754 1.00 48.09 774 GLN A O 1
ATOM 5476 N N . LEU A 1 775 ? -29.233 1.181 30.752 1.00 56.78 775 LEU A N 1
ATOM 5477 C CA . LEU A 1 775 ? -28.089 0.557 31.407 1.00 56.78 775 LEU A CA 1
ATOM 5478 C C . LEU A 1 775 ? -28.304 -0.954 31.541 1.00 56.78 775 LEU A C 1
ATOM 5480 O O . LEU A 1 775 ? -29.356 -1.384 32.012 1.00 56.78 775 LEU A O 1
ATOM 5484 N N . THR A 1 776 ? -27.302 -1.765 31.194 1.00 51.00 776 THR A N 1
ATOM 5485 C CA . THR A 1 776 ? -27.289 -3.214 31.488 1.00 51.00 776 THR A CA 1
ATOM 5486 C C . THR A 1 776 ? -25.980 -3.622 32.182 1.00 51.00 776 THR A C 1
ATOM 5488 O O . THR A 1 776 ? -24.987 -2.898 32.076 1.00 51.00 776 THR A O 1
ATOM 5491 N N . GLY A 1 777 ? -25.953 -4.769 32.872 1.00 50.50 777 GLY A N 1
ATOM 5492 C CA . GLY A 1 777 ? -24.737 -5.374 33.444 1.00 50.50 777 GLY A CA 1
ATOM 5493 C C . GLY A 1 777 ? -24.597 -5.285 34.972 1.00 50.50 777 GLY A C 1
ATOM 5494 O O . GLY A 1 777 ? -25.497 -4.826 35.672 1.00 50.50 777 GLY A O 1
ATOM 5495 N N . THR A 1 778 ? -23.453 -5.752 35.487 1.00 49.00 778 THR A N 1
ATOM 5496 C CA . THR A 1 778 ? -23.090 -5.719 36.919 1.00 49.00 778 THR A CA 1
ATOM 5497 C C . THR A 1 778 ? -21.984 -4.687 37.168 1.00 49.00 778 THR A C 1
ATOM 5499 O O . THR A 1 778 ? -21.035 -4.599 36.392 1.00 49.00 778 THR A O 1
ATOM 5502 N N . LEU A 1 779 ? -22.107 -3.914 38.243 1.00 55.72 779 LEU A N 1
ATOM 5503 C CA . LEU A 1 779 ? -21.111 -2.980 38.768 1.00 55.72 779 LEU A CA 1
ATOM 5504 C C . LEU A 1 779 ? -20.668 -3.508 40.142 1.00 55.72 779 LEU A C 1
ATOM 5506 O O . LEU A 1 779 ? -21.529 -3.750 40.979 1.00 55.72 779 LEU A O 1
ATOM 5510 N N . ASP A 1 780 ? -19.372 -3.695 40.394 1.00 50.94 780 ASP A N 1
ATOM 5511 C CA . ASP A 1 780 ? -18.890 -4.207 41.692 1.00 50.94 780 ASP A CA 1
ATOM 5512 C C . ASP A 1 780 ? -18.718 -3.075 42.727 1.00 50.94 780 ASP A C 1
ATOM 5514 O O . ASP A 1 780 ? -18.429 -1.926 42.384 1.00 50.94 780 ASP A O 1
ATOM 5518 N N . SER A 1 781 ? -18.870 -3.404 44.014 1.00 48.94 781 SER A N 1
ATOM 5519 C CA . SER A 1 781 ? -18.946 -2.442 45.128 1.00 48.94 781 SER A CA 1
ATOM 5520 C C . SER A 1 781 ? -17.661 -1.711 45.492 1.00 48.94 781 SER A C 1
ATOM 5522 O O . SER A 1 781 ? -17.699 -0.709 46.201 1.00 48.94 781 SER A O 1
ATOM 5524 N N . ASP A 1 782 ? -16.529 -2.175 44.976 1.00 47.28 782 ASP A N 1
ATOM 5525 C CA . ASP A 1 782 ? -15.201 -1.699 45.373 1.00 47.28 782 ASP A CA 1
ATOM 5526 C C . ASP A 1 782 ? -14.587 -0.718 44.357 1.00 47.28 782 ASP A C 1
ATOM 5528 O O . ASP A 1 782 ? -13.388 -0.431 44.421 1.00 47.28 782 ASP A O 1
ATOM 5532 N N . ILE A 1 783 ? -15.384 -0.260 43.383 1.00 45.38 783 ILE A N 1
ATOM 5533 C CA . ILE A 1 783 ? -14.901 0.412 42.166 1.00 45.38 783 ILE A CA 1
ATOM 5534 C C . ILE A 1 783 ? -15.265 1.898 42.137 1.00 45.38 783 ILE A C 1
ATOM 5536 O O . ILE A 1 783 ? -14.413 2.733 41.844 1.00 45.38 783 ILE A O 1
ATOM 5540 N N . ILE A 1 784 ? -16.517 2.235 42.447 1.00 44.44 784 ILE A N 1
ATOM 5541 C CA . ILE A 1 784 ? -16.993 3.616 42.571 1.00 44.44 784 ILE A CA 1
ATOM 5542 C C . ILE A 1 784 ? -17.731 3.755 43.901 1.00 44.44 784 ILE A C 1
ATOM 5544 O O . ILE A 1 784 ? -18.503 2.868 44.264 1.00 44.44 784 ILE A O 1
ATOM 5548 N N . ASN A 1 785 ? -17.507 4.848 44.636 1.00 53.00 785 ASN A N 1
ATOM 5549 C CA . ASN A 1 785 ? -18.204 5.078 45.911 1.00 53.00 785 ASN A CA 1
ATOM 5550 C C . ASN A 1 785 ? -19.684 5.374 45.705 1.00 53.00 785 ASN A C 1
ATOM 5552 O O . ASN A 1 785 ? -20.512 5.039 46.556 1.00 53.00 785 ASN A O 1
ATOM 5556 N N . HIS A 1 786 ? -19.981 6.076 44.610 1.00 57.84 786 HIS A N 1
ATOM 5557 C CA . HIS A 1 786 ? -21.325 6.462 44.243 1.00 57.84 786 HIS A CA 1
ATOM 5558 C C . HIS A 1 786 ? -21.493 6.750 42.744 1.00 57.84 786 HIS A C 1
ATOM 5560 O O . HIS A 1 786 ? -20.515 6.955 42.023 1.00 57.84 786 HIS A O 1
ATOM 5566 N N . PHE A 1 787 ? -22.748 6.784 42.293 1.00 62.84 787 PHE A N 1
ATOM 5567 C CA . PHE A 1 787 ? -23.193 7.102 40.939 1.00 62.84 787 PHE A CA 1
ATOM 5568 C C . PHE A 1 787 ? -24.284 8.184 40.973 1.00 62.84 787 PHE A C 1
ATOM 5570 O O . PHE A 1 787 ? -25.366 7.948 41.505 1.00 62.84 787 PHE A O 1
ATOM 5577 N N . ASP A 1 788 ? -24.011 9.354 40.387 1.00 63.09 788 ASP A N 1
ATOM 5578 C CA . ASP A 1 788 ? -24.915 10.514 40.373 1.00 63.09 788 ASP A CA 1
ATOM 5579 C C . ASP A 1 788 ? -25.722 10.630 39.064 1.00 63.09 788 ASP A C 1
ATOM 5581 O O . ASP A 1 788 ? -25.152 10.834 37.992 1.00 63.09 788 ASP A O 1
ATOM 5585 N N . ILE A 1 789 ? -27.052 10.664 39.152 1.00 66.88 789 ILE A N 1
ATOM 5586 C CA . ILE A 1 789 ? -27.968 10.961 38.040 1.00 66.88 789 ILE A CA 1
ATOM 5587 C C . ILE A 1 789 ? -28.371 12.437 38.117 1.00 66.88 789 ILE A C 1
ATOM 5589 O O . ILE A 1 789 ? -29.267 12.802 38.874 1.00 66.88 789 ILE A O 1
ATOM 5593 N N . LYS A 1 790 ? -27.695 13.296 37.342 1.00 56.56 790 LYS A N 1
ATOM 5594 C CA . LYS A 1 790 ? -27.875 14.765 37.387 1.00 56.56 790 LYS A CA 1
ATOM 5595 C C . LYS A 1 790 ? -28.885 15.324 36.389 1.00 56.56 790 LYS A C 1
ATOM 5597 O O . LYS A 1 790 ? -29.489 16.352 36.660 1.00 56.56 790 LYS A O 1
ATOM 5602 N N . GLN A 1 791 ? -29.053 14.689 35.228 1.00 53.81 791 GLN A N 1
ATOM 5603 C CA . GLN A 1 791 ? -29.974 15.159 34.191 1.00 53.81 791 GLN A CA 1
ATOM 5604 C C . GLN A 1 791 ? -30.414 14.017 33.267 1.00 53.81 791 GLN A C 1
ATOM 5606 O O . GLN A 1 791 ? -29.600 13.174 32.893 1.00 53.81 791 GLN A O 1
ATOM 5611 N N . GLY A 1 792 ? -31.677 14.036 32.831 1.00 53.41 792 GLY A N 1
ATOM 5612 C CA . GLY A 1 792 ? -32.219 13.061 31.876 1.00 53.41 792 GLY A CA 1
ATOM 5613 C C . GLY A 1 792 ? -32.749 11.793 32.545 1.00 53.41 792 GLY A C 1
ATOM 5614 O O . GLY A 1 792 ? -32.832 11.726 33.769 1.00 53.41 792 GLY A O 1
ATOM 5615 N N . VAL A 1 793 ? -33.148 10.807 31.736 1.00 63.69 793 VAL A N 1
ATOM 5616 C CA . VAL A 1 793 ? -33.748 9.554 32.215 1.00 63.69 793 VAL A CA 1
ATOM 5617 C C . VAL A 1 793 ? -32.744 8.413 32.106 1.00 63.69 793 VAL A C 1
ATOM 5619 O O . VAL A 1 793 ? -32.220 8.151 31.024 1.00 63.69 793 VAL A O 1
ATOM 5622 N N . VAL A 1 794 ? -32.501 7.719 33.213 1.00 65.31 794 VAL A N 1
ATOM 5623 C CA . VAL A 1 794 ? -31.727 6.476 33.273 1.00 65.31 794 VAL A CA 1
ATOM 5624 C C . VAL A 1 794 ? -32.690 5.327 33.538 1.00 65.31 794 VAL A C 1
ATOM 5626 O O . VAL A 1 794 ? -33.321 5.270 34.591 1.00 65.31 794 VAL A O 1
ATOM 5629 N N . GLU A 1 795 ? -32.798 4.410 32.583 1.00 75.62 795 GLU A N 1
ATOM 5630 C CA . GLU A 1 795 ? -33.541 3.160 32.714 1.00 75.62 795 GLU A CA 1
ATOM 5631 C C . GLU A 1 795 ? -32.580 2.006 33.033 1.00 75.62 795 GLU A C 1
ATOM 5633 O O . GLU A 1 795 ? -31.688 1.690 32.241 1.00 75.62 795 GLU A O 1
ATOM 5638 N N . LEU A 1 796 ? -32.765 1.351 34.183 1.00 75.25 796 LEU A N 1
ATOM 5639 C CA . LEU A 1 796 ? -32.019 0.140 34.536 1.00 75.25 796 LEU A CA 1
ATOM 5640 C C . LEU A 1 796 ? -32.718 -1.086 33.950 1.00 75.25 796 LEU A C 1
ATOM 5642 O O . LEU A 1 796 ? -33.870 -1.353 34.288 1.00 75.25 796 LEU A O 1
ATOM 5646 N N . ALA A 1 797 ? -32.028 -1.863 33.116 1.00 68.69 797 ALA A N 1
ATOM 5647 C CA . ALA A 1 797 ? -32.575 -3.107 32.585 1.00 68.69 797 ALA A CA 1
ATOM 5648 C C . ALA A 1 797 ? -32.788 -4.175 33.676 1.00 68.69 797 ALA A C 1
ATOM 5650 O O . ALA A 1 797 ? -32.228 -4.109 34.769 1.00 68.69 797 ALA A O 1
ATOM 5651 N N . ARG A 1 798 ? -33.582 -5.202 33.346 1.00 72.50 798 ARG A N 1
ATOM 5652 C CA . ARG A 1 798 ? -34.060 -6.231 34.292 1.00 72.50 798 ARG A CA 1
ATOM 5653 C C . ARG A 1 798 ? -32.951 -6.953 35.067 1.00 72.50 798 ARG A C 1
ATOM 5655 O O . ARG A 1 798 ? -33.162 -7.308 36.218 1.00 72.50 798 ARG A O 1
ATOM 5662 N N . GLU A 1 799 ? -31.789 -7.142 34.448 1.00 67.25 799 GLU A N 1
ATOM 5663 C CA . GLU A 1 799 ? -30.667 -7.927 34.988 1.00 67.25 799 GLU A CA 1
ATOM 5664 C C . GLU A 1 799 ? -29.569 -7.054 35.626 1.00 67.25 799 GLU A C 1
ATOM 5666 O O . GLU A 1 799 ? -28.469 -7.532 35.903 1.00 67.25 799 GLU A O 1
ATOM 5671 N N . VAL A 1 800 ? -29.827 -5.756 35.826 1.00 68.19 800 VAL A N 1
ATOM 5672 C CA . VAL A 1 800 ? -28.817 -4.838 36.366 1.00 68.19 800 VAL A CA 1
ATOM 5673 C C . VAL A 1 800 ? -28.531 -5.128 37.836 1.00 68.19 800 VAL A C 1
ATOM 5675 O O . VAL A 1 800 ? -29.444 -5.256 38.650 1.00 68.19 800 VAL A O 1
ATOM 5678 N N . ASN A 1 801 ? -27.247 -5.147 38.189 1.00 70.50 801 ASN A N 1
ATOM 5679 C CA . ASN A 1 801 ? -26.798 -5.219 39.572 1.00 70.50 801 ASN A CA 1
ATOM 5680 C C . ASN A 1 801 ? -25.771 -4.110 39.869 1.00 70.50 801 ASN A C 1
ATOM 5682 O O . ASN A 1 801 ? -24.675 -4.130 39.319 1.00 70.50 801 ASN A O 1
ATOM 5686 N N . MET A 1 802 ? -26.111 -3.131 40.709 1.00 69.62 802 MET A N 1
ATOM 5687 C CA . MET A 1 802 ? -25.277 -1.965 41.009 1.00 69.62 802 MET A CA 1
ATOM 5688 C C . MET A 1 802 ? -24.616 -2.054 42.381 1.00 69.62 802 MET A C 1
ATOM 5690 O O . MET A 1 802 ? -25.230 -1.740 43.386 1.00 69.62 802 MET A O 1
ATOM 5694 N N . GLY A 1 803 ? -23.332 -2.380 42.428 1.00 67.75 803 GLY A N 1
ATOM 5695 C CA . GLY A 1 803 ? -22.518 -2.498 43.638 1.00 67.75 803 GLY A CA 1
ATOM 5696 C C . GLY A 1 803 ? -22.319 -1.220 44.455 1.00 67.75 803 GLY A C 1
ATOM 5697 O O . GLY A 1 803 ? -21.688 -1.280 45.495 1.00 67.75 803 GLY A O 1
ATOM 5698 N N . THR A 1 804 ? -22.793 -0.060 44.001 1.00 68.00 804 THR A N 1
ATOM 5699 C CA . THR A 1 804 ? -22.446 1.259 44.555 1.00 68.00 804 THR A CA 1
ATOM 5700 C C . THR A 1 804 ? -23.659 2.013 45.094 1.00 68.00 804 THR A C 1
ATOM 5702 O O . THR A 1 804 ? -24.794 1.593 44.879 1.00 68.00 804 THR A O 1
ATOM 5705 N N . ASN A 1 805 ? -23.426 3.146 45.765 1.00 76.56 805 ASN A N 1
ATOM 5706 C CA . ASN A 1 805 ? -24.498 4.067 46.131 1.00 76.56 805 ASN A CA 1
ATOM 5707 C C . ASN A 1 805 ? -25.014 4.810 44.889 1.00 76.56 805 ASN A C 1
ATOM 5709 O O . ASN A 1 805 ? -24.227 5.359 44.125 1.00 76.56 805 ASN A O 1
ATOM 5713 N N . VAL A 1 806 ? -26.321 4.887 44.688 1.00 81.25 806 VAL A N 1
ATOM 5714 C CA . VAL A 1 806 ? -26.928 5.618 43.567 1.00 81.25 806 VAL A CA 1
ATOM 5715 C C . VAL A 1 806 ? -27.601 6.871 44.100 1.00 81.25 806 VAL A C 1
ATOM 5717 O O . VAL A 1 806 ? -28.436 6.768 44.988 1.00 81.25 806 VAL A O 1
ATOM 5720 N N . TYR A 1 807 ? -27.284 8.034 43.537 1.00 81.06 807 TYR A N 1
ATOM 5721 C CA . TYR A 1 807 ? -27.888 9.316 43.891 1.00 81.06 807 TYR A CA 1
ATOM 5722 C C . TYR A 1 807 ? -28.675 9.867 42.706 1.00 81.06 807 TYR A C 1
ATOM 5724 O O . TYR A 1 807 ? -28.117 10.110 41.638 1.00 81.06 807 TYR A O 1
ATOM 5732 N N . VAL A 1 808 ? -29.968 10.114 42.884 1.00 83.19 808 VAL A N 1
ATOM 5733 C CA . VAL A 1 808 ? -30.818 10.772 41.887 1.00 83.19 808 VAL A CA 1
ATOM 5734 C C . VAL A 1 808 ? -30.943 12.241 42.262 1.00 83.19 808 VAL A C 1
ATOM 5736 O O . VAL A 1 808 ? -31.628 12.579 43.221 1.00 83.19 808 VAL A O 1
ATOM 5739 N N . LYS A 1 809 ? -30.248 13.113 41.531 1.00 81.69 809 LYS A N 1
ATOM 5740 C CA . LYS A 1 809 ? -30.157 14.552 41.809 1.00 81.69 809 LYS A CA 1
ATOM 5741 C C . LYS A 1 809 ? -31.275 15.328 41.100 1.00 81.69 809 LYS A C 1
ATOM 5743 O O . LYS A 1 809 ? -31.957 14.799 40.221 1.00 81.69 809 LYS A O 1
ATOM 5748 N N . ALA A 1 810 ? -31.411 16.614 41.425 1.00 80.00 810 ALA A N 1
ATOM 5749 C CA . ALA A 1 810 ? -32.343 17.529 40.763 1.00 80.00 810 ALA A CA 1
ATOM 5750 C C . ALA A 1 810 ? -32.208 17.513 39.228 1.00 80.00 810 ALA A C 1
ATOM 5752 O O . ALA A 1 810 ? -31.147 17.832 38.697 1.00 80.00 810 ALA A O 1
ATOM 5753 N N . GLY A 1 811 ? -33.295 17.184 38.520 1.00 66.12 811 GLY A N 1
ATOM 5754 C CA . GLY A 1 811 ? -33.327 17.082 37.051 1.00 66.12 811 GLY A CA 1
ATOM 5755 C C . GLY A 1 811 ? -32.973 15.698 36.487 1.00 66.12 811 GLY A C 1
ATOM 5756 O O . GLY A 1 811 ? -33.143 15.469 35.283 1.00 66.12 811 GLY A O 1
ATOM 5757 N N . GLY A 1 812 ? -32.515 14.776 37.337 1.00 69.12 812 GLY A N 1
ATOM 5758 C CA . GLY A 1 812 ? -32.320 13.366 37.023 1.00 69.12 812 GLY A CA 1
ATOM 5759 C C . GLY A 1 812 ? -33.579 12.530 37.265 1.00 69.12 812 GLY A C 1
ATOM 5760 O O . GLY A 1 812 ? -34.327 12.764 38.215 1.00 69.12 812 GLY A O 1
ATOM 5761 N N . VAL A 1 813 ? -33.796 11.531 36.410 1.00 76.44 813 VAL A N 1
ATOM 5762 C CA . VAL A 1 813 ? -34.893 10.565 36.515 1.00 76.44 813 VAL A CA 1
ATOM 5763 C C . VAL A 1 813 ? -34.313 9.153 36.495 1.00 76.44 813 VAL A C 1
ATOM 5765 O O . VAL A 1 813 ? -33.616 8.789 35.550 1.00 76.44 813 VAL A O 1
ATOM 5768 N N . LEU A 1 814 ? -34.621 8.345 37.505 1.00 85.44 814 LEU A N 1
ATOM 5769 C CA . LEU A 1 814 ? -34.309 6.916 37.544 1.00 85.44 814 LEU A CA 1
ATOM 5770 C C . LEU A 1 814 ? -35.576 6.104 37.265 1.00 85.44 814 LEU A C 1
ATOM 5772 O O . LEU A 1 814 ? -36.616 6.356 37.867 1.00 85.44 814 LEU A O 1
ATOM 5776 N N . THR A 1 815 ? -35.503 5.116 36.379 1.00 87.56 815 THR A N 1
ATOM 5777 C CA . THR A 1 815 ? -36.627 4.233 36.043 1.00 87.56 815 THR A CA 1
ATOM 5778 C C . THR A 1 815 ? -36.155 2.806 35.763 1.00 87.56 815 THR A C 1
ATOM 5780 O O . THR A 1 815 ? -34.956 2.540 35.661 1.00 87.56 815 THR A O 1
ATOM 5783 N N . THR A 1 816 ? -37.093 1.869 35.660 1.00 83.88 816 THR A N 1
ATOM 5784 C CA . THR A 1 816 ? -36.850 0.479 35.245 1.00 83.88 816 THR A CA 1
ATOM 5785 C C . THR A 1 816 ? -37.966 0.058 34.283 1.00 83.88 816 THR A C 1
ATOM 5787 O O . THR A 1 816 ? -39.066 0.615 34.370 1.00 83.88 816 THR A O 1
ATOM 5790 N N . PRO A 1 817 ? -37.745 -0.890 33.355 1.00 80.94 817 PRO A N 1
ATOM 5791 C CA . PRO A 1 817 ? -38.805 -1.348 32.467 1.00 80.94 817 PRO A CA 1
ATOM 5792 C C . PRO A 1 817 ? -39.904 -2.050 33.271 1.00 80.94 817 PRO A C 1
ATOM 5794 O O . PRO A 1 817 ? -39.661 -2.545 34.373 1.00 80.94 817 PRO A O 1
ATOM 5797 N N . ALA A 1 818 ? -41.108 -2.151 32.708 1.00 84.62 818 ALA A N 1
ATOM 5798 C CA . ALA A 1 818 ? -42.169 -2.930 33.329 1.00 84.62 818 ALA A CA 1
ATOM 5799 C C . ALA A 1 818 ? -41.788 -4.427 33.361 1.00 84.62 818 ALA A C 1
ATOM 5801 O O . ALA A 1 818 ? -41.349 -5.008 32.359 1.00 84.62 818 ALA A O 1
ATOM 5802 N N . ILE A 1 819 ? -41.901 -5.042 34.540 1.00 81.00 819 ILE A N 1
ATOM 5803 C CA . ILE A 1 819 ? -41.497 -6.426 34.812 1.00 81.00 819 ILE A CA 1
ATOM 5804 C C . ILE A 1 819 ? -42.743 -7.234 35.150 1.00 81.00 819 ILE A C 1
ATOM 5806 O O . ILE A 1 819 ? -43.544 -6.826 35.996 1.00 81.00 819 ILE A O 1
ATOM 5810 N N . ASN A 1 820 ? -42.899 -8.393 34.509 1.00 79.50 820 ASN A N 1
ATOM 5811 C CA . ASN A 1 820 ? -44.029 -9.266 34.776 1.00 79.50 820 ASN A CA 1
ATOM 5812 C C . ASN A 1 820 ? -43.856 -9.965 36.140 1.00 79.50 820 ASN A C 1
ATOM 5814 O O . ASN A 1 820 ? -42.903 -10.706 36.367 1.00 79.50 820 ASN A O 1
ATOM 5818 N N . ALA A 1 821 ? -44.808 -9.760 37.048 1.00 66.75 821 ALA A N 1
ATOM 5819 C CA . ALA A 1 821 ? -44.870 -10.308 38.398 1.00 66.75 821 ALA A CA 1
ATOM 5820 C C . ALA A 1 821 ? -44.735 -11.837 38.439 1.00 66.75 821 ALA A C 1
ATOM 5822 O O . ALA A 1 821 ? -44.208 -12.383 39.407 1.00 66.75 821 ALA A O 1
ATOM 5823 N N . SER A 1 822 ? -45.206 -12.524 37.391 1.00 64.94 822 SER A N 1
ATOM 5824 C CA . SER A 1 822 ? -45.161 -13.986 37.279 1.00 64.94 822 SER A CA 1
ATOM 5825 C C . SER A 1 822 ? -43.777 -14.548 36.919 1.00 64.94 822 SER A C 1
ATOM 5827 O O . SER A 1 822 ? -43.565 -15.755 37.041 1.00 64.94 822 SER A O 1
ATOM 5829 N N . GLU A 1 823 ? -42.830 -13.694 36.518 1.00 58.31 823 GLU A N 1
ATOM 5830 C CA . GLU A 1 823 ? -41.452 -14.068 36.163 1.00 58.31 823 GLU A CA 1
ATOM 5831 C C . GLU A 1 823 ? -40.503 -14.085 37.377 1.00 58.31 823 GLU A C 1
ATOM 5833 O O . GLU A 1 823 ? -39.343 -14.484 37.259 1.00 58.31 823 GLU A O 1
ATOM 5838 N N . LEU A 1 824 ? -40.978 -13.691 38.562 1.00 56.50 824 LEU A N 1
ATOM 5839 C CA . LEU A 1 824 ? -40.174 -13.668 39.782 1.00 56.50 824 LEU A CA 1
ATOM 5840 C C . LEU A 1 824 ? -40.012 -15.078 40.381 1.00 56.50 824 LEU A C 1
ATOM 5842 O O . LEU A 1 824 ? -40.990 -15.829 40.456 1.00 56.50 824 LEU A O 1
ATOM 5846 N N . PRO A 1 825 ? -38.819 -15.457 40.885 1.00 50.28 825 PRO A N 1
ATOM 5847 C CA . PRO A 1 825 ? -38.695 -16.634 41.724 1.00 50.28 825 PRO A CA 1
ATOM 5848 C C . PRO A 1 825 ? -39.556 -16.422 42.969 1.00 50.28 825 PRO A C 1
ATOM 5850 O O . PRO A 1 825 ? -39.285 -15.552 43.795 1.00 50.28 825 PRO A O 1
ATOM 5853 N N . ILE A 1 826 ? -40.609 -17.230 43.085 1.00 44.16 826 ILE A N 1
ATOM 5854 C CA . ILE A 1 826 ? -41.407 -17.358 44.301 1.00 44.16 826 ILE A CA 1
ATOM 5855 C C . ILE A 1 826 ? -40.410 -17.634 45.427 1.00 44.16 826 ILE A C 1
ATOM 5857 O O . ILE A 1 826 ? -39.701 -18.644 45.377 1.00 44.16 826 ILE A O 1
ATOM 5861 N N . GLN A 1 827 ? -40.315 -16.724 46.403 1.00 38.88 827 GLN A N 1
ATOM 5862 C CA . GLN A 1 827 ? -39.529 -16.957 47.610 1.00 38.88 827 GLN A CA 1
ATOM 5863 C C . GLN A 1 827 ? -39.886 -18.345 48.136 1.00 38.88 827 GLN A C 1
ATOM 5865 O O . GLN A 1 827 ? -41.057 -18.655 48.369 1.00 38.88 827 GLN A O 1
ATOM 5870 N N . ALA A 1 828 ? -38.873 -19.201 48.264 1.00 34.09 828 ALA A N 1
ATOM 5871 C CA . ALA A 1 828 ? -39.037 -20.505 48.865 1.00 34.09 828 ALA A CA 1
ATOM 5872 C C . ALA A 1 828 ? -39.527 -20.294 50.299 1.00 34.09 828 ALA A C 1
ATOM 5874 O O . ALA A 1 828 ? -38.761 -19.937 51.190 1.00 34.09 828 ALA A O 1
ATOM 5875 N N . ASN A 1 829 ? -40.824 -20.504 50.501 1.00 32.75 829 ASN A N 1
ATOM 5876 C CA . ASN A 1 829 ? -41.405 -20.673 51.817 1.00 32.75 829 ASN A CA 1
ATOM 5877 C C . ASN A 1 829 ? -40.625 -21.824 52.493 1.00 32.75 829 ASN A C 1
ATOM 5879 O O . ASN A 1 829 ? -40.518 -22.896 51.887 1.00 32.75 829 ASN A O 1
ATOM 5883 N N . PRO A 1 830 ? -40.024 -21.649 53.684 1.00 36.16 830 PRO A N 1
ATOM 5884 C CA . PRO A 1 830 ? -39.030 -22.585 54.216 1.00 36.16 830 PRO A CA 1
ATOM 5885 C C . PRO A 1 830 ? -39.627 -23.886 54.783 1.00 36.16 830 PRO A C 1
ATOM 5887 O O . PRO A 1 830 ? -39.017 -24.525 55.637 1.00 36.16 830 PRO A O 1
ATOM 5890 N N . MET A 1 831 ? -40.794 -24.331 54.311 1.00 32.66 831 MET A N 1
ATOM 5891 C CA . MET A 1 831 ? -41.371 -25.610 54.715 1.00 32.66 831 MET A CA 1
ATOM 5892 C C . MET A 1 831 ? -42.023 -26.352 53.541 1.00 32.66 831 MET A C 1
ATOM 5894 O O . MET A 1 831 ? -42.970 -25.870 52.929 1.00 32.66 831 MET A O 1
ATOM 5898 N N . ASN A 1 832 ? -41.532 -27.581 53.333 1.00 33.69 832 ASN A N 1
ATOM 5899 C CA . ASN A 1 832 ? -42.065 -28.691 52.523 1.00 33.69 832 ASN A CA 1
ATOM 5900 C C . ASN A 1 832 ? -41.529 -28.871 51.085 1.00 33.69 832 ASN A C 1
ATOM 5902 O O . ASN A 1 832 ? -42.106 -28.459 50.086 1.00 33.69 832 ASN A O 1
ATOM 5906 N N . SER A 1 833 ? -40.385 -29.565 51.043 1.00 37.72 833 SER A N 1
ATOM 5907 C CA . SER A 1 833 ? -40.054 -30.747 50.223 1.00 37.72 833 SER A CA 1
ATOM 5908 C C . SER A 1 833 ? -40.611 -30.918 48.792 1.00 37.72 833 SER A C 1
ATOM 5910 O O . SER A 1 833 ? -41.779 -31.187 48.544 1.00 37.72 833 SER A O 1
ATOM 5912 N N . MET A 1 834 ? -39.641 -31.026 47.874 1.00 38.69 834 MET A N 1
ATOM 5913 C CA . MET A 1 834 ? -39.593 -31.962 46.738 1.00 38.69 834 MET A CA 1
ATOM 5914 C C . MET A 1 834 ? -40.690 -31.880 45.661 1.00 38.69 834 MET A C 1
ATOM 5916 O O . MET A 1 834 ? -41.519 -32.776 45.526 1.00 38.69 834 MET A O 1
ATOM 5920 N N . ARG A 1 835 ? -40.546 -30.914 44.745 1.00 36.69 835 ARG A N 1
ATOM 5921 C CA . ARG A 1 835 ? -40.729 -31.132 43.292 1.00 36.69 835 ARG A CA 1
ATOM 5922 C C . ARG A 1 835 ? -40.064 -30.002 42.496 1.00 36.69 835 ARG A C 1
ATOM 5924 O O . ARG A 1 835 ? -40.702 -29.054 42.056 1.00 36.69 835 ARG A O 1
ATOM 5931 N N . ARG A 1 836 ? -38.743 -30.099 42.318 1.00 36.69 836 ARG A N 1
ATOM 5932 C CA . ARG A 1 836 ? -37.986 -29.259 41.378 1.00 36.69 836 ARG A CA 1
ATOM 5933 C C . ARG A 1 836 ? -38.123 -29.852 39.975 1.00 36.69 836 ARG A C 1
ATOM 5935 O O . ARG A 1 836 ? -37.451 -30.825 39.650 1.00 36.69 836 ARG A O 1
ATOM 5942 N N . VAL A 1 837 ? -38.986 -29.266 39.149 1.00 36.62 837 VAL A N 1
ATOM 5943 C CA . VAL A 1 837 ? -38.827 -29.333 37.691 1.00 36.62 837 VAL A CA 1
ATOM 5944 C C . VAL A 1 837 ? -37.796 -28.270 37.332 1.00 36.62 837 VAL A C 1
ATOM 5946 O O . VAL A 1 837 ? -37.960 -27.105 37.691 1.00 36.62 837 VAL A O 1
ATOM 5949 N N . ALA A 1 838 ? -36.716 -28.685 36.677 1.00 34.81 838 ALA A N 1
ATOM 5950 C CA . ALA A 1 838 ? -35.683 -27.806 36.154 1.00 34.81 838 ALA A CA 1
ATOM 5951 C C . ALA A 1 838 ? -36.283 -26.863 35.095 1.00 34.81 838 ALA A C 1
ATOM 5953 O O . ALA A 1 838 ? -36.392 -27.215 33.924 1.00 34.81 838 ALA A O 1
ATOM 5954 N N . ARG A 1 839 ? -36.704 -25.666 35.513 1.00 36.06 839 ARG A N 1
ATOM 5955 C CA . ARG A 1 839 ? -36.770 -24.494 34.636 1.00 36.06 839 ARG A CA 1
ATOM 5956 C C . ARG A 1 839 ? -35.451 -23.753 34.786 1.00 36.06 839 ARG A C 1
ATOM 5958 O O . ARG A 1 839 ? -34.981 -23.582 35.909 1.00 36.06 839 ARG A O 1
ATOM 5965 N N . ALA A 1 840 ? -34.856 -23.377 33.658 1.00 32.50 840 ALA A N 1
ATOM 5966 C CA . ALA A 1 840 ? -33.651 -22.565 33.606 1.00 32.50 840 ALA A CA 1
ATOM 5967 C C . ALA A 1 840 ? -33.826 -21.339 34.516 1.00 32.50 840 ALA A C 1
ATOM 5969 O O . ALA A 1 840 ? -34.727 -20.528 34.315 1.00 32.50 840 ALA A O 1
ATOM 5970 N N . THR A 1 841 ? -33.014 -21.270 35.566 1.00 36.03 841 THR A N 1
ATOM 5971 C CA . THR A 1 841 ? -32.914 -20.131 36.475 1.00 36.03 841 THR A CA 1
ATOM 5972 C C . THR A 1 841 ? -32.429 -18.930 35.675 1.00 36.03 841 THR A C 1
ATOM 5974 O O . THR A 1 841 ? -31.247 -18.849 35.359 1.00 36.03 841 THR A O 1
ATOM 5977 N N . VAL A 1 842 ? -33.332 -18.008 35.344 1.00 38.28 842 VAL A N 1
ATOM 5978 C CA . VAL A 1 842 ? -32.950 -16.631 35.019 1.00 38.28 842 VAL A CA 1
ATOM 5979 C C . VAL A 1 842 ? -32.432 -16.029 36.326 1.00 38.28 842 VAL A C 1
ATOM 5981 O O . VAL A 1 842 ? -33.158 -15.982 37.323 1.00 38.28 842 VAL A O 1
ATOM 5984 N N . SER A 1 843 ? -31.148 -15.681 36.375 1.00 43.19 843 SER A N 1
ATOM 5985 C CA . SER A 1 843 ? -30.537 -15.042 37.539 1.00 43.19 843 SER A CA 1
ATOM 5986 C C . SER A 1 843 ? -31.015 -13.591 37.618 1.00 43.19 843 SER A C 1
ATOM 5988 O O . SER A 1 843 ? -30.647 -12.792 36.771 1.00 43.19 843 SER A O 1
ATOM 5990 N N . ASN A 1 844 ? -31.819 -13.268 38.635 1.00 51.88 844 ASN A N 1
ATOM 5991 C CA . ASN A 1 844 ? -32.378 -11.940 38.934 1.00 51.88 844 ASN A CA 1
ATOM 5992 C C . ASN A 1 844 ? -33.308 -11.322 37.866 1.00 51.88 844 ASN A C 1
ATOM 5994 O O . ASN A 1 844 ? -32.865 -10.564 37.013 1.00 51.88 844 ASN A O 1
ATOM 5998 N N . PRO A 1 845 ? -34.633 -11.536 37.974 1.00 60.53 845 PRO A N 1
ATOM 5999 C CA . PRO A 1 845 ? -35.626 -10.865 37.126 1.00 60.53 845 PRO A CA 1
ATOM 6000 C C . PRO A 1 845 ? -35.912 -9.395 37.494 1.00 60.53 845 PRO A C 1
ATOM 6002 O O . PRO A 1 845 ? -36.841 -8.815 36.941 1.00 60.53 845 PRO A O 1
ATOM 6005 N N . MET A 1 846 ? -35.176 -8.794 38.435 1.00 75.81 846 MET A N 1
ATOM 6006 C CA . MET A 1 846 ? -35.375 -7.414 38.890 1.00 75.81 846 MET A CA 1
ATOM 6007 C C . MET A 1 846 ? -34.019 -6.735 39.128 1.00 75.81 846 MET A C 1
ATOM 6009 O O . MET A 1 846 ? -33.147 -7.376 39.726 1.00 75.81 846 MET A O 1
ATOM 6013 N N . PRO A 1 847 ? -33.849 -5.456 38.737 1.00 79.19 847 PRO A N 1
ATOM 6014 C CA . PRO A 1 847 ? -32.619 -4.726 38.993 1.00 79.19 847 PRO A CA 1
ATOM 6015 C C . PRO A 1 847 ? -32.384 -4.544 40.498 1.00 79.19 847 PRO A C 1
ATOM 6017 O O . PRO A 1 847 ? -33.322 -4.302 41.266 1.00 79.19 847 PRO A O 1
ATOM 6020 N N . VAL A 1 848 ? -31.123 -4.662 40.916 1.00 83.81 848 VAL A N 1
ATOM 6021 C CA . VAL A 1 848 ? -30.693 -4.552 42.317 1.00 83.81 848 VAL A CA 1
ATOM 6022 C C . VAL A 1 848 ? -29.595 -3.501 42.445 1.00 83.81 848 VAL A C 1
ATOM 6024 O O . VAL A 1 848 ? -28.645 -3.516 41.674 1.00 83.81 848 VAL A O 1
ATOM 6027 N N . ILE A 1 849 ? -29.685 -2.620 43.434 1.00 83.50 849 ILE A N 1
ATOM 6028 C CA . ILE A 1 849 ? -28.593 -1.768 43.914 1.00 83.50 849 ILE A CA 1
ATOM 6029 C C . ILE A 1 849 ? -28.082 -2.423 45.197 1.00 83.50 849 ILE A C 1
ATOM 6031 O O . ILE A 1 849 ? -28.856 -2.629 46.114 1.00 83.50 849 ILE A O 1
ATOM 6035 N N . GLN A 1 850 ? -26.824 -2.843 45.262 1.00 81.06 850 GLN A N 1
ATOM 6036 C CA . GLN A 1 850 ? -26.263 -3.549 46.419 1.00 81.06 850 GLN A CA 1
ATOM 6037 C C . GLN A 1 850 ? -25.980 -2.626 47.605 1.00 81.06 850 GLN A C 1
ATOM 6039 O O . GLN A 1 850 ? -25.933 -3.113 48.727 1.00 81.06 850 GLN A O 1
ATOM 6044 N N . ASN A 1 851 ? -25.794 -1.325 47.359 1.00 83.19 851 ASN A N 1
ATOM 6045 C CA . ASN A 1 851 ? -25.652 -0.313 48.407 1.00 83.19 851 ASN A CA 1
ATOM 6046 C C . ASN A 1 851 ? -26.845 0.661 48.376 1.00 83.19 851 ASN A C 1
ATOM 6048 O O . ASN A 1 851 ? -27.935 0.294 47.943 1.00 83.19 851 ASN A O 1
ATOM 6052 N N . ASN A 1 852 ? -26.664 1.896 48.859 1.00 86.75 852 ASN A N 1
ATOM 6053 C CA . ASN A 1 852 ? -27.777 2.799 49.116 1.00 86.75 852 ASN A CA 1
ATOM 6054 C C . ASN A 1 852 ? -28.331 3.393 47.821 1.00 86.75 852 ASN A C 1
ATOM 6056 O O . ASN A 1 852 ? -27.579 3.852 46.962 1.00 86.75 852 ASN A O 1
ATOM 6060 N N . LEU A 1 853 ? -29.652 3.490 47.728 1.00 90.81 853 LEU A N 1
ATOM 6061 C CA . LEU A 1 853 ? -30.312 4.375 46.775 1.00 90.81 853 LEU A CA 1
ATOM 6062 C C . LEU A 1 853 ? -30.731 5.650 47.505 1.00 90.81 853 LEU A C 1
ATOM 6064 O O . LEU A 1 853 ? -31.484 5.594 48.472 1.00 90.81 853 LEU A O 1
ATOM 6068 N N . VAL A 1 854 ? -30.282 6.800 47.021 1.00 91.00 854 VAL A N 1
ATOM 6069 C CA . VAL A 1 854 ? -30.634 8.121 47.533 1.00 91.00 854 VAL A CA 1
ATOM 6070 C C . VAL A 1 854 ? -31.340 8.897 46.428 1.00 91.00 854 VAL A C 1
ATOM 6072 O O . VAL A 1 854 ? -30.798 9.076 45.342 1.00 91.00 854 VAL A O 1
ATOM 6075 N N . ILE A 1 855 ? -32.556 9.367 46.683 1.00 90.94 855 ILE A N 1
ATOM 6076 C CA . ILE A 1 855 ? -33.275 10.269 45.779 1.00 90.94 855 ILE A CA 1
ATOM 6077 C C . ILE A 1 855 ? -33.303 11.634 46.445 1.00 90.94 855 ILE A C 1
ATOM 6079 O O . ILE A 1 855 ? -33.984 11.824 47.451 1.00 90.94 855 ILE A O 1
ATOM 6083 N N . GLU A 1 856 ? -32.532 12.563 45.897 1.00 90.31 856 GLU A N 1
ATOM 6084 C CA . GLU A 1 856 ? -32.338 13.894 46.458 1.00 90.31 856 GLU A CA 1
ATOM 6085 C C . GLU A 1 856 ? -33.480 14.848 46.098 1.00 90.31 856 GLU A C 1
ATOM 6087 O O . GLU A 1 856 ? -34.372 14.535 45.301 1.00 90.31 856 GLU A O 1
ATOM 6092 N N . ASN A 1 857 ? -33.446 16.047 46.680 1.00 90.38 857 ASN A N 1
ATOM 6093 C CA . ASN A 1 857 ? -34.402 17.108 46.374 1.00 90.38 857 ASN A CA 1
ATOM 6094 C C . ASN A 1 857 ? -34.470 17.393 44.856 1.00 90.38 857 ASN A C 1
ATOM 6096 O O . ASN A 1 857 ? -33.468 17.742 44.228 1.00 90.38 857 ASN A O 1
ATOM 6100 N N . GLY A 1 858 ? -35.660 17.250 44.263 1.00 84.19 858 GLY A N 1
ATOM 6101 C CA . GLY A 1 858 ? -35.904 17.429 42.830 1.00 84.19 858 GLY A CA 1
ATOM 6102 C C . GLY A 1 858 ? -35.484 16.249 41.943 1.00 84.19 858 GLY A C 1
ATOM 6103 O O . GLY A 1 858 ? -35.642 16.336 40.722 1.00 84.19 858 GLY A O 1
ATOM 6104 N N . GLY A 1 859 ? -34.934 15.177 42.519 1.00 86.88 859 GLY A N 1
ATOM 6105 C CA . GLY A 1 859 ? -34.712 13.908 41.832 1.00 86.88 859 GLY A CA 1
ATOM 6106 C C . GLY A 1 859 ? -36.014 13.123 41.680 1.00 86.88 859 GLY A C 1
ATOM 6107 O O . GLY A 1 859 ? -36.898 13.189 42.540 1.00 86.88 859 GLY A O 1
ATOM 6108 N N . VAL A 1 860 ? -36.140 12.380 40.578 1.00 90.19 860 VAL A N 1
ATOM 6109 C CA . VAL A 1 860 ? -37.369 11.654 40.231 1.00 90.19 860 VAL A CA 1
ATOM 6110 C C . VAL A 1 860 ? -37.114 10.152 40.166 1.00 90.19 860 VAL A C 1
ATOM 6112 O O . VAL A 1 860 ? -36.242 9.699 39.425 1.00 90.19 860 VAL A O 1
ATOM 6115 N N . PHE A 1 861 ? -37.936 9.360 40.852 1.00 93.94 861 PHE A N 1
ATOM 6116 C CA . PHE A 1 861 ? -38.120 7.952 40.502 1.00 93.94 861 PHE A CA 1
ATOM 6117 C C . PHE A 1 861 ? -39.372 7.799 39.645 1.00 93.94 861 PHE A C 1
ATOM 6119 O O . PHE A 1 861 ? -40.456 8.240 40.027 1.00 93.94 861 PHE A O 1
ATOM 6126 N N . GLN A 1 862 ? -39.224 7.196 38.468 1.00 93.31 862 GLN A N 1
ATOM 6127 C CA . GLN A 1 862 ? -40.312 6.990 37.524 1.00 93.31 862 GLN A CA 1
ATOM 6128 C C . GLN A 1 862 ? -40.709 5.513 37.462 1.00 93.31 862 GLN A C 1
ATOM 6130 O O . GLN A 1 862 ? -39.873 4.643 37.207 1.00 93.31 862 GLN A O 1
ATOM 6135 N N . VAL A 1 863 ? -42.004 5.247 37.611 1.00 93.12 863 VAL A N 1
ATOM 6136 C CA . VAL A 1 863 ? -42.611 3.912 37.547 1.00 93.12 863 VAL A CA 1
ATOM 6137 C C . VAL A 1 863 ? -43.427 3.792 36.268 1.00 93.12 863 VAL A C 1
ATOM 6139 O O . VAL A 1 863 ? -44.341 4.576 36.052 1.00 93.12 863 VAL A O 1
ATOM 6142 N N . ILE A 1 864 ? -43.140 2.799 35.435 1.00 91.00 864 ILE A N 1
ATOM 6143 C CA . ILE A 1 864 ? -43.978 2.398 34.303 1.00 91.00 864 ILE A CA 1
ATOM 6144 C C . ILE A 1 864 ? -44.955 1.340 34.818 1.00 91.00 864 ILE A C 1
ATOM 6146 O O . ILE A 1 864 ? -44.533 0.306 35.337 1.00 91.00 864 ILE A O 1
ATOM 6150 N N . ALA A 1 865 ? -46.254 1.596 34.700 1.00 90.56 865 ALA A N 1
ATOM 6151 C CA . ALA A 1 865 ? -47.306 0.708 35.175 1.00 90.56 865 ALA A CA 1
ATOM 6152 C C . ALA A 1 865 ? -48.252 0.352 34.021 1.00 90.56 865 ALA A C 1
ATOM 6154 O O . ALA A 1 865 ? -49.051 1.184 33.593 1.00 90.56 865 ALA A O 1
ATOM 6155 N N . ASN A 1 866 ? -48.201 -0.899 33.552 1.00 88.56 866 ASN A N 1
ATOM 6156 C CA . ASN A 1 866 ? -49.061 -1.375 32.463 1.00 88.56 866 ASN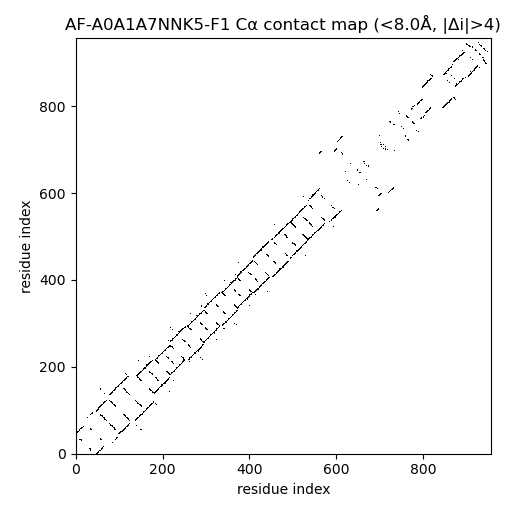 A CA 1
ATOM 6157 C C . ASN A 1 866 ? -50.325 -2.068 32.995 1.00 88.56 866 ASN A C 1
ATOM 6159 O O . ASN A 1 866 ? -51.407 -1.915 32.435 1.00 88.56 866 ASN A O 1
ATOM 6163 N N . ASN A 1 867 ? -50.197 -2.867 34.057 1.00 88.25 867 ASN A N 1
ATOM 6164 C CA . ASN A 1 867 ? -51.304 -3.553 34.737 1.00 88.25 867 ASN A CA 1
ATOM 6165 C C . ASN A 1 867 ? -50.840 -4.086 36.108 1.00 88.25 867 ASN A C 1
ATOM 6167 O O . ASN A 1 867 ? -49.671 -3.954 36.474 1.00 88.25 867 ASN A O 1
ATOM 6171 N N . VAL A 1 868 ? -51.736 -4.727 36.869 1.00 86.50 868 VAL A N 1
ATOM 6172 C CA . VAL A 1 868 ? -51.436 -5.302 38.201 1.00 86.50 868 VAL A CA 1
ATOM 6173 C C . VAL A 1 868 ? -50.333 -6.370 38.192 1.00 86.50 868 VAL A C 1
ATOM 6175 O O . VAL A 1 868 ? -49.752 -6.664 39.232 1.00 86.50 868 VAL A O 1
ATOM 6178 N N . ASN A 1 869 ? -50.015 -6.944 37.030 1.00 84.62 869 ASN A N 1
ATOM 6179 C CA . ASN A 1 869 ? -48.979 -7.957 36.869 1.00 84.62 869 ASN A CA 1
ATOM 6180 C C . ASN A 1 869 ? -47.745 -7.450 36.122 1.00 84.62 869 ASN A C 1
ATOM 6182 O O . ASN A 1 869 ? -46.787 -8.200 36.050 1.00 84.62 869 ASN A O 1
ATOM 6186 N N . GLU A 1 870 ? -47.716 -6.242 35.565 1.00 87.44 870 GLU A N 1
ATOM 6187 C CA . GLU A 1 870 ? -46.593 -5.771 34.748 1.00 87.44 870 GLU A CA 1
ATOM 6188 C C . GLU A 1 870 ? -46.296 -4.296 35.032 1.00 87.44 870 GLU A C 1
ATOM 6190 O O . GLU A 1 870 ? -47.028 -3.398 34.607 1.00 87.44 870 GLU A O 1
ATOM 6195 N N . TYR A 1 871 ? -45.228 -4.053 35.794 1.00 90.38 871 TYR A N 1
ATOM 6196 C CA . TYR A 1 871 ? -44.849 -2.716 36.259 1.00 90.38 871 TYR A CA 1
ATOM 6197 C C . TYR A 1 871 ? -43.380 -2.645 36.705 1.00 90.38 871 TYR A C 1
ATOM 6199 O O . TYR A 1 871 ? -42.748 -3.680 36.934 1.00 90.38 871 TYR A O 1
ATOM 6207 N N . SER A 1 872 ? -42.822 -1.435 36.804 1.00 90.31 872 SER A N 1
ATOM 6208 C CA . SER A 1 872 ? -41.434 -1.199 37.227 1.00 90.31 872 SER A CA 1
ATOM 6209 C C . SER A 1 872 ? -41.189 -1.642 38.664 1.00 90.31 872 SER A C 1
ATOM 6211 O O . SER A 1 872 ? -41.994 -1.376 39.558 1.00 90.31 872 SER A O 1
ATOM 6213 N N . ARG A 1 873 ? -40.044 -2.285 38.893 1.00 88.75 873 ARG A N 1
ATOM 6214 C CA . ARG A 1 873 ? -39.577 -2.673 40.229 1.00 88.75 873 ARG A CA 1
ATOM 6215 C C . ARG A 1 873 ? -38.077 -2.456 40.367 1.00 88.75 873 ARG A C 1
ATOM 6217 O O . ARG A 1 873 ? -37.351 -2.598 39.380 1.00 88.75 873 ARG A O 1
ATOM 6224 N N . LEU A 1 874 ? -37.628 -2.129 41.575 1.00 89.69 874 LEU A N 1
ATOM 6225 C CA . LEU A 1 874 ? -36.217 -1.956 41.923 1.00 89.69 874 LEU A CA 1
ATOM 6226 C C . LEU A 1 874 ? -35.987 -2.338 43.390 1.00 89.69 874 LEU A C 1
ATOM 6228 O O . LEU A 1 874 ? -36.783 -1.996 44.267 1.00 89.69 874 LEU A O 1
ATOM 6232 N N . ARG A 1 875 ? -34.874 -3.022 43.662 1.00 89.44 875 ARG A N 1
ATOM 6233 C CA . ARG A 1 875 ? -34.443 -3.365 45.022 1.00 89.44 875 ARG A CA 1
ATOM 6234 C C . ARG A 1 875 ? -33.122 -2.694 45.365 1.00 89.44 875 ARG A C 1
ATOM 6236 O O . ARG A 1 875 ? -32.208 -2.711 44.554 1.00 89.44 875 ARG A O 1
ATOM 6243 N N . SER A 1 876 ? -33.018 -2.178 46.578 1.00 89.50 876 SER A N 1
ATOM 6244 C CA . SER A 1 876 ? -31.776 -1.833 47.259 1.00 89.50 876 SER A CA 1
ATOM 6245 C C . SER A 1 876 ? -31.454 -2.932 48.278 1.00 89.50 876 SER A C 1
ATOM 6247 O O . SER A 1 876 ? -32.336 -3.341 49.033 1.00 89.50 876 SER A O 1
ATOM 6249 N N . ALA A 1 877 ? -30.226 -3.445 48.296 1.00 85.31 877 ALA A N 1
ATOM 6250 C CA . ALA A 1 877 ? -29.762 -4.429 49.274 1.00 85.31 877 ALA A CA 1
ATOM 6251 C C . ALA A 1 877 ? -29.291 -3.777 50.587 1.00 85.31 877 ALA A C 1
ATOM 6253 O O . ALA A 1 877 ? -28.995 -4.476 51.556 1.00 85.31 877 ALA A O 1
ATOM 6254 N N . THR A 1 878 ? -29.266 -2.444 50.642 1.00 89.25 878 THR A N 1
ATOM 6255 C CA . THR A 1 878 ? -29.133 -1.674 51.880 1.00 89.25 878 THR A CA 1
ATOM 6256 C C . THR A 1 878 ? -30.283 -0.671 51.967 1.00 89.25 878 THR A C 1
ATOM 6258 O O . THR A 1 878 ? -31.444 -1.072 51.850 1.00 89.25 878 THR A O 1
ATOM 6261 N N . ASP A 1 879 ? -30.001 0.611 52.196 1.00 90.75 879 ASP A N 1
ATOM 6262 C CA . ASP A 1 879 ? -31.008 1.617 52.483 1.00 90.75 879 ASP A CA 1
ATOM 6263 C C . ASP A 1 879 ? -31.583 2.240 51.202 1.00 90.75 879 ASP A C 1
ATOM 6265 O O . ASP A 1 879 ? -30.933 2.316 50.150 1.00 90.75 879 ASP A O 1
ATOM 6269 N N . ILE A 1 880 ? -32.819 2.722 51.308 1.00 93.19 880 ILE A N 1
ATOM 6270 C CA . ILE A 1 880 ? -33.419 3.695 50.396 1.00 93.19 880 ILE A CA 1
ATOM 6271 C C . ILE A 1 880 ? -33.669 4.979 51.193 1.00 93.19 880 ILE A C 1
ATOM 6273 O O . ILE A 1 880 ? -34.399 4.988 52.188 1.00 93.19 880 ILE A O 1
ATOM 6277 N N . VAL A 1 881 ? -33.071 6.079 50.739 1.00 93.00 881 VAL A N 1
ATOM 6278 C CA . VAL A 1 881 ? -33.179 7.405 51.352 1.00 93.00 881 VAL A CA 1
ATOM 6279 C C . VAL A 1 881 ? -33.886 8.343 50.382 1.00 93.00 881 VAL A C 1
ATOM 6281 O O . VAL A 1 881 ? -33.386 8.602 49.291 1.00 93.00 881 VAL A O 1
ATOM 6284 N N . LEU A 1 882 ? -35.042 8.874 50.776 1.00 93.00 882 LEU A N 1
ATOM 6285 C CA . LEU A 1 882 ? -35.766 9.883 50.000 1.00 93.00 882 LEU A CA 1
ATOM 6286 C C . LEU A 1 882 ? -35.618 11.242 50.696 1.00 93.00 882 LEU A C 1
ATOM 6288 O O . LEU A 1 882 ? -36.143 11.450 51.792 1.00 93.00 882 LEU A O 1
ATOM 6292 N N . GLU A 1 883 ? -34.884 12.178 50.107 1.00 91.31 883 GLU A N 1
ATOM 6293 C CA . GLU A 1 883 ? -34.730 13.506 50.700 1.00 91.31 883 GLU A CA 1
ATOM 6294 C C . GLU A 1 883 ? -36.019 14.339 50.568 1.00 91.31 883 GLU A C 1
ATOM 6296 O O . GLU A 1 883 ? -36.837 14.094 49.668 1.00 91.31 883 GLU A O 1
ATOM 6301 N N . PRO A 1 884 ? -36.215 15.357 51.431 1.00 87.44 884 PRO A N 1
ATOM 6302 C CA . PRO A 1 884 ? -37.302 16.317 51.268 1.00 87.44 884 PRO A CA 1
ATOM 6303 C C . PRO A 1 884 ? -37.264 16.976 49.879 1.00 87.44 884 PRO A C 1
ATOM 6305 O O . PRO A 1 884 ? -36.278 17.614 49.514 1.00 87.44 884 PRO A O 1
ATOM 6308 N N . GLY A 1 885 ? -38.348 16.831 49.113 1.00 86.12 885 GLY A N 1
ATOM 6309 C CA . GLY A 1 885 ? -38.462 17.310 47.729 1.00 86.12 885 GLY A CA 1
ATOM 6310 C C . GLY A 1 885 ? -38.210 16.250 46.648 1.00 86.12 885 GLY A C 1
ATOM 6311 O O . GLY A 1 885 ? -38.282 16.570 45.461 1.00 86.12 885 GLY A O 1
ATOM 6312 N N . SER A 1 886 ? -37.938 15.000 47.027 1.00 92.62 886 SER A N 1
ATOM 6313 C CA . SER A 1 886 ? -37.925 13.849 46.111 1.00 92.62 886 SER A CA 1
ATOM 6314 C C . SER A 1 886 ? -39.306 13.593 45.488 1.00 92.62 886 SER A C 1
ATOM 6316 O O . SER A 1 886 ? -40.345 13.778 46.135 1.00 92.62 886 SER A O 1
ATOM 6318 N N . GLN A 1 887 ? -39.323 13.148 44.228 1.00 93.75 887 GLN A N 1
ATOM 6319 C CA . GLN A 1 887 ? -40.549 12.982 43.440 1.00 93.75 887 GLN A CA 1
ATOM 6320 C C . GLN A 1 887 ? -40.732 11.545 42.940 1.00 93.75 887 GLN A C 1
ATOM 6322 O O . GLN A 1 887 ? -39.782 10.891 42.504 1.00 93.75 887 GLN A O 1
ATOM 6327 N N . LEU A 1 888 ? -41.983 11.092 42.940 1.00 94.38 888 LEU A N 1
ATOM 6328 C CA . LEU A 1 888 ? -42.448 9.865 42.308 1.00 94.38 888 LEU A CA 1
ATOM 6329 C C . LEU A 1 888 ? -43.343 10.216 41.117 1.00 94.38 888 LEU A C 1
ATOM 6331 O O . LEU A 1 888 ? -44.337 10.931 41.262 1.00 94.38 888 LEU A O 1
ATOM 6335 N N . VAL A 1 889 ? -43.003 9.696 39.941 1.00 93.94 889 VAL A N 1
ATOM 6336 C CA . VAL A 1 889 ? -43.780 9.888 38.709 1.00 93.94 889 VAL A CA 1
ATOM 6337 C C . VAL A 1 889 ? -44.247 8.532 38.191 1.00 93.94 889 VAL A C 1
ATOM 6339 O O . VAL A 1 889 ? -43.430 7.699 37.807 1.00 93.94 889 VAL A O 1
ATOM 6342 N N . ILE A 1 890 ? -45.554 8.305 38.129 1.00 93.62 890 ILE A N 1
ATOM 6343 C CA . ILE A 1 890 ? -46.140 7.095 37.555 1.00 93.62 890 ILE A CA 1
ATOM 6344 C C . ILE A 1 890 ? -46.558 7.359 36.101 1.00 93.62 890 ILE A C 1
ATOM 6346 O O . ILE A 1 890 ? -47.387 8.217 35.804 1.00 93.62 890 ILE A O 1
ATOM 6350 N N . LYS A 1 891 ? -45.983 6.586 35.183 1.00 92.62 891 LYS A N 1
ATOM 6351 C CA . LYS A 1 891 ? -46.385 6.461 33.782 1.00 92.62 891 LYS A CA 1
ATOM 6352 C C . LYS A 1 891 ? -47.368 5.305 33.659 1.00 92.62 891 LYS A C 1
ATOM 6354 O O . LYS A 1 891 ? -46.969 4.153 33.508 1.00 92.62 891 LYS A O 1
ATOM 6359 N N . GLY A 1 892 ? -48.649 5.632 33.778 1.00 87.75 892 GLY A N 1
ATOM 6360 C CA . GLY A 1 892 ? -49.768 4.697 33.825 1.00 87.75 892 GLY A CA 1
ATOM 6361 C C . GLY A 1 892 ? -50.910 5.059 32.880 1.00 87.75 892 GLY A C 1
ATOM 6362 O O . GLY A 1 892 ? -51.999 4.526 33.054 1.00 87.75 892 GLY A O 1
ATOM 6363 N N . LYS A 1 893 ? -50.714 5.951 31.898 1.00 86.06 893 LYS A N 1
ATOM 6364 C CA . LYS A 1 893 ? -51.752 6.399 30.947 1.00 86.06 893 LYS A CA 1
ATOM 6365 C C . LYS A 1 893 ? -52.623 5.278 30.362 1.00 86.06 893 LYS A C 1
ATOM 6367 O O . LYS A 1 893 ? -53.820 5.478 30.178 1.00 86.06 893 LYS A O 1
ATOM 6372 N N . GLU A 1 894 ? -52.030 4.121 30.078 1.00 82.31 894 GLU A N 1
ATOM 6373 C CA . GLU A 1 894 ? -52.705 2.946 29.502 1.00 82.31 894 GLU A CA 1
ATOM 6374 C C . GLU A 1 894 ? -52.910 1.810 30.515 1.00 82.31 894 GLU A C 1
ATOM 6376 O O . GLU A 1 894 ? -53.180 0.677 30.124 1.00 82.31 894 GLU A O 1
ATOM 6381 N N . TYR A 1 895 ? -52.771 2.085 31.815 1.00 86.19 895 TYR A N 1
ATOM 6382 C CA . TYR A 1 895 ? -52.872 1.060 32.847 1.00 86.19 895 TYR A CA 1
ATOM 6383 C C . TYR A 1 895 ? -54.231 0.353 32.802 1.00 86.19 895 TYR A C 1
ATOM 6385 O O . TYR A 1 895 ? -55.285 0.987 32.913 1.00 86.19 895 TYR A O 1
ATOM 6393 N N . VAL A 1 896 ? -54.194 -0.977 32.693 1.00 79.38 896 VAL A N 1
ATOM 6394 C CA . VAL A 1 896 ? -55.375 -1.845 32.701 1.00 79.38 896 VAL A CA 1
ATOM 6395 C C . VAL A 1 896 ? -55.480 -2.540 34.056 1.00 79.38 896 VAL A C 1
ATOM 6397 O O . VAL A 1 896 ? -54.732 -3.472 34.353 1.00 79.38 896 VAL A O 1
ATOM 6400 N N . GLY A 1 897 ? -56.441 -2.111 34.867 1.00 80.44 897 GLY A N 1
ATOM 6401 C CA . GLY A 1 897 ? -56.768 -2.745 36.141 1.00 80.44 897 GLY A CA 1
ATOM 6402 C C . GLY A 1 897 ? -58.066 -2.204 36.728 1.00 80.44 897 GLY A C 1
ATOM 6403 O O . GLY A 1 897 ? -58.865 -1.575 36.032 1.00 80.44 897 GLY A O 1
ATOM 6404 N N . GLN A 1 898 ? -58.289 -2.486 38.003 1.00 84.19 898 GLN A N 1
ATOM 6405 C CA . GLN A 1 898 ? -59.495 -2.128 38.742 1.00 84.19 898 GLN A CA 1
ATOM 6406 C C . GLN A 1 898 ? -59.142 -1.395 40.039 1.00 84.19 898 GLN A C 1
ATOM 6408 O O . GLN A 1 898 ? -58.039 -1.503 40.575 1.00 84.19 898 GLN A O 1
ATOM 6413 N N . LEU A 1 899 ? -60.110 -0.643 40.562 1.00 82.00 899 LEU A N 1
ATOM 6414 C CA . LEU A 1 899 ? -59.947 0.058 41.828 1.00 82.00 899 LEU A CA 1
ATOM 6415 C C . LEU A 1 899 ? -59.545 -0.913 42.947 1.00 82.00 899 LEU A C 1
ATOM 6417 O O . LEU A 1 899 ? -60.151 -1.972 43.111 1.00 82.00 899 LEU A O 1
ATOM 6421 N N . GLY A 1 900 ? -58.560 -0.512 43.750 1.00 80.75 900 GLY A N 1
ATOM 6422 C CA . GLY A 1 900 ? -58.038 -1.328 44.841 1.00 80.75 900 GLY A CA 1
ATOM 6423 C C . GLY A 1 900 ? -56.942 -2.308 44.425 1.00 80.75 900 GLY A C 1
ATOM 6424 O O . GLY A 1 900 ? -56.372 -2.948 45.312 1.00 80.75 900 GLY A O 1
ATOM 6425 N N . ASP A 1 901 ? -56.602 -2.394 43.133 1.00 87.06 901 ASP A N 1
ATOM 6426 C CA . ASP A 1 901 ? -55.404 -3.105 42.693 1.00 87.06 901 ASP A CA 1
ATOM 6427 C C . ASP A 1 901 ? -54.164 -2.544 43.406 1.00 87.06 901 ASP A C 1
ATOM 6429 O O . ASP A 1 901 ? -54.013 -1.334 43.616 1.00 87.06 901 ASP A O 1
ATOM 6433 N N . LYS A 1 902 ? -53.271 -3.455 43.798 1.00 89.25 902 LYS A N 1
ATOM 6434 C CA . LYS A 1 902 ? -52.002 -3.135 44.451 1.00 89.25 902 LYS A CA 1
ATOM 6435 C C . LYS A 1 902 ? -50.840 -3.653 43.615 1.00 89.25 902 LYS A C 1
ATOM 6437 O O . LYS A 1 902 ? -50.713 -4.856 43.396 1.00 89.25 902 LYS A O 1
ATOM 6442 N N . LEU A 1 903 ? -49.956 -2.750 43.215 1.00 91.25 903 LEU A N 1
ATOM 6443 C CA . LEU A 1 903 ? -48.659 -3.066 42.637 1.00 91.25 903 LEU A CA 1
ATOM 6444 C C . LEU A 1 903 ? -47.693 -3.245 43.805 1.00 91.25 903 LEU A C 1
ATOM 6446 O O . LEU A 1 903 ? -47.238 -2.287 44.430 1.00 91.25 903 LEU A O 1
ATOM 6450 N N . LEU A 1 904 ? -47.425 -4.498 44.145 1.00 88.38 904 LEU A N 1
ATOM 6451 C CA . LEU A 1 904 ? -46.571 -4.843 45.271 1.00 88.38 904 LEU A CA 1
ATOM 6452 C C . LEU A 1 904 ? -45.084 -4.635 44.950 1.00 88.38 904 LEU A C 1
ATOM 6454 O O . LEU A 1 904 ? -44.651 -4.962 43.845 1.00 88.38 904 LEU A O 1
ATOM 6458 N N . ASN A 1 905 ? -44.283 -4.217 45.934 1.00 87.88 905 ASN A N 1
ATOM 6459 C CA . ASN A 1 905 ? -42.821 -4.248 45.857 1.00 87.88 905 ASN A CA 1
ATOM 6460 C C . ASN A 1 905 ? -42.253 -3.414 44.695 1.00 87.88 905 ASN A C 1
ATOM 6462 O O . ASN A 1 905 ? -41.408 -3.891 43.935 1.00 87.88 905 ASN A O 1
ATOM 6466 N N . VAL A 1 906 ? -42.756 -2.190 44.525 1.00 91.56 906 VAL A N 1
ATOM 6467 C CA . VAL A 1 906 ? -42.288 -1.259 43.485 1.00 91.56 906 VAL A CA 1
ATOM 6468 C C . VAL A 1 906 ? -40.883 -0.758 43.828 1.00 91.56 906 VAL A C 1
ATOM 6470 O O . VAL A 1 906 ? -39.996 -0.779 42.976 1.00 91.56 906 VAL A O 1
ATOM 6473 N N . LEU A 1 907 ? -40.661 -0.391 45.093 1.00 92.00 907 LEU A N 1
ATOM 6474 C CA . LEU A 1 907 ? -39.331 -0.191 45.670 1.00 92.00 907 LEU A CA 1
ATOM 6475 C C . LEU A 1 907 ? -39.177 -1.063 46.911 1.00 92.00 907 LEU A C 1
ATOM 6477 O O . LEU A 1 907 ? -40.087 -1.129 47.736 1.00 92.00 907 LEU A O 1
ATOM 6481 N N . MET A 1 908 ? -38.027 -1.712 47.055 1.00 91.25 908 MET A N 1
ATOM 6482 C CA . MET A 1 908 ? -37.706 -2.541 48.219 1.00 91.25 908 MET A CA 1
ATOM 6483 C C . MET A 1 908 ? -36.324 -2.191 48.759 1.00 91.25 908 MET A C 1
ATOM 6485 O O . MET A 1 908 ? -35.379 -2.148 47.977 1.00 91.25 908 MET A O 1
ATOM 6489 N N . ALA A 1 909 ? -36.193 -2.015 50.069 1.00 90.44 909 ALA A N 1
ATOM 6490 C CA . ALA A 1 909 ? -34.917 -1.919 50.769 1.00 90.44 909 ALA A CA 1
ATOM 6491 C C . ALA A 1 909 ? -34.722 -3.167 51.647 1.00 90.44 909 ALA A C 1
ATOM 6493 O O . ALA A 1 909 ? -35.631 -3.553 52.381 1.00 90.44 909 ALA A O 1
ATOM 6494 N N . ASP A 1 910 ? -33.552 -3.803 51.603 1.00 87.00 910 ASP A N 1
ATOM 6495 C CA . ASP A 1 910 ? -33.206 -4.847 52.581 1.00 87.00 910 ASP A CA 1
ATOM 6496 C C . ASP A 1 910 ? -32.723 -4.234 53.916 1.00 87.00 910 ASP A C 1
ATOM 6498 O O . ASP A 1 910 ? -32.812 -4.886 54.958 1.00 87.00 910 ASP A O 1
ATOM 6502 N N . GLY A 1 911 ? -32.218 -2.992 53.883 1.00 87.12 911 GLY A N 1
ATOM 6503 C CA . GLY A 1 911 ? -31.806 -2.190 55.039 1.00 87.12 911 GLY A CA 1
ATOM 6504 C C . GLY A 1 911 ? -32.961 -1.367 55.612 1.00 87.12 911 GLY A C 1
ATOM 6505 O O . GLY A 1 911 ? -33.912 -1.926 56.157 1.00 87.12 911 GLY A O 1
ATOM 6506 N N . GLN A 1 912 ? -32.876 -0.039 55.523 1.00 86.81 912 GLN A N 1
ATOM 6507 C CA . GLN A 1 912 ? -33.932 0.886 55.943 1.00 86.81 912 GLN A CA 1
ATOM 6508 C C . GLN A 1 912 ? -34.535 1.677 54.780 1.00 86.81 912 GLN A C 1
ATOM 6510 O O . GLN A 1 912 ? -33.840 2.109 53.865 1.00 86.81 912 GLN A O 1
ATOM 6515 N N . PHE A 1 913 ? -35.842 1.922 54.850 1.00 88.81 913 PHE A N 1
ATOM 6516 C CA . PHE A 1 913 ? -36.544 2.871 53.985 1.00 88.81 913 PHE A CA 1
ATOM 6517 C C . PHE A 1 913 ? -36.933 4.092 54.829 1.00 88.81 913 PHE A C 1
ATOM 6519 O O . PHE A 1 913 ? -37.903 4.054 55.585 1.00 88.81 913 PHE A O 1
ATOM 6526 N N . ASN A 1 914 ? -36.121 5.151 54.764 1.00 74.69 914 ASN A N 1
ATOM 6527 C CA . ASN A 1 914 ? -36.063 6.160 55.833 1.00 74.69 914 ASN A CA 1
ATOM 6528 C C . ASN A 1 914 ? -37.201 7.196 55.814 1.00 74.69 914 ASN A C 1
ATOM 6530 O O . ASN A 1 914 ? -37.453 7.848 56.828 1.00 74.69 914 ASN A O 1
ATOM 6534 N N . THR A 1 915 ? -37.864 7.38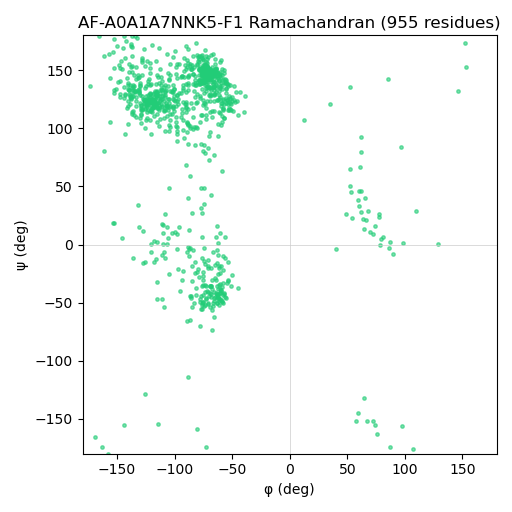5 54.674 1.00 79.50 915 THR A N 1
ATOM 6535 C CA . THR A 1 915 ? -38.786 8.507 54.410 1.00 79.50 915 THR A CA 1
ATOM 6536 C C . THR A 1 915 ? -39.781 8.167 53.289 1.00 79.50 915 THR A C 1
ATOM 6538 O O . THR A 1 915 ? -39.754 7.066 52.753 1.00 79.50 915 THR A O 1
ATOM 6541 N N . GLN A 1 916 ? -40.682 9.092 52.934 1.00 89.44 916 GLN A N 1
ATOM 6542 C CA . GLN A 1 916 ? -41.673 8.946 51.854 1.00 89.44 916 GLN A CA 1
ATOM 6543 C C . GLN A 1 916 ? -41.411 9.964 50.735 1.00 89.44 916 GLN A C 1
ATOM 6545 O O . GLN A 1 916 ? -40.799 11.007 50.978 1.00 89.44 916 GLN A O 1
ATOM 6550 N N . PHE A 1 917 ? -41.893 9.692 49.518 1.00 90.31 917 PHE A N 1
ATOM 6551 C CA . PHE A 1 917 ? -41.834 10.673 48.432 1.00 90.31 917 PHE A CA 1
ATOM 6552 C C . PHE A 1 917 ? -42.637 11.924 48.794 1.00 90.31 917 PHE A C 1
ATOM 6554 O O . PHE A 1 917 ? -43.756 11.836 49.295 1.00 90.31 917 PHE A O 1
ATOM 6561 N N . THR A 1 918 ? -42.068 13.100 48.525 1.00 82.56 918 THR A N 1
ATOM 6562 C CA . THR A 1 918 ? -42.710 14.383 48.866 1.00 82.56 918 THR A CA 1
ATOM 6563 C C . THR A 1 918 ? -43.801 14.755 47.863 1.00 82.56 918 THR A C 1
ATOM 6565 O O . THR A 1 918 ? -44.757 15.446 48.207 1.00 82.56 918 THR A O 1
ATOM 6568 N N . GLN A 1 919 ? -43.666 14.292 46.621 1.00 82.94 919 GLN A N 1
ATOM 6569 C CA . GLN A 1 919 ? -44.633 14.512 45.557 1.00 82.94 919 GLN A CA 1
ATOM 6570 C C . GLN A 1 919 ? -44.854 13.209 44.793 1.00 82.94 919 GLN A C 1
ATOM 6572 O O . GLN A 1 919 ? -43.893 12.600 44.327 1.00 82.94 919 GLN A O 1
ATOM 6577 N N . VAL A 1 920 ? -46.115 12.812 44.638 1.00 89.81 920 VAL A N 1
ATOM 6578 C CA . VAL A 1 920 ? -46.532 11.691 43.792 1.00 89.81 920 VAL A CA 1
ATOM 6579 C C . VAL A 1 920 ? -47.394 12.257 42.672 1.00 89.81 920 VAL A C 1
ATOM 6581 O O . VAL A 1 920 ? -48.308 13.037 42.926 1.00 89.81 920 VAL A O 1
ATOM 6584 N N . THR A 1 921 ? -47.068 11.922 41.428 1.00 90.88 921 THR A N 1
ATOM 6585 C CA . THR A 1 921 ? -47.835 12.338 40.247 1.00 90.88 921 THR A CA 1
ATOM 6586 C C . THR A 1 921 ? -48.021 11.160 39.312 1.00 90.88 921 THR A C 1
ATOM 6588 O O . THR A 1 921 ? -47.117 10.338 39.179 1.00 90.88 921 THR A O 1
ATOM 6591 N N . ASP A 1 922 ? -49.154 11.100 38.622 1.00 90.12 922 ASP A N 1
ATOM 6592 C CA . ASP A 1 922 ? -49.404 10.111 37.580 1.00 90.12 922 ASP A CA 1
ATOM 6593 C C 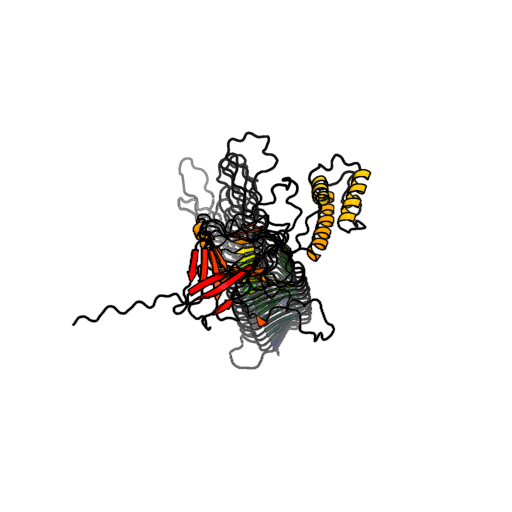. ASP A 1 922 ? -50.077 10.726 36.347 1.00 90.12 922 ASP A C 1
ATOM 6595 O O . ASP A 1 922 ? -50.638 11.825 36.390 1.00 90.12 922 ASP A O 1
ATOM 6599 N N . ASP A 1 923 ? -50.011 10.005 35.229 1.00 89.25 923 ASP A N 1
ATOM 6600 C CA . ASP A 1 923 ? -50.663 10.375 33.971 1.00 89.25 923 ASP A CA 1
ATOM 6601 C C . ASP A 1 923 ? -51.840 9.463 33.575 1.00 89.25 923 ASP A C 1
ATOM 6603 O O . ASP A 1 923 ? -52.273 9.490 32.417 1.00 89.25 923 ASP A O 1
ATOM 6607 N N . ASN A 1 924 ? -52.397 8.679 34.509 1.00 84.81 924 ASN A N 1
ATOM 6608 C CA . ASN A 1 924 ? -53.546 7.819 34.221 1.00 84.81 924 ASN A CA 1
ATOM 6609 C C . ASN A 1 924 ? -54.853 8.632 34.184 1.00 84.81 924 ASN A C 1
ATOM 6611 O O . ASN A 1 924 ? -55.146 9.364 35.117 1.00 84.81 924 ASN A O 1
ATOM 6615 N N . PRO A 1 925 ? -55.686 8.550 33.139 1.00 81.06 925 PRO A N 1
ATOM 6616 C CA . PRO A 1 925 ? -56.879 9.395 33.048 1.00 81.06 925 PRO A CA 1
ATOM 6617 C C . PRO A 1 925 ? -58.040 8.984 33.975 1.00 81.06 925 PRO A C 1
ATOM 6619 O O . PRO A 1 925 ? -58.985 9.756 34.109 1.00 81.06 925 PRO A O 1
ATOM 6622 N N . LEU A 1 926 ? -58.013 7.785 34.563 1.00 79.12 926 LEU A N 1
ATOM 6623 C CA . LEU A 1 926 ? -59.153 7.164 35.253 1.00 79.12 926 LEU A CA 1
ATOM 6624 C C . LEU A 1 926 ? -58.942 6.971 36.759 1.00 79.12 926 LEU A C 1
ATOM 6626 O O . LEU A 1 926 ? -59.909 7.010 37.517 1.00 79.12 926 LEU A O 1
ATOM 6630 N N . PHE A 1 927 ? -57.706 6.731 37.183 1.00 82.44 927 PHE A N 1
ATOM 6631 C CA . PHE A 1 927 ? -57.345 6.388 38.555 1.00 82.44 927 PHE A CA 1
ATOM 6632 C C . PHE A 1 927 ? -56.143 7.216 38.998 1.00 82.44 927 PHE A C 1
ATOM 6634 O O . PHE A 1 927 ? -55.318 7.581 38.162 1.00 82.44 927 PHE A O 1
ATOM 6641 N N . ASP A 1 928 ? -56.030 7.450 40.304 1.00 85.94 928 ASP A N 1
ATOM 6642 C CA . ASP A 1 928 ? -54.797 7.958 40.907 1.00 85.94 928 ASP A CA 1
ATOM 6643 C C . ASP A 1 928 ? -53.998 6.803 41.514 1.00 85.94 928 ASP A C 1
ATOM 6645 O O . ASP A 1 928 ? -54.550 5.774 41.936 1.00 85.94 928 ASP A O 1
ATOM 6649 N N . PHE A 1 929 ? -52.682 6.990 41.581 1.00 90.81 929 PHE A N 1
ATOM 6650 C CA . PHE A 1 929 ? -51.779 6.079 42.276 1.00 90.81 929 PHE A CA 1
ATOM 6651 C C . PHE A 1 929 ? -51.333 6.684 43.606 1.00 90.81 929 PHE A C 1
ATOM 6653 O O . PHE A 1 929 ? -50.689 7.729 43.647 1.00 90.81 929 PHE A O 1
ATOM 6660 N N . GLU A 1 930 ? -51.611 5.977 44.697 1.00 90.75 930 GLU A N 1
ATOM 6661 C CA . GLU A 1 930 ? -51.130 6.327 46.031 1.00 90.75 930 GLU A CA 1
ATOM 6662 C C . GLU A 1 930 ? -49.941 5.432 46.408 1.00 90.75 930 GLU A C 1
ATOM 6664 O O . GLU A 1 930 ? -49.997 4.207 46.252 1.00 90.75 930 GLU A O 1
ATOM 6669 N N . ALA A 1 931 ? -48.856 6.031 46.904 1.00 91.06 931 ALA A N 1
ATOM 6670 C CA . ALA A 1 931 ? -47.723 5.284 47.443 1.00 91.06 931 ALA A CA 1
ATOM 6671 C C . ALA A 1 931 ? -48.069 4.727 48.834 1.00 91.06 931 ALA A C 1
ATOM 6673 O O . ALA A 1 931 ? -48.372 5.477 49.758 1.00 91.06 931 ALA A O 1
ATOM 6674 N N . ASP A 1 932 ? -48.014 3.404 48.978 1.00 91.06 932 ASP A N 1
ATOM 6675 C CA . ASP A 1 932 ? -48.359 2.678 50.202 1.00 91.06 932 ASP A CA 1
ATOM 6676 C C . ASP A 1 932 ? -47.081 2.117 50.846 1.00 91.06 932 ASP A C 1
ATOM 6678 O O . ASP A 1 932 ? -46.415 1.252 50.276 1.00 91.06 932 ASP A O 1
ATOM 6682 N N . TYR A 1 933 ? -46.753 2.620 52.038 1.00 91.12 933 TYR A N 1
ATOM 6683 C CA . TYR A 1 933 ? -45.581 2.245 52.846 1.00 91.12 933 TYR A CA 1
ATOM 6684 C C . TYR A 1 933 ? -45.970 1.431 54.092 1.00 91.12 933 TYR A C 1
ATOM 6686 O O . TYR A 1 933 ? -45.310 1.513 55.128 1.00 91.12 933 TYR A O 1
ATOM 6694 N N . SER A 1 934 ? -47.107 0.726 54.045 1.00 87.00 934 SER A N 1
ATOM 6695 C CA . SER A 1 934 ? -47.606 -0.048 55.191 1.00 87.00 934 SER A CA 1
ATOM 6696 C C . SER A 1 934 ? -46.696 -1.214 55.587 1.00 87.00 934 SER A C 1
ATOM 6698 O O . SER A 1 934 ? -46.641 -1.549 56.772 1.00 87.00 934 SER A O 1
ATOM 6700 N N . ASP A 1 935 ? -45.955 -1.782 54.634 1.00 87.06 935 ASP A N 1
ATOM 6701 C CA . ASP A 1 935 ? -44.949 -2.805 54.905 1.00 87.06 935 ASP A CA 1
ATOM 6702 C C . ASP A 1 935 ? -43.584 -2.160 55.217 1.00 87.06 935 ASP A C 1
ATOM 6704 O O . ASP A 1 935 ? -43.126 -1.277 54.484 1.00 87.06 935 ASP A O 1
ATOM 6708 N N . PRO A 1 936 ? -42.884 -2.601 56.283 1.00 86.62 936 PRO A N 1
ATOM 6709 C CA . PRO A 1 936 ? -41.552 -2.103 56.594 1.00 86.62 936 PRO A CA 1
ATOM 6710 C C . PRO A 1 936 ? -40.596 -2.274 55.414 1.00 86.62 936 PRO A C 1
ATOM 6712 O O . PRO A 1 936 ? -40.500 -3.353 54.832 1.00 86.62 936 PRO A O 1
ATOM 6715 N N . ASN A 1 937 ? -39.842 -1.218 55.118 1.00 89.50 937 ASN A N 1
ATOM 6716 C CA . ASN A 1 937 ? -38.808 -1.181 54.086 1.00 89.50 937 ASN A CA 1
ATOM 6717 C C . ASN A 1 937 ? -39.281 -1.366 52.631 1.00 89.50 937 ASN A C 1
ATOM 6719 O O . ASN A 1 937 ? -38.460 -1.577 51.735 1.00 89.50 937 ASN A O 1
ATOM 6723 N N . VAL A 1 938 ? -40.584 -1.274 52.368 1.00 89.94 938 VAL A N 1
ATOM 6724 C CA . VAL A 1 938 ? -41.156 -1.485 51.035 1.00 89.94 938 VAL A CA 1
ATOM 6725 C C . VAL A 1 938 ? -42.105 -0.345 50.677 1.00 89.94 938 VAL A C 1
ATOM 6727 O O . VAL A 1 938 ? -42.826 0.180 51.519 1.00 89.94 938 VAL A O 1
ATOM 6730 N N . MET A 1 939 ? -42.115 0.026 49.397 1.00 94.00 939 MET A N 1
ATOM 6731 C CA . MET A 1 939 ? -43.147 0.869 48.806 1.00 94.00 939 MET A CA 1
ATOM 6732 C C . MET A 1 939 ? -43.958 0.054 47.796 1.00 94.00 939 MET A C 1
ATOM 6734 O O . MET A 1 939 ? -43.420 -0.482 46.817 1.00 94.00 939 MET A O 1
ATOM 6738 N N . HIS A 1 940 ? -45.267 0.015 48.009 1.00 93.38 940 HIS A N 1
ATOM 6739 C CA . HIS A 1 940 ? -46.258 -0.443 47.043 1.00 93.38 940 HIS A CA 1
ATOM 6740 C C . HIS A 1 940 ? -46.904 0.764 46.353 1.00 93.38 940 HIS A C 1
ATOM 6742 O O . HIS A 1 940 ? -46.804 1.897 46.823 1.00 93.38 940 HIS A O 1
ATOM 6748 N N . LEU A 1 941 ? -47.615 0.519 45.256 1.00 92.75 941 LEU A N 1
ATOM 6749 C CA . LEU A 1 941 ? -48.569 1.484 44.713 1.00 92.75 941 LEU A CA 1
ATOM 6750 C C . LEU A 1 941 ? -49.973 0.901 44.796 1.00 92.75 941 LEU A C 1
ATOM 6752 O O . LEU A 1 941 ? -50.197 -0.244 44.399 1.00 92.75 941 LEU A O 1
ATOM 6756 N N . LYS A 1 942 ? -50.919 1.687 45.295 1.00 90.38 942 LYS A N 1
ATOM 6757 C CA . LYS A 1 942 ? -52.330 1.326 45.370 1.00 90.38 942 LYS A CA 1
ATOM 6758 C C . LYS A 1 942 ? -53.122 2.208 44.418 1.00 90.38 942 LYS A C 1
ATOM 6760 O O . LYS A 1 942 ? -52.969 3.427 44.429 1.00 90.38 942 LYS A O 1
ATOM 6765 N N . LEU A 1 943 ? -54.000 1.590 43.637 1.00 88.44 943 LEU A N 1
ATOM 6766 C CA . LEU A 1 943 ? -54.975 2.333 42.856 1.00 88.44 943 LEU A CA 1
ATOM 6767 C C . LEU A 1 943 ? -56.084 2.850 43.769 1.00 88.44 943 LEU A C 1
ATOM 6769 O O . LEU A 1 943 ? -56.758 2.066 44.454 1.00 88.44 943 LEU A O 1
ATOM 6773 N N . VAL A 1 944 ? -56.294 4.162 43.737 1.00 85.00 944 VAL A N 1
ATOM 6774 C CA . VAL A 1 944 ? -57.345 4.852 44.484 1.00 85.00 944 VAL A CA 1
ATOM 6775 C C . VAL A 1 944 ? -58.234 5.667 43.549 1.00 85.00 944 VAL A C 1
ATOM 6777 O O . VAL A 1 944 ? -57.876 5.976 42.412 1.00 85.00 944 VAL A O 1
ATOM 6780 N N . LEU A 1 945 ? -59.450 5.943 44.015 1.00 71.69 945 LEU A N 1
ATOM 6781 C CA . LEU A 1 945 ? -60.446 6.684 43.256 1.00 71.69 945 LEU A CA 1
ATOM 6782 C C . LEU A 1 945 ? -60.388 8.136 43.721 1.00 71.69 945 LEU A C 1
ATOM 6784 O O . LEU A 1 945 ? -60.994 8.439 44.744 1.00 71.69 945 LEU A O 1
ATOM 6788 N N . ASP A 1 946 ? -59.642 8.997 43.025 1.00 58.62 946 ASP A N 1
ATOM 6789 C CA . ASP A 1 946 ? -59.649 10.428 43.370 1.00 58.62 946 ASP A CA 1
ATOM 6790 C C . ASP A 1 946 ? -59.326 11.422 42.238 1.00 58.62 946 ASP A C 1
ATOM 6792 O O . ASP A 1 946 ? -59.115 12.608 42.496 1.00 58.62 946 ASP A O 1
ATOM 6796 N N . LYS A 1 947 ? -59.426 11.028 40.958 1.00 57.16 947 LYS A N 1
ATOM 6797 C CA . LYS A 1 947 ? -59.579 12.041 39.900 1.00 57.16 947 LYS A CA 1
ATOM 6798 C C . LYS A 1 947 ? -61.015 12.517 39.925 1.00 57.16 947 LYS A C 1
ATOM 6800 O O . LYS A 1 947 ? -61.873 11.959 39.242 1.00 57.16 947 LYS A O 1
ATOM 6805 N N . GLY A 1 948 ? -61.276 13.509 40.780 1.00 47.97 948 GLY A N 1
ATOM 6806 C CA . GLY A 1 948 ? -62.557 14.191 40.881 1.00 47.97 948 GLY A CA 1
ATOM 6807 C C . GLY A 1 948 ? -63.140 14.406 39.489 1.00 47.97 948 GLY A C 1
ATOM 6808 O O . GLY A 1 948 ? -62.565 15.117 38.663 1.00 47.97 948 GLY A O 1
ATOM 6809 N N . ILE A 1 949 ? -64.261 13.737 39.219 1.00 44.50 949 ILE A N 1
ATOM 6810 C CA . ILE A 1 949 ? -65.077 14.000 38.042 1.00 44.50 949 ILE A CA 1
ATOM 6811 C C . ILE A 1 949 ? -65.438 15.478 38.145 1.00 44.50 949 ILE A C 1
ATOM 6813 O O . ILE A 1 949 ? -66.178 15.879 39.040 1.00 44.50 949 ILE A O 1
ATOM 6817 N N . ILE A 1 950 ? -64.849 16.298 37.276 1.00 41.31 950 ILE A N 1
ATOM 6818 C CA . ILE A 1 950 ? -65.274 17.678 37.088 1.00 41.31 950 ILE A CA 1
ATOM 6819 C C . ILE A 1 950 ? -66.739 17.591 36.661 1.00 41.31 950 ILE A C 1
ATOM 6821 O O . ILE A 1 950 ? -67.038 17.103 35.570 1.00 41.31 950 ILE A O 1
ATOM 6825 N N . ASP A 1 951 ? -67.642 18.020 37.544 1.00 38.44 951 ASP A N 1
ATOM 6826 C CA . ASP A 1 951 ? -69.013 18.349 37.179 1.00 38.44 951 ASP A CA 1
ATOM 6827 C C . ASP A 1 951 ? -68.958 19.255 35.946 1.00 38.44 951 ASP A C 1
ATOM 6829 O O . ASP A 1 951 ? -68.295 20.297 35.948 1.00 38.44 951 ASP A O 1
ATOM 6833 N N . ASN A 1 952 ? -69.641 18.837 34.880 1.00 38.47 952 ASN A N 1
ATOM 6834 C CA . ASN A 1 952 ? -69.883 19.681 33.718 1.00 38.47 952 ASN A CA 1
ATOM 6835 C C . ASN A 1 952 ? -70.368 21.063 34.200 1.00 38.47 952 ASN A C 1
ATOM 6837 O O . ASN A 1 952 ? -71.299 21.118 35.012 1.00 38.47 952 ASN A O 1
ATOM 6841 N N . PRO A 1 953 ? -69.807 22.184 33.709 1.00 40.00 953 PRO A N 1
ATOM 6842 C CA . PRO A 1 953 ? -70.449 23.471 33.923 1.00 40.00 953 PRO A CA 1
ATOM 6843 C C . PRO A 1 953 ? -71.859 23.410 33.312 1.00 40.00 953 PRO A C 1
ATOM 6845 O O . PRO A 1 953 ? -72.036 22.781 32.264 1.00 40.00 953 PRO A O 1
ATOM 6848 N N . PRO A 1 954 ? -72.875 24.017 33.950 1.00 48.59 954 PRO A N 1
ATOM 6849 C CA . PRO A 1 954 ? -74.220 24.006 33.407 1.00 48.59 954 PRO A CA 1
ATOM 6850 C C . PRO A 1 954 ? -74.213 24.712 32.054 1.00 48.59 954 PRO A C 1
ATOM 6852 O O . PRO A 1 954 ? -73.690 25.822 31.926 1.00 48.59 954 PRO A O 1
ATOM 6855 N N . ASP A 1 955 ? -74.825 24.062 31.066 1.00 52.56 955 ASP A N 1
ATOM 6856 C CA . ASP A 1 955 ? -75.272 24.717 29.847 1.00 52.56 955 ASP A CA 1
ATOM 6857 C C . ASP A 1 955 ? -76.001 26.011 30.228 1.00 52.56 955 ASP A C 1
ATOM 6859 O O . ASP A 1 955 ? -76.986 25.998 30.974 1.00 52.56 955 ASP A O 1
ATOM 6863 N N . THR A 1 956 ? -75.529 27.134 29.695 1.00 40.50 956 THR A N 1
ATOM 6864 C CA . THR A 1 956 ? -76.364 28.327 29.548 1.00 40.50 956 THR A CA 1
ATOM 6865 C C . THR A 1 956 ? -76.641 28.561 28.062 1.00 40.50 956 THR A C 1
ATOM 6867 O O . THR A 1 956 ? -75.744 28.320 27.252 1.00 40.50 956 THR A O 1
ATOM 6870 N N . PRO A 1 957 ? -77.878 28.973 27.725 1.00 41.16 957 PRO A N 1
ATOM 6871 C CA . PRO A 1 957 ? -78.426 29.013 26.367 1.00 41.16 957 PRO A CA 1
ATOM 6872 C C . PRO A 1 957 ? -77.852 30.116 25.475 1.00 41.16 957 PRO A C 1
ATOM 6874 O O . PRO A 1 957 ? -77.386 31.148 26.015 1.00 41.16 957 PRO A O 1
#

pLDDT: mean 73.6, std 20.34, range [27.33, 98.25]

Sequence (957 aa):
MLTVNTDCRGEDGVSGTRGTPGTQGIPGTSGTDGHIAIDQNNNFTPLTVVISANVNGGIGGTGGNGGDGGRFIGRDKADGTDGGDGGNGGDGLQLTQSNKIILNAKANVIGGIGGNGGAGGNAGLYAFGDNLIETPGKSGSGGNGGNGGNGLKLEQSNEILLNERAKIIGGNGGNGDKSGDYGNGGNGGDAIQLQQADTIIISNLAQLIAGMGGRGYKGGNGGNSLQLERSNKIVFNGEVKIIGGAGGNAFYTYYLKGNNGGDGGDAMKLSQVGDIDISNLVQLISGAGGNSGNNSNGGNGGDVIKLHKVDNIRISDSAKLIAGNGGTSNSHIGNVGNGGNGGNIFQLDKADNIRISDSTELIAGSGGKGGGNGGNGGDVIQLQAGENITISDSVRLMAGNGGYGNDGRSNGGNGGNVIQSQRVNTIMVSGLAQLMAGNGDYNGERSRSYAGNGGNAGNGGDVIQLQQANVIKISDSVQLIAGDGGSTRGSTNGNGGNGGNGGDAIQLDQAGIITISDSVRLMAGNGGDGSNGIGNGGNGGNGGNAIQVQEKSKIILANKGSLIYGRRGEGGLSKDSIDRKAYGSPGKDGSFGAAIAFTGSNNIFELQRNIAAVTYPEDIKRLVYKFLYRNAVIWDKASFKNELTKILATVGINDMNLPESDYLDEGFMTVDGAIKIKKIIFDAFHKSISETVGIIGNVVMKSNNSEVSFDELKNFAKTNTLVLGGDASLSGLSFDLDLLGKVEPAENLDRDGIDAKPLRAFGKFEKQGSSTWQLTGTLDSDIINHFDIKQGVVELAREVNMGTNVYVKAGGVLTTPAINASELPIQANPMNSMRRVARATVSNPMPVIQNNLVIENGGVFQVIANNVNEYSRLRSATDIVLEPGSQLVIKGKEYVGQLGDKLLNVLMADGQFNTQFTQVTDDNPLFDFEADYSDPNVMHLKLVLDKGIIDNPPDTP

Radius of gyration: 38.71 Å; Cα contacts (8 Å, |Δi|>4): 3571; chains: 1; bounding box: 118×80×103 Å

Mean predicted aligned error: 16.73 Å

Nearest PDB structures (foldseek):
  7jvi-assembly2_B  TM=2.301E-01  e=3.021E-01  metagenome
  2vbk-assembly1_A  TM=1.806E-01  e=9.808E+00  Lederbergvirus Sf6